Protein AF-A0A381WWG1-F1 (afdb_monomer_lite)

pLDDT: mean 84.87, std 12.44, range [30.25, 98.5]

InterPro domains:
  IPR011050 Pectin lyase fold/virulence factor [SSF51126] (166-376)
  IPR012334 Pectin lyase fold [G3DSA:2.160.20.10] (168-436)
  IPR013320 Concanavalin A-like lectin/glucanase domain superfamily [SSF49899] (479-614)

Foldseek 3Di:
DDDDDDAWDCPDQWTDGDPDIDGPDPDDPPDDPVDDDDDQWDDDPQWIDHDPDIDRNDPPDDPDDDDPDPDDDDDPDDDDDPDDDDDPDDDDDPDDDDDDDDPPDDDDDPDDDPDDPDDPDPPPDDPADPVGDDPDDDDPDDDDPDDDDPDDDDDDPPPPPDFDPQEFEEECPEDLVFDSRDPVHHHNAPLSVQVNHDAQHEYEYEFDEHADADAREHAANYEYEYPAANRAEYEYDPVCLAAAHYADAAHYYYDGYEYERHWHDPVVRGQAPYEHDLDPRLARNEVPDHAAEYERYEYQWAAPDADPLFNRNQVNQIIGAHYDYAQQSHADHPDAAEHEYYCYEYEGRVAAREEFWAQYAYHAENYEYELHQEPYEWDQAQAFRNGWAWWKWAFDPKDDDQDAAQKKKFWAALVNPHTQWIFGFHGADPVGITIGTGDTPRDDFFDFDDWFFKDFDQWDWAQPDADADRTFIAHDPDPQLQGWIKTFKDLLLQQFQAKKKKKWKFAAAAQDWFWAKDWQQWTWTADSQFIFIGGNNHTPDTFPDGDDHRDIWMWMWIDDPQWTWIDIQQATRDTHHRNRDTSGRMGMMIGQHDPVSRGHTHGTIAWIWMFHRHDPDDHRDHPDPHHPDLLNSPPGTDFTGGSNDSITGGGHWIWMAINVGMTGTGTPDGESLRGIYNYEAASYEYAEHAAYYAAEAQNAHEEEHAYEYEQHQLNSDPPSDPVSRDPCRHYHYYHNHHYFYWYAYSQRKTDGPPQWIQRPNVRDTGGPDPDDDDDDPAWDWDDPPPKIFIGGPAWTDIPFWIDGDPDTDGPDDDDDDDDPVRDDDDPDDDDDPDDDDDPDDDDDPDDDDQDDDPPGDDDDPDDDPDDPDDPDPPPDDPADPVGDDPDDDDQWDDDPQWIDHDPDIDGNDDPDDDDDDDPDPDDPCPVFWDDDPPDIAGRDDQSVPPPPPDDDDDDDPPDDADEEEAPVPDDPQDDAPDWYAYDVVGFIWGDHRPDIDGPDADADPVRQWGWDCDDDPPPPPQWIFTGDNNDGQWIDHDPDTDGPDDDDPVDPPDDDDGDDDD

Radius of gyration: 81.87 Å; chains: 1; bounding box: 148×93×341 Å

Secondary structure (DSSP, 8-state):
-----SS-EEETTEEE-SS-EEESSS------TT-----SEEEETTEEEETTEEEE-STT-----PPSTT------S----SS----SS-----S-----SSTT------S---S----SSTT---SSBTTB--S----S----S----SS----SSS-TT---TTEEEE-TT--TTS--SSTTS-BS-HHHHHHH--TT-EEEE-SEEEEE-S-EEEPTT-EEEES-TTTEEEEE-GGGTTS-SEEE-SS-EEEEEEEES-B-BTTTTB-EEEEE--SGGGGG---SS---EEEEEEEE---S--BTTBTT-GGG--BPEEEEEEGGG-S---S--EEEEES-EEE-TTS-SEEEETTEEEEEES-EEES-SEEEEEE--SSBTTBT-EEEEEEES-BSSPP-TTPEEEEE-TTS-SEEEEEE--EE-TTSEEEEEB--TT--PPPB--PPPEEEES-EEESSS-SSSS-EEEEPSSS-TT-EEEEEEEGGG--TTS-EEEEEEEEESSS---EEEEETTEEEEEETTEEEEEETTEEEEE-SSPPPTTS-EEEEEEEETTEEEEEETTEEEEEETT------S-EEEEESS-TTS-----EEEEEEEEEES--S-SS--PPPSS---TT---TTEEEEE-SSSS----BPP-EEEETTS-EESEEEEEE-TTTSEEEEEES-EEESBSEEEEEESTTEEEEEEEEEEESTT-BT--S--GGG--GGGTEEEETT-EEEEEEEETT--EEETTTEEEETTTTEEEE--S------SSEEEEE-SS-EEEEESSEEEESSEEEETTEEEESSS------TTS-----S----SS----SS-----S-----SSTT------SPP-S----SSTTT--SS-SSS--S----SEEEETTEEEETTEEEE-STT--------TT----STTEEEETTEEEESSS-SSSSSSS------SSS-----EE-GGGS-SS--TT-EEEETTT--EEEE-SSSEEES---B-SSS-SEEES-SSTTS----EEEEETTEEEEEE-SS-EEES-----SS----SS-----

Organism: NCBI:txid408172

Sequence (1062 aa):
TNLEVTNQAIINNITIGANTISTTASVLNITSPDSILYNNKLVIDDLIIEGNTITATESNQNFEIITSGTGIVHVDADMRVEGNIHATGDIRADGDIQIGDADTDSISIAADFTSNITPDLTDTYNMGSAGKRWNDVFANNLIVDNLTLNGNITVQGLDLTARPGKIYYVATNGDDTKTGTHQNDPFETVKKATETATNGDLIYVYPGTYVEIFPLTIPSGVSIRGDGVRAVLITPHPSVIDKDAFLLNGETTIEDLTVTGFRYDSAGNTGHAFRFNTGADSTYFALTSDIPLIKNVSVITEGSVTSESDPRGFDQGDAGKAALLDGSVISGADLELRVRFQNCTFITPGMNALTVTNGVRVDWINSFTYFADEGIRIEDGPTGIAAAGETKIKYAQLVGSTPTATETITYYDTNGSTKLGEATINSIDGNGTLHITGKSTGFALASTRTVKKVIPTGTTIDSSTKKYGSGSFKNGFINANTDHLKVEGHTDFGFGTGDFQIEGWFNPSSVQSKTLFKIGRLEVDLSGNAPRVRLDGNVVVTSGTGLNINSWTHLVVMRQSGNLRMFIGGNNEVDQNGWSADLKSASPVYIGNNDIFTSAFYGHIDDIRIINGSTTYTANFTPPSSQLVSTDVSQETVLMLNGNDFSDNGTRGQDIRFSGGSTASEITLADYSDFGSDFRSMSSTSVYGNKGIVAQGPGANVTLVNHNFAYIGSGKSYENDDTAAIQANEVVATNSAKVNYNSTDQSGDFRLGELFHVNQKTGVVEFKSADIRIDTAGSMTINNGSDATVIDSTKIETNKLRMSGQTIQSLAGDLNLNSSSNLINILNNVNIQGHLEVVGNITIGGNITIGDETTDTVTITAGIGSDMTPAIDNTYNLGSSINRWNTLFANQMQIDSINITNNVITTTDSNADLELRANGTGGIRLESFRFDQSTITNDSGDMTLTPASGVARVDGTGSIRISSGTTAQRPGTPVAGMIRYNTDTSLFEGYDGSIWIALTGVYDIDRDTYITAELTPGADDDTIRFYAGGVLVANVNSTRFDITKLIVDDIEISGNTLKTTG

Structure (mmCIF, N/CA/C/O backbone):
data_AF-A0A381WWG1-F1
#
_entry.id   AF-A0A381WWG1-F1
#
loop_
_atom_site.group_PDB
_atom_site.id
_atom_site.type_symbol
_atom_site.label_atom_id
_atom_site.label_alt_id
_atom_site.label_comp_id
_atom_site.label_asym_id
_atom_site.label_entity_id
_atom_site.label_seq_id
_atom_site.pdbx_PDB_ins_code
_atom_site.Cartn_x
_atom_site.Cartn_y
_atom_site.Cartn_z
_atom_site.occupancy
_atom_site.B_iso_or_equiv
_atom_site.auth_seq_id
_atom_site.auth_comp_id
_atom_site.auth_asym_id
_atom_site.auth_atom_id
_atom_site.pdbx_PDB_model_num
ATOM 1 N N . THR A 1 1 ? 3.129 6.181 -167.080 1.00 45.22 1 THR A N 1
ATOM 2 C CA . THR A 1 1 ? 4.129 6.116 -168.167 1.00 45.22 1 THR A CA 1
ATOM 3 C C . THR A 1 1 ? 5.404 5.582 -167.566 1.00 45.22 1 THR A C 1
ATOM 5 O O . THR A 1 1 ? 6.002 6.276 -166.757 1.00 45.22 1 THR A O 1
ATOM 8 N N . ASN A 1 2 ? 5.771 4.339 -167.876 1.00 58.31 2 ASN A N 1
ATOM 9 C CA . ASN A 1 2 ? 6.994 3.743 -167.335 1.00 58.31 2 ASN A CA 1
ATOM 10 C C . ASN A 1 2 ? 8.193 4.219 -168.159 1.00 58.31 2 ASN A C 1
ATOM 12 O O . ASN A 1 2 ? 8.093 4.308 -169.383 1.00 58.31 2 ASN A O 1
ATOM 16 N N . LEU A 1 3 ? 9.304 4.515 -167.487 1.00 56.25 3 LEU A N 1
ATOM 17 C CA . LEU A 1 3 ? 10.580 4.817 -168.120 1.00 56.25 3 LEU A CA 1
ATOM 18 C C . LEU A 1 3 ? 11.516 3.629 -167.887 1.00 56.25 3 LEU A C 1
ATOM 20 O O . LEU A 1 3 ? 11.948 3.398 -166.762 1.00 56.25 3 LEU A O 1
ATOM 24 N N . GLU A 1 4 ? 11.803 2.876 -168.943 1.00 68.38 4 GLU A N 1
ATOM 25 C CA . GLU A 1 4 ? 12.793 1.799 -168.923 1.00 68.38 4 GLU A CA 1
ATOM 26 C C . GLU A 1 4 ? 14.124 2.326 -169.469 1.00 68.38 4 GLU A C 1
ATOM 28 O O . GLU A 1 4 ? 14.156 3.052 -170.465 1.00 68.38 4 GLU A O 1
ATOM 33 N N . VAL A 1 5 ? 15.222 2.014 -168.777 1.00 60.91 5 VAL A N 1
ATOM 34 C CA . VAL A 1 5 ? 16.509 2.700 -168.940 1.00 60.91 5 VAL A CA 1
ATOM 35 C C . VAL A 1 5 ? 17.624 1.673 -169.099 1.00 60.91 5 VAL A C 1
ATOM 37 O O . VAL A 1 5 ? 18.166 1.176 -168.120 1.00 60.91 5 VAL A O 1
ATOM 40 N N . THR A 1 6 ? 17.973 1.347 -170.342 1.00 63.41 6 THR A N 1
ATOM 41 C CA . THR A 1 6 ? 18.941 0.277 -170.653 1.00 63.41 6 THR A CA 1
ATOM 42 C C . THR A 1 6 ? 20.400 0.725 -170.729 1.00 63.41 6 THR A C 1
ATOM 44 O O . THR A 1 6 ? 21.283 -0.119 -170.640 1.00 63.41 6 THR A O 1
ATOM 47 N N . ASN A 1 7 ? 20.668 2.029 -170.863 1.00 66.38 7 ASN A N 1
ATOM 48 C CA . ASN A 1 7 ? 22.025 2.599 -170.834 1.00 66.38 7 ASN A CA 1
ATOM 49 C C . ASN A 1 7 ? 22.113 3.784 -169.867 1.00 66.38 7 ASN A C 1
ATOM 51 O O . ASN A 1 7 ? 22.908 3.774 -168.932 1.00 66.38 7 ASN A O 1
ATOM 55 N N . GLN A 1 8 ? 21.310 4.822 -170.109 1.00 69.44 8 GLN A N 1
ATOM 56 C CA . GLN A 1 8 ? 21.291 6.029 -169.289 1.00 69.44 8 GLN A CA 1
ATOM 57 C C . GLN A 1 8 ? 19.969 6.769 -169.478 1.00 69.44 8 GLN A C 1
ATOM 59 O O . GLN A 1 8 ? 19.503 6.939 -170.605 1.00 69.44 8 GLN A O 1
ATOM 64 N N . ALA A 1 9 ? 19.399 7.255 -168.379 1.00 65.12 9 ALA A N 1
ATOM 65 C CA . ALA A 1 9 ? 18.367 8.277 -168.398 1.00 65.12 9 ALA A CA 1
ATOM 66 C C . ALA A 1 9 ? 18.826 9.424 -167.512 1.00 65.12 9 ALA A C 1
ATOM 68 O O . ALA A 1 9 ? 19.181 9.234 -166.347 1.00 65.12 9 ALA A O 1
ATOM 69 N N . ILE A 1 10 ? 18.813 10.613 -168.099 1.00 73.44 10 ILE A N 1
ATOM 70 C CA . ILE A 1 10 ? 19.098 11.865 -167.418 1.00 73.44 10 ILE A CA 1
ATOM 71 C C . ILE A 1 10 ? 17.747 12.553 -167.259 1.00 73.44 10 ILE A C 1
ATOM 73 O O . ILE A 1 10 ? 17.229 13.154 -168.201 1.00 73.44 10 ILE A O 1
ATOM 77 N N . ILE A 1 11 ? 17.139 12.400 -166.081 1.00 73.50 11 ILE A N 1
ATOM 78 C CA . ILE A 1 11 ? 15.908 13.110 -165.730 1.00 73.50 11 ILE A CA 1
ATOM 79 C C . ILE A 1 11 ? 16.333 14.338 -164.935 1.00 73.50 11 ILE A C 1
ATOM 81 O O . ILE A 1 11 ? 16.536 14.277 -163.721 1.00 73.50 11 ILE A O 1
ATOM 85 N N . ASN A 1 12 ? 16.491 15.457 -165.642 1.00 80.56 12 ASN A N 1
ATOM 86 C CA . ASN A 1 12 ? 16.992 16.705 -165.075 1.00 80.56 12 ASN A CA 1
ATOM 87 C C . ASN A 1 12 ? 18.370 16.496 -164.400 1.00 80.56 12 ASN A C 1
ATOM 89 O O . ASN A 1 12 ? 19.341 16.171 -165.078 1.00 80.56 12 ASN A O 1
ATOM 93 N N . ASN A 1 13 ? 18.455 16.648 -163.080 1.00 76.88 13 ASN A N 1
ATOM 94 C CA . ASN A 1 13 ? 19.668 16.544 -162.269 1.00 76.88 13 ASN A CA 1
ATOM 95 C C . ASN A 1 13 ? 19.884 15.167 -161.598 1.00 76.88 13 ASN A C 1
ATOM 97 O O . ASN A 1 13 ? 20.837 15.016 -160.835 1.00 76.88 13 ASN A O 1
ATOM 101 N N . ILE A 1 14 ? 19.047 14.163 -161.896 1.00 74.75 14 ILE A N 1
ATOM 102 C CA . ILE A 1 14 ? 19.246 12.769 -161.465 1.00 74.75 14 ILE A CA 1
ATOM 103 C C . ILE A 1 14 ? 19.831 11.955 -162.624 1.00 74.75 14 ILE A C 1
ATOM 105 O O . ILE A 1 14 ? 19.255 11.899 -163.714 1.00 74.75 14 ILE A O 1
ATOM 109 N N . THR A 1 15 ? 20.957 11.289 -162.365 1.00 74.75 15 THR A N 1
ATOM 110 C CA . THR A 1 15 ? 21.549 10.290 -163.261 1.00 74.75 15 THR A CA 1
ATOM 111 C C . THR A 1 15 ? 21.299 8.902 -162.690 1.00 74.75 15 THR A C 1
ATOM 113 O O . THR A 1 15 ? 21.797 8.563 -161.617 1.00 74.75 15 THR A O 1
ATOM 116 N N . ILE A 1 16 ? 20.544 8.089 -163.428 1.00 79.94 16 ILE A N 1
ATOM 117 C CA . ILE A 1 16 ? 20.390 6.659 -163.150 1.00 79.94 16 ILE A CA 1
ATOM 118 C C . ILE A 1 16 ? 21.351 5.920 -164.086 1.00 79.94 16 ILE A C 1
ATOM 120 O O . ILE A 1 16 ? 21.150 5.907 -165.303 1.00 79.94 16 ILE A O 1
ATOM 124 N N . GLY A 1 17 ? 22.427 5.376 -163.516 1.00 68.69 17 GLY A N 1
ATOM 125 C CA . GLY A 1 17 ? 23.388 4.505 -164.192 1.00 68.69 17 GLY A CA 1
ATOM 126 C C . GLY A 1 17 ? 23.235 3.047 -163.753 1.00 68.69 17 GLY A C 1
ATOM 127 O O . GLY A 1 17 ? 22.429 2.734 -162.883 1.00 68.69 17 GLY A O 1
ATOM 128 N N . ALA A 1 18 ? 24.038 2.148 -164.331 1.00 63.97 18 ALA A N 1
ATOM 129 C CA . ALA A 1 18 ? 23.905 0.702 -164.110 1.00 63.97 18 ALA A CA 1
ATOM 130 C C . ALA A 1 18 ? 24.029 0.266 -162.633 1.00 63.97 18 ALA A C 1
ATOM 132 O O . ALA A 1 18 ? 23.293 -0.614 -162.201 1.00 63.97 18 ALA A O 1
ATOM 133 N N . ASN A 1 19 ? 24.933 0.892 -161.867 1.00 68.44 19 ASN A N 1
ATOM 134 C CA . ASN A 1 19 ? 25.243 0.515 -160.478 1.00 68.44 19 ASN A CA 1
ATOM 135 C C . ASN A 1 19 ? 25.082 1.670 -159.472 1.00 68.44 19 ASN A C 1
ATOM 137 O O . ASN A 1 19 ? 25.372 1.496 -158.291 1.00 68.44 19 ASN A O 1
ATOM 141 N N . THR A 1 20 ? 24.684 2.863 -159.920 1.00 64.38 20 THR A N 1
ATOM 142 C CA . THR A 1 20 ? 24.567 4.052 -159.067 1.00 64.38 20 THR A CA 1
ATOM 143 C C . THR A 1 20 ? 23.388 4.919 -159.493 1.00 64.38 20 THR A C 1
ATOM 145 O O . THR A 1 20 ? 23.174 5.180 -160.678 1.00 64.38 20 THR A O 1
ATOM 148 N N . ILE A 1 21 ? 22.649 5.411 -158.500 1.00 69.62 21 ILE A N 1
ATOM 149 C CA . ILE A 1 21 ? 21.757 6.559 -158.649 1.00 69.62 21 ILE A CA 1
ATOM 150 C C . ILE A 1 21 ? 22.478 7.726 -157.990 1.00 69.62 21 ILE A C 1
ATOM 152 O O . ILE A 1 21 ? 22.784 7.672 -156.800 1.00 69.62 21 ILE A O 1
ATOM 156 N N . SER A 1 22 ? 22.777 8.767 -158.758 1.00 69.31 22 SER A N 1
ATOM 157 C CA . SER A 1 22 ? 23.395 9.985 -158.243 1.00 69.31 22 SER A CA 1
ATOM 158 C C . SER A 1 22 ? 22.570 11.208 -158.618 1.00 69.31 22 SER A C 1
ATOM 160 O O . SER A 1 22 ? 21.884 11.249 -159.642 1.00 69.31 22 SER A O 1
ATOM 162 N N . THR A 1 23 ? 22.630 12.223 -157.764 1.00 67.75 23 THR A N 1
ATOM 163 C CA . THR A 1 23 ? 22.063 13.544 -158.026 1.00 67.75 23 THR A CA 1
ATOM 164 C C . THR A 1 23 ? 23.155 14.589 -157.893 1.00 67.75 23 THR A C 1
ATOM 166 O O . THR A 1 23 ? 24.101 14.411 -157.127 1.00 67.75 23 THR A O 1
ATOM 169 N N . THR A 1 24 ? 23.005 15.695 -158.612 1.00 74.38 24 THR A N 1
ATOM 170 C CA . THR A 1 24 ? 23.773 16.922 -158.361 1.00 74.38 24 THR A CA 1
ATOM 171 C C . THR A 1 24 ? 23.030 17.907 -157.449 1.00 74.38 24 THR A C 1
ATOM 173 O O . THR A 1 24 ? 23.535 18.995 -157.181 1.00 74.38 24 THR A O 1
ATOM 176 N N . ALA A 1 25 ? 21.839 17.546 -156.953 1.00 72.19 25 ALA A N 1
ATOM 177 C CA . ALA A 1 25 ? 21.184 18.258 -155.855 1.00 72.19 25 ALA A CA 1
ATOM 178 C C . ALA A 1 25 ? 21.883 17.993 -154.509 1.00 72.19 25 ALA A C 1
ATOM 180 O O . ALA A 1 25 ? 22.575 16.995 -154.338 1.00 72.19 25 ALA A O 1
ATOM 181 N N . SER A 1 26 ? 21.624 18.843 -153.514 1.00 72.19 26 SER A N 1
ATOM 182 C CA . SER A 1 26 ? 22.086 18.638 -152.134 1.00 72.19 26 SER A CA 1
ATOM 183 C C . SER A 1 26 ? 21.449 17.432 -151.428 1.00 72.19 26 SER A C 1
ATOM 185 O O . SER A 1 26 ? 21.956 17.007 -150.396 1.00 72.19 26 SER A O 1
ATOM 187 N N . VAL A 1 27 ? 20.350 16.881 -151.961 1.00 62.72 27 VAL A N 1
ATOM 188 C CA . VAL A 1 27 ? 19.653 15.705 -151.418 1.00 62.72 27 VAL A CA 1
ATOM 189 C C . VAL A 1 27 ? 19.126 14.836 -152.564 1.00 62.72 27 VAL A C 1
ATOM 191 O O . VAL A 1 27 ? 18.474 15.341 -153.482 1.00 62.72 27 VAL A O 1
ATOM 194 N N . LEU A 1 28 ? 19.361 13.520 -152.500 1.00 71.44 28 LEU A N 1
ATOM 195 C CA . LEU A 1 28 ? 18.669 12.527 -153.329 1.00 71.44 28 LEU A CA 1
ATOM 196 C C . LEU A 1 28 ? 17.482 11.965 -152.538 1.00 71.44 28 LEU A C 1
ATOM 198 O O . LEU A 1 28 ? 17.623 10.991 -151.803 1.00 71.44 28 LEU A O 1
ATOM 202 N N . ASN A 1 29 ? 16.306 12.570 -152.693 1.00 67.75 29 ASN A N 1
ATOM 203 C CA . ASN A 1 29 ? 15.079 12.045 -152.092 1.00 67.75 29 ASN A CA 1
ATOM 204 C C . ASN A 1 29 ? 14.599 10.804 -152.863 1.00 67.75 29 ASN A C 1
ATOM 206 O O . ASN A 1 29 ? 13.824 10.919 -153.813 1.00 67.75 29 ASN A O 1
ATOM 210 N N . ILE A 1 30 ? 15.054 9.619 -152.446 1.00 68.81 30 ILE A N 1
ATOM 211 C CA . ILE A 1 30 ? 14.496 8.332 -152.884 1.00 68.81 30 ILE A CA 1
ATOM 212 C C . ILE A 1 30 ? 13.263 8.040 -152.023 1.00 68.81 30 ILE A C 1
ATOM 214 O O . ILE A 1 30 ? 13.358 7.370 -150.999 1.00 68.81 30 ILE A O 1
ATOM 218 N N . THR A 1 31 ? 12.105 8.573 -152.411 1.00 61.06 31 THR A N 1
ATOM 219 C CA . THR A 1 31 ? 10.846 8.314 -151.704 1.00 61.06 31 THR A CA 1
ATOM 220 C C . THR A 1 31 ? 10.015 7.249 -152.414 1.00 61.06 31 THR A C 1
ATOM 222 O O . THR A 1 31 ? 9.803 7.280 -153.626 1.00 61.06 31 THR A O 1
ATOM 225 N N . SER A 1 32 ? 9.496 6.313 -151.628 1.00 55.97 32 SER A N 1
ATOM 226 C CA . SER A 1 32 ? 8.364 5.455 -151.981 1.00 55.97 32 SER A CA 1
ATOM 227 C C . SER A 1 32 ? 7.344 5.526 -150.835 1.00 55.97 32 SER A C 1
ATOM 229 O O . SER A 1 32 ? 7.725 5.946 -149.737 1.00 55.97 32 SER A O 1
ATOM 231 N N . PRO A 1 33 ? 6.069 5.142 -151.041 1.00 58.06 33 PRO A N 1
ATOM 232 C CA . PRO A 1 33 ? 5.050 5.211 -149.989 1.00 58.06 33 PRO A CA 1
ATOM 233 C C . PRO A 1 33 ? 5.464 4.542 -148.669 1.00 58.06 33 PRO A C 1
ATOM 235 O O . PRO A 1 33 ? 5.127 5.062 -147.612 1.00 58.06 33 PRO A O 1
ATOM 238 N N . ASP A 1 34 ? 6.263 3.470 -148.746 1.00 61.34 34 ASP A N 1
ATOM 239 C CA . ASP A 1 34 ? 6.680 2.661 -147.592 1.00 61.34 34 ASP A CA 1
ATOM 240 C C . ASP A 1 34 ? 8.192 2.751 -147.268 1.00 61.34 34 ASP A C 1
ATOM 242 O O . ASP A 1 34 ? 8.655 2.113 -146.331 1.00 61.34 34 ASP A O 1
ATOM 246 N N . SER A 1 35 ? 8.974 3.542 -148.019 1.00 54.28 35 SER A N 1
ATOM 247 C CA . SER A 1 35 ? 10.332 4.031 -147.676 1.00 54.28 35 SER A CA 1
ATOM 248 C C . SER A 1 35 ? 11.352 3.032 -147.071 1.00 54.28 35 SER A C 1
ATOM 250 O O . SER A 1 35 ? 12.168 3.408 -146.230 1.00 54.28 35 SER A O 1
ATOM 252 N N . ILE A 1 36 ? 11.382 1.773 -147.527 1.00 59.16 36 ILE A N 1
ATOM 253 C CA . ILE A 1 36 ? 12.411 0.790 -147.128 1.00 59.16 36 ILE A CA 1
ATOM 254 C C . ILE A 1 36 ? 13.633 0.857 -148.062 1.00 59.16 36 ILE A C 1
ATOM 256 O O . ILE A 1 36 ? 13.513 0.652 -149.270 1.00 59.16 36 ILE A O 1
ATOM 260 N N . LEU A 1 37 ? 14.823 1.053 -147.481 1.00 59.59 37 LEU A N 1
ATOM 261 C CA . LEU A 1 37 ? 16.127 0.865 -148.128 1.00 59.59 37 LEU A CA 1
ATOM 262 C C . LEU A 1 37 ? 16.818 -0.364 -147.513 1.00 59.59 37 LEU A C 1
ATOM 264 O O . LEU A 1 37 ? 17.205 -0.339 -146.348 1.00 59.59 37 LEU A O 1
ATOM 268 N N . TYR A 1 38 ? 16.963 -1.447 -148.278 1.00 64.81 38 TYR A N 1
ATOM 269 C CA . TYR A 1 38 ? 17.503 -2.717 -147.776 1.00 64.81 38 TYR A CA 1
ATOM 270 C C . TYR A 1 38 ? 19.028 -2.807 -147.964 1.00 64.81 38 TYR A C 1
ATOM 272 O O . TYR A 1 38 ? 19.493 -3.047 -149.076 1.00 64.81 38 TYR A O 1
ATOM 280 N N . ASN A 1 39 ? 19.794 -2.656 -146.877 1.00 63.00 39 ASN A N 1
ATOM 281 C CA . ASN A 1 39 ? 21.258 -2.796 -146.832 1.00 63.00 39 ASN A CA 1
ATOM 282 C C . ASN A 1 39 ? 21.684 -3.657 -145.623 1.00 63.00 39 ASN A C 1
ATOM 284 O O . ASN A 1 39 ? 21.158 -3.470 -144.531 1.00 63.00 39 ASN A O 1
ATOM 288 N N . ASN A 1 40 ? 22.682 -4.539 -145.783 1.00 71.88 40 ASN A N 1
ATOM 289 C CA . ASN A 1 40 ? 23.185 -5.406 -144.693 1.00 71.88 40 ASN A CA 1
ATOM 290 C C . ASN A 1 40 ? 23.924 -4.655 -143.570 1.00 71.88 40 ASN A C 1
ATOM 292 O O . ASN A 1 40 ? 24.040 -5.166 -142.459 1.00 71.88 40 ASN A O 1
ATOM 296 N N . LYS A 1 41 ? 24.474 -3.482 -143.884 1.00 78.62 41 LYS A N 1
ATOM 297 C CA . LYS A 1 41 ? 25.226 -2.619 -142.975 1.00 78.62 41 LYS A CA 1
ATOM 298 C C . LYS A 1 41 ? 24.875 -1.185 -143.328 1.00 78.62 41 LYS A C 1
ATOM 300 O O . LYS A 1 41 ? 24.976 -0.804 -144.497 1.00 78.62 41 LYS A O 1
ATOM 305 N N . LEU A 1 42 ? 24.465 -0.406 -142.336 1.00 77.06 42 LEU A N 1
ATOM 306 C CA . LEU A 1 42 ? 24.213 1.019 -142.492 1.00 77.06 42 LEU A CA 1
ATOM 307 C C . LEU A 1 42 ? 25.323 1.766 -141.753 1.00 77.06 42 LEU A C 1
ATOM 309 O O . LEU A 1 42 ? 25.434 1.673 -140.533 1.00 77.06 42 LEU A O 1
ATOM 313 N N . VAL A 1 43 ? 26.174 2.447 -142.519 1.00 74.75 43 VAL A N 1
ATOM 314 C CA . VAL A 1 43 ? 27.226 3.326 -141.997 1.00 74.75 43 VAL A CA 1
ATOM 315 C C . VAL A 1 43 ? 26.759 4.757 -142.212 1.00 74.75 43 VAL A C 1
ATOM 317 O O . VAL A 1 43 ? 26.484 5.145 -143.350 1.00 74.75 43 VAL A O 1
ATOM 320 N N . ILE A 1 44 ? 26.635 5.511 -141.126 1.00 76.19 44 ILE A N 1
ATOM 321 C CA . ILE A 1 44 ? 26.287 6.931 -141.136 1.00 76.19 44 ILE A CA 1
ATOM 322 C C . ILE A 1 44 ? 27.394 7.635 -140.363 1.00 76.19 44 ILE A C 1
ATOM 324 O O . ILE A 1 44 ? 27.365 7.663 -139.136 1.00 76.19 44 ILE A O 1
ATOM 328 N N . ASP A 1 45 ? 28.371 8.163 -141.099 1.00 79.81 45 ASP A N 1
ATOM 329 C CA . ASP A 1 45 ? 29.581 8.767 -140.530 1.00 79.81 45 ASP A CA 1
ATOM 330 C C . ASP A 1 45 ? 30.261 7.788 -139.543 1.00 79.81 45 ASP A C 1
ATOM 332 O O . ASP A 1 45 ? 30.494 6.631 -139.911 1.00 79.81 45 ASP A O 1
ATOM 336 N N . ASP A 1 46 ? 30.506 8.194 -138.297 1.00 83.19 46 ASP A N 1
ATOM 337 C CA . ASP A 1 46 ? 31.131 7.379 -137.246 1.00 83.19 46 ASP A CA 1
ATOM 338 C C . ASP A 1 46 ? 30.180 6.389 -136.542 1.00 83.19 46 ASP A C 1
ATOM 340 O O . ASP A 1 46 ? 30.552 5.766 -135.544 1.00 83.19 46 ASP A O 1
ATOM 344 N N . LEU A 1 47 ? 28.946 6.226 -137.036 1.00 83.81 47 LEU A N 1
ATOM 345 C CA . LEU A 1 47 ? 27.979 5.260 -136.516 1.00 83.81 47 LEU A CA 1
ATOM 346 C C . LEU A 1 47 ? 27.825 4.059 -137.454 1.00 83.81 47 LEU A C 1
ATOM 348 O O . LEU A 1 47 ? 27.408 4.189 -138.610 1.00 83.81 47 LEU A O 1
ATOM 352 N N . ILE A 1 48 ? 28.069 2.863 -136.918 1.00 81.88 48 ILE A N 1
ATOM 353 C CA . ILE A 1 48 ? 27.798 1.596 -137.599 1.00 81.88 48 ILE A CA 1
ATOM 354 C C . ILE A 1 48 ? 26.595 0.907 -136.956 1.00 81.88 48 ILE A C 1
ATOM 356 O O . ILE A 1 48 ? 26.590 0.623 -135.758 1.00 81.88 48 ILE A O 1
ATOM 360 N N . ILE A 1 49 ? 25.607 0.577 -137.789 1.00 85.81 49 ILE A N 1
ATOM 361 C CA . ILE A 1 49 ? 24.526 -0.357 -137.467 1.00 85.81 49 ILE A CA 1
ATOM 362 C C . ILE A 1 49 ? 24.757 -1.625 -138.296 1.00 85.81 49 ILE A C 1
ATOM 364 O O . ILE A 1 49 ? 24.673 -1.607 -139.530 1.00 85.81 49 ILE A O 1
ATOM 368 N N . GLU A 1 50 ? 25.090 -2.721 -137.614 1.00 83.50 50 GLU A N 1
ATOM 369 C CA . GLU A 1 50 ? 25.397 -4.017 -138.226 1.00 83.50 50 GLU A CA 1
ATOM 370 C C . GLU A 1 50 ? 24.912 -5.158 -137.322 1.00 83.50 50 GLU A C 1
ATOM 372 O O . GLU A 1 50 ? 25.251 -5.228 -136.139 1.00 83.50 50 GLU A O 1
ATOM 377 N N . GLY A 1 51 ? 24.094 -6.058 -137.878 1.00 82.19 51 GLY A N 1
ATOM 378 C CA . GLY A 1 51 ? 23.451 -7.124 -137.108 1.00 82.19 51 GLY A CA 1
ATOM 379 C C . GLY A 1 51 ? 22.595 -6.572 -135.962 1.00 82.19 51 GLY A C 1
ATOM 380 O O . GLY A 1 51 ? 21.742 -5.716 -136.179 1.00 82.19 51 GLY A O 1
ATOM 381 N N . ASN A 1 52 ? 22.847 -7.060 -134.745 1.00 79.69 52 ASN A N 1
ATOM 382 C CA . ASN A 1 52 ? 22.151 -6.639 -133.523 1.00 79.69 52 ASN A CA 1
ATOM 383 C C . ASN A 1 52 ? 22.952 -5.602 -132.710 1.00 79.69 52 ASN A C 1
ATOM 385 O O . ASN A 1 52 ? 22.638 -5.361 -131.547 1.00 79.69 52 ASN A O 1
ATOM 389 N N . THR A 1 53 ? 24.011 -5.027 -133.285 1.00 80.69 53 THR A N 1
ATOM 390 C CA . THR A 1 53 ? 24.890 -4.064 -132.610 1.00 80.69 53 THR A CA 1
ATOM 391 C C . THR A 1 53 ? 24.829 -2.697 -133.272 1.00 80.69 53 THR A C 1
ATOM 393 O O . THR A 1 53 ? 24.900 -2.572 -134.497 1.00 80.69 53 THR A O 1
ATOM 396 N N . ILE A 1 54 ? 24.742 -1.672 -132.430 1.00 85.38 54 ILE A N 1
ATOM 397 C CA . ILE A 1 54 ? 24.968 -0.275 -132.787 1.00 85.38 54 ILE A CA 1
ATOM 398 C C . ILE A 1 54 ? 26.287 0.121 -132.125 1.00 85.38 54 ILE A C 1
ATOM 400 O O . ILE A 1 54 ? 26.505 -0.177 -130.950 1.00 85.38 54 ILE A O 1
ATOM 404 N N . THR A 1 55 ? 27.209 0.717 -132.875 1.00 82.81 55 THR A N 1
ATOM 405 C CA . THR A 1 55 ? 28.556 1.022 -132.377 1.00 82.81 55 THR A CA 1
ATOM 406 C C . THR A 1 55 ? 29.042 2.344 -132.952 1.00 82.81 55 THR A C 1
ATOM 408 O O . THR A 1 55 ? 29.130 2.495 -134.170 1.00 82.81 55 THR A O 1
ATOM 411 N N . ALA A 1 56 ? 29.367 3.287 -132.065 1.00 82.75 56 ALA A N 1
ATOM 412 C CA . ALA A 1 56 ? 30.163 4.461 -132.403 1.00 82.75 56 ALA A CA 1
ATOM 413 C C . ALA A 1 56 ? 31.627 4.027 -132.582 1.00 82.75 56 ALA A C 1
ATOM 415 O O . ALA A 1 56 ? 32.154 3.291 -131.743 1.00 82.75 56 ALA A O 1
ATOM 416 N N . THR A 1 57 ? 32.266 4.416 -133.686 1.00 80.81 57 THR A N 1
ATOM 417 C CA . THR A 1 57 ? 33.608 3.924 -134.042 1.00 80.81 57 THR A CA 1
ATOM 418 C C . THR A 1 57 ? 34.762 4.836 -133.636 1.00 80.81 57 THR A C 1
ATOM 420 O O . THR A 1 57 ? 35.906 4.375 -133.640 1.00 80.81 57 THR A O 1
ATOM 423 N N . GLU A 1 58 ? 34.505 6.087 -133.242 1.00 81.62 58 GLU A N 1
ATOM 424 C CA . GLU A 1 58 ? 35.531 6.939 -132.631 1.00 81.62 58 GLU A CA 1
ATOM 425 C C . GLU A 1 58 ? 35.741 6.601 -131.145 1.00 81.62 58 GLU A C 1
ATOM 427 O O . GLU A 1 58 ? 34.811 6.276 -130.405 1.00 81.62 58 GLU A O 1
ATOM 432 N N . SER A 1 59 ? 36.991 6.672 -130.676 1.00 75.56 59 SER A N 1
ATOM 433 C CA . SER A 1 59 ? 37.315 6.267 -129.301 1.00 75.56 59 SER A CA 1
ATOM 434 C C . SER A 1 59 ? 36.977 7.352 -128.274 1.00 75.56 59 SER A C 1
ATOM 436 O O . SER A 1 59 ? 37.373 8.507 -128.412 1.00 75.56 59 SER A O 1
ATOM 438 N N . ASN A 1 60 ? 36.303 6.946 -127.192 1.00 77.12 60 ASN A N 1
ATOM 439 C CA . ASN A 1 60 ? 35.775 7.805 -126.117 1.00 77.12 60 ASN A CA 1
ATOM 440 C C . ASN A 1 60 ? 34.633 8.757 -126.529 1.00 77.12 60 ASN A C 1
ATOM 442 O O . ASN A 1 60 ? 34.305 9.668 -125.770 1.00 77.12 60 ASN A O 1
ATOM 446 N N . GLN A 1 61 ? 34.006 8.549 -127.690 1.00 79.81 61 GLN A N 1
AT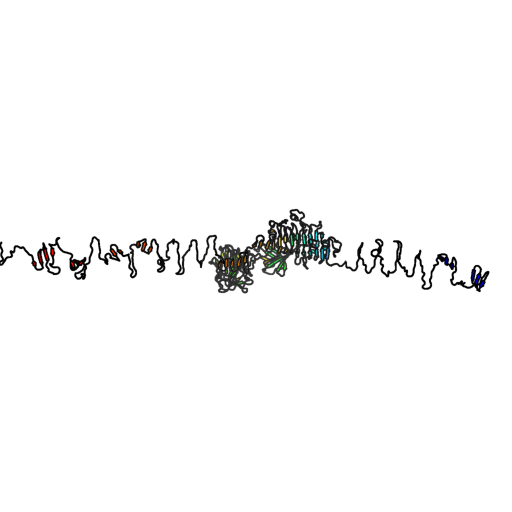OM 447 C CA . GLN A 1 61 ? 32.763 9.233 -128.039 1.00 79.81 61 GLN A CA 1
ATOM 448 C C . GLN A 1 61 ? 31.591 8.629 -127.246 1.00 79.81 61 GLN A C 1
ATOM 450 O O . GLN A 1 61 ? 31.454 7.407 -127.161 1.00 79.81 61 GLN A O 1
ATOM 455 N N . ASN A 1 62 ? 30.723 9.473 -126.682 1.00 78.81 62 ASN A N 1
ATOM 456 C CA . ASN A 1 62 ? 29.471 9.011 -126.085 1.00 78.81 62 ASN A CA 1
ATOM 457 C C . ASN A 1 62 ? 28.497 8.569 -127.187 1.00 78.81 62 ASN A C 1
ATOM 459 O O . ASN A 1 62 ? 28.273 9.302 -128.149 1.00 78.81 62 ASN A O 1
ATOM 463 N N . PHE A 1 63 ? 27.850 7.417 -127.010 1.00 83.75 63 PHE A N 1
ATOM 464 C CA . PHE A 1 63 ? 26.668 7.065 -127.795 1.00 83.75 63 PHE A CA 1
ATOM 465 C C . PHE A 1 63 ? 25.417 7.621 -127.100 1.00 83.75 63 PHE A C 1
ATOM 467 O O . PHE A 1 63 ? 24.950 7.067 -126.105 1.00 83.75 63 PHE A O 1
ATOM 474 N N . GLU A 1 64 ? 24.899 8.744 -127.599 1.00 81.31 64 GLU A N 1
ATOM 475 C CA . GLU A 1 64 ? 23.794 9.480 -126.975 1.00 81.31 64 GLU A CA 1
ATOM 476 C C . GLU A 1 64 ? 22.465 9.220 -127.701 1.00 81.31 64 GLU A C 1
ATOM 478 O O . GLU A 1 64 ? 22.290 9.580 -128.866 1.00 81.31 64 GLU A O 1
ATOM 483 N N . ILE A 1 65 ? 21.493 8.622 -127.000 1.00 83.94 65 ILE A N 1
ATOM 484 C CA . ILE A 1 65 ? 20.112 8.487 -127.486 1.00 83.94 65 ILE A CA 1
ATOM 485 C C . ILE A 1 65 ? 19.310 9.690 -126.982 1.00 83.94 65 ILE A C 1
ATOM 487 O O . ILE A 1 65 ? 18.836 9.703 -125.8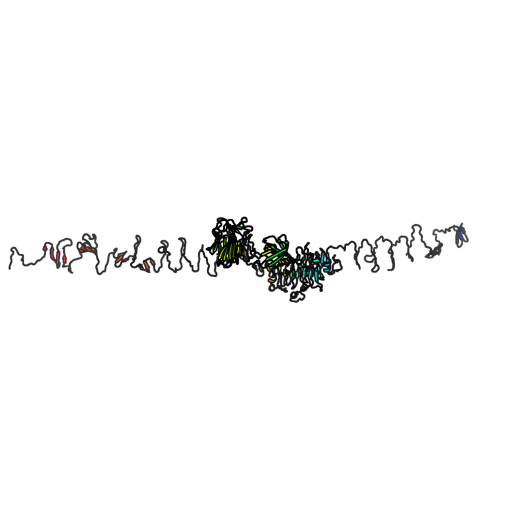47 1.00 83.94 65 ILE A O 1
ATOM 491 N N . ILE A 1 66 ? 19.162 10.710 -127.829 1.00 80.81 66 ILE A N 1
ATOM 492 C CA . ILE A 1 66 ? 18.449 11.951 -127.495 1.00 80.81 66 ILE A CA 1
ATOM 493 C C . ILE A 1 66 ? 17.060 11.945 -128.139 1.00 80.81 66 ILE A C 1
ATOM 495 O O . ILE A 1 66 ? 16.918 11.902 -129.360 1.00 80.81 66 ILE A O 1
ATOM 499 N N . THR A 1 67 ? 16.019 12.047 -127.318 1.00 81.88 67 THR A N 1
ATOM 500 C CA . THR A 1 67 ? 14.629 12.225 -127.756 1.00 81.88 67 THR A CA 1
ATOM 501 C C . THR A 1 67 ? 14.268 13.706 -127.885 1.00 81.88 67 THR A C 1
ATOM 503 O O . THR A 1 67 ? 14.664 14.534 -127.068 1.00 81.88 67 THR A O 1
ATOM 506 N N . SER A 1 68 ? 13.457 14.071 -128.882 1.00 78.12 68 SER A N 1
ATOM 507 C CA . SER A 1 68 ? 12.953 15.444 -129.015 1.00 78.12 68 SER A CA 1
ATOM 508 C C . SER A 1 68 ? 11.787 15.720 -128.057 1.00 78.12 68 SER A C 1
ATOM 510 O O . SER A 1 68 ? 10.789 14.997 -128.077 1.00 78.12 68 SER A O 1
ATOM 512 N N . GLY A 1 69 ? 11.853 16.810 -127.288 1.00 77.38 69 GLY A N 1
ATOM 513 C CA . GLY A 1 69 ? 10.760 17.236 -126.406 1.00 77.38 69 GLY A CA 1
ATOM 514 C C . GLY A 1 69 ? 10.595 16.323 -125.189 1.00 77.38 69 GLY A C 1
ATOM 515 O O . GLY A 1 69 ? 11.568 16.024 -124.509 1.00 77.38 69 GLY A O 1
ATOM 516 N N . THR A 1 70 ? 9.368 15.882 -124.906 1.00 74.62 70 THR A N 1
ATOM 517 C CA . THR A 1 70 ? 9.035 15.005 -123.763 1.00 74.62 70 THR A CA 1
ATOM 518 C C . THR A 1 70 ? 9.097 13.511 -124.108 1.00 74.62 70 THR A C 1
ATOM 520 O O . THR A 1 70 ? 8.387 12.711 -123.499 1.00 74.62 70 THR A O 1
ATOM 523 N N . GLY A 1 71 ? 9.853 13.129 -125.141 1.00 79.38 71 GLY A N 1
ATOM 524 C CA . GLY A 1 71 ? 10.016 11.723 -125.509 1.00 79.38 71 GLY A CA 1
ATOM 525 C C . GLY A 1 71 ? 10.767 10.946 -124.426 1.00 79.38 71 GLY A C 1
ATOM 526 O O . GLY A 1 71 ? 11.645 11.496 -123.768 1.00 79.38 71 GLY A O 1
ATOM 527 N N . ILE A 1 72 ? 10.418 9.673 -124.259 1.00 81.38 72 ILE A N 1
ATOM 528 C CA . ILE A 1 72 ? 11.100 8.738 -123.359 1.00 81.38 72 ILE A CA 1
ATOM 529 C C . ILE A 1 72 ? 11.826 7.676 -124.184 1.00 81.38 72 ILE A C 1
ATOM 531 O O . ILE A 1 72 ? 11.333 7.262 -125.234 1.00 81.38 72 ILE A O 1
ATOM 535 N N . VAL A 1 73 ? 12.983 7.222 -123.705 1.00 85.81 73 VAL A N 1
ATOM 536 C CA . VAL A 1 73 ? 13.628 6.010 -124.221 1.00 85.81 73 VAL A CA 1
ATOM 537 C C . VAL A 1 73 ? 13.033 4.832 -123.458 1.00 85.81 73 VAL A C 1
ATOM 539 O O . VAL A 1 73 ? 13.199 4.741 -122.245 1.00 85.81 73 VAL A O 1
ATOM 542 N N . HIS A 1 74 ? 12.309 3.963 -124.159 1.00 81.94 74 HIS A N 1
ATOM 543 C CA . HIS A 1 74 ? 11.749 2.740 -123.591 1.00 81.94 74 HIS A CA 1
ATOM 544 C C . HIS A 1 74 ? 12.641 1.549 -123.950 1.00 81.94 74 HIS A C 1
ATOM 546 O O . HIS A 1 74 ? 13.171 1.487 -125.061 1.00 81.94 74 HIS A O 1
ATOM 552 N N . VAL A 1 75 ? 12.813 0.620 -123.011 1.00 85.25 75 VAL A N 1
ATOM 553 C CA . VAL A 1 75 ? 13.544 -0.633 -123.221 1.00 85.25 75 VAL A CA 1
ATOM 554 C C . VAL A 1 75 ? 12.636 -1.759 -122.739 1.00 85.25 75 VAL A C 1
ATOM 556 O O . VAL A 1 75 ? 12.532 -2.011 -121.546 1.00 85.25 75 VAL A O 1
ATOM 559 N N . ASP A 1 76 ? 11.941 -2.407 -123.674 1.00 81.62 76 ASP A N 1
ATOM 560 C CA . ASP A 1 76 ? 10.905 -3.423 -123.410 1.00 81.62 76 ASP A CA 1
ATOM 561 C C . ASP A 1 76 ? 11.451 -4.796 -122.944 1.00 81.62 76 ASP A C 1
ATOM 563 O O . ASP A 1 76 ? 10.744 -5.803 -122.992 1.00 81.62 76 ASP A O 1
ATOM 567 N N . ALA A 1 77 ? 12.721 -4.862 -122.539 1.00 83.00 77 ALA A N 1
ATOM 568 C CA . ALA A 1 77 ? 13.423 -6.069 -122.107 1.00 83.00 77 ALA A CA 1
ATOM 569 C C . ALA A 1 77 ? 14.443 -5.735 -121.004 1.00 83.00 77 ALA A C 1
ATOM 571 O O . ALA A 1 77 ? 14.778 -4.569 -120.799 1.00 83.00 77 ALA A O 1
ATOM 572 N N . ASP A 1 78 ? 14.963 -6.757 -120.321 1.00 82.94 78 ASP A N 1
ATOM 573 C CA . ASP A 1 78 ? 15.891 -6.592 -119.197 1.00 82.94 78 ASP A CA 1
ATOM 574 C C . ASP A 1 78 ? 17.125 -5.749 -119.572 1.00 82.94 78 ASP A C 1
ATOM 576 O O . ASP A 1 78 ? 17.953 -6.140 -120.402 1.00 82.94 78 ASP A O 1
ATOM 580 N N . MET A 1 79 ? 17.286 -4.595 -118.919 1.00 86.25 79 MET A N 1
ATOM 581 C CA . MET A 1 79 ? 18.482 -3.767 -119.056 1.00 86.25 79 MET A CA 1
ATOM 582 C C . MET A 1 79 ? 19.574 -4.266 -118.106 1.00 86.25 79 MET A C 1
ATOM 584 O O . MET A 1 79 ? 19.519 -4.035 -116.900 1.00 86.25 79 MET A O 1
ATOM 588 N N . ARG A 1 80 ? 20.619 -4.890 -118.659 1.00 84.88 80 ARG A N 1
ATOM 589 C CA . ARG A 1 80 ? 21.850 -5.199 -117.921 1.00 84.88 80 ARG A CA 1
ATOM 590 C C . ARG A 1 80 ? 22.914 -4.133 -118.188 1.00 84.88 80 ARG A C 1
ATOM 592 O O . ARG A 1 80 ? 23.297 -3.914 -119.334 1.00 84.88 80 ARG A O 1
ATOM 599 N N . VAL A 1 81 ? 23.416 -3.508 -117.125 1.00 87.38 81 VAL A N 1
ATOM 600 C CA . VAL A 1 81 ? 24.497 -2.512 -117.178 1.00 87.38 81 VAL A CA 1
ATOM 601 C C . VAL A 1 81 ? 25.712 -3.077 -116.440 1.00 87.38 81 VAL A C 1
ATOM 603 O O . VAL A 1 81 ? 25.643 -3.326 -115.244 1.00 87.38 81 VAL A O 1
ATOM 606 N N . GLU A 1 82 ? 26.819 -3.300 -117.154 1.00 84.81 82 GLU A N 1
ATOM 607 C CA . GLU A 1 82 ? 28.083 -3.811 -116.574 1.00 84.81 82 GLU A CA 1
ATOM 608 C C . GLU A 1 82 ? 28.943 -2.698 -115.934 1.00 84.81 82 GLU A C 1
ATOM 610 O O . GLU A 1 82 ? 29.983 -2.964 -115.337 1.00 84.81 82 GLU A O 1
ATOM 615 N N . GLY A 1 83 ? 28.539 -1.436 -116.108 1.00 85.81 83 GLY A N 1
ATOM 616 C CA . GLY A 1 83 ? 29.152 -0.257 -115.497 1.00 85.81 83 GLY A CA 1
ATOM 617 C C . GLY A 1 83 ? 28.231 0.413 -114.475 1.00 85.81 83 GLY A C 1
ATOM 618 O O . GLY A 1 83 ? 27.152 -0.080 -114.157 1.00 85.81 83 GLY A O 1
ATOM 619 N N . ASN A 1 84 ? 28.638 1.581 -113.982 1.00 84.62 84 ASN A N 1
ATOM 620 C CA . ASN A 1 84 ? 27.834 2.344 -113.028 1.00 84.62 84 ASN A CA 1
ATOM 621 C C . ASN A 1 84 ? 26.619 2.990 -113.712 1.00 84.62 84 ASN A C 1
ATOM 623 O O . ASN A 1 84 ? 26.773 3.697 -114.709 1.00 84.62 84 ASN A O 1
ATOM 627 N N . ILE A 1 85 ? 25.434 2.842 -113.119 1.00 86.44 85 ILE A N 1
ATOM 628 C CA . ILE A 1 85 ? 24.264 3.656 -113.466 1.00 86.44 85 ILE A CA 1
ATOM 629 C C . ILE A 1 85 ? 24.380 4.992 -112.722 1.00 86.44 85 ILE A C 1
ATOM 631 O O . ILE A 1 85 ? 24.423 5.023 -111.493 1.00 86.44 85 ILE A O 1
ATOM 635 N N . HIS A 1 86 ? 24.417 6.102 -113.460 1.00 84.75 86 HIS A N 1
ATOM 636 C CA . HIS A 1 86 ? 24.360 7.452 -112.899 1.00 84.75 86 HIS A CA 1
ATOM 637 C C . HIS A 1 86 ? 23.145 8.192 -113.462 1.00 84.75 86 HIS A C 1
ATOM 639 O O . HIS A 1 86 ? 23.142 8.597 -114.623 1.00 84.75 86 HIS A O 1
ATOM 645 N N . ALA A 1 87 ? 22.118 8.369 -112.631 1.00 84.31 87 ALA A N 1
ATOM 646 C CA . ALA A 1 87 ? 20.956 9.193 -112.939 1.00 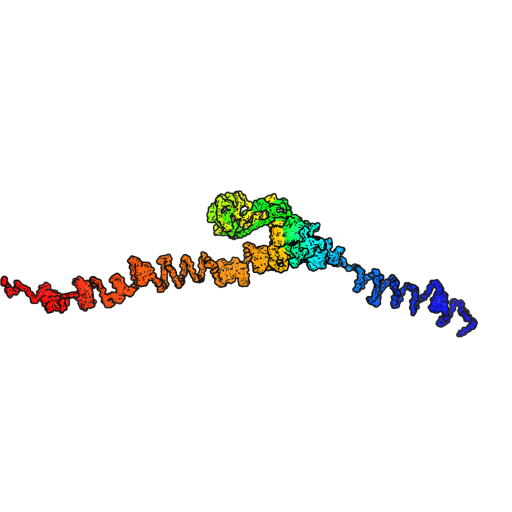84.31 87 ALA A CA 1
ATOM 647 C C . ALA A 1 87 ? 21.056 10.530 -112.193 1.00 84.31 87 ALA A C 1
ATOM 649 O O . ALA A 1 87 ? 21.341 10.563 -110.997 1.00 84.31 87 ALA A O 1
ATOM 650 N N . THR A 1 88 ? 20.812 11.635 -112.899 1.00 81.69 88 THR A N 1
ATOM 651 C CA . THR A 1 88 ? 20.773 12.995 -112.327 1.00 81.69 88 THR A CA 1
ATOM 652 C C . THR A 1 88 ? 19.367 13.438 -111.910 1.00 81.69 88 THR A C 1
ATOM 654 O O . THR A 1 88 ? 19.215 14.495 -111.302 1.00 81.69 88 THR A O 1
ATOM 657 N N . GLY A 1 89 ? 18.346 12.638 -112.231 1.00 83.12 89 GLY A N 1
ATOM 658 C CA . GLY A 1 89 ? 16.970 12.777 -111.753 1.00 83.12 89 GLY A CA 1
ATOM 659 C C . GLY A 1 89 ? 16.511 11.527 -110.999 1.00 83.12 89 GLY A C 1
ATOM 660 O O . GLY A 1 89 ? 17.286 10.590 -110.808 1.00 83.12 89 GLY A O 1
ATOM 661 N N . ASP A 1 90 ? 15.244 11.516 -110.586 1.00 82.31 90 ASP A N 1
ATOM 662 C CA . ASP A 1 90 ? 14.651 10.426 -109.804 1.00 82.31 90 ASP A CA 1
ATOM 663 C C . ASP A 1 90 ? 14.796 9.052 -110.483 1.00 82.31 90 ASP A C 1
ATOM 665 O O . ASP A 1 90 ? 14.345 8.856 -111.614 1.00 82.31 90 ASP A O 1
ATOM 669 N N . ILE A 1 91 ? 15.301 8.065 -109.741 1.00 85.06 91 ILE A N 1
ATOM 670 C CA . ILE A 1 91 ? 15.127 6.650 -110.079 1.00 85.06 91 ILE A CA 1
ATOM 671 C C . ILE A 1 91 ? 13.820 6.182 -109.432 1.00 85.06 91 ILE A C 1
ATOM 673 O O . ILE A 1 91 ? 13.663 6.255 -108.214 1.00 85.06 91 ILE A O 1
ATOM 677 N N . ARG A 1 92 ? 12.881 5.697 -110.248 1.00 81.12 92 ARG A N 1
ATOM 678 C CA . ARG A 1 92 ? 11.688 4.966 -109.802 1.00 81.12 92 ARG A CA 1
ATOM 679 C C . ARG A 1 92 ? 11.786 3.544 -110.337 1.00 81.12 92 ARG A C 1
ATOM 681 O O . ARG A 1 92 ? 12.041 3.370 -111.525 1.00 81.12 92 ARG A O 1
ATOM 688 N N . ALA A 1 93 ? 11.588 2.562 -109.468 1.00 83.69 93 ALA A N 1
ATOM 689 C CA . ALA A 1 93 ? 11.472 1.158 -109.830 1.00 83.69 93 ALA A CA 1
ATOM 690 C C . ALA A 1 93 ? 10.172 0.620 -109.228 1.00 83.69 93 ALA A C 1
ATOM 692 O O . ALA A 1 93 ? 9.885 0.881 -108.059 1.00 83.69 93 ALA A O 1
ATOM 693 N N . ASP A 1 94 ? 9.397 -0.095 -110.039 1.00 79.12 94 ASP A N 1
ATOM 694 C CA . ASP A 1 94 ? 8.190 -0.792 -109.603 1.00 79.12 94 ASP A CA 1
ATOM 695 C C . ASP A 1 94 ? 8.548 -2.249 -109.264 1.00 79.12 94 ASP A C 1
ATOM 697 O O . ASP A 1 94 ? 9.250 -2.910 -110.031 1.00 79.12 94 ASP A O 1
ATOM 701 N N . GLY A 1 95 ? 8.049 -2.758 -108.135 1.00 82.31 95 GLY A N 1
ATOM 702 C CA . GLY A 1 95 ? 8.385 -4.091 -107.617 1.00 82.31 95 GLY A CA 1
ATOM 703 C C . GLY A 1 95 ? 9.503 -4.079 -106.567 1.00 82.31 95 GLY A C 1
ATOM 704 O O . GLY A 1 95 ? 9.822 -3.036 -105.994 1.00 82.31 95 GLY A O 1
ATOM 705 N N . ASP A 1 96 ? 10.070 -5.254 -106.292 1.00 81.56 96 ASP A N 1
ATOM 706 C CA . ASP A 1 96 ? 11.088 -5.433 -105.253 1.00 81.56 96 ASP A CA 1
ATOM 707 C C . ASP A 1 96 ? 12.477 -4.990 -105.740 1.00 81.56 96 ASP A C 1
ATOM 709 O O . ASP A 1 96 ? 12.928 -5.374 -106.820 1.00 81.56 96 ASP A O 1
ATOM 713 N N . ILE A 1 97 ? 13.188 -4.214 -104.917 1.00 85.75 97 ILE A N 1
ATOM 714 C CA . ILE A 1 97 ? 14.546 -3.741 -105.217 1.00 85.75 97 ILE A CA 1
ATOM 715 C C . ILE A 1 97 ? 15.547 -4.504 -104.346 1.00 85.75 97 ILE A C 1
ATOM 717 O O . ILE A 1 97 ? 15.686 -4.223 -103.155 1.00 85.75 97 ILE A O 1
ATOM 721 N N . GLN A 1 98 ? 16.287 -5.438 -104.944 1.00 83.19 98 GLN A N 1
ATOM 722 C CA . GLN A 1 98 ? 17.434 -6.070 -104.293 1.00 83.19 98 GLN A CA 1
ATOM 723 C C . GLN A 1 98 ? 18.702 -5.238 -104.541 1.00 83.19 98 GLN A C 1
ATOM 725 O O . GLN A 1 98 ? 19.074 -4.992 -105.688 1.00 83.19 98 GLN A O 1
ATOM 730 N N . ILE A 1 99 ? 19.376 -4.816 -103.467 1.00 83.25 99 ILE A N 1
ATOM 731 C CA . ILE A 1 99 ? 20.644 -4.075 -103.523 1.00 83.25 99 ILE A CA 1
ATOM 732 C C . ILE A 1 99 ? 21.705 -4.883 -102.771 1.00 83.25 99 ILE A C 1
ATOM 734 O O . ILE A 1 99 ? 21.616 -5.032 -101.554 1.00 83.25 99 ILE A O 1
ATOM 738 N N . GLY A 1 100 ? 22.699 -5.380 -103.509 1.00 81.50 100 GLY A N 1
ATOM 739 C CA . GLY A 1 100 ? 23.734 -6.289 -103.009 1.00 81.50 100 GLY A CA 1
ATOM 740 C C . GLY A 1 100 ? 23.409 -7.776 -103.210 1.00 81.50 100 GLY A C 1
ATOM 741 O O . GLY A 1 100 ? 22.244 -8.179 -103.322 1.00 81.50 100 GLY A O 1
ATOM 742 N N . ASP A 1 101 ? 24.461 -8.589 -103.266 1.00 78.12 101 ASP A N 1
ATOM 743 C CA . ASP A 1 101 ? 24.422 -10.053 -103.351 1.00 78.12 101 ASP A CA 1
ATOM 744 C C . ASP A 1 101 ? 25.199 -10.759 -102.216 1.00 78.12 101 ASP A C 1
ATOM 746 O O . ASP A 1 101 ? 25.037 -11.970 -102.033 1.00 78.12 101 ASP A O 1
ATOM 750 N N . ALA A 1 102 ? 25.957 -10.015 -101.399 1.00 78.31 102 ALA A N 1
ATOM 751 C CA . ALA A 1 102 ? 26.751 -10.528 -100.283 1.00 78.31 102 ALA A CA 1
ATOM 752 C C . ALA A 1 102 ? 26.673 -9.645 -99.017 1.00 78.31 102 ALA A C 1
ATOM 754 O O . ALA A 1 102 ? 26.313 -8.471 -99.046 1.00 78.31 102 ALA A O 1
ATOM 755 N N . ASP A 1 103 ? 27.092 -10.189 -97.869 1.00 70.88 103 ASP A N 1
ATOM 756 C CA . ASP A 1 103 ? 27.161 -9.457 -96.590 1.00 70.88 103 ASP A CA 1
ATOM 757 C C . ASP A 1 103 ? 28.317 -8.435 -96.513 1.00 70.88 103 ASP A C 1
ATOM 759 O O . ASP A 1 103 ? 28.457 -7.706 -95.524 1.00 70.88 103 ASP A O 1
ATOM 763 N N . THR A 1 104 ? 29.135 -8.361 -97.566 1.00 79.06 104 THR A N 1
ATOM 764 C CA . THR A 1 104 ? 30.161 -7.333 -97.779 1.00 79.06 104 THR A CA 1
ATOM 765 C C . THR A 1 104 ? 29.644 -6.073 -98.468 1.00 79.06 104 THR A C 1
ATOM 767 O O . THR A 1 104 ? 30.371 -5.078 -98.493 1.00 79.06 104 THR A O 1
ATOM 770 N N . ASP A 1 105 ? 28.435 -6.095 -99.035 1.00 82.12 105 ASP A N 1
ATOM 771 C CA . ASP A 1 105 ? 27.878 -4.936 -99.728 1.00 82.12 105 ASP A CA 1
ATOM 772 C C . ASP A 1 105 ? 27.576 -3.775 -98.777 1.00 82.12 105 ASP A C 1
ATOM 774 O O . ASP A 1 105 ? 27.270 -3.943 -97.594 1.00 82.12 105 ASP A O 1
ATOM 778 N N . SER A 1 106 ? 27.664 -2.557 -99.312 1.00 81.81 106 SER A N 1
ATOM 779 C CA . SER A 1 106 ? 27.399 -1.336 -98.556 1.00 81.81 106 SER A CA 1
ATOM 780 C C . SER A 1 106 ? 26.468 -0.416 -99.330 1.00 81.81 106 SER A C 1
ATOM 782 O O . SER A 1 106 ? 26.737 -0.065 -100.478 1.00 81.81 106 SER A O 1
ATOM 784 N N . ILE A 1 107 ? 25.383 -0.003 -98.678 1.00 84.94 107 ILE A N 1
ATOM 785 C CA . ILE A 1 107 ? 24.439 0.980 -99.203 1.00 84.94 107 ILE A CA 1
ATOM 786 C C . ILE A 1 107 ? 24.714 2.300 -98.479 1.00 84.94 107 ILE A C 1
ATOM 788 O O . ILE A 1 107 ? 24.647 2.364 -97.253 1.00 84.94 107 ILE A O 1
ATOM 792 N N . SER A 1 108 ? 25.039 3.351 -99.232 1.00 83.81 108 SER A N 1
ATOM 793 C CA . SER A 1 108 ? 25.248 4.699 -98.696 1.00 83.81 108 SER A CA 1
ATOM 794 C C . SER A 1 108 ? 24.079 5.590 -99.101 1.00 83.81 108 SER A C 1
ATOM 796 O O . SER A 1 108 ? 23.892 5.871 -100.284 1.00 83.81 108 SER A O 1
ATOM 798 N N . ILE A 1 109 ? 23.278 6.013 -98.122 1.00 84.69 109 ILE A N 1
ATOM 799 C CA . ILE A 1 109 ? 22.090 6.847 -98.327 1.00 84.69 109 ILE A CA 1
ATOM 800 C C . ILE A 1 109 ? 22.341 8.189 -97.643 1.00 84.69 109 ILE A C 1
ATOM 802 O O . ILE A 1 109 ? 22.441 8.261 -96.422 1.00 84.69 109 ILE A O 1
ATOM 806 N N . ALA A 1 110 ? 22.461 9.246 -98.447 1.00 81.56 110 ALA A N 1
ATOM 807 C CA . ALA A 1 110 ? 22.640 10.625 -97.982 1.00 81.56 110 ALA A CA 1
ATOM 808 C C . ALA A 1 110 ? 21.345 11.463 -98.051 1.00 81.56 110 ALA A C 1
ATOM 810 O O . ALA A 1 110 ? 21.376 12.659 -97.774 1.00 81.56 110 ALA A O 1
ATOM 811 N N . ALA A 1 111 ? 20.232 10.852 -98.467 1.00 81.56 111 ALA A N 1
ATOM 812 C CA . ALA A 1 111 ? 18.923 11.484 -98.601 1.00 81.56 111 ALA A CA 1
ATOM 813 C C . ALA A 1 111 ? 17.994 11.105 -97.436 1.00 81.56 111 ALA A C 1
ATOM 815 O O . ALA A 1 111 ? 18.155 10.048 -96.825 1.00 81.56 111 ALA A O 1
ATOM 816 N N . ASP A 1 112 ? 16.998 11.948 -97.168 1.00 84.25 112 ASP A N 1
ATOM 817 C CA . ASP A 1 112 ? 15.999 11.702 -96.128 1.00 84.25 112 ASP A CA 1
ATOM 818 C C . ASP A 1 112 ? 15.038 10.565 -96.510 1.00 84.25 112 ASP A C 1
ATOM 820 O O . ASP A 1 112 ? 14.503 10.521 -97.622 1.00 84.25 112 ASP A O 1
ATOM 824 N N . PHE A 1 113 ? 14.720 9.697 -95.548 1.00 85.56 113 PHE A N 1
ATOM 825 C CA . PHE A 1 113 ? 13.572 8.798 -95.655 1.00 85.56 113 PHE A CA 1
ATOM 826 C C . PHE A 1 113 ? 12.285 9.582 -95.365 1.00 85.56 113 PHE A C 1
ATOM 828 O O . PHE A 1 113 ? 11.988 9.923 -94.223 1.00 85.56 113 PHE A O 1
ATOM 835 N N . THR A 1 114 ? 11.498 9.863 -96.403 1.00 84.12 114 THR A N 1
ATOM 836 C CA . THR A 1 114 ? 10.238 10.630 -96.305 1.00 84.12 114 THR A CA 1
ATOM 837 C C . THR A 1 114 ? 9.010 9.770 -95.970 1.00 84.12 114 THR A C 1
ATOM 839 O O . THR A 1 114 ? 7.881 10.259 -95.987 1.00 84.12 114 THR A O 1
ATOM 842 N N . SER A 1 115 ? 9.212 8.486 -95.661 1.00 86.06 115 SER A N 1
ATOM 843 C CA . SER A 1 115 ? 8.174 7.514 -95.297 1.00 86.06 115 SER A CA 1
ATOM 844 C C . SER A 1 115 ? 8.718 6.460 -94.320 1.00 86.06 115 SER A C 1
ATOM 846 O O . SER A 1 115 ? 9.920 6.409 -94.057 1.00 86.06 115 SER A O 1
ATOM 848 N N . ASN A 1 116 ? 7.833 5.636 -93.753 1.00 88.69 116 ASN A N 1
ATOM 849 C CA . ASN A 1 116 ? 8.202 4.630 -92.757 1.00 88.69 116 ASN A CA 1
ATOM 850 C C . ASN A 1 116 ? 8.999 3.473 -93.378 1.00 88.69 116 ASN A C 1
ATOM 852 O O . ASN A 1 116 ? 8.525 2.830 -94.313 1.00 88.69 116 ASN A O 1
ATOM 856 N N . ILE A 1 117 ? 10.124 3.103 -92.763 1.00 88.06 117 ILE A N 1
ATOM 857 C CA . ILE A 1 117 ? 10.760 1.804 -93.010 1.00 88.06 117 ILE A CA 1
ATOM 858 C C . ILE A 1 117 ? 9.906 0.739 -92.310 1.00 88.06 117 ILE A C 1
ATOM 860 O O . ILE A 1 117 ? 9.833 0.713 -91.084 1.00 88.06 117 ILE A O 1
ATOM 864 N N . THR A 1 118 ? 9.217 -0.102 -93.084 1.00 86.06 118 THR A N 1
ATOM 865 C CA . THR A 1 118 ? 8.295 -1.131 -92.572 1.00 86.06 118 THR A CA 1
ATOM 866 C C . THR A 1 118 ? 8.683 -2.487 -93.168 1.00 86.06 118 THR A C 1
ATOM 868 O O . THR A 1 118 ? 8.767 -2.570 -94.392 1.00 86.06 118 THR A O 1
ATOM 871 N N . PRO A 1 119 ? 8.942 -3.533 -92.359 1.00 87.56 119 PRO A N 1
ATOM 872 C CA . PRO A 1 119 ? 9.181 -4.877 -92.883 1.00 87.56 119 PRO A CA 1
ATOM 873 C C . PRO A 1 119 ? 7.894 -5.472 -93.474 1.00 87.56 119 PRO A C 1
ATOM 875 O O . PRO A 1 119 ? 6.794 -5.147 -93.028 1.00 87.56 119 PRO A O 1
ATOM 878 N N . ASP A 1 120 ? 8.026 -6.378 -94.441 1.00 86.31 120 ASP A N 1
ATOM 879 C CA . ASP A 1 120 ? 6.908 -7.125 -95.036 1.00 86.31 120 ASP A CA 1
ATOM 880 C C . ASP A 1 120 ? 6.290 -8.141 -94.056 1.00 86.31 120 ASP A C 1
ATOM 882 O O . ASP A 1 120 ? 5.090 -8.412 -94.120 1.00 86.31 120 ASP A O 1
ATOM 886 N N . LEU A 1 121 ? 7.091 -8.656 -93.113 1.00 88.44 121 LEU A N 1
ATOM 887 C CA . LEU A 1 121 ? 6.676 -9.594 -92.067 1.00 88.44 121 LEU A CA 1
ATOM 888 C C . LEU A 1 121 ? 7.056 -9.109 -90.656 1.00 88.44 121 LEU A C 1
ATOM 890 O O . LEU A 1 121 ? 8.190 -8.703 -90.390 1.00 88.44 121 LEU A O 1
ATOM 894 N N . THR A 1 122 ? 6.110 -9.223 -89.721 1.00 87.38 122 THR A N 1
ATOM 895 C CA . THR A 1 122 ? 6.315 -8.983 -88.281 1.00 87.38 122 THR A CA 1
ATOM 896 C C . THR A 1 122 ? 7.303 -9.999 -87.682 1.00 87.38 122 THR A C 1
ATOM 898 O O . THR A 1 122 ? 7.398 -11.131 -88.158 1.00 87.38 122 THR A O 1
ATOM 901 N N . ASP A 1 123 ? 8.063 -9.585 -86.662 1.00 82.69 123 ASP A N 1
ATOM 902 C CA . ASP A 1 123 ? 9.003 -10.397 -85.858 1.00 82.69 123 ASP A CA 1
ATOM 903 C C . ASP A 1 123 ? 10.063 -11.218 -86.625 1.00 82.69 123 ASP A C 1
ATOM 905 O O . ASP A 1 123 ? 10.710 -12.098 -86.059 1.00 82.69 123 ASP A O 1
ATOM 909 N N . THR A 1 124 ? 10.273 -10.931 -87.914 1.00 87.81 124 THR A N 1
ATOM 910 C CA . THR A 1 124 ? 11.109 -11.758 -88.805 1.00 87.81 124 THR A CA 1
ATOM 911 C C . THR A 1 124 ? 12.493 -11.157 -89.079 1.00 87.81 124 THR A C 1
ATOM 913 O O . THR A 1 124 ? 13.459 -11.899 -89.265 1.00 87.81 124 THR A O 1
ATOM 916 N N . TYR A 1 125 ? 12.626 -9.826 -89.071 1.00 87.62 125 TYR A N 1
ATOM 917 C CA . TYR A 1 125 ? 13.838 -9.129 -89.520 1.00 87.62 125 TYR A CA 1
ATOM 918 C C . TYR A 1 125 ? 14.490 -8.294 -88.418 1.00 87.62 125 TYR A C 1
ATOM 920 O O . TYR A 1 125 ? 13.815 -7.623 -87.640 1.00 87.62 125 TYR A O 1
ATOM 928 N N . ASN A 1 126 ? 15.825 -8.290 -88.394 1.00 86.38 126 ASN A N 1
ATOM 929 C CA . ASN A 1 126 ? 16.621 -7.524 -87.437 1.00 86.38 126 ASN A CA 1
ATOM 930 C C . ASN A 1 126 ? 17.202 -6.260 -88.084 1.00 86.38 126 ASN A C 1
ATOM 932 O O . ASN A 1 126 ? 17.805 -6.327 -89.156 1.00 86.38 126 ASN A O 1
ATOM 936 N N . MET A 1 127 ? 17.132 -5.122 -87.388 1.00 85.50 127 MET A N 1
ATOM 937 C CA . MET A 1 127 ? 17.891 -3.922 -87.758 1.00 85.50 127 MET A CA 1
ATOM 938 C C . MET A 1 127 ? 19.341 -4.037 -87.262 1.00 85.50 127 MET A C 1
ATOM 940 O O . MET A 1 127 ? 19.714 -3.499 -86.221 1.00 85.50 127 MET A O 1
ATOM 944 N N . GLY A 1 128 ? 20.167 -4.755 -88.026 1.00 83.50 128 GLY A N 1
ATOM 945 C CA . GLY A 1 128 ? 21.561 -5.065 -87.687 1.00 83.50 128 GLY A CA 1
ATOM 946 C C . GLY A 1 128 ? 21.738 -6.448 -87.049 1.00 83.50 128 GLY A C 1
ATOM 947 O O . GLY A 1 128 ? 20.834 -7.281 -87.058 1.00 83.50 128 GLY A O 1
ATOM 948 N N .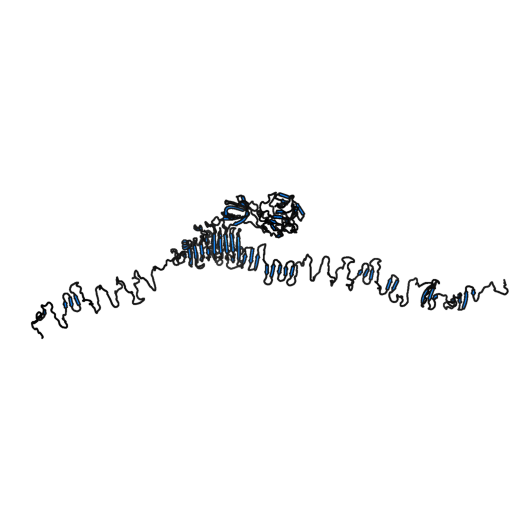 SER A 1 129 ? 22.928 -6.725 -86.513 1.00 83.00 129 SER A N 1
ATOM 949 C CA . SER A 1 129 ? 23.271 -8.019 -85.907 1.00 83.00 129 SER A CA 1
ATOM 950 C C . SER A 1 129 ? 24.227 -7.879 -84.718 1.00 83.00 129 SER A C 1
ATOM 952 O O . SER A 1 129 ? 24.796 -6.814 -84.468 1.00 83.00 129 SER A O 1
ATOM 954 N N . ALA A 1 130 ? 24.468 -8.977 -83.992 1.00 78.88 130 ALA A N 1
ATOM 955 C CA . ALA A 1 130 ? 25.322 -8.985 -82.800 1.00 78.88 130 ALA A CA 1
ATOM 956 C C . ALA A 1 130 ? 26.740 -8.413 -83.029 1.00 78.88 130 ALA A C 1
ATOM 958 O O . ALA A 1 130 ? 27.297 -7.827 -82.095 1.00 78.88 130 ALA A O 1
ATOM 959 N N . GLY A 1 131 ? 27.289 -8.552 -84.246 1.00 79.38 131 GLY A N 1
ATOM 960 C CA . GLY A 1 131 ? 28.593 -8.015 -84.669 1.00 79.38 131 GLY A CA 1
ATOM 961 C C . GLY A 1 131 ? 28.534 -6.790 -85.598 1.00 79.38 131 GLY A C 1
ATOM 962 O O . GLY A 1 131 ? 29.583 -6.260 -85.960 1.00 79.38 131 GLY A O 1
ATOM 963 N N . LYS A 1 132 ? 27.338 -6.336 -85.994 1.00 82.31 132 LYS A N 1
ATOM 964 C CA . LYS A 1 132 ? 27.101 -5.174 -86.870 1.00 82.31 132 LYS A CA 1
ATOM 965 C C . LYS A 1 132 ? 25.924 -4.370 -86.313 1.00 82.31 132 LYS A C 1
ATOM 967 O O . LYS A 1 132 ? 24.782 -4.547 -86.731 1.00 82.31 132 LYS A O 1
ATOM 972 N N . ARG A 1 133 ? 26.201 -3.546 -85.302 1.00 82.44 133 ARG A N 1
ATOM 973 C CA . ARG A 1 133 ? 25.194 -2.766 -84.566 1.00 82.44 133 ARG A CA 1
ATOM 974 C C . ARG A 1 133 ? 25.146 -1.331 -85.079 1.00 82.44 133 ARG A C 1
ATOM 976 O O . ARG A 1 133 ? 26.172 -0.794 -85.488 1.00 82.44 133 ARG A O 1
ATOM 983 N N . TRP A 1 134 ? 23.973 -0.714 -84.992 1.00 85.06 134 TRP A N 1
ATOM 984 C CA . TRP A 1 134 ? 23.843 0.739 -85.082 1.00 85.06 134 TRP A CA 1
ATOM 985 C C . TRP A 1 134 ? 24.560 1.386 -83.891 1.00 85.06 134 TRP A C 1
ATOM 987 O O . TRP A 1 134 ? 24.513 0.843 -82.787 1.00 85.06 134 TRP A O 1
ATOM 997 N N . ASN A 1 135 ? 25.246 2.510 -84.122 1.00 83.38 135 ASN A N 1
ATOM 998 C CA . ASN A 1 135 ? 25.959 3.220 -83.056 1.00 83.38 135 ASN A CA 1
ATOM 999 C C . ASN A 1 135 ? 24.972 3.923 -82.115 1.00 83.38 135 ASN A C 1
ATOM 1001 O O . ASN A 1 135 ? 25.027 3.732 -80.907 1.00 83.38 135 ASN A O 1
ATOM 1005 N N . ASP A 1 136 ? 24.026 4.658 -82.704 1.00 82.62 136 ASP A N 1
ATOM 1006 C CA . ASP A 1 136 ? 22.965 5.391 -82.020 1.00 82.62 136 ASP A CA 1
ATOM 1007 C C . ASP A 1 136 ? 21.650 5.241 -82.799 1.00 82.62 136 ASP A C 1
ATOM 1009 O O . ASP A 1 136 ? 21.657 5.081 -84.023 1.00 82.62 136 ASP A O 1
ATOM 1013 N N . VAL A 1 137 ? 20.520 5.342 -82.097 1.00 82.19 137 VAL A N 1
ATOM 1014 C CA . VAL A 1 137 ? 19.179 5.438 -82.692 1.00 82.19 137 VAL A CA 1
ATOM 1015 C C . VAL A 1 137 ? 18.502 6.683 -82.126 1.00 82.19 137 VAL A C 1
ATOM 1017 O O . VAL A 1 137 ? 18.107 6.711 -80.963 1.00 82.19 137 VAL A O 1
ATOM 1020 N N . PHE A 1 138 ? 18.372 7.721 -82.951 1.00 82.94 138 PHE A N 1
ATOM 1021 C CA . PHE A 1 138 ? 17.701 8.966 -82.577 1.00 82.94 138 PHE A CA 1
ATOM 1022 C C . PHE A 1 138 ? 16.221 8.896 -82.968 1.00 82.94 138 PHE A C 1
ATOM 1024 O O . PHE A 1 138 ? 15.876 9.021 -84.141 1.00 82.94 138 PHE A O 1
ATOM 1031 N N . ALA A 1 139 ? 15.344 8.708 -81.982 1.00 82.06 139 ALA A N 1
ATOM 1032 C CA . ALA A 1 139 ? 13.895 8.677 -82.164 1.00 82.06 139 ALA A CA 1
ATOM 1033 C C . ALA A 1 139 ? 13.204 9.574 -81.127 1.00 82.06 139 ALA A C 1
ATOM 1035 O O . ALA A 1 139 ? 13.632 9.635 -79.977 1.00 82.06 139 ALA A O 1
ATOM 1036 N N . ASN A 1 140 ? 12.115 10.247 -81.517 1.00 83.94 140 ASN A N 1
ATOM 1037 C CA . ASN A 1 140 ? 11.320 11.065 -80.591 1.00 83.94 140 ASN A CA 1
ATOM 1038 C C . ASN A 1 140 ? 10.619 10.200 -79.526 1.00 83.94 140 ASN A C 1
ATOM 1040 O O . ASN A 1 140 ? 10.570 10.567 -78.360 1.00 83.94 140 ASN A O 1
ATOM 1044 N N . ASN A 1 141 ? 10.123 9.030 -79.939 1.00 78.25 141 ASN A N 1
ATOM 1045 C CA . ASN A 1 141 ? 9.623 7.974 -79.066 1.00 78.25 141 ASN A CA 1
ATOM 1046 C C . ASN A 1 141 ? 10.280 6.656 -79.492 1.00 78.25 141 ASN A C 1
ATOM 1048 O O . ASN A 1 141 ? 10.266 6.331 -80.680 1.00 78.25 141 ASN A O 1
ATOM 1052 N N . LEU A 1 142 ? 10.791 5.883 -78.535 1.00 82.75 142 LEU A N 1
ATOM 1053 C CA . LEU A 1 142 ? 11.186 4.489 -78.733 1.00 82.75 142 LEU A CA 1
ATOM 1054 C C . LEU A 1 142 ? 10.155 3.603 -78.027 1.00 82.75 142 LEU A C 1
ATOM 1056 O O . LEU A 1 142 ? 9.995 3.697 -76.812 1.00 82.75 142 LEU A O 1
ATOM 1060 N N . ILE A 1 143 ? 9.446 2.772 -78.789 1.00 81.06 143 ILE A N 1
ATOM 1061 C CA . ILE A 1 143 ? 8.444 1.829 -78.277 1.00 81.06 143 ILE A CA 1
ATOM 1062 C C . ILE A 1 143 ? 8.974 0.421 -78.548 1.00 81.06 143 ILE A C 1
ATOM 1064 O O . ILE A 1 143 ? 9.294 0.099 -79.689 1.00 81.06 143 ILE A O 1
ATOM 1068 N N . VAL A 1 144 ? 9.103 -0.388 -77.496 1.00 81.44 144 VAL A N 1
ATOM 1069 C CA . VAL A 1 144 ? 9.605 -1.768 -77.551 1.00 81.44 144 VAL A CA 1
ATOM 1070 C C . VAL A 1 144 ? 8.794 -2.645 -76.600 1.00 81.44 144 VAL A C 1
ATOM 1072 O O . VAL A 1 144 ? 8.546 -2.242 -75.465 1.00 81.44 144 VAL A O 1
ATOM 1075 N N . ASP A 1 145 ? 8.419 -3.846 -77.040 1.00 79.56 145 ASP A N 1
ATOM 1076 C CA . ASP A 1 145 ? 7.650 -4.782 -76.206 1.00 79.56 145 ASP A CA 1
ATOM 1077 C C . ASP A 1 145 ? 8.533 -5.497 -75.171 1.00 79.56 145 ASP A C 1
ATOM 1079 O O . ASP A 1 145 ? 8.101 -5.762 -74.052 1.00 79.56 145 ASP A O 1
ATOM 1083 N N . ASN A 1 146 ? 9.794 -5.778 -75.520 1.00 75.69 146 ASN A N 1
ATOM 1084 C CA . ASN A 1 146 ? 10.798 -6.340 -74.617 1.00 75.69 146 ASN A CA 1
ATOM 1085 C C . ASN A 1 146 ? 12.149 -5.644 -74.821 1.00 75.69 146 ASN A C 1
ATOM 1087 O O . ASN A 1 146 ? 12.701 -5.653 -75.920 1.00 75.69 146 ASN A O 1
ATOM 1091 N N . LEU A 1 147 ? 12.716 -5.087 -73.747 1.00 81.06 147 LEU A N 1
ATOM 1092 C CA . LEU A 1 147 ? 14.042 -4.467 -73.754 1.00 81.06 147 LEU A CA 1
ATOM 1093 C C . LEU A 1 147 ? 15.063 -5.395 -73.083 1.00 81.06 147 LEU A C 1
ATOM 1095 O O . LEU A 1 147 ? 15.152 -5.456 -71.859 1.00 81.06 147 LEU A O 1
ATOM 1099 N N . THR A 1 148 ? 15.849 -6.120 -73.880 1.00 75.31 148 THR A N 1
ATOM 1100 C CA . THR A 1 148 ? 16.979 -6.928 -73.390 1.00 75.31 148 THR A CA 1
ATOM 1101 C C . THR A 1 148 ? 18.293 -6.208 -73.664 1.00 75.31 148 THR A C 1
ATOM 1103 O O . THR A 1 148 ? 18.621 -5.915 -74.812 1.00 75.31 148 THR A O 1
ATOM 1106 N N . LEU A 1 149 ? 19.067 -5.941 -72.611 1.00 72.94 149 LEU A N 1
ATOM 1107 C CA . LEU A 1 149 ? 20.331 -5.214 -72.694 1.00 72.94 149 LEU A CA 1
ATOM 1108 C C . LEU A 1 149 ? 21.469 -6.019 -72.073 1.00 72.94 149 LEU A C 1
ATOM 1110 O O . LEU A 1 149 ? 21.330 -6.592 -70.999 1.00 72.94 149 LEU A O 1
ATOM 1114 N N . ASN A 1 150 ? 22.628 -5.979 -72.728 1.00 66.56 150 ASN A N 1
ATOM 1115 C CA . ASN A 1 150 ? 23.897 -6.467 -72.181 1.00 66.56 150 ASN A CA 1
ATOM 1116 C C . ASN A 1 150 ? 24.694 -5.309 -71.535 1.00 66.56 150 ASN A C 1
ATOM 1118 O O . ASN A 1 150 ? 25.914 -5.243 -71.667 1.00 66.56 150 ASN A O 1
ATOM 1122 N N . GLY A 1 151 ? 23.996 -4.342 -70.929 1.00 66.06 151 GLY A N 1
ATOM 1123 C CA . GLY A 1 151 ? 24.551 -3.085 -70.422 1.00 66.06 151 GLY A CA 1
ATOM 1124 C C . GLY A 1 151 ? 23.481 -2.169 -69.814 1.00 66.06 151 GLY A C 1
ATOM 1125 O O . GLY A 1 151 ? 22.315 -2.548 -69.713 1.00 66.06 151 GLY A O 1
ATOM 1126 N N . ASN A 1 152 ? 23.882 -0.965 -69.404 1.00 62.56 152 ASN A N 1
ATOM 1127 C CA . ASN A 1 152 ? 23.037 -0.041 -68.638 1.00 62.56 152 ASN A CA 1
ATOM 1128 C C . ASN A 1 152 ? 22.000 0.702 -69.501 1.00 62.56 152 ASN A C 1
ATOM 1130 O O . ASN A 1 152 ? 22.250 1.017 -70.663 1.00 62.56 152 ASN A O 1
ATOM 1134 N N . ILE A 1 153 ? 20.877 1.081 -68.882 1.00 70.81 153 ILE A N 1
ATOM 1135 C CA . ILE A 1 153 ? 19.938 2.082 -69.412 1.00 70.81 153 ILE A CA 1
ATOM 1136 C C . ILE A 1 153 ? 20.372 3.469 -68.921 1.00 70.81 153 ILE A C 1
ATOM 1138 O O . ILE A 1 153 ? 20.751 3.626 -67.763 1.00 70.81 153 ILE A O 1
ATOM 1142 N N . THR A 1 154 ? 20.271 4.492 -69.772 1.00 59.66 154 THR A N 1
ATOM 1143 C CA . THR A 1 154 ? 20.338 5.905 -69.361 1.00 59.66 154 THR A CA 1
ATOM 1144 C C . THR A 1 154 ? 19.030 6.590 -69.750 1.00 59.66 154 THR A C 1
ATOM 1146 O O . THR A 1 154 ? 18.743 6.736 -70.934 1.00 59.66 154 THR A O 1
ATOM 1149 N N . VAL A 1 155 ? 18.222 6.983 -68.759 1.00 65.94 155 VAL A N 1
ATOM 1150 C CA . VAL A 1 155 ? 16.937 7.681 -68.953 1.00 65.94 155 VAL A CA 1
ATOM 1151 C C . VAL A 1 155 ? 17.079 9.121 -68.471 1.00 65.94 155 VAL A C 1
ATOM 1153 O O . VAL A 1 155 ? 17.610 9.346 -67.387 1.00 65.94 155 VAL A O 1
ATOM 1156 N N . GLN A 1 156 ? 16.562 10.092 -69.224 1.00 55.09 156 GLN A N 1
ATOM 1157 C CA . GLN A 1 156 ? 16.342 11.453 -68.724 1.00 55.09 156 GLN A CA 1
ATOM 1158 C C . GLN A 1 156 ? 14.837 11.742 -68.711 1.00 55.09 156 GLN A C 1
ATOM 1160 O O . GLN A 1 156 ? 14.190 11.664 -69.751 1.00 55.09 156 GLN A O 1
ATOM 1165 N N . GLY A 1 157 ? 14.277 12.039 -67.532 1.00 58.38 157 GLY A N 1
ATOM 1166 C CA . GLY A 1 157 ? 12.855 12.383 -67.352 1.00 58.38 157 GLY A CA 1
ATOM 1167 C C . GLY A 1 157 ? 12.103 11.568 -66.291 1.00 58.38 157 GLY A C 1
ATOM 1168 O O . GLY A 1 157 ? 11.092 12.039 -65.780 1.00 58.38 157 GLY A O 1
ATOM 1169 N N . LEU A 1 158 ? 12.612 10.394 -65.905 1.00 55.09 158 LEU A N 1
ATOM 1170 C CA . LEU A 1 158 ? 12.209 9.689 -64.683 1.00 55.09 158 LEU A CA 1
ATOM 1171 C C . LEU A 1 158 ? 13.241 10.003 -63.597 1.00 55.09 158 LEU A C 1
ATOM 1173 O O . LEU A 1 158 ? 14.416 9.686 -63.782 1.00 55.09 158 LEU A O 1
ATOM 1177 N N . ASP A 1 159 ? 12.830 10.617 -62.486 1.00 56.81 159 ASP A N 1
ATOM 1178 C CA . ASP A 1 159 ? 13.765 10.972 -61.413 1.00 56.81 159 ASP A CA 1
ATOM 1179 C C . ASP A 1 159 ? 14.111 9.765 -60.527 1.00 56.81 159 ASP A C 1
ATOM 1181 O O . ASP A 1 159 ? 13.643 9.615 -59.399 1.00 56.81 159 ASP A O 1
ATOM 1185 N N . LEU A 1 160 ? 14.991 8.911 -61.051 1.00 61.16 160 LEU A N 1
ATOM 1186 C CA . LEU A 1 160 ? 15.667 7.844 -60.307 1.00 61.16 160 LEU A CA 1
ATOM 1187 C C . LEU A 1 160 ? 16.681 8.386 -59.272 1.00 61.16 160 LEU A C 1
ATOM 1189 O O . LEU A 1 160 ? 17.396 7.601 -58.652 1.00 61.16 160 LEU A O 1
ATOM 1193 N N . THR A 1 161 ? 16.768 9.711 -59.087 1.00 55.09 161 THR A N 1
ATOM 1194 C CA . THR A 1 161 ? 17.621 10.390 -58.100 1.00 55.09 161 THR A CA 1
ATOM 1195 C C . THR A 1 161 ? 16.833 11.095 -56.989 1.00 55.09 161 THR A C 1
ATOM 1197 O O . THR A 1 161 ? 17.447 11.727 -56.127 1.00 55.09 161 THR A O 1
ATOM 1200 N N . ALA A 1 162 ? 15.503 10.950 -56.953 1.00 62.69 162 ALA A N 1
ATOM 1201 C CA . ALA A 1 162 ? 14.641 11.512 -55.917 1.00 62.69 162 ALA A CA 1
ATOM 1202 C C . ALA A 1 162 ? 14.939 10.882 -54.540 1.00 62.69 162 ALA A C 1
ATOM 1204 O O . ALA A 1 162 ? 14.448 9.803 -54.204 1.00 62.69 162 ALA A O 1
ATOM 1205 N N . ARG A 1 163 ? 15.759 11.557 -53.725 1.00 66.50 163 ARG A N 1
ATOM 1206 C CA . ARG A 1 163 ? 16.152 11.084 -52.386 1.00 66.50 163 ARG A CA 1
ATOM 1207 C C . ARG A 1 163 ? 15.141 11.530 -51.321 1.00 66.50 163 ARG A C 1
ATOM 1209 O O . ARG A 1 163 ? 14.958 12.739 -51.155 1.00 66.50 163 ARG A O 1
ATOM 1216 N N . PRO A 1 164 ? 14.540 10.614 -50.537 1.00 61.09 164 PRO A N 1
ATOM 1217 C CA . PRO A 1 164 ? 13.897 10.993 -49.286 1.00 61.09 164 PRO A CA 1
ATOM 1218 C C . PRO A 1 164 ? 14.981 11.471 -48.308 1.00 61.09 164 PRO A C 1
ATOM 1220 O O . PRO A 1 164 ? 15.818 10.694 -47.854 1.00 61.09 164 PRO A O 1
ATOM 1223 N N . GLY A 1 165 ? 15.005 12.770 -48.009 1.00 65.00 165 GLY A N 1
ATOM 1224 C CA . GLY A 1 165 ? 15.957 13.321 -47.044 1.00 65.00 165 GLY A CA 1
ATOM 1225 C C . GLY A 1 165 ? 15.743 12.738 -45.643 1.00 65.00 165 GLY A C 1
ATOM 1226 O O . GLY A 1 165 ? 14.598 12.550 -45.235 1.00 65.00 165 GLY A O 1
ATOM 1227 N N . LYS A 1 166 ? 16.845 12.533 -44.906 1.00 80.81 166 LYS A N 1
ATOM 1228 C CA . LYS A 1 166 ? 16.905 12.041 -43.513 1.00 80.81 166 LYS A CA 1
ATOM 1229 C C . LYS A 1 166 ? 16.681 10.539 -43.281 1.00 80.81 166 LYS A C 1
ATOM 1231 O O . LYS A 1 166 ? 16.376 10.155 -42.154 1.00 80.81 166 LYS A O 1
ATOM 1236 N N . ILE A 1 167 ? 16.845 9.675 -44.289 1.00 93.25 167 ILE A N 1
ATOM 1237 C CA . ILE A 1 167 ? 16.859 8.215 -44.076 1.00 93.25 167 ILE A CA 1
ATOM 1238 C C . ILE A 1 167 ? 18.104 7.579 -44.706 1.00 93.25 167 ILE A C 1
ATOM 1240 O O . ILE A 1 167 ? 18.355 7.755 -45.898 1.00 93.25 167 ILE A O 1
ATOM 1244 N N . TYR A 1 168 ? 18.842 6.803 -43.911 1.00 95.31 168 TYR A N 1
ATOM 1245 C CA . TYR A 1 168 ? 19.878 5.875 -44.361 1.00 95.31 168 TYR A CA 1
ATOM 1246 C C . TYR A 1 168 ? 19.371 4.439 -44.220 1.00 95.31 168 TYR A C 1
ATOM 1248 O O . TYR A 1 168 ? 18.970 4.021 -43.137 1.00 95.31 168 TYR A O 1
ATOM 1256 N N . TYR A 1 169 ? 19.389 3.680 -45.308 1.00 96.06 169 TYR A N 1
ATOM 1257 C CA . TYR A 1 169 ? 18.966 2.286 -45.354 1.00 96.06 169 TYR A CA 1
ATOM 1258 C C . TYR A 1 169 ? 20.170 1.353 -45.184 1.00 96.06 169 TYR A C 1
ATOM 1260 O O . TYR A 1 169 ? 21.231 1.590 -45.764 1.00 96.06 169 TYR A O 1
ATOM 1268 N N . VAL A 1 170 ? 19.986 0.278 -44.421 1.00 97.25 170 VAL A N 1
ATOM 1269 C CA . VAL A 1 170 ? 20.980 -0.776 -44.170 1.00 97.25 170 VAL A CA 1
ATOM 1270 C C . VAL A 1 170 ? 20.361 -2.124 -44.525 1.00 97.25 170 VAL A C 1
ATOM 1272 O O . VAL A 1 170 ? 19.228 -2.402 -44.125 1.00 97.25 170 VAL A O 1
ATOM 1275 N N . ALA A 1 171 ? 21.077 -2.949 -45.288 1.00 96.94 171 ALA A N 1
ATOM 1276 C CA . ALA A 1 171 ? 20.617 -4.262 -45.733 1.00 96.94 171 ALA A CA 1
ATOM 1277 C C . ALA A 1 171 ? 21.777 -5.264 -45.788 1.00 96.94 171 ALA A C 1
ATOM 1279 O O . ALA A 1 171 ? 22.880 -4.912 -46.192 1.00 96.94 171 ALA A O 1
ATOM 1280 N N . THR A 1 172 ? 21.525 -6.543 -45.496 1.00 95.62 172 THR A N 1
ATOM 1281 C CA . THR A 1 172 ? 22.557 -7.605 -45.550 1.00 95.62 172 THR A CA 1
ATOM 1282 C C . THR A 1 172 ? 23.098 -7.903 -46.958 1.00 95.62 172 THR A C 1
ATOM 1284 O O . THR A 1 172 ? 23.985 -8.735 -47.115 1.00 95.62 172 THR A O 1
ATOM 1287 N N . ASN A 1 173 ? 22.531 -7.285 -47.996 1.00 94.19 173 ASN A N 1
ATOM 1288 C CA . ASN A 1 173 ? 23.015 -7.287 -49.381 1.00 94.19 173 ASN A CA 1
ATOM 1289 C C . ASN A 1 173 ? 23.409 -5.872 -49.866 1.00 94.19 173 ASN A C 1
ATOM 1291 O O . ASN A 1 173 ? 23.428 -5.608 -51.073 1.00 94.19 173 ASN A O 1
ATOM 1295 N N . GLY A 1 174 ? 23.642 -4.953 -48.926 1.00 93.00 174 GLY A N 1
ATOM 1296 C CA . GLY A 1 174 ? 24.171 -3.618 -49.170 1.00 93.00 174 GLY A CA 1
ATOM 1297 C C . GLY A 1 174 ? 25.662 -3.624 -49.496 1.00 93.00 174 GLY A C 1
ATOM 1298 O O . GLY A 1 174 ? 26.247 -4.660 -49.796 1.00 93.00 174 GLY A O 1
ATOM 1299 N N . ASP A 1 175 ? 26.254 -2.435 -49.497 1.00 94.88 175 ASP A N 1
ATOM 1300 C CA . ASP A 1 175 ? 27.693 -2.226 -49.696 1.00 94.88 175 ASP A CA 1
ATOM 1301 C C . ASP A 1 175 ? 28.075 -0.908 -49.007 1.00 94.88 175 ASP A C 1
ATOM 1303 O O . ASP A 1 175 ? 27.495 0.139 -49.298 1.00 94.88 175 ASP A O 1
ATOM 1307 N N . ASP A 1 176 ? 29.032 -0.935 -48.079 1.00 94.88 176 ASP A N 1
ATOM 1308 C CA . ASP A 1 176 ? 29.429 0.241 -47.287 1.00 94.88 176 ASP A CA 1
ATOM 1309 C C . ASP A 1 176 ? 30.128 1.357 -48.093 1.00 94.88 176 ASP A C 1
ATOM 1311 O O . ASP A 1 176 ? 30.370 2.450 -47.568 1.00 94.88 176 ASP A O 1
ATOM 1315 N N . THR A 1 177 ? 30.416 1.123 -49.379 1.00 93.56 177 THR A N 1
ATOM 1316 C CA . THR A 1 177 ? 30.881 2.151 -50.327 1.00 93.56 177 THR A CA 1
ATOM 1317 C C . THR A 1 177 ? 29.749 2.971 -50.964 1.00 93.56 177 THR A C 1
ATOM 1319 O O . THR A 1 177 ? 30.022 3.985 -51.613 1.00 93.56 177 THR A O 1
ATOM 1322 N N . LYS A 1 178 ? 28.485 2.565 -50.772 1.00 89.06 178 LYS A N 1
ATOM 1323 C CA . LYS A 1 178 ? 27.281 3.253 -51.273 1.00 89.06 178 LYS A CA 1
ATOM 1324 C C . LYS A 1 178 ? 26.949 4.517 -50.479 1.00 89.06 178 LYS A C 1
ATOM 1326 O O . LYS A 1 178 ? 27.674 4.911 -49.569 1.00 89.06 178 LYS A O 1
ATOM 1331 N N . THR A 1 179 ? 25.851 5.196 -50.828 1.00 89.25 179 THR A N 1
ATOM 1332 C CA . THR A 1 179 ? 25.415 6.403 -50.104 1.00 89.25 179 THR A CA 1
ATOM 1333 C C . THR A 1 179 ? 24.435 6.127 -48.968 1.00 89.25 179 THR A C 1
ATOM 1335 O O . THR A 1 179 ? 24.206 7.021 -48.157 1.00 89.25 179 THR A O 1
ATOM 1338 N N . GLY A 1 180 ? 23.791 4.957 -48.928 1.00 89.88 180 GLY A N 1
ATOM 1339 C CA . GLY A 1 180 ? 22.767 4.606 -47.938 1.00 89.88 180 GLY A CA 1
ATOM 1340 C C . GLY A 1 180 ? 21.436 5.353 -48.099 1.00 89.88 180 GLY A C 1
ATOM 1341 O O . GLY A 1 180 ? 20.417 4.894 -47.605 1.00 89.88 180 GLY A O 1
ATOM 1342 N N . THR A 1 181 ? 21.394 6.488 -48.805 1.00 90.12 181 THR A N 1
ATOM 1343 C CA . THR A 1 181 ? 20.227 7.402 -48.857 1.00 90.12 181 THR A CA 1
ATOM 1344 C C . THR A 1 181 ? 19.019 6.911 -49.674 1.00 90.12 181 THR A C 1
ATOM 1346 O O . THR A 1 181 ? 18.073 7.666 -49.902 1.00 90.12 181 THR A O 1
ATOM 1349 N N . HIS A 1 182 ? 19.036 5.670 -50.169 1.00 88.38 182 HIS A N 1
ATOM 1350 C CA . HIS A 1 182 ? 17.950 5.101 -50.967 1.00 88.38 182 HIS A CA 1
ATOM 1351 C C . HIS A 1 182 ? 17.849 3.579 -50.776 1.00 88.38 182 HIS A C 1
ATOM 1353 O O . HIS A 1 182 ? 18.858 2.908 -50.592 1.00 88.38 182 HIS A O 1
ATOM 1359 N N . GLN A 1 183 ? 16.641 3.013 -50.881 1.00 88.81 183 GLN A N 1
ATOM 1360 C CA . GLN A 1 183 ? 16.369 1.590 -50.603 1.00 88.81 183 GLN A CA 1
ATOM 1361 C C . GLN A 1 183 ? 17.128 0.614 -51.520 1.00 88.81 183 GLN A C 1
ATOM 1363 O O . GLN A 1 183 ? 17.473 -0.486 -51.104 1.00 88.81 183 GLN A O 1
ATOM 1368 N N . ASN A 1 184 ? 17.421 1.032 -52.757 1.00 87.00 184 ASN A N 1
ATOM 1369 C CA . ASN A 1 184 ? 18.242 0.271 -53.714 1.00 87.00 184 ASN A CA 1
ATOM 1370 C C . ASN A 1 184 ? 19.758 0.550 -53.581 1.00 87.00 184 ASN A C 1
ATOM 1372 O O . ASN A 1 184 ? 20.561 -0.088 -54.261 1.00 87.00 184 ASN A O 1
ATOM 1376 N N . ASP A 1 185 ? 20.149 1.501 -52.726 1.00 88.94 185 ASP A N 1
ATOM 1377 C CA . ASP A 1 185 ? 21.534 1.907 -52.452 1.00 88.94 185 ASP A CA 1
ATOM 1378 C C . ASP A 1 185 ? 21.905 1.797 -50.946 1.00 88.94 185 ASP A C 1
ATOM 1380 O O . ASP A 1 185 ? 22.483 2.741 -50.405 1.00 88.94 185 ASP A O 1
ATOM 1384 N N . PRO A 1 186 ? 21.553 0.707 -50.226 1.00 94.50 186 PRO A N 1
ATOM 1385 C CA . PRO A 1 186 ? 21.756 0.623 -48.782 1.00 94.50 186 PRO A CA 1
ATOM 1386 C C . PRO A 1 186 ? 23.217 0.328 -48.412 1.00 94.50 186 PRO A C 1
ATOM 1388 O O . PRO A 1 186 ? 23.942 -0.325 -49.171 1.00 94.50 186 PRO A O 1
ATOM 1391 N N . PHE A 1 187 ? 23.608 0.744 -47.207 1.00 97.12 187 PHE A N 1
ATOM 1392 C CA . PHE A 1 187 ? 24.834 0.283 -46.549 1.00 97.12 187 PHE A CA 1
ATOM 1393 C C . PHE A 1 187 ? 24.743 -1.213 -46.203 1.00 97.12 187 PHE A C 1
ATOM 1395 O O . PHE A 1 187 ? 23.645 -1.763 -46.081 1.00 97.12 187 PHE A O 1
ATOM 1402 N N . GLU A 1 188 ? 25.892 -1.867 -46.043 1.00 96.56 188 GLU A N 1
ATOM 1403 C CA . GLU A 1 188 ? 25.997 -3.259 -45.592 1.00 96.56 188 GLU A CA 1
ATOM 1404 C C . GLU A 1 188 ? 25.911 -3.346 -44.061 1.00 96.56 188 GLU A C 1
ATOM 1406 O O . GLU A 1 188 ? 25.217 -4.216 -43.530 1.00 96.56 188 GLU A O 1
ATOM 1411 N N . THR A 1 189 ? 26.561 -2.414 -43.352 1.00 97.00 189 THR A N 1
ATOM 1412 C CA . THR A 1 189 ? 26.649 -2.408 -41.884 1.00 97.00 189 THR A CA 1
ATOM 1413 C C . THR A 1 189 ? 25.871 -1.268 -41.228 1.00 97.00 189 THR A C 1
ATOM 1415 O O . THR A 1 189 ? 25.786 -0.135 -41.717 1.00 97.00 189 THR A O 1
ATOM 1418 N N . VAL A 1 190 ? 25.333 -1.553 -40.041 1.00 96.69 190 VAL A N 1
ATOM 1419 C CA . VAL A 1 190 ? 24.760 -0.549 -39.138 1.00 96.69 190 VAL A CA 1
ATOM 1420 C C . VAL A 1 190 ? 25.860 0.391 -38.651 1.00 96.69 190 VAL A C 1
ATOM 1422 O O . VAL A 1 190 ? 25.613 1.592 -38.531 1.00 96.69 190 VAL A O 1
ATOM 1425 N N . LYS A 1 191 ? 27.092 -0.106 -38.458 1.00 96.06 191 LYS A N 1
ATOM 1426 C CA . LYS A 1 191 ? 28.250 0.735 -38.139 1.00 96.06 191 LYS A CA 1
ATOM 1427 C C . LYS A 1 191 ? 28.444 1.858 -39.147 1.00 96.06 191 LYS A C 1
ATOM 1429 O O . LYS A 1 191 ? 28.473 3.025 -38.748 1.00 96.06 191 LYS A O 1
ATOM 1434 N N . LYS A 1 192 ? 28.499 1.535 -40.441 1.00 95.75 192 LYS A N 1
ATOM 1435 C CA . LYS A 1 192 ? 28.687 2.534 -41.495 1.00 95.75 192 LYS A CA 1
ATOM 1436 C C . LYS A 1 192 ? 27.577 3.584 -41.507 1.00 95.75 192 LYS A C 1
ATOM 1438 O O . LYS A 1 192 ? 27.854 4.770 -41.711 1.00 95.75 192 LYS A O 1
ATOM 1443 N N . ALA A 1 193 ? 26.341 3.170 -41.232 1.00 95.62 193 ALA A N 1
ATOM 1444 C CA . ALA A 1 193 ? 25.221 4.086 -41.077 1.00 95.62 193 ALA A CA 1
ATOM 1445 C C . ALA A 1 193 ? 25.395 5.011 -39.858 1.00 95.62 193 ALA A C 1
ATOM 1447 O O . ALA A 1 193 ? 25.242 6.222 -40.001 1.00 95.62 193 ALA A O 1
ATOM 1448 N N . THR A 1 194 ? 25.789 4.487 -38.688 1.00 93.94 194 THR A N 1
ATOM 1449 C CA . THR A 1 194 ? 26.033 5.307 -37.480 1.00 93.94 194 THR A CA 1
ATOM 1450 C C . THR A 1 194 ? 27.201 6.285 -37.624 1.00 93.94 194 THR A C 1
ATOM 1452 O O . THR A 1 194 ? 27.137 7.380 -37.078 1.00 93.94 194 THR A O 1
ATOM 1455 N N . GLU A 1 195 ? 28.222 5.946 -38.416 1.00 94.31 195 GLU A N 1
ATOM 1456 C CA . GLU A 1 195 ? 29.338 6.845 -38.755 1.00 94.31 195 GLU A CA 1
ATOM 1457 C C . GLU A 1 195 ? 28.958 7.947 -39.765 1.00 94.31 195 GLU A C 1
ATOM 1459 O O . GLU A 1 195 ? 29.711 8.905 -39.941 1.00 94.31 195 GLU A O 1
ATOM 1464 N N . THR A 1 196 ? 27.821 7.808 -40.459 1.00 93.31 196 THR A N 1
ATOM 1465 C CA . THR A 1 196 ? 27.386 8.723 -41.533 1.00 93.31 196 THR A CA 1
ATOM 1466 C C . THR A 1 196 ? 26.164 9.568 -41.140 1.00 93.31 196 THR A C 1
ATOM 1468 O O . THR A 1 196 ? 25.987 10.671 -41.659 1.00 93.31 196 THR A O 1
ATOM 1471 N N . ALA A 1 197 ? 25.321 9.073 -40.232 1.00 93.12 197 ALA A N 1
ATOM 1472 C CA . ALA A 1 197 ? 24.123 9.759 -39.760 1.00 93.12 197 ALA A CA 1
ATOM 1473 C C . ALA A 1 197 ? 24.437 10.975 -38.872 1.00 93.12 197 ALA A C 1
ATOM 1475 O O . ALA A 1 197 ? 25.450 11.034 -38.178 1.00 93.12 197 ALA A O 1
ATOM 1476 N N . THR A 1 198 ? 23.531 11.950 -38.874 1.00 90.62 198 THR A N 1
ATOM 1477 C CA . THR A 1 198 ? 23.634 13.206 -38.124 1.00 90.62 198 THR A CA 1
ATOM 1478 C C . THR A 1 198 ? 22.306 13.557 -37.441 1.00 90.62 198 THR A C 1
ATOM 1480 O O . THR A 1 198 ? 21.304 12.866 -37.614 1.00 90.62 198 THR A O 1
ATOM 1483 N N . ASN A 1 199 ? 22.283 14.617 -36.625 1.00 88.69 199 ASN A N 1
ATOM 1484 C CA . ASN A 1 199 ? 21.104 14.997 -35.839 1.00 88.69 199 ASN A CA 1
ATOM 1485 C C . ASN A 1 199 ? 19.825 15.110 -36.703 1.00 88.69 199 ASN A C 1
ATOM 1487 O O . ASN A 1 199 ? 19.716 15.937 -37.615 1.00 88.69 199 ASN A O 1
ATOM 1491 N N . GLY A 1 200 ? 18.833 14.285 -36.365 1.00 87.50 200 GLY A N 1
ATOM 1492 C CA . GLY A 1 200 ? 17.533 14.213 -37.012 1.00 87.50 200 GLY A CA 1
ATOM 1493 C C . GLY A 1 200 ? 17.477 13.287 -38.228 1.00 87.50 200 GLY A C 1
ATOM 1494 O O . GLY A 1 200 ? 16.541 13.450 -39.016 1.00 87.50 200 GLY A O 1
ATOM 1495 N N . ASP A 1 201 ? 18.451 12.389 -38.401 1.00 93.25 201 ASP A N 1
ATOM 1496 C CA . ASP A 1 201 ? 18.442 11.295 -39.380 1.00 93.25 201 ASP A CA 1
ATOM 1497 C C . ASP A 1 201 ? 17.904 9.980 -38.773 1.00 93.25 201 ASP A C 1
ATOM 1499 O O . ASP A 1 201 ? 18.082 9.682 -37.588 1.00 93.25 201 ASP A O 1
ATOM 1503 N N . LEU A 1 202 ? 17.272 9.164 -39.619 1.00 94.62 202 LEU A N 1
ATOM 1504 C CA . LEU A 1 202 ? 16.821 7.805 -39.321 1.00 94.62 202 LEU A CA 1
ATOM 1505 C C . LEU A 1 202 ? 17.718 6.777 -40.024 1.00 94.62 202 LEU A C 1
ATOM 1507 O O . LEU A 1 202 ? 17.884 6.820 -41.240 1.00 94.62 202 LEU A O 1
ATOM 1511 N N . ILE A 1 203 ? 18.221 5.798 -39.281 1.00 97.25 203 ILE A N 1
ATOM 1512 C CA . ILE A 1 203 ? 18.839 4.581 -39.807 1.00 97.25 203 ILE A CA 1
ATOM 1513 C C . ILE A 1 203 ? 17.763 3.490 -39.839 1.00 97.25 203 ILE A C 1
ATOM 1515 O O . ILE A 1 203 ? 17.268 3.071 -38.793 1.00 97.25 203 ILE A O 1
ATOM 1519 N N . TYR A 1 204 ? 17.393 3.040 -41.036 1.00 97.19 204 TYR A N 1
ATOM 1520 C CA . TYR A 1 204 ? 16.415 1.979 -41.264 1.00 97.19 204 TYR A CA 1
ATOM 1521 C C . TYR A 1 204 ? 17.129 0.669 -41.598 1.00 97.19 204 TYR A C 1
ATOM 1523 O O . TYR A 1 204 ? 17.814 0.578 -42.617 1.00 97.19 204 TYR A O 1
ATOM 1531 N N . VAL A 1 205 ? 16.958 -0.351 -40.762 1.00 97.88 205 VAL A N 1
ATOM 1532 C CA . VAL A 1 205 ? 17.644 -1.642 -40.880 1.00 97.88 205 VAL A CA 1
ATOM 1533 C C . VAL A 1 205 ? 16.661 -2.708 -41.360 1.00 97.88 205 VAL A C 1
ATOM 1535 O O . VAL A 1 205 ? 15.709 -3.055 -40.661 1.00 97.88 205 VAL A O 1
ATOM 1538 N N . TYR A 1 206 ? 16.891 -3.239 -42.561 1.00 97.81 206 TYR A N 1
ATOM 1539 C CA . TYR A 1 206 ? 16.066 -4.300 -43.144 1.00 97.81 206 TYR A CA 1
ATOM 1540 C C . TYR A 1 206 ? 16.247 -5.652 -42.423 1.00 97.81 206 TYR A C 1
ATOM 1542 O O . TYR A 1 206 ? 17.254 -5.846 -41.736 1.00 97.81 206 TYR A O 1
ATOM 1550 N N . PRO A 1 207 ? 15.322 -6.621 -42.583 1.00 98.12 207 PRO A N 1
ATOM 1551 C CA . PRO A 1 207 ? 15.415 -7.933 -41.951 1.00 98.12 207 PRO A CA 1
ATOM 1552 C C . PRO A 1 207 ? 16.717 -8.653 -42.311 1.00 98.12 207 PRO A C 1
ATOM 1554 O O . PRO A 1 207 ? 17.085 -8.735 -43.482 1.00 98.12 207 PRO A O 1
ATOM 1557 N N . GLY A 1 208 ? 17.395 -9.203 -41.308 1.00 96.81 208 GLY A N 1
ATOM 1558 C CA . GLY A 1 208 ? 18.675 -9.878 -41.467 1.00 96.81 208 GLY A CA 1
ATOM 1559 C C . GLY A 1 208 ? 19.469 -9.977 -40.167 1.00 96.81 208 GLY A C 1
ATOM 1560 O O . GLY A 1 208 ? 19.083 -9.433 -39.128 1.00 96.81 208 GLY A O 1
ATOM 1561 N N . THR A 1 209 ? 20.602 -10.674 -40.248 1.00 97.56 209 THR A N 1
ATOM 1562 C CA . THR A 1 209 ? 21.598 -10.752 -39.175 1.00 97.56 209 THR A CA 1
ATOM 1563 C C . THR A 1 209 ? 22.819 -9.937 -39.579 1.00 97.56 209 THR A C 1
ATOM 1565 O O . THR A 1 209 ? 23.467 -10.261 -40.573 1.00 97.56 209 THR A O 1
ATOM 1568 N N . TYR A 1 210 ? 23.139 -8.910 -38.799 1.00 97.44 210 TYR A N 1
ATOM 1569 C CA . TYR A 1 210 ? 24.233 -7.973 -39.043 1.00 97.44 210 TYR A CA 1
ATOM 1570 C C . TYR A 1 210 ? 25.381 -8.271 -38.080 1.00 97.44 210 TYR A C 1
ATOM 1572 O O . TYR A 1 210 ? 25.200 -8.242 -36.860 1.00 97.44 210 TYR A O 1
ATOM 1580 N N . VAL A 1 211 ? 26.547 -8.605 -38.638 1.00 96.81 211 VAL A N 1
ATOM 1581 C CA . VAL A 1 211 ? 27.767 -8.919 -37.883 1.00 96.81 211 VAL A CA 1
ATOM 1582 C C . VAL A 1 211 ? 28.608 -7.651 -37.775 1.00 96.81 211 VAL A C 1
ATOM 1584 O O . VAL A 1 211 ? 29.268 -7.251 -38.728 1.00 96.81 211 VAL A O 1
ATOM 1587 N N . GLU A 1 212 ? 28.576 -7.016 -36.610 1.00 97.00 212 GLU A N 1
ATOM 1588 C CA . GLU A 1 212 ? 29.052 -5.646 -36.416 1.00 97.00 212 GLU A CA 1
ATOM 1589 C C . GLU A 1 212 ? 30.366 -5.573 -35.627 1.00 97.00 212 GLU A C 1
ATOM 1591 O O . GLU A 1 212 ? 30.602 -6.322 -34.674 1.00 97.00 212 GLU A O 1
ATOM 1596 N N . ILE A 1 213 ? 31.226 -4.610 -35.973 1.00 96.19 213 ILE A N 1
ATOM 1597 C CA . ILE A 1 213 ? 32.430 -4.300 -35.188 1.00 96.19 213 ILE A CA 1
ATOM 1598 C C . ILE A 1 213 ? 32.036 -3.352 -34.046 1.00 96.19 213 ILE A C 1
ATOM 1600 O O . ILE A 1 213 ? 32.152 -2.131 -34.170 1.00 96.19 213 ILE A O 1
ATOM 1604 N N . PHE A 1 214 ? 31.569 -3.919 -32.934 1.00 95.88 214 PHE A N 1
ATOM 1605 C CA . PHE A 1 214 ? 31.256 -3.183 -31.706 1.00 95.88 214 PHE A CA 1
ATOM 1606 C C . PHE A 1 214 ? 32.457 -2.368 -31.171 1.00 95.88 214 PHE A C 1
ATOM 1608 O O . PHE A 1 214 ? 33.603 -2.820 -31.283 1.00 95.88 214 PHE A O 1
ATOM 1615 N N . PRO A 1 215 ? 32.225 -1.185 -30.565 1.00 95.06 215 PRO A N 1
ATOM 1616 C CA . PRO A 1 215 ? 30.925 -0.534 -30.369 1.00 95.06 215 PRO A CA 1
ATOM 1617 C C . PRO A 1 215 ? 30.371 0.183 -31.612 1.00 95.06 215 PRO A C 1
ATOM 1619 O O . PRO A 1 215 ? 31.115 0.606 -32.502 1.00 95.06 215 PRO A O 1
ATOM 1622 N N . LEU A 1 216 ? 29.048 0.357 -31.610 1.00 95.25 216 LEU A N 1
ATOM 1623 C CA . LEU A 1 216 ? 28.257 1.215 -32.491 1.00 95.25 216 LEU A CA 1
ATOM 1624 C C . LEU A 1 216 ? 27.927 2.516 -31.745 1.00 95.25 216 LEU A C 1
ATOM 1626 O O . LEU A 1 216 ? 27.073 2.535 -30.856 1.00 95.25 216 LEU A O 1
ATOM 1630 N N . THR A 1 217 ? 28.616 3.608 -32.070 1.00 92.75 217 THR A N 1
ATOM 1631 C CA . THR A 1 217 ? 28.384 4.914 -31.433 1.00 92.75 217 THR A CA 1
ATOM 1632 C C . THR A 1 217 ? 27.278 5.659 -32.164 1.00 92.75 217 THR A C 1
ATOM 1634 O O . THR A 1 217 ? 27.462 6.037 -33.315 1.00 92.75 217 THR A O 1
ATOM 1637 N N . ILE A 1 218 ? 26.141 5.890 -31.506 1.00 91.75 218 ILE A N 1
ATOM 1638 C CA . ILE A 1 218 ? 24.986 6.556 -32.121 1.00 91.75 218 ILE A CA 1
ATOM 1639 C C . ILE A 1 218 ? 25.083 8.070 -31.876 1.00 91.75 218 ILE A C 1
ATOM 1641 O O . ILE A 1 218 ? 25.090 8.468 -30.710 1.00 91.75 218 ILE A O 1
ATOM 1645 N N . PRO A 1 219 ? 25.151 8.931 -32.909 1.00 88.56 219 PRO A N 1
ATOM 1646 C CA . PRO A 1 219 ? 25.193 10.383 -32.722 1.00 88.56 219 PRO A CA 1
ATOM 1647 C C . PRO A 1 219 ? 23.912 10.938 -32.078 1.00 88.56 219 PRO A C 1
ATOM 1649 O O . PRO A 1 219 ? 22.822 10.404 -32.278 1.00 88.56 219 PRO A O 1
ATOM 1652 N N . SER A 1 220 ? 24.025 12.043 -31.332 1.00 85.19 220 SER A N 1
ATOM 1653 C CA . SER A 1 220 ? 22.858 12.700 -30.719 1.00 85.19 220 SER A CA 1
ATOM 1654 C C . SER A 1 220 ? 21.869 13.184 -31.791 1.00 85.19 220 SER A C 1
ATOM 1656 O O . SER A 1 220 ? 22.267 13.784 -32.794 1.00 85.19 220 SER A O 1
ATOM 1658 N N . GLY A 1 221 ? 20.580 12.910 -31.588 1.00 85.62 221 GLY A N 1
ATOM 1659 C CA . GLY A 1 221 ? 19.496 13.184 -32.533 1.00 85.62 221 GLY A CA 1
ATOM 1660 C C . GLY A 1 221 ? 19.254 12.087 -33.579 1.00 85.62 221 GLY A C 1
ATOM 1661 O O . GLY A 1 221 ? 18.378 12.264 -34.424 1.00 85.62 221 GLY A O 1
ATOM 1662 N N . VAL A 1 222 ? 20.011 10.982 -33.581 1.00 91.25 222 VAL A N 1
ATOM 1663 C CA . VAL A 1 222 ? 19.836 9.876 -34.544 1.00 91.25 222 VAL A CA 1
ATOM 1664 C C . VAL A 1 222 ? 18.889 8.806 -33.994 1.00 91.25 222 VAL A C 1
ATOM 1666 O O . VAL A 1 222 ? 18.972 8.396 -32.834 1.00 91.25 222 VAL A O 1
ATOM 1669 N N . SER A 1 223 ? 18.001 8.313 -34.857 1.00 93.69 223 SER A N 1
ATOM 1670 C CA . SER A 1 223 ? 17.145 7.153 -34.575 1.00 93.69 223 SER A CA 1
ATOM 1671 C C . SER A 1 223 ? 17.611 5.927 -35.358 1.00 93.69 223 SER A C 1
ATOM 1673 O O . SER A 1 223 ? 17.923 6.045 -36.538 1.00 93.69 223 SER A O 1
ATOM 1675 N N . ILE A 1 224 ? 17.606 4.745 -34.744 1.00 97.06 224 ILE A N 1
ATOM 1676 C CA . ILE A 1 224 ? 17.811 3.448 -35.402 1.00 97.06 224 ILE A CA 1
ATOM 1677 C C . ILE A 1 224 ? 16.523 2.639 -35.282 1.00 97.06 224 ILE A C 1
ATOM 1679 O O . ILE A 1 224 ? 15.998 2.466 -34.182 1.00 97.06 224 ILE A O 1
ATOM 1683 N N . ARG A 1 225 ? 16.027 2.118 -36.404 1.00 97.50 225 ARG A N 1
ATOM 1684 C CA . ARG A 1 225 ? 14.810 1.309 -36.460 1.00 97.50 225 ARG A CA 1
ATOM 1685 C C . ARG A 1 225 ? 15.003 0.059 -37.306 1.00 97.50 225 ARG A C 1
ATOM 1687 O O . ARG A 1 225 ? 15.400 0.165 -38.464 1.00 97.50 225 ARG A O 1
ATOM 1694 N N . GLY A 1 226 ? 14.680 -1.101 -36.744 1.00 97.12 226 GLY A N 1
ATOM 1695 C CA . GLY A 1 226 ? 14.553 -2.354 -37.488 1.00 97.12 226 GLY A CA 1
ATOM 1696 C C . GLY A 1 226 ? 13.118 -2.669 -37.931 1.00 97.12 226 GLY A C 1
ATOM 1697 O O . GLY A 1 226 ? 12.171 -1.956 -37.609 1.00 97.12 226 GLY A O 1
ATOM 1698 N N . ASP A 1 227 ? 12.955 -3.790 -38.635 1.00 95.38 227 ASP A N 1
ATOM 1699 C CA . ASP A 1 227 ? 11.652 -4.358 -39.033 1.00 95.38 227 ASP A CA 1
ATOM 1700 C C . ASP A 1 227 ? 11.009 -5.269 -37.955 1.00 95.38 227 ASP A C 1
ATOM 1702 O O . ASP A 1 227 ? 9.961 -5.880 -38.176 1.00 95.38 227 ASP A O 1
ATOM 1706 N N . GLY A 1 228 ? 11.623 -5.390 -36.773 1.00 94.44 228 GLY A N 1
ATOM 1707 C CA . GLY A 1 228 ? 11.082 -6.090 -35.605 1.00 94.44 228 GLY A CA 1
ATOM 1708 C C . GLY A 1 228 ? 12.096 -6.984 -34.882 1.00 94.44 228 GLY A C 1
ATOM 1709 O O . GLY A 1 228 ? 13.032 -7.519 -35.476 1.00 94.44 228 GLY A O 1
ATOM 1710 N N . VAL A 1 229 ? 11.840 -7.255 -33.595 1.00 94.38 229 VAL A N 1
ATOM 1711 C CA . VAL A 1 229 ? 12.701 -8.063 -32.694 1.00 94.38 229 VAL A CA 1
ATOM 1712 C C . VAL A 1 229 ? 13.032 -9.486 -33.177 1.00 94.38 229 VAL A C 1
ATOM 1714 O O . VAL A 1 229 ? 13.957 -10.108 -32.666 1.00 94.38 229 VAL A O 1
ATOM 1717 N N . ARG A 1 230 ? 12.285 -10.041 -34.138 1.00 94.00 230 ARG A N 1
ATOM 1718 C CA . ARG A 1 230 ? 12.567 -11.358 -34.754 1.00 94.00 230 ARG A CA 1
ATOM 1719 C C . ARG A 1 230 ? 13.077 -11.266 -36.195 1.00 94.00 230 ARG A C 1
ATOM 1721 O O . ARG A 1 230 ? 13.358 -12.298 -36.791 1.00 94.00 230 ARG A O 1
ATOM 1728 N N . ALA A 1 231 ? 13.141 -10.058 -36.748 1.00 96.62 231 ALA A N 1
ATOM 1729 C CA . ALA A 1 231 ? 13.528 -9.783 -38.125 1.00 96.62 231 ALA A CA 1
ATOM 1730 C C . ALA A 1 231 ? 14.954 -9.225 -38.213 1.00 96.62 231 ALA A C 1
ATOM 1732 O O . ALA A 1 231 ? 15.693 -9.624 -39.105 1.00 96.62 231 ALA A O 1
ATOM 1733 N N . VAL A 1 232 ? 15.345 -8.342 -37.288 1.00 98.12 232 VAL A N 1
ATOM 1734 C CA . VAL A 1 232 ? 16.670 -7.700 -37.261 1.00 98.12 232 VAL A CA 1
ATOM 1735 C C . VAL A 1 232 ? 17.463 -8.180 -36.051 1.00 98.12 232 VAL A C 1
ATOM 1737 O O . VAL A 1 232 ? 17.055 -7.954 -34.910 1.00 98.12 232 VAL A O 1
ATOM 1740 N N . LEU A 1 233 ? 18.593 -8.843 -36.301 1.00 98.06 233 LEU A N 1
ATOM 1741 C CA . LEU A 1 233 ? 19.519 -9.326 -35.278 1.00 98.06 233 LEU A CA 1
ATOM 1742 C C . LEU A 1 233 ? 20.877 -8.639 -35.452 1.00 98.06 233 LEU A C 1
ATOM 1744 O O . LEU A 1 233 ? 21.509 -8.768 -36.497 1.00 98.06 233 LEU A O 1
ATOM 1748 N N . ILE A 1 234 ? 21.347 -7.955 -34.415 1.00 97.88 234 ILE A N 1
ATOM 1749 C CA . ILE A 1 234 ? 22.675 -7.346 -34.342 1.00 97.88 234 ILE A CA 1
ATOM 1750 C C . ILE A 1 234 ? 23.561 -8.237 -33.462 1.00 97.88 234 ILE A C 1
ATOM 1752 O O . ILE A 1 234 ? 23.225 -8.494 -32.303 1.00 97.88 234 ILE A O 1
ATOM 1756 N N . THR A 1 235 ? 24.679 -8.720 -34.003 1.00 97.25 235 THR A N 1
ATOM 1757 C CA . THR A 1 235 ? 25.624 -9.622 -33.321 1.00 97.25 235 THR A CA 1
ATOM 1758 C C . THR A 1 235 ? 27.055 -9.095 -33.453 1.00 97.25 235 THR A C 1
ATOM 1760 O O . THR A 1 235 ? 27.390 -8.538 -34.499 1.00 97.25 235 THR A O 1
ATOM 1763 N N . PRO A 1 236 ? 27.936 -9.261 -32.449 1.00 97.38 236 PRO A N 1
ATOM 1764 C CA . PRO A 1 236 ? 29.329 -8.853 -32.583 1.00 97.38 236 PRO A CA 1
ATOM 1765 C C . PRO A 1 236 ? 30.067 -9.702 -33.622 1.00 97.38 236 PRO A C 1
ATOM 1767 O O . PRO A 1 236 ? 29.850 -10.910 -33.749 1.00 97.38 236 PRO A O 1
ATOM 1770 N N . HIS A 1 237 ? 31.036 -9.087 -34.291 1.00 95.81 237 HIS A N 1
ATOM 1771 C CA . HIS A 1 237 ? 32.125 -9.803 -34.938 1.00 95.81 237 HIS A CA 1
ATOM 1772 C C . HIS A 1 237 ? 32.990 -10.529 -33.879 1.00 95.81 237 HIS A C 1
ATOM 1774 O O . HIS A 1 237 ? 33.258 -9.951 -32.820 1.00 95.81 237 HIS A O 1
ATOM 1780 N N . PRO A 1 238 ? 33.511 -11.750 -34.137 1.00 93.00 238 PRO A N 1
ATOM 1781 C CA . PRO A 1 238 ? 34.225 -12.548 -33.128 1.00 93.00 238 PRO A CA 1
ATOM 1782 C C . PRO A 1 238 ? 35.431 -11.876 -32.448 1.00 93.00 238 PRO A C 1
ATOM 1784 O O . PRO A 1 238 ? 35.817 -12.283 -31.358 1.00 93.00 238 PRO A O 1
ATOM 1787 N N . SER A 1 239 ? 36.030 -10.850 -33.061 1.00 93.94 239 SER A N 1
ATOM 1788 C CA . SER A 1 239 ? 37.154 -10.092 -32.483 1.00 93.94 239 SER A CA 1
ATOM 1789 C C . SER A 1 239 ? 36.760 -9.058 -31.418 1.00 93.94 239 SER A C 1
ATOM 1791 O O . SER A 1 239 ? 37.648 -8.444 -30.835 1.00 93.94 239 SER A O 1
ATOM 1793 N N . VAL A 1 240 ? 35.462 -8.807 -31.222 1.00 94.81 240 VAL A N 1
ATOM 1794 C CA . VAL A 1 240 ? 34.904 -7.792 -30.301 1.00 94.81 240 VAL A CA 1
ATOM 1795 C C . VAL A 1 240 ? 33.673 -8.325 -29.553 1.00 94.81 240 VAL A C 1
ATOM 1797 O O . VAL A 1 240 ? 32.776 -7.574 -29.179 1.00 94.81 240 VAL A O 1
ATOM 1800 N N . ILE A 1 241 ? 33.628 -9.644 -29.334 1.00 94.81 241 ILE A N 1
ATOM 1801 C CA . ILE A 1 241 ? 32.524 -10.344 -28.655 1.00 94.81 241 ILE A CA 1
ATOM 1802 C C . ILE A 1 241 ? 32.295 -9.871 -27.208 1.00 94.81 241 ILE A C 1
ATOM 1804 O O . ILE A 1 241 ? 31.238 -10.117 -26.643 1.00 94.81 241 ILE A O 1
ATOM 1808 N N . ASP A 1 242 ? 33.278 -9.195 -26.621 1.00 94.75 242 ASP A N 1
ATOM 1809 C CA . ASP A 1 242 ? 33.342 -8.721 -25.240 1.00 94.75 242 ASP A CA 1
ATOM 1810 C C . ASP A 1 242 ? 33.154 -7.194 -25.102 1.00 94.75 242 ASP A C 1
ATOM 1812 O O . ASP A 1 242 ? 33.393 -6.626 -24.033 1.00 94.75 242 ASP A O 1
ATOM 1816 N N . LYS A 1 243 ? 32.789 -6.501 -26.191 1.00 96.06 243 LYS A N 1
ATOM 1817 C CA . LYS A 1 243 ? 32.619 -5.039 -26.233 1.00 96.06 243 LYS A CA 1
ATOM 1818 C C . LYS A 1 243 ? 31.154 -4.630 -26.132 1.00 96.06 243 LYS A C 1
ATOM 1820 O O . LYS A 1 243 ? 30.250 -5.396 -26.453 1.00 96.06 243 LYS A O 1
ATOM 1825 N N . ASP A 1 244 ? 30.932 -3.407 -25.654 1.00 96.69 244 ASP A N 1
ATOM 1826 C CA . ASP A 1 244 ? 29.591 -2.827 -25.556 1.00 96.69 244 ASP A CA 1
ATOM 1827 C C . ASP A 1 244 ? 28.995 -2.630 -26.961 1.00 96.69 244 ASP A C 1
ATOM 1829 O O . ASP A 1 244 ? 29.705 -2.187 -27.862 1.00 96.69 244 ASP A O 1
ATOM 1833 N N . ALA A 1 245 ? 27.716 -2.959 -27.162 1.00 96.94 245 ALA A N 1
ATOM 1834 C CA . ALA A 1 245 ? 27.104 -2.962 -28.492 1.00 96.94 245 ALA A CA 1
ATOM 1835 C C . ALA A 1 245 ? 26.761 -1.550 -28.979 1.00 96.94 245 ALA A C 1
ATOM 1837 O O . ALA A 1 245 ? 27.320 -1.104 -29.977 1.00 96.94 245 ALA A O 1
ATOM 1838 N N . PHE A 1 246 ? 25.886 -0.831 -28.268 1.00 96.50 246 PHE A N 1
ATOM 1839 C CA . PHE A 1 246 ? 25.501 0.544 -28.586 1.00 96.50 246 PHE A CA 1
ATOM 1840 C C . PHE A 1 246 ? 26.005 1.533 -27.531 1.00 96.50 246 PHE A C 1
ATOM 1842 O O . PHE A 1 246 ? 25.687 1.412 -26.343 1.00 96.50 246 PHE A O 1
ATOM 1849 N N . LEU A 1 247 ? 26.736 2.554 -27.988 1.00 93.38 247 LEU A N 1
ATOM 1850 C CA . LEU A 1 247 ? 27.083 3.726 -27.188 1.00 93.38 247 LEU A CA 1
ATOM 1851 C C . LEU A 1 247 ? 26.095 4.855 -27.489 1.00 93.38 247 LEU A C 1
ATOM 1853 O O . LEU A 1 247 ? 26.046 5.384 -28.602 1.00 93.38 247 LEU A O 1
ATOM 1857 N N . LEU A 1 248 ? 25.302 5.201 -26.480 1.00 89.38 248 LEU A N 1
ATOM 1858 C CA . LEU A 1 248 ? 24.265 6.224 -26.531 1.00 89.38 248 LEU A CA 1
ATOM 1859 C C . LEU A 1 248 ? 24.886 7.619 -26.358 1.00 89.38 248 LEU A C 1
ATOM 1861 O O . LEU A 1 248 ? 25.677 7.831 -25.433 1.00 89.38 248 LEU A O 1
ATOM 1865 N N . ASN A 1 249 ? 24.472 8.574 -27.194 1.00 82.38 249 ASN A N 1
ATOM 1866 C CA . ASN A 1 249 ? 24.719 10.008 -27.019 1.00 82.38 249 ASN A CA 1
ATOM 1867 C C . ASN A 1 249 ? 23.380 10.755 -27.016 1.00 82.38 249 ASN A C 1
ATOM 1869 O O . ASN A 1 249 ? 22.566 10.508 -27.901 1.00 82.38 249 ASN A O 1
ATOM 1873 N N . GLY A 1 250 ? 23.171 11.678 -26.072 1.00 77.50 250 GLY A N 1
ATOM 1874 C CA . GLY A 1 250 ? 22.049 12.628 -26.062 1.00 77.50 250 GLY A CA 1
ATOM 1875 C C . GLY A 1 250 ? 20.695 12.052 -26.503 1.00 77.50 250 GLY A C 1
ATOM 1876 O O . GLY A 1 250 ? 20.213 11.069 -25.948 1.00 77.50 250 GLY A O 1
ATOM 1877 N N . GLU A 1 251 ? 20.073 12.671 -27.503 1.00 82.12 251 GLU A N 1
ATOM 1878 C CA . GLU A 1 251 ? 18.704 12.385 -27.955 1.00 82.12 251 GLU A CA 1
ATOM 1879 C C . GLU A 1 251 ? 18.684 11.218 -28.962 1.00 82.12 251 GLU A C 1
ATOM 1881 O O . GLU A 1 251 ? 18.641 11.433 -30.170 1.00 82.12 251 GLU A O 1
ATOM 1886 N N . THR A 1 252 ? 18.776 9.968 -28.497 1.00 88.44 252 THR A N 1
ATOM 1887 C CA . THR A 1 252 ? 18.856 8.778 -29.376 1.00 88.44 252 THR A CA 1
ATOM 1888 C C . THR A 1 252 ? 17.670 7.831 -29.227 1.00 88.44 252 THR A C 1
ATOM 1890 O O . THR A 1 252 ? 17.204 7.570 -28.123 1.00 88.44 252 THR A O 1
ATOM 1893 N N . THR A 1 253 ? 17.190 7.264 -30.338 1.00 93.81 253 THR A N 1
ATOM 1894 C CA . THR A 1 253 ? 16.151 6.216 -30.323 1.00 93.81 253 THR A CA 1
ATOM 1895 C C . THR A 1 253 ? 16.680 4.926 -30.937 1.00 93.81 253 THR A C 1
ATOM 1897 O O . THR A 1 253 ? 17.315 4.962 -31.986 1.00 93.81 253 THR A O 1
ATOM 1900 N N . ILE A 1 254 ? 16.397 3.782 -30.312 1.00 97.31 254 ILE A N 1
ATOM 1901 C CA . ILE A 1 254 ? 16.660 2.445 -30.858 1.00 97.31 254 ILE A CA 1
ATOM 1902 C C . ILE A 1 254 ? 15.374 1.632 -30.750 1.00 97.31 254 ILE A C 1
ATOM 1904 O O . ILE A 1 254 ? 14.889 1.396 -29.639 1.00 97.31 254 ILE A O 1
ATOM 1908 N N . GLU A 1 255 ? 14.826 1.182 -31.878 1.00 97.81 255 GLU A N 1
ATOM 1909 C CA . GLU A 1 255 ? 13.603 0.383 -31.865 1.00 97.81 255 GLU A CA 1
ATOM 1910 C C . GLU A 1 255 ? 13.530 -0.779 -32.860 1.00 97.81 255 GLU A C 1
ATOM 1912 O O . GLU A 1 255 ? 14.239 -0.831 -33.864 1.00 97.81 255 GLU A O 1
ATOM 1917 N N . ASP A 1 256 ? 12.627 -1.716 -32.553 1.00 98.12 256 ASP A N 1
ATOM 1918 C CA . ASP A 1 256 ? 12.207 -2.817 -33.425 1.00 98.12 256 ASP A CA 1
ATOM 1919 C C . ASP A 1 256 ? 13.375 -3.750 -33.868 1.00 98.12 256 ASP A C 1
ATOM 1921 O O . ASP A 1 256 ? 13.446 -4.170 -35.022 1.00 98.12 256 ASP A O 1
ATOM 1925 N N . LEU A 1 257 ? 14.295 -4.120 -32.960 1.00 98.00 257 LEU A N 1
ATOM 1926 C CA . LEU A 1 257 ? 15.444 -5.011 -33.249 1.00 98.00 257 LEU A CA 1
ATOM 1927 C C . LEU A 1 257 ? 15.875 -5.892 -32.058 1.00 98.00 257 LEU A C 1
ATOM 1929 O O . LEU A 1 257 ? 15.377 -5.736 -30.945 1.00 98.00 257 LEU A O 1
ATOM 1933 N N . THR A 1 258 ? 16.812 -6.820 -32.273 1.00 98.50 258 THR A N 1
ATOM 1934 C CA . THR A 1 258 ? 17.434 -7.640 -31.215 1.00 98.50 258 THR A CA 1
ATOM 1935 C C . THR A 1 258 ? 18.955 -7.519 -31.222 1.00 98.50 258 THR A C 1
ATOM 1937 O O . THR A 1 258 ? 19.570 -7.566 -32.283 1.00 98.50 258 THR A O 1
ATOM 1940 N N . VAL A 1 259 ? 19.568 -7.435 -30.039 1.00 97.88 259 VAL A N 1
ATOM 1941 C CA . VAL A 1 259 ? 21.026 -7.507 -29.832 1.00 97.88 259 VAL A CA 1
ATOM 1942 C C . VAL A 1 259 ? 21.373 -8.843 -29.178 1.00 97.88 259 VAL A C 1
ATOM 1944 O O . VAL A 1 259 ? 20.745 -9.237 -28.193 1.00 97.88 259 VAL A O 1
ATOM 1947 N N . THR A 1 260 ? 22.342 -9.576 -29.722 1.00 97.31 260 THR A N 1
ATOM 1948 C CA . THR A 1 260 ? 22.616 -10.961 -29.312 1.00 97.31 260 THR A CA 1
ATOM 1949 C C . THR A 1 260 ? 24.088 -11.357 -29.494 1.00 97.31 260 THR A C 1
ATOM 1951 O O . THR A 1 260 ? 24.864 -10.607 -30.077 1.00 97.31 260 THR A O 1
ATOM 1954 N N . GLY A 1 261 ? 24.496 -12.517 -28.968 1.00 92.69 261 GLY A N 1
ATOM 1955 C CA . GLY A 1 261 ? 25.790 -13.148 -29.270 1.00 92.69 261 GLY A CA 1
ATOM 1956 C C . GLY A 1 261 ? 27.041 -12.575 -28.586 1.00 92.69 261 GLY A C 1
ATOM 1957 O O . GLY A 1 261 ? 28.131 -13.089 -28.826 1.00 92.69 261 GLY A O 1
ATOM 1958 N N . PHE A 1 262 ? 26.918 -11.553 -27.734 1.00 96.44 262 PHE A N 1
ATOM 1959 C CA . PHE A 1 262 ? 28.037 -10.955 -26.990 1.00 96.44 262 PHE A CA 1
ATOM 1960 C C . PHE A 1 262 ? 28.161 -11.504 -25.553 1.00 96.44 262 PHE A C 1
ATOM 1962 O O . PHE A 1 262 ? 27.205 -12.034 -24.976 1.00 96.44 262 PHE A O 1
ATOM 1969 N N . ARG A 1 263 ? 29.366 -11.393 -24.986 1.00 95.75 263 ARG A N 1
ATOM 1970 C CA . ARG A 1 263 ? 29.765 -11.825 -23.635 1.00 95.75 263 ARG A CA 1
ATOM 1971 C C . ARG A 1 263 ? 30.178 -10.609 -22.804 1.00 95.75 263 ARG A C 1
ATOM 1973 O O . ARG A 1 263 ? 30.433 -9.542 -23.358 1.00 95.75 263 ARG A O 1
ATOM 1980 N N . TYR A 1 264 ? 30.263 -10.771 -21.490 1.00 97.06 264 TYR A N 1
ATOM 1981 C CA . TYR A 1 264 ? 30.746 -9.739 -20.576 1.00 97.06 264 TYR A CA 1
ATOM 1982 C C . TYR A 1 264 ? 32.213 -9.971 -20.198 1.00 97.06 264 TYR A C 1
ATOM 1984 O O . TYR A 1 264 ? 32.565 -11.032 -19.684 1.00 97.06 264 TYR A O 1
ATOM 1992 N N . ASP A 1 265 ? 33.057 -8.956 -20.391 1.00 95.44 265 ASP A N 1
ATOM 1993 C CA . ASP A 1 265 ? 34.401 -8.901 -19.814 1.00 95.44 265 ASP A CA 1
ATOM 1994 C C . ASP A 1 265 ? 34.361 -8.173 -18.465 1.00 95.44 265 ASP A C 1
ATOM 1996 O O . ASP A 1 265 ? 34.157 -6.958 -18.378 1.00 95.44 265 ASP A O 1
ATOM 2000 N N . SER A 1 266 ? 34.600 -8.930 -17.395 1.00 93.56 266 SER A N 1
ATOM 2001 C CA . SER A 1 266 ? 34.665 -8.413 -16.029 1.00 93.56 266 SER A CA 1
ATOM 2002 C C . SER A 1 266 ? 35.914 -7.580 -15.737 1.00 93.56 266 SER A C 1
ATOM 2004 O O . SER A 1 266 ? 35.874 -6.771 -14.811 1.00 93.56 266 SER A O 1
ATOM 2006 N N . ALA A 1 267 ? 36.996 -7.729 -16.511 1.00 92.56 267 ALA A N 1
ATOM 2007 C CA . ALA A 1 267 ? 38.230 -6.972 -16.318 1.00 92.56 267 ALA A CA 1
ATOM 2008 C C . ALA A 1 267 ? 38.134 -5.559 -16.916 1.00 92.56 267 ALA A C 1
ATOM 2010 O O . ALA A 1 267 ? 38.545 -4.593 -16.272 1.00 92.56 267 ALA A O 1
ATOM 2011 N N . GLY A 1 268 ? 37.571 -5.424 -18.120 1.00 90.19 268 GLY A N 1
ATOM 2012 C CA . GLY A 1 268 ? 37.271 -4.139 -18.755 1.00 90.19 268 GLY A CA 1
ATOM 2013 C C . GLY A 1 268 ? 35.948 -3.500 -18.316 1.00 90.19 268 GLY A C 1
ATOM 2014 O O . GLY A 1 268 ? 35.741 -2.312 -18.567 1.00 90.19 268 GLY A O 1
ATOM 2015 N N . ASN A 1 269 ? 35.053 -4.261 -17.671 1.00 93.25 269 ASN A N 1
ATOM 2016 C CA . ASN A 1 269 ? 33.646 -3.897 -17.464 1.00 93.25 269 ASN A CA 1
ATOM 2017 C C . ASN A 1 269 ? 32.986 -3.475 -18.794 1.00 93.25 269 ASN A C 1
ATOM 2019 O O . ASN A 1 269 ? 32.429 -2.380 -18.914 1.00 93.25 269 ASN A O 1
ATOM 2023 N N . THR A 1 270 ? 33.110 -4.330 -19.812 1.00 94.50 270 THR A N 1
ATOM 2024 C CA . THR A 1 270 ? 32.521 -4.162 -21.153 1.00 94.50 270 THR A CA 1
ATOM 2025 C C . THR A 1 270 ? 31.695 -5.387 -21.538 1.00 94.50 270 THR A C 1
ATOM 2027 O O . THR A 1 270 ? 31.811 -6.442 -20.920 1.00 94.50 270 THR A O 1
ATOM 2030 N N . GLY A 1 271 ? 30.832 -5.243 -22.541 1.00 95.94 271 GLY A N 1
ATOM 2031 C CA . GLY A 1 271 ? 29.881 -6.280 -22.938 1.00 95.94 271 GLY A CA 1
ATOM 2032 C C . GLY A 1 271 ? 28.476 -6.003 -22.408 1.00 95.94 271 GLY A C 1
ATOM 2033 O O . GLY A 1 271 ? 27.844 -6.882 -21.820 1.00 95.94 271 GLY A O 1
ATOM 2034 N N . HIS A 1 272 ? 28.004 -4.768 -22.594 1.00 97.44 272 HIS A N 1
ATOM 2035 C CA . HIS A 1 272 ? 26.622 -4.334 -22.388 1.00 97.44 272 HIS A CA 1
ATOM 2036 C C . HIS A 1 272 ? 25.961 -4.033 -23.740 1.00 97.44 272 HIS A C 1
ATOM 2038 O O . HIS A 1 272 ? 26.598 -3.424 -24.598 1.00 97.44 272 HIS A O 1
ATOM 2044 N N . ALA A 1 273 ? 24.683 -4.368 -23.946 1.00 97.69 273 ALA A N 1
ATOM 2045 C CA . ALA A 1 273 ? 23.990 -3.955 -25.174 1.00 97.69 273 ALA A CA 1
ATOM 2046 C C . ALA A 1 273 ? 23.847 -2.424 -25.280 1.00 97.69 273 ALA A C 1
ATOM 2048 O O . ALA A 1 273 ? 23.955 -1.881 -26.377 1.00 97.69 273 ALA A O 1
ATOM 2049 N N . PHE A 1 274 ? 23.652 -1.729 -24.154 1.00 97.44 274 PHE A N 1
ATOM 2050 C CA . PHE A 1 274 ? 23.535 -0.270 -24.092 1.00 97.44 274 PHE A CA 1
ATOM 2051 C C . PHE A 1 274 ? 24.426 0.323 -23.000 1.00 97.44 274 PHE A C 1
ATOM 2053 O O . PHE A 1 274 ? 24.396 -0.107 -21.844 1.00 97.44 274 PHE A O 1
ATOM 2060 N N . ARG A 1 275 ? 25.181 1.363 -23.350 1.00 94.00 275 ARG A N 1
ATOM 2061 C CA . ARG A 1 275 ? 25.988 2.147 -22.410 1.00 94.00 275 ARG A CA 1
ATOM 2062 C C . ARG A 1 275 ? 26.029 3.601 -22.862 1.00 94.00 275 ARG A C 1
ATOM 2064 O O . ARG A 1 275 ? 25.899 3.876 -24.051 1.00 94.00 275 ARG A O 1
ATOM 2071 N N . PHE A 1 276 ? 26.228 4.543 -21.949 1.00 90.06 276 PHE A N 1
ATOM 2072 C CA . PHE A 1 276 ? 26.560 5.909 -22.355 1.00 90.06 276 PHE A CA 1
ATOM 2073 C C . PHE A 1 276 ? 27.963 5.989 -22.964 1.00 90.06 276 PHE A C 1
ATOM 2075 O O . PHE A 1 276 ? 28.890 5.311 -22.516 1.00 90.06 276 PHE A O 1
ATOM 2082 N N . ASN A 1 277 ? 28.117 6.832 -23.983 1.00 87.31 277 ASN A N 1
ATOM 2083 C CA . ASN A 1 277 ? 29.415 7.124 -24.575 1.00 87.31 277 ASN A CA 1
ATOM 2084 C C . ASN A 1 277 ? 30.328 7.873 -23.587 1.00 87.31 277 ASN A C 1
ATOM 2086 O O . ASN A 1 277 ? 29.877 8.734 -22.834 1.00 87.31 277 ASN A O 1
ATOM 2090 N N . THR A 1 278 ? 31.626 7.574 -23.635 1.00 78.25 278 THR A N 1
ATOM 2091 C CA . THR A 1 278 ? 32.674 8.191 -22.803 1.00 78.25 278 THR A CA 1
ATOM 2092 C C . THR A 1 278 ? 33.633 9.085 -23.605 1.00 78.25 278 THR A C 1
ATOM 2094 O O . THR A 1 278 ? 34.552 9.673 -23.036 1.00 78.25 278 THR A O 1
ATOM 2097 N N . GLY A 1 279 ? 33.447 9.176 -24.930 1.00 67.00 279 GLY A N 1
ATOM 2098 C CA . GLY A 1 279 ? 34.230 10.021 -25.837 1.00 67.00 279 GLY A CA 1
ATOM 2099 C C . GLY A 1 279 ? 33.782 11.488 -25.879 1.00 67.00 279 GLY A C 1
ATOM 2100 O O . GLY A 1 279 ? 32.900 11.904 -25.137 1.00 67.00 279 GLY A O 1
ATOM 2101 N N . ALA A 1 280 ? 34.369 12.277 -26.787 1.00 56.03 280 ALA A N 1
ATOM 2102 C CA . ALA A 1 280 ? 34.158 13.731 -26.872 1.00 56.03 280 ALA A CA 1
ATOM 2103 C C . ALA A 1 280 ? 32.685 14.165 -27.048 1.00 56.03 280 ALA A C 1
ATOM 2105 O O . ALA A 1 280 ? 32.306 15.240 -26.582 1.00 56.03 280 ALA A O 1
ATOM 2106 N N . ASP A 1 281 ? 31.846 13.320 -27.654 1.00 56.22 281 ASP A N 1
ATOM 2107 C CA . ASP A 1 281 ? 30.413 13.581 -27.844 1.00 56.22 281 ASP A CA 1
ATOM 2108 C C . ASP A 1 281 ? 29.572 13.413 -26.560 1.00 56.22 281 ASP A C 1
ATOM 2110 O O . ASP A 1 281 ? 28.409 13.819 -26.534 1.00 56.22 281 ASP A O 1
ATOM 2114 N N . SER A 1 282 ? 30.154 12.916 -25.455 1.00 57.09 282 SER A N 1
ATOM 2115 C CA . SER A 1 282 ? 29.496 12.889 -24.132 1.00 57.09 282 SER A CA 1
ATOM 2116 C C . SER A 1 282 ? 29.239 14.289 -23.549 1.00 57.09 282 SER A C 1
ATOM 2118 O O . SER A 1 282 ? 28.561 14.417 -22.529 1.00 57.09 282 SER A O 1
ATOM 2120 N N . THR A 1 283 ? 29.751 15.331 -24.214 1.00 53.72 283 THR A N 1
ATOM 2121 C CA . THR A 1 283 ? 29.468 16.754 -23.969 1.00 53.72 283 THR A CA 1
ATOM 2122 C C . THR A 1 283 ? 28.066 17.195 -24.417 1.00 53.72 283 THR A C 1
ATOM 2124 O O . THR A 1 283 ? 27.612 18.265 -24.022 1.00 53.72 283 THR A O 1
ATOM 2127 N N . TYR A 1 284 ? 27.361 16.390 -25.227 1.00 52.84 284 TYR A N 1
ATOM 2128 C CA . TYR A 1 284 ? 26.061 16.738 -25.826 1.00 52.84 284 TYR A CA 1
ATOM 2129 C C . TYR A 1 284 ? 24.857 16.003 -25.209 1.00 52.84 284 TYR A C 1
ATOM 2131 O O . TYR A 1 284 ? 23.815 15.862 -25.850 1.00 52.84 284 TYR A O 1
ATOM 2139 N N . PHE A 1 285 ? 24.950 15.581 -23.944 1.00 61.12 285 PHE A N 1
ATOM 2140 C CA . PHE A 1 285 ? 23.784 15.183 -23.133 1.00 61.12 285 PHE A CA 1
ATOM 2141 C C . PHE A 1 285 ? 23.057 16.407 -22.543 1.00 61.12 285 PHE A C 1
ATOM 2143 O O . PHE A 1 285 ? 22.764 16.480 -21.350 1.00 61.12 285 PHE A O 1
ATOM 2150 N N . ALA A 1 286 ? 22.753 17.378 -23.403 1.00 51.44 286 ALA A N 1
ATOM 2151 C CA . ALA A 1 286 ? 21.876 18.489 -23.073 1.00 51.44 286 ALA A CA 1
ATOM 2152 C C . ALA A 1 286 ? 20.424 18.088 -23.374 1.00 51.44 286 ALA A C 1
ATOM 2154 O O . ALA A 1 286 ? 20.128 17.638 -24.479 1.00 51.44 286 ALA A O 1
ATOM 2155 N N . LEU A 1 287 ? 19.513 18.280 -22.415 1.00 51.44 287 LEU A N 1
ATOM 2156 C CA . LEU A 1 287 ? 18.070 18.125 -22.633 1.00 51.44 287 LEU A CA 1
ATOM 2157 C C . LEU A 1 287 ? 17.524 19.303 -23.453 1.00 51.44 287 LEU A C 1
ATOM 2159 O O . LEU A 1 287 ? 16.861 20.195 -22.921 1.00 51.44 287 LEU A O 1
ATOM 2163 N N . THR A 1 288 ? 17.825 19.333 -24.749 1.00 53.72 288 THR A N 1
ATOM 2164 C CA . THR A 1 288 ? 17.302 20.361 -25.656 1.00 53.72 288 THR A CA 1
ATOM 2165 C C . THR A 1 288 ? 15.903 20.040 -26.177 1.00 53.72 288 THR A C 1
ATOM 2167 O O . THR A 1 288 ? 15.131 20.971 -26.414 1.00 53.72 288 THR A O 1
ATOM 2170 N N . SER A 1 289 ? 15.553 18.759 -26.336 1.00 54.69 289 SER A N 1
ATOM 2171 C CA . SER A 1 289 ? 14.246 18.328 -26.838 1.00 54.69 289 SER A CA 1
ATOM 2172 C C . SER A 1 289 ? 13.756 16.935 -26.387 1.00 54.69 289 SER A C 1
ATOM 2174 O O . SER A 1 289 ? 12.547 16.801 -26.193 1.00 54.69 289 SER A O 1
ATOM 2176 N N . ASP A 1 290 ? 14.620 15.928 -26.162 1.00 67.81 290 ASP A N 1
ATOM 2177 C CA . ASP A 1 290 ? 14.182 14.546 -25.831 1.00 67.81 290 ASP A CA 1
ATOM 2178 C C . ASP A 1 290 ? 15.189 13.736 -24.963 1.00 67.81 290 ASP A C 1
ATOM 2180 O O . ASP A 1 290 ? 16.155 14.286 -24.433 1.00 67.81 290 ASP A O 1
ATOM 2184 N N . ILE A 1 291 ? 14.950 12.430 -24.774 1.00 83.94 291 ILE A N 1
ATOM 2185 C CA . ILE A 1 291 ? 15.765 11.480 -23.987 1.00 83.94 291 ILE A CA 1
ATOM 2186 C C . ILE A 1 291 ? 16.116 10.206 -24.785 1.00 83.94 291 ILE A C 1
ATOM 2188 O O . ILE A 1 291 ? 15.358 9.828 -25.678 1.00 83.94 291 ILE A O 1
ATOM 2192 N N . PRO A 1 292 ? 17.186 9.465 -24.424 1.00 90.50 292 PRO A N 1
ATOM 2193 C CA . PRO A 1 292 ? 17.416 8.107 -24.910 1.00 90.50 292 PRO A CA 1
ATOM 2194 C C . PRO A 1 292 ? 16.193 7.186 -24.749 1.00 90.50 292 PRO A C 1
ATOM 2196 O O . PRO A 1 292 ? 15.753 6.907 -23.626 1.00 90.50 292 PRO A O 1
ATOM 2199 N N . LEU A 1 293 ? 15.677 6.676 -25.869 1.00 94.19 293 LEU A N 1
ATOM 2200 C CA . LEU A 1 293 ? 14.525 5.777 -25.949 1.00 94.19 293 LEU A CA 1
ATOM 2201 C C . LEU A 1 293 ? 14.920 4.437 -26.578 1.00 94.19 293 LEU A C 1
ATOM 2203 O O . LEU A 1 293 ? 15.251 4.359 -27.757 1.00 94.19 293 LEU A O 1
ATOM 2207 N N . ILE A 1 294 ? 14.811 3.359 -25.808 1.00 97.50 294 ILE A N 1
ATOM 2208 C CA . ILE A 1 294 ? 14.969 1.989 -26.295 1.00 97.50 294 ILE A CA 1
ATOM 2209 C C . ILE A 1 294 ? 13.583 1.337 -26.256 1.00 97.50 294 ILE A C 1
ATOM 2211 O O . ILE A 1 294 ? 12.985 1.206 -25.185 1.00 97.50 294 ILE A O 1
ATOM 2215 N N . LYS A 1 295 ? 13.033 0.963 -27.415 1.00 97.62 295 LYS A N 1
ATOM 2216 C CA . LYS A 1 295 ? 11.623 0.561 -27.547 1.00 97.62 295 LYS A CA 1
ATOM 2217 C C . LYS A 1 295 ? 11.450 -0.681 -28.416 1.00 97.62 295 LYS A C 1
ATOM 2219 O O . LYS A 1 295 ? 11.952 -0.723 -29.525 1.00 97.62 295 LYS A O 1
ATOM 2224 N N . ASN A 1 296 ? 10.688 -1.674 -27.959 1.00 97.88 296 ASN A N 1
ATOM 2225 C CA . ASN A 1 296 ? 10.536 -2.957 -28.660 1.00 97.88 296 ASN A CA 1
ATOM 2226 C C . ASN A 1 296 ? 11.912 -3.573 -29.008 1.00 97.88 296 ASN A C 1
ATOM 2228 O O . ASN A 1 296 ? 12.169 -3.897 -30.167 1.00 97.88 296 ASN A O 1
ATOM 2232 N N . VAL A 1 297 ? 12.819 -3.690 -28.031 1.00 98.19 297 VAL A N 1
ATOM 2233 C CA . VAL A 1 297 ? 14.151 -4.285 -28.243 1.00 98.19 297 VAL A CA 1
ATOM 2234 C C . VAL A 1 297 ? 14.363 -5.492 -27.341 1.00 98.19 297 VAL A C 1
ATOM 2236 O O . VAL A 1 297 ? 14.069 -5.444 -26.146 1.00 98.19 297 VAL A O 1
ATOM 2239 N N . SER A 1 298 ? 14.902 -6.577 -27.900 1.00 98.19 298 SER A N 1
ATOM 2240 C CA . SER A 1 298 ? 15.369 -7.709 -27.090 1.00 98.19 298 SER A CA 1
ATOM 2241 C C . SER A 1 298 ? 16.890 -7.714 -26.973 1.00 98.19 298 SER A C 1
ATOM 2243 O O . SER A 1 298 ? 17.598 -7.473 -27.948 1.00 98.19 298 SER A O 1
ATOM 2245 N N . VAL A 1 299 ? 17.396 -8.030 -25.786 1.00 98.25 299 VAL A N 1
ATOM 2246 C CA . VAL A 1 299 ? 18.794 -8.407 -25.566 1.00 98.25 299 VAL A CA 1
ATOM 2247 C C . VAL A 1 299 ? 18.792 -9.877 -25.192 1.00 98.25 299 VAL A C 1
ATOM 2249 O O . VAL A 1 299 ? 18.135 -10.253 -24.224 1.00 98.25 299 VAL A O 1
ATOM 2252 N N . ILE A 1 300 ? 19.469 -10.711 -25.977 1.00 97.25 300 ILE A N 1
ATOM 2253 C CA . ILE A 1 300 ? 19.464 -12.165 -25.791 1.00 97.25 300 ILE A CA 1
ATOM 2254 C C . ILE A 1 300 ? 20.900 -12.672 -25.785 1.00 97.25 300 ILE A C 1
ATOM 2256 O O . ILE A 1 300 ? 21.532 -12.783 -26.838 1.00 97.25 300 ILE A O 1
ATOM 2260 N N . THR A 1 301 ? 21.400 -12.992 -24.597 1.00 96.69 301 THR A N 1
ATOM 2261 C CA . THR A 1 301 ? 22.743 -13.535 -24.386 1.00 96.69 301 THR A CA 1
ATOM 2262 C C . THR A 1 301 ? 22.687 -14.898 -23.693 1.00 96.69 301 THR A C 1
ATOM 2264 O O . THR A 1 301 ? 21.634 -15.388 -23.280 1.00 96.69 301 THR A O 1
ATOM 2267 N N . GLU A 1 302 ? 23.846 -15.538 -23.629 1.00 95.25 302 GLU A N 1
ATOM 2268 C CA . GLU A 1 302 ? 24.109 -16.831 -22.998 1.00 95.25 302 GLU A CA 1
ATOM 2269 C C . GLU A 1 302 ? 25.488 -16.762 -22.326 1.00 95.25 302 GLU A C 1
ATOM 2271 O O . GLU A 1 302 ? 26.295 -15.895 -22.677 1.00 95.25 302 GLU A O 1
ATOM 2276 N N . GLY A 1 303 ? 25.785 -17.665 -21.392 1.00 94.00 303 GLY A N 1
ATOM 2277 C CA . GLY A 1 303 ? 27.141 -17.883 -20.877 1.00 94.00 303 GLY A CA 1
ATOM 2278 C C . GLY A 1 303 ? 27.986 -18.748 -21.817 1.00 94.00 303 GLY A C 1
ATOM 2279 O O . GLY A 1 303 ? 27.448 -19.491 -22.642 1.00 94.00 303 GLY A O 1
ATOM 2280 N N . SER A 1 304 ? 29.313 -18.629 -21.748 1.00 93.44 304 SER A N 1
ATOM 2281 C CA . SER A 1 304 ? 30.253 -19.276 -22.684 1.00 93.44 304 SER A CA 1
ATOM 2282 C C . SER A 1 304 ? 30.285 -20.807 -22.593 1.00 93.44 304 SER A C 1
ATOM 2284 O O . SER A 1 304 ? 30.782 -21.472 -23.505 1.00 93.44 304 SER A O 1
ATOM 2286 N N . VAL A 1 305 ? 29.719 -21.366 -21.521 1.00 93.50 305 VAL A N 1
ATOM 2287 C CA . VAL A 1 305 ? 29.547 -22.799 -21.284 1.00 93.50 305 VAL A CA 1
ATOM 2288 C C . VAL A 1 305 ? 28.071 -23.067 -21.000 1.00 93.50 305 VAL A C 1
ATOM 2290 O O . VAL A 1 305 ? 27.501 -22.465 -20.096 1.00 93.50 305 VAL A O 1
ATOM 2293 N N . THR A 1 306 ? 27.461 -23.993 -21.740 1.00 93.75 306 THR A N 1
ATOM 2294 C CA . THR A 1 306 ? 26.081 -24.460 -21.528 1.00 93.75 306 THR A CA 1
ATOM 2295 C C . THR A 1 306 ? 26.051 -25.974 -21.293 1.00 93.75 306 THR A C 1
ATOM 2297 O O . THR A 1 306 ? 26.989 -26.697 -21.639 1.00 93.75 306 THR A O 1
ATOM 2300 N N . SER A 1 307 ? 24.986 -26.477 -20.666 1.00 93.06 307 SER A N 1
ATOM 2301 C CA . SER A 1 307 ? 24.781 -27.909 -20.400 1.00 93.06 307 SER A CA 1
ATOM 2302 C C . SER A 1 307 ? 23.289 -28.262 -20.346 1.00 93.06 307 SER A C 1
ATOM 2304 O O . SER A 1 307 ? 22.448 -27.370 -20.330 1.00 93.06 307 SER A O 1
ATOM 2306 N N . GLU A 1 308 ? 22.924 -29.547 -20.276 1.00 89.25 308 GLU A N 1
ATOM 2307 C CA . GLU A 1 308 ? 21.506 -29.947 -20.161 1.00 89.25 308 GLU A CA 1
ATOM 2308 C C . GLU A 1 308 ? 20.818 -29.387 -18.900 1.00 89.25 308 GLU A C 1
ATOM 2310 O O . GLU A 1 308 ? 19.631 -29.080 -18.942 1.00 89.25 308 GLU A O 1
ATOM 2315 N N . SER A 1 309 ? 21.556 -29.205 -17.797 1.00 89.31 309 SER A N 1
ATOM 2316 C CA . SER A 1 309 ? 21.052 -28.611 -16.546 1.00 89.31 309 SER A CA 1
ATOM 2317 C C . SER A 1 309 ? 21.333 -27.108 -16.413 1.00 89.31 309 SER A C 1
ATOM 2319 O O . SER A 1 309 ? 21.014 -26.505 -15.388 1.00 89.31 309 SER A O 1
ATOM 2321 N N . ASP A 1 310 ? 21.942 -26.504 -17.434 1.00 92.88 310 ASP A N 1
ATOM 2322 C CA . ASP A 1 310 ? 22.081 -25.058 -17.603 1.00 92.88 310 ASP A CA 1
ATOM 2323 C C . ASP A 1 310 ? 22.116 -24.703 -19.104 1.00 92.88 310 ASP A C 1
ATOM 2325 O O . ASP A 1 310 ? 23.188 -24.431 -19.662 1.00 92.88 310 ASP A O 1
ATOM 2329 N N . PRO A 1 311 ? 20.962 -24.724 -19.800 1.00 91.50 311 PRO A N 1
ATOM 2330 C CA . PRO A 1 311 ? 20.919 -24.519 -21.250 1.00 91.50 311 PRO A CA 1
ATOM 2331 C C . PRO A 1 311 ? 21.267 -23.093 -21.691 1.00 91.50 311 PRO A C 1
ATOM 2333 O O . PRO A 1 311 ? 21.314 -22.821 -22.888 1.00 91.50 311 PRO A O 1
ATOM 2336 N N . ARG A 1 312 ? 21.449 -22.168 -20.740 1.00 92.94 312 ARG A N 1
ATOM 2337 C CA . ARG A 1 312 ? 21.696 -20.743 -20.985 1.00 92.94 312 ARG A CA 1
ATOM 2338 C C . ARG A 1 312 ? 23.058 -20.261 -20.476 1.00 92.94 312 ARG A C 1
ATOM 2340 O O . ARG A 1 312 ? 23.417 -19.123 -20.766 1.00 92.94 312 ARG A O 1
ATOM 2347 N N . GLY A 1 313 ? 23.805 -21.091 -19.750 1.00 94.44 313 GLY A N 1
ATOM 2348 C CA . GLY A 1 313 ? 25.114 -20.747 -19.190 1.00 94.44 313 GLY A CA 1
ATOM 2349 C C . GLY A 1 313 ? 25.039 -19.749 -18.035 1.00 94.44 313 GLY A C 1
ATOM 2350 O O . GLY A 1 313 ? 25.915 -18.902 -17.890 1.00 94.44 313 GLY A O 1
ATOM 2351 N N . PHE A 1 314 ? 23.977 -19.821 -17.233 1.00 96.06 314 PHE A N 1
ATOM 2352 C CA . PHE A 1 314 ? 23.798 -19.012 -16.031 1.00 96.06 314 PHE A CA 1
ATOM 2353 C C . PHE A 1 314 ? 24.960 -19.181 -15.037 1.00 96.06 314 PHE A C 1
ATOM 2355 O O . PHE A 1 314 ? 25.493 -18.190 -14.549 1.00 96.06 314 PHE A O 1
ATOM 2362 N N . ASP A 1 315 ? 25.391 -20.415 -14.757 1.00 94.81 315 ASP A N 1
ATOM 2363 C CA . ASP A 1 315 ? 26.414 -20.698 -13.734 1.00 94.81 315 ASP A CA 1
ATOM 2364 C C . ASP A 1 315 ? 27.798 -20.138 -14.108 1.00 94.81 315 ASP A C 1
ATOM 2366 O O . ASP A 1 315 ? 28.659 -19.967 -13.245 1.00 94.81 315 ASP A O 1
ATOM 2370 N N . GLN A 1 316 ? 28.022 -19.871 -15.397 1.00 94.38 316 GLN A N 1
ATOM 2371 C CA . GLN A 1 316 ? 29.298 -19.407 -15.933 1.00 94.38 316 GLN A CA 1
ATOM 2372 C C . GLN A 1 316 ? 29.536 -17.903 -15.678 1.00 94.38 316 GLN A C 1
ATOM 2374 O O . GLN A 1 316 ? 30.690 -17.479 -15.614 1.00 94.38 316 GLN A O 1
ATOM 2379 N N . GLY A 1 317 ? 28.478 -17.098 -15.499 1.00 92.94 317 GLY A N 1
ATOM 2380 C CA . GLY A 1 317 ? 28.595 -15.691 -15.082 1.00 92.94 317 GLY A CA 1
ATOM 2381 C C . GLY A 1 317 ? 29.353 -14.772 -16.055 1.00 92.94 317 GLY A C 1
ATOM 2382 O O . GLY A 1 317 ? 30.004 -13.821 -15.623 1.00 92.94 317 GLY A O 1
ATOM 2383 N N . ASP A 1 318 ? 29.308 -15.055 -17.362 1.00 95.50 318 ASP A N 1
ATOM 2384 C CA . ASP A 1 318 ? 29.978 -14.268 -18.414 1.00 95.50 318 ASP A CA 1
ATOM 2385 C C . ASP A 1 318 ? 29.063 -13.897 -19.599 1.00 95.50 318 ASP A C 1
ATOM 2387 O O . ASP A 1 318 ? 29.527 -13.406 -20.633 1.00 95.50 318 ASP A O 1
ATOM 2391 N N . ALA A 1 319 ? 27.747 -14.073 -19.450 1.00 96.81 319 ALA A N 1
ATOM 2392 C CA . ALA A 1 319 ? 26.782 -13.616 -20.442 1.00 96.81 319 ALA A CA 1
ATOM 2393 C C . ALA A 1 319 ? 26.824 -12.089 -20.605 1.00 96.81 319 ALA A C 1
ATOM 2395 O O . ALA A 1 319 ? 26.974 -11.346 -19.633 1.00 96.81 319 ALA A O 1
ATOM 2396 N N . GLY A 1 320 ? 26.662 -11.600 -21.836 1.00 96.69 320 GLY A N 1
ATOM 2397 C CA . GLY A 1 320 ? 26.577 -10.164 -22.086 1.00 96.69 320 GLY A CA 1
ATOM 2398 C C . GLY A 1 320 ? 25.411 -9.528 -21.320 1.00 96.69 320 GLY A C 1
ATOM 2399 O O . GLY A 1 320 ? 24.304 -10.074 -21.287 1.00 96.69 320 GLY A O 1
ATOM 2400 N N . LYS A 1 321 ? 25.658 -8.380 -20.690 1.00 97.62 321 LYS A N 1
ATOM 2401 C CA . LYS A 1 321 ? 24.668 -7.628 -19.904 1.00 97.62 321 LYS A CA 1
ATOM 2402 C C . LYS A 1 321 ? 23.791 -6.774 -20.821 1.00 97.62 321 LYS A C 1
ATOM 2404 O O . LYS A 1 321 ? 24.184 -6.452 -21.939 1.00 97.62 321 LYS A O 1
ATOM 2409 N N . ALA A 1 322 ? 22.611 -6.349 -20.376 1.00 97.19 322 ALA A N 1
ATOM 2410 C CA . ALA A 1 322 ? 21.757 -5.530 -21.235 1.00 97.19 322 ALA A CA 1
ATOM 2411 C C . ALA A 1 322 ? 22.126 -4.046 -21.179 1.00 97.19 322 ALA A C 1
ATOM 2413 O O . ALA A 1 322 ? 22.334 -3.449 -22.231 1.00 97.19 322 ALA A O 1
ATOM 2414 N N . ALA A 1 323 ? 22.272 -3.446 -19.997 1.00 97.12 323 ALA A N 1
ATOM 2415 C CA . ALA A 1 323 ? 22.634 -2.033 -19.917 1.00 97.12 323 ALA A CA 1
ATOM 2416 C C . ALA A 1 323 ? 23.438 -1.646 -18.671 1.00 97.12 323 ALA A C 1
ATOM 2418 O O . ALA A 1 323 ? 23.147 -2.099 -17.561 1.00 97.12 323 ALA A O 1
ATOM 2419 N N . LEU A 1 324 ? 24.402 -0.744 -18.871 1.00 95.94 324 LEU A N 1
ATOM 2420 C CA . LEU A 1 324 ? 25.096 -0.007 -17.815 1.00 95.94 324 LEU A CA 1
ATOM 2421 C C . LEU A 1 324 ? 24.884 1.490 -18.030 1.00 95.94 324 LEU A C 1
ATOM 2423 O O . LEU A 1 324 ? 25.406 2.082 -18.976 1.00 95.94 324 LEU A O 1
ATOM 2427 N N . LEU A 1 325 ? 24.113 2.094 -17.133 1.00 94.38 325 LEU A N 1
ATOM 2428 C CA . LEU A 1 325 ? 23.775 3.507 -17.157 1.00 94.38 325 LEU A CA 1
ATOM 2429 C C . LEU A 1 325 ? 24.455 4.206 -15.977 1.00 94.38 325 LEU A C 1
ATOM 2431 O O . LEU A 1 325 ? 23.993 4.130 -14.841 1.00 94.38 325 LEU A O 1
ATOM 2435 N N . ASP A 1 326 ? 25.568 4.868 -16.272 1.00 92.50 326 ASP A N 1
ATOM 2436 C CA . ASP A 1 326 ? 26.433 5.545 -15.305 1.00 92.50 326 ASP A CA 1
ATOM 2437 C C . ASP A 1 326 ? 26.530 7.032 -15.663 1.00 92.50 326 ASP A C 1
ATOM 2439 O O . ASP A 1 326 ? 27.135 7.398 -16.671 1.00 92.50 326 ASP A O 1
ATOM 2443 N N . GLY A 1 327 ? 25.926 7.900 -14.852 1.00 89.06 327 GLY A N 1
ATOM 2444 C CA . GLY A 1 327 ? 25.894 9.340 -15.120 1.00 89.06 327 GLY A CA 1
ATOM 2445 C C . GLY A 1 327 ? 27.210 10.072 -14.848 1.00 89.06 327 GLY A C 1
ATOM 2446 O O . GLY A 1 327 ? 27.328 11.248 -15.200 1.00 89.06 327 GLY A O 1
ATOM 2447 N N . SER A 1 328 ? 28.217 9.403 -14.275 1.00 87.75 328 SER A N 1
ATOM 2448 C CA . SER A 1 328 ? 29.522 10.013 -13.996 1.00 87.75 328 SER A CA 1
ATOM 2449 C C . SER A 1 328 ? 30.366 10.253 -15.253 1.00 87.75 328 SER A C 1
ATOM 2451 O O . SER A 1 328 ? 31.233 11.124 -15.240 1.00 87.75 328 SER A O 1
ATOM 2453 N N . VAL A 1 329 ? 30.097 9.520 -16.343 1.00 86.56 329 VAL A N 1
ATOM 2454 C CA . VAL A 1 329 ? 30.880 9.579 -17.596 1.00 86.56 329 VAL A CA 1
ATOM 2455 C C . VAL A 1 329 ? 30.439 10.690 -18.560 1.00 86.56 329 VAL A C 1
ATOM 2457 O O . VAL A 1 329 ? 31.076 10.917 -19.590 1.00 86.56 329 VAL A O 1
ATOM 2460 N N . ILE A 1 330 ? 29.342 11.373 -18.231 1.00 81.25 330 ILE A N 1
ATOM 2461 C CA . ILE A 1 330 ? 28.767 12.478 -19.000 1.00 81.25 330 ILE A CA 1
ATOM 2462 C C . ILE A 1 330 ? 29.430 13.798 -18.596 1.00 81.25 330 ILE A C 1
ATOM 2464 O O . ILE A 1 330 ? 29.766 13.987 -17.433 1.00 81.25 330 ILE A O 1
ATOM 2468 N N . SER A 1 331 ? 29.589 14.747 -19.519 1.00 71.00 331 SER A N 1
ATOM 2469 C CA . SER A 1 331 ? 30.086 16.091 -19.187 1.00 71.00 331 SER A CA 1
ATOM 2470 C C . SER A 1 331 ? 29.061 17.161 -19.570 1.00 71.00 331 SER A C 1
ATOM 2472 O O . SER A 1 331 ? 28.598 17.191 -20.702 1.00 71.00 331 SER A O 1
ATOM 2474 N N . GLY A 1 332 ? 28.685 18.034 -18.625 1.00 62.69 332 GLY A N 1
ATOM 2475 C CA . GLY A 1 332 ? 27.714 19.116 -18.875 1.00 62.69 332 GLY A CA 1
ATOM 2476 C C . GLY A 1 332 ? 26.231 18.726 -18.756 1.00 62.69 332 GLY A C 1
ATOM 2477 O O . GLY A 1 332 ? 25.404 19.221 -19.514 1.00 62.69 332 GLY A O 1
ATOM 2478 N N . ALA A 1 333 ? 25.876 17.835 -17.824 1.00 57.12 333 ALA A N 1
ATOM 2479 C CA . ALA A 1 333 ? 24.479 17.471 -17.566 1.00 57.12 333 ALA A CA 1
ATOM 2480 C C . ALA A 1 333 ? 23.725 18.603 -16.832 1.00 57.12 333 ALA A C 1
ATOM 2482 O O . ALA A 1 333 ? 23.657 18.613 -15.606 1.00 57.12 333 ALA A O 1
ATOM 2483 N N . ASP A 1 334 ? 23.157 19.554 -17.580 1.00 53.59 334 ASP A N 1
ATOM 2484 C CA . ASP A 1 334 ? 22.613 20.797 -17.006 1.00 53.59 334 ASP A CA 1
ATOM 2485 C C . ASP A 1 334 ? 21.327 20.640 -16.163 1.00 53.59 334 ASP A C 1
ATOM 2487 O O . ASP A 1 334 ? 21.073 21.499 -15.319 1.00 53.59 334 ASP A O 1
ATOM 2491 N N . LEU A 1 335 ? 20.486 19.607 -16.372 1.00 57.97 335 LEU A N 1
ATOM 2492 C CA . LEU A 1 335 ? 19.165 19.527 -15.703 1.00 57.97 335 LEU A CA 1
ATOM 2493 C C . LEU A 1 335 ? 18.681 18.130 -15.253 1.00 57.97 335 LEU A C 1
ATOM 2495 O O . LEU A 1 335 ? 18.223 18.006 -14.119 1.00 57.97 335 LEU A O 1
ATOM 2499 N N . GLU A 1 336 ? 18.721 17.086 -16.091 1.00 72.56 336 GLU A N 1
ATOM 2500 C CA . GLU A 1 336 ? 18.250 15.734 -15.718 1.00 72.56 336 GLU A CA 1
ATOM 2501 C C . GLU A 1 336 ? 18.774 14.671 -16.708 1.00 72.56 336 GLU A C 1
ATOM 2503 O O . GLU A 1 336 ? 18.477 14.739 -17.896 1.00 72.56 336 GLU A O 1
ATOM 2508 N N . LEU A 1 337 ? 19.518 13.653 -16.256 1.00 83.38 337 LEU A N 1
ATOM 2509 C CA . LEU A 1 337 ? 19.935 12.537 -17.121 1.00 83.38 337 LEU A CA 1
ATOM 2510 C C . LEU A 1 337 ? 18.934 11.383 -16.996 1.00 83.38 337 LEU A C 1
ATOM 2512 O O . LEU A 1 337 ? 18.852 10.752 -15.943 1.00 83.38 337 LEU A O 1
ATOM 2516 N N . ARG A 1 338 ? 18.166 11.096 -18.053 1.00 87.50 338 ARG A N 1
ATOM 2517 C CA . ARG A 1 338 ? 17.115 10.062 -18.047 1.00 87.50 338 ARG A CA 1
ATOM 2518 C C . ARG A 1 338 ? 17.219 9.129 -19.256 1.00 87.50 338 ARG A C 1
ATOM 2520 O O . ARG A 1 338 ? 17.514 9.588 -20.348 1.00 87.50 338 ARG A O 1
ATOM 2527 N N . VAL A 1 339 ? 16.910 7.844 -19.074 1.00 91.88 339 VAL A N 1
ATOM 2528 C CA . VAL A 1 339 ? 16.742 6.841 -20.146 1.00 91.88 339 VAL A CA 1
ATOM 2529 C C . VAL A 1 339 ? 15.371 6.183 -20.025 1.00 91.88 339 VAL A C 1
ATOM 2531 O O . VAL A 1 339 ? 14.864 5.986 -18.918 1.00 91.88 339 VAL A O 1
ATOM 2534 N N . ARG A 1 340 ? 14.759 5.814 -21.150 1.00 94.75 340 ARG A N 1
ATOM 2535 C CA . ARG A 1 340 ? 13.482 5.100 -21.180 1.00 94.75 340 ARG A CA 1
ATOM 2536 C C . ARG A 1 340 ? 13.592 3.777 -21.930 1.00 94.75 340 ARG A C 1
ATOM 2538 O O . ARG A 1 340 ? 14.017 3.744 -23.079 1.00 94.75 340 ARG A O 1
ATOM 2545 N N . PHE A 1 341 ? 13.109 2.713 -21.295 1.00 97.88 341 PHE A N 1
ATOM 2546 C CA . PHE A 1 341 ? 12.910 1.399 -21.897 1.00 97.88 341 PHE A CA 1
ATOM 2547 C C . PHE A 1 341 ? 11.409 1.095 -21.990 1.00 97.88 341 PHE A C 1
ATOM 2549 O O . PHE A 1 341 ? 10.678 1.233 -21.005 1.00 97.88 341 PHE A O 1
ATOM 2556 N N . GLN A 1 342 ? 10.942 0.687 -23.170 1.00 97.88 342 GLN A N 1
ATOM 2557 C CA . GLN A 1 342 ? 9.542 0.331 -23.422 1.00 97.88 342 GLN A CA 1
ATOM 2558 C C . GLN A 1 342 ? 9.438 -0.996 -24.169 1.00 97.88 342 GLN A C 1
ATOM 2560 O O . GLN A 1 342 ? 10.006 -1.144 -25.247 1.00 97.88 342 GLN A O 1
ATOM 2565 N N . ASN A 1 343 ? 8.650 -1.938 -23.647 1.00 97.75 343 ASN A N 1
ATOM 2566 C CA . ASN A 1 343 ? 8.440 -3.255 -24.264 1.00 97.75 343 ASN A CA 1
ATOM 2567 C C . ASN A 1 343 ? 9.758 -4.020 -24.537 1.00 97.75 343 ASN A C 1
ATOM 2569 O O . ASN A 1 343 ? 9.875 -4.743 -25.529 1.00 97.75 343 ASN A O 1
ATOM 2573 N N . CYS A 1 344 ? 10.775 -3.827 -23.695 1.00 97.94 344 CYS A N 1
ATOM 2574 C CA . CYS A 1 344 ? 12.081 -4.461 -23.846 1.00 97.94 344 CYS A CA 1
ATOM 2575 C C . CYS A 1 344 ? 12.108 -5.846 -23.189 1.00 97.94 344 CYS A C 1
ATOM 2577 O O . CYS A 1 344 ? 11.418 -6.083 -22.201 1.00 97.94 344 CYS A O 1
ATOM 2579 N N . THR A 1 345 ? 12.913 -6.769 -23.716 1.00 98.12 345 THR A N 1
ATOM 2580 C CA . THR A 1 345 ? 13.106 -8.108 -23.126 1.00 98.12 345 THR A CA 1
ATOM 2581 C C . THR A 1 345 ? 14.590 -8.408 -22.985 1.00 98.12 345 THR A C 1
ATOM 2583 O O . THR A 1 345 ? 15.281 -8.588 -23.983 1.00 98.12 345 THR A O 1
ATOM 2586 N N . PHE A 1 346 ? 15.091 -8.460 -21.755 1.00 98.12 346 PHE A N 1
ATOM 2587 C CA . PHE A 1 346 ? 16.495 -8.723 -21.449 1.00 98.12 346 PHE A CA 1
ATOM 2588 C C . PHE A 1 346 ? 16.653 -10.137 -20.886 1.00 98.12 346 PHE A C 1
ATOM 2590 O O . PHE A 1 346 ? 16.194 -10.432 -19.787 1.00 98.12 346 PHE A O 1
ATOM 2597 N N . ILE A 1 347 ? 17.303 -11.011 -21.649 1.00 97.25 347 ILE A N 1
ATOM 2598 C CA . ILE A 1 347 ? 17.682 -12.365 -21.247 1.00 97.25 347 ILE A CA 1
ATOM 2599 C C . ILE A 1 347 ? 19.198 -12.349 -21.052 1.00 97.25 347 ILE A C 1
ATOM 2601 O O . ILE A 1 347 ? 19.934 -12.354 -22.039 1.00 97.25 347 ILE A O 1
ATOM 2605 N N . THR A 1 348 ? 19.649 -12.287 -19.796 1.00 96.62 348 THR A N 1
ATOM 2606 C CA . THR A 1 348 ? 21.069 -12.111 -19.428 1.00 96.62 348 THR A CA 1
ATOM 2607 C C . THR A 1 348 ? 21.491 -13.136 -18.364 1.00 96.62 348 THR A C 1
ATOM 2609 O O . THR A 1 348 ? 21.587 -12.795 -17.182 1.00 96.62 348 THR A O 1
ATOM 2612 N N . PRO A 1 349 ? 21.689 -14.410 -18.756 1.00 96.94 349 PRO A N 1
ATOM 2613 C CA . PRO A 1 349 ? 21.885 -15.531 -17.836 1.00 96.94 349 PRO A CA 1
ATOM 2614 C C . PRO A 1 349 ? 23.019 -15.309 -16.830 1.00 96.94 349 PRO A C 1
ATOM 2616 O O . PRO A 1 349 ? 24.152 -15.051 -17.222 1.00 96.94 349 PRO A O 1
ATOM 2619 N N . GLY A 1 350 ? 22.713 -15.421 -15.535 1.00 95.38 350 GLY A N 1
ATOM 2620 C CA . GLY A 1 350 ? 23.706 -15.357 -14.455 1.00 95.38 350 GLY A CA 1
ATOM 2621 C C . GLY A 1 350 ? 24.316 -13.977 -14.226 1.00 95.38 350 GLY A C 1
ATOM 2622 O O . GLY A 1 350 ? 25.329 -13.865 -13.542 1.00 95.38 350 GLY A O 1
ATOM 2623 N N . MET A 1 351 ? 23.737 -12.930 -14.821 1.00 96.31 351 MET A N 1
ATOM 2624 C CA . MET A 1 351 ? 24.343 -11.602 -14.892 1.00 96.31 351 MET A CA 1
ATOM 2625 C C . MET A 1 351 ? 23.344 -10.489 -14.612 1.00 96.31 351 MET A C 1
ATOM 2627 O O . MET A 1 351 ? 22.140 -10.666 -14.783 1.00 96.31 351 MET A O 1
ATOM 2631 N N . ASN A 1 352 ? 23.843 -9.322 -14.197 1.00 96.25 352 ASN A N 1
ATOM 2632 C CA . ASN A 1 352 ? 23.001 -8.145 -13.992 1.00 96.25 352 ASN A CA 1
ATOM 2633 C C . ASN A 1 352 ? 22.412 -7.690 -15.332 1.00 96.25 352 ASN A C 1
ATOM 2635 O O . ASN A 1 352 ? 23.182 -7.324 -16.225 1.00 96.25 352 ASN A O 1
ATOM 2639 N N . ALA A 1 353 ? 21.084 -7.657 -15.479 1.00 96.62 353 ALA A N 1
ATOM 2640 C CA . ALA A 1 353 ? 20.496 -7.244 -16.754 1.00 96.62 353 ALA A CA 1
ATOM 2641 C C . ALA A 1 353 ? 20.666 -5.732 -16.959 1.00 96.62 353 ALA A C 1
ATOM 2643 O O . ALA A 1 353 ? 21.279 -5.297 -17.936 1.00 96.62 353 ALA A O 1
ATOM 2644 N N . LEU A 1 354 ? 20.186 -4.932 -16.005 1.00 97.31 354 LEU A N 1
ATOM 2645 C CA . LEU A 1 354 ? 20.277 -3.471 -16.015 1.00 97.31 354 LEU A CA 1
ATOM 2646 C C . LEU A 1 354 ? 20.970 -2.978 -14.739 1.00 97.31 354 LEU A C 1
ATOM 2648 O O . LEU A 1 354 ? 20.512 -3.267 -13.638 1.00 97.31 354 LEU A O 1
ATOM 2652 N N . THR A 1 355 ? 22.062 -2.226 -14.884 1.00 97.19 355 THR A N 1
ATOM 2653 C CA . THR A 1 355 ? 22.758 -1.546 -13.777 1.00 97.19 355 THR A CA 1
ATOM 2654 C C . THR A 1 355 ? 22.665 -0.031 -13.956 1.00 97.19 355 THR A C 1
ATOM 2656 O O . THR A 1 355 ? 22.949 0.475 -15.042 1.00 97.19 355 THR A O 1
ATOM 2659 N N . VAL A 1 356 ? 22.262 0.685 -12.903 1.00 96.31 356 VAL A N 1
ATOM 2660 C CA . VAL A 1 356 ? 22.018 2.138 -12.914 1.00 96.31 356 VAL A CA 1
ATOM 2661 C C . VAL A 1 356 ? 22.685 2.801 -11.709 1.00 96.31 356 VAL A C 1
ATOM 2663 O O . VAL A 1 356 ? 22.510 2.341 -10.579 1.00 96.31 356 VAL A O 1
ATOM 2666 N N . THR A 1 357 ? 23.447 3.871 -11.940 1.00 94.56 357 THR A N 1
ATOM 2667 C CA . THR A 1 357 ? 24.226 4.561 -10.898 1.00 94.56 357 THR A CA 1
ATOM 2668 C C . THR A 1 357 ? 24.549 6.016 -11.271 1.00 94.56 357 THR A C 1
ATOM 2670 O O . THR A 1 357 ? 24.398 6.418 -12.428 1.00 94.56 357 THR A O 1
ATOM 2673 N N . ASN A 1 358 ? 25.034 6.802 -10.305 1.00 92.38 358 ASN A N 1
ATOM 2674 C CA . ASN A 1 358 ? 25.582 8.147 -10.494 1.00 92.38 358 ASN A CA 1
ATOM 2675 C C . ASN A 1 358 ? 24.604 9.139 -11.165 1.00 92.38 358 ASN A C 1
ATOM 2677 O O . ASN A 1 358 ? 24.962 9.857 -12.099 1.00 92.38 358 ASN A O 1
ATOM 2681 N N . GLY A 1 359 ? 23.350 9.167 -10.702 1.00 89.25 359 GLY A N 1
ATOM 2682 C CA . GLY A 1 359 ? 22.378 10.225 -11.007 1.00 89.25 359 GLY A CA 1
ATOM 2683 C C . GLY A 1 359 ? 21.517 10.013 -12.246 1.00 89.25 359 GLY A C 1
ATOM 2684 O O . GLY A 1 359 ? 20.770 10.909 -12.643 1.00 89.25 359 GLY A O 1
ATOM 2685 N N . VAL A 1 360 ? 21.577 8.828 -12.849 1.00 90.69 360 VAL A N 1
ATOM 2686 C CA . VAL A 1 360 ? 20.727 8.478 -13.991 1.00 90.69 360 VAL A CA 1
ATOM 2687 C C . VAL A 1 360 ? 19.330 8.121 -13.518 1.00 90.69 360 VAL A C 1
ATOM 2689 O O . VAL A 1 360 ? 19.157 7.360 -12.569 1.00 90.69 360 VAL A O 1
ATOM 2692 N N . ARG A 1 361 ? 18.315 8.602 -14.224 1.00 92.00 361 ARG A N 1
ATOM 2693 C CA . ARG A 1 361 ? 16.913 8.242 -14.010 1.00 92.00 361 ARG A CA 1
ATOM 2694 C C . ARG A 1 361 ? 16.439 7.266 -15.073 1.00 92.00 361 ARG A C 1
ATOM 2696 O O . ARG A 1 361 ? 16.824 7.391 -16.235 1.00 92.00 361 ARG A O 1
ATOM 2703 N N . VAL A 1 362 ? 15.594 6.306 -14.709 1.00 94.75 362 VAL A N 1
ATOM 2704 C CA . VAL A 1 362 ? 15.129 5.283 -15.661 1.00 94.75 362 VAL A CA 1
ATOM 2705 C C . VAL A 1 362 ? 13.624 5.074 -15.590 1.00 94.75 362 VAL A C 1
ATOM 2707 O O . VAL A 1 362 ? 13.078 4.787 -14.529 1.00 94.75 362 VAL A O 1
ATOM 2710 N N . ASP A 1 363 ? 12.976 5.151 -16.753 1.00 95.88 363 ASP A N 1
ATOM 2711 C CA . ASP A 1 363 ? 11.597 4.708 -16.968 1.00 95.88 363 ASP A CA 1
ATOM 2712 C C . ASP A 1 363 ? 11.621 3.275 -17.559 1.00 95.88 363 ASP A C 1
ATOM 2714 O O . ASP A 1 363 ? 11.907 3.107 -18.745 1.00 95.88 363 ASP A O 1
ATOM 2718 N N . TRP A 1 364 ? 11.331 2.238 -16.761 1.00 97.56 364 TRP A N 1
ATOM 2719 C CA . TRP A 1 364 ? 11.299 0.816 -17.166 1.00 97.56 364 TRP A CA 1
ATOM 2720 C C . TRP A 1 364 ? 9.855 0.307 -17.306 1.00 97.56 364 TRP A C 1
ATOM 2722 O O . TRP A 1 364 ? 9.234 -0.157 -16.341 1.00 97.56 364 TRP A O 1
ATOM 2732 N N . ILE A 1 365 ? 9.296 0.413 -18.513 1.00 97.88 365 ILE A N 1
ATOM 2733 C CA . ILE A 1 365 ? 7.854 0.278 -18.772 1.00 97.88 365 ILE A CA 1
ATOM 2734 C C . ILE A 1 365 ? 7.562 -0.972 -19.614 1.00 97.88 365 ILE A C 1
ATOM 2736 O O . ILE A 1 365 ? 8.186 -1.168 -20.658 1.00 97.88 365 ILE A O 1
ATOM 2740 N N . ASN A 1 366 ? 6.585 -1.790 -19.203 1.00 97.56 366 ASN A N 1
ATOM 2741 C CA . ASN A 1 366 ? 6.138 -3.005 -19.909 1.00 97.56 366 ASN A CA 1
ATOM 2742 C C . ASN A 1 366 ? 7.286 -3.955 -20.314 1.00 97.56 366 ASN A C 1
ATOM 2744 O O . ASN A 1 366 ? 7.230 -4.595 -21.364 1.00 97.56 366 ASN A O 1
ATOM 2748 N N . SER A 1 367 ? 8.369 -3.981 -19.538 1.00 97.94 367 SER A N 1
ATOM 2749 C CA . SER A 1 367 ? 9.638 -4.594 -19.934 1.00 97.94 367 SER A CA 1
ATOM 2750 C C . SER A 1 367 ? 10.029 -5.734 -18.994 1.00 97.94 367 SER A C 1
ATOM 2752 O O . SER A 1 367 ? 9.663 -5.752 -17.816 1.00 97.94 367 SER A O 1
ATOM 2754 N N . PHE A 1 368 ? 10.769 -6.703 -19.526 1.00 98.12 368 PHE A N 1
ATOM 2755 C CA . PHE A 1 368 ? 11.025 -7.994 -18.897 1.00 98.12 368 PHE A CA 1
ATOM 2756 C C . PHE A 1 368 ? 12.519 -8.233 -18.693 1.00 98.12 368 PHE A C 1
ATOM 2758 O O . PHE A 1 368 ? 13.307 -8.005 -19.611 1.00 98.12 368 PHE A O 1
ATOM 2765 N N . THR A 1 369 ? 12.899 -8.751 -17.526 1.00 97.94 369 THR A N 1
ATOM 2766 C CA . THR A 1 369 ? 14.208 -9.384 -17.305 1.00 97.94 369 THR A CA 1
ATOM 2767 C C . THR A 1 369 ? 14.023 -10.888 -17.089 1.00 97.94 369 THR A C 1
ATOM 2769 O O . THR A 1 369 ? 13.023 -11.311 -16.507 1.00 97.94 369 THR A O 1
ATOM 2772 N N . TYR A 1 370 ? 14.953 -11.698 -17.596 1.00 97.00 370 TYR A N 1
ATOM 2773 C CA . TYR A 1 370 ? 14.909 -13.160 -17.541 1.00 97.00 370 TYR A CA 1
ATOM 2774 C C . TYR A 1 370 ? 16.274 -13.747 -17.170 1.00 97.00 370 TYR A C 1
ATOM 2776 O O . TYR A 1 370 ? 17.279 -13.419 -17.806 1.00 97.00 370 TYR A O 1
ATOM 2784 N N . PHE A 1 371 ? 16.285 -14.684 -16.214 1.00 96.81 371 PHE A N 1
ATOM 2785 C CA . PHE A 1 371 ? 17.469 -15.462 -15.800 1.00 96.81 371 PHE A CA 1
ATOM 2786 C C . PHE A 1 371 ? 18.670 -14.618 -15.328 1.00 96.81 371 PHE A C 1
ATOM 2788 O O . PHE A 1 371 ? 19.807 -15.074 -15.394 1.00 96.81 371 PHE A O 1
ATOM 2795 N N . ALA A 1 372 ? 18.445 -13.396 -14.854 1.00 97.00 372 ALA A N 1
ATOM 2796 C CA . ALA A 1 372 ? 19.508 -12.533 -14.344 1.00 97.00 372 ALA A CA 1
ATOM 2797 C C . ALA A 1 372 ? 20.023 -13.006 -12.968 1.00 97.00 372 ALA A C 1
ATOM 2799 O O . ALA A 1 372 ? 19.271 -13.593 -12.191 1.00 97.00 372 ALA A O 1
ATOM 2800 N N . ASP A 1 373 ? 21.278 -12.720 -12.613 1.00 97.06 373 ASP A N 1
ATOM 2801 C CA . ASP A 1 373 ? 21.682 -12.821 -11.196 1.00 97.06 373 ASP A CA 1
ATOM 2802 C C . ASP A 1 373 ? 20.983 -11.718 -10.386 1.00 97.06 373 ASP A C 1
ATOM 2804 O O . ASP A 1 373 ? 20.297 -11.989 -9.401 1.00 97.06 373 ASP A O 1
ATOM 2808 N N . GLU A 1 374 ? 21.046 -10.483 -10.890 1.00 97.31 374 GLU A N 1
ATOM 2809 C CA . GLU A 1 374 ? 20.273 -9.340 -10.403 1.00 97.31 374 GLU A CA 1
ATOM 2810 C C . GLU A 1 374 ? 19.507 -8.721 -11.585 1.00 97.31 374 GLU A C 1
ATOM 2812 O O . GLU A 1 374 ? 20.112 -8.146 -12.492 1.00 97.31 374 GLU A O 1
ATOM 2817 N N . GLY A 1 375 ? 18.176 -8.847 -11.612 1.00 96.62 375 GLY A N 1
ATOM 2818 C CA . GLY A 1 375 ? 17.341 -8.335 -12.707 1.00 96.62 375 GLY A CA 1
ATOM 2819 C C . GLY A 1 375 ? 17.586 -6.851 -12.970 1.00 96.62 375 GLY A C 1
ATOM 2820 O O . GLY A 1 375 ? 17.949 -6.454 -14.079 1.00 96.62 375 GLY A O 1
ATOM 2821 N N . ILE A 1 376 ? 17.456 -6.026 -11.933 1.00 97.81 376 ILE A N 1
ATOM 2822 C CA . ILE A 1 376 ? 17.784 -4.600 -11.994 1.00 97.81 376 ILE A CA 1
ATOM 2823 C C . ILE A 1 376 ? 18.557 -4.210 -10.739 1.00 97.81 376 ILE A C 1
ATOM 2825 O O . ILE A 1 376 ? 18.064 -4.372 -9.623 1.00 97.81 376 ILE A O 1
ATOM 2829 N N . ARG A 1 377 ? 19.755 -3.659 -10.932 1.00 97.12 377 ARG A N 1
ATOM 2830 C CA . ARG A 1 377 ? 20.634 -3.164 -9.875 1.00 97.12 377 ARG A CA 1
ATOM 2831 C C . ARG A 1 377 ? 20.695 -1.641 -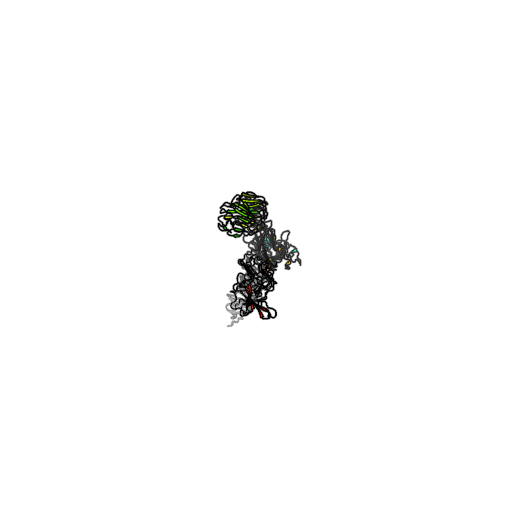9.906 1.00 97.12 377 ARG A C 1
ATOM 2833 O O . ARG A 1 377 ? 21.119 -1.048 -10.896 1.00 97.12 377 ARG A O 1
ATOM 2840 N N . ILE A 1 378 ? 20.311 -1.022 -8.798 1.00 97.44 378 ILE A N 1
ATOM 2841 C CA . ILE A 1 378 ? 20.423 0.409 -8.547 1.00 97.44 378 ILE A CA 1
ATOM 2842 C C . ILE A 1 378 ? 21.463 0.609 -7.446 1.00 97.44 378 ILE A C 1
ATOM 2844 O O . ILE A 1 378 ? 21.278 0.134 -6.323 1.00 97.44 378 ILE A O 1
ATOM 2848 N N . GLU A 1 379 ? 22.551 1.305 -7.761 1.00 94.38 379 GLU A N 1
ATOM 2849 C CA . GLU A 1 379 ? 23.698 1.447 -6.864 1.00 94.38 379 GLU A CA 1
ATOM 2850 C C . GLU A 1 379 ? 24.094 2.912 -6.671 1.00 94.38 379 GLU A C 1
ATOM 2852 O O . GLU A 1 379 ? 24.292 3.662 -7.624 1.00 94.38 379 GLU A O 1
ATOM 2857 N N . ASP A 1 380 ? 24.205 3.311 -5.409 1.00 91.75 380 ASP A N 1
ATOM 2858 C CA . ASP A 1 380 ? 24.645 4.624 -4.953 1.00 91.75 380 ASP A CA 1
ATOM 2859 C C . ASP A 1 380 ? 26.184 4.727 -4.940 1.00 91.75 380 ASP A C 1
ATOM 2861 O O . ASP A 1 380 ? 26.847 4.365 -3.962 1.00 91.75 380 ASP A O 1
ATOM 2865 N N . GLY A 1 381 ? 26.761 5.216 -6.037 1.00 89.94 381 GLY A N 1
ATOM 2866 C CA . GLY A 1 381 ? 28.201 5.235 -6.284 1.00 89.94 381 GLY A CA 1
ATOM 2867 C C . GLY A 1 381 ? 28.986 6.285 -5.477 1.00 89.94 381 GLY A C 1
ATOM 2868 O O . GLY A 1 381 ? 28.420 7.086 -4.730 1.00 89.94 381 GLY A O 1
ATOM 2869 N N . PRO A 1 382 ? 30.328 6.284 -5.570 1.00 89.06 382 PRO A N 1
ATOM 2870 C CA . PRO A 1 382 ? 31.185 7.277 -4.911 1.00 89.06 382 PRO A CA 1
ATOM 2871 C C . PRO A 1 382 ? 31.260 8.614 -5.672 1.00 89.06 382 PRO A C 1
ATOM 2873 O O . PRO A 1 382 ? 31.679 9.622 -5.104 1.00 89.06 382 PRO A O 1
ATOM 2876 N N . THR A 1 383 ? 30.880 8.609 -6.948 1.00 88.75 383 THR A N 1
ATOM 2877 C CA . THR A 1 383 ? 30.840 9.742 -7.883 1.00 88.75 383 THR A CA 1
ATOM 2878 C C . THR A 1 383 ? 29.401 10.153 -8.150 1.00 88.75 383 THR A C 1
ATOM 2880 O O . THR A 1 383 ? 28.489 9.358 -7.960 1.00 88.75 383 THR A O 1
ATOM 2883 N N . GLY A 1 384 ? 29.181 11.390 -8.582 1.00 87.94 384 GLY A N 1
ATOM 2884 C CA . GLY A 1 384 ? 27.852 11.867 -8.950 1.00 87.94 384 GLY A CA 1
ATOM 2885 C C . GLY A 1 384 ? 27.650 11.988 -10.459 1.00 87.94 384 GLY A C 1
ATOM 2886 O O . GLY A 1 384 ? 28.565 11.728 -11.248 1.00 87.94 384 GLY A O 1
ATOM 2887 N N . ILE A 1 385 ? 26.463 12.447 -10.851 1.00 86.94 385 ILE A N 1
ATOM 2888 C CA . ILE A 1 385 ? 26.172 12.917 -12.208 1.00 86.94 385 ILE A CA 1
ATOM 2889 C C . ILE A 1 385 ? 27.213 13.956 -12.645 1.00 86.94 385 ILE A C 1
ATOM 2891 O O . ILE A 1 385 ? 27.592 14.843 -11.878 1.00 86.94 385 ILE A O 1
ATOM 2895 N N . ALA A 1 386 ? 27.716 13.820 -13.871 1.00 81.62 386 ALA A N 1
ATOM 2896 C CA . ALA A 1 386 ? 28.839 14.608 -14.379 1.00 81.62 386 ALA A CA 1
ATOM 2897 C C . ALA A 1 386 ? 30.070 14.614 -13.442 1.00 81.62 386 ALA A C 1
ATOM 2899 O O . ALA A 1 386 ? 30.650 15.654 -13.118 1.00 81.62 386 ALA A O 1
ATOM 2900 N N . ALA A 1 387 ? 30.452 13.409 -13.010 1.00 84.06 387 ALA A N 1
ATOM 2901 C CA . ALA A 1 387 ? 31.539 13.041 -12.099 1.00 84.06 387 ALA A CA 1
ATOM 2902 C C . ALA A 1 387 ? 31.409 13.545 -10.651 1.00 84.06 387 ALA A C 1
ATOM 2904 O O . ALA A 1 387 ? 31.504 12.746 -9.717 1.00 84.06 387 ALA A O 1
ATOM 2905 N N . ALA A 1 388 ? 31.217 14.848 -10.439 1.00 85.62 388 ALA A N 1
ATOM 2906 C CA . ALA A 1 388 ? 31.122 15.415 -9.096 1.00 85.62 388 ALA A CA 1
ATOM 2907 C C . ALA A 1 388 ? 29.726 15.222 -8.484 1.00 85.62 388 ALA A C 1
ATOM 2909 O O . ALA A 1 388 ? 29.630 14.765 -7.347 1.00 85.62 388 ALA A O 1
ATOM 2910 N N . GLY A 1 389 ? 28.665 15.555 -9.229 1.00 88.25 389 GLY A N 1
ATOM 2911 C CA . GLY A 1 389 ? 27.291 15.686 -8.730 1.00 88.25 389 GLY A CA 1
ATOM 2912 C C . GLY A 1 389 ? 27.142 16.621 -7.526 1.00 88.25 389 GLY A C 1
ATOM 2913 O O . GLY A 1 389 ? 28.105 17.249 -7.066 1.00 88.25 389 GLY A O 1
ATOM 2914 N N . GLU A 1 390 ? 25.925 16.701 -6.988 1.00 90.81 390 GLU A N 1
ATOM 2915 C CA . GLU A 1 390 ? 25.646 17.495 -5.793 1.00 90.81 390 GLU A CA 1
ATOM 2916 C C . GLU A 1 390 ? 24.836 16.731 -4.739 1.00 90.81 390 GLU A C 1
ATOM 2918 O O . GLU A 1 390 ? 23.804 16.126 -5.022 1.00 90.81 390 GLU A O 1
ATOM 2923 N N . THR A 1 391 ? 25.268 16.823 -3.479 1.00 93.12 391 THR A N 1
ATOM 2924 C CA . THR A 1 391 ? 24.414 16.489 -2.332 1.00 93.12 391 THR A CA 1
ATOM 2925 C C . THR A 1 391 ? 23.484 17.670 -2.072 1.00 93.12 391 THR A C 1
ATOM 2927 O O . THR A 1 391 ? 23.951 18.796 -1.878 1.00 93.12 391 THR A O 1
ATOM 2930 N N . LYS A 1 392 ? 22.171 17.426 -2.053 1.00 92.75 392 LYS A N 1
ATOM 2931 C CA . LYS A 1 392 ? 21.150 18.469 -1.867 1.00 92.75 392 LYS A CA 1
ATOM 2932 C C . LYS A 1 392 ? 20.559 18.358 -0.468 1.00 92.75 392 LYS A C 1
ATOM 2934 O O . LYS A 1 392 ? 19.988 17.329 -0.104 1.00 92.75 392 LYS A O 1
ATOM 2939 N N . ILE A 1 393 ? 20.704 19.417 0.327 1.00 94.50 393 ILE A N 1
ATOM 2940 C CA . ILE A 1 393 ? 20.236 19.458 1.718 1.00 94.50 393 ILE A CA 1
ATOM 2941 C C . ILE A 1 393 ? 19.237 20.589 1.892 1.00 94.50 393 ILE A C 1
ATOM 2943 O O . ILE A 1 393 ? 19.527 21.735 1.565 1.00 94.50 393 ILE A O 1
ATOM 2947 N N . LYS A 1 394 ? 18.080 20.299 2.481 1.00 93.88 394 LYS A N 1
ATOM 2948 C CA . LYS A 1 394 ? 17.127 21.323 2.913 1.00 93.88 394 LYS A CA 1
ATOM 2949 C C . LYS A 1 394 ? 16.925 21.243 4.412 1.00 93.88 394 LYS A C 1
ATOM 2951 O O . LYS A 1 394 ? 16.804 20.155 4.970 1.00 93.88 394 LYS A O 1
ATOM 2956 N N . TYR A 1 395 ? 16.888 22.404 5.047 1.00 90.69 395 TYR A N 1
ATOM 2957 C CA . TYR A 1 395 ? 16.733 22.559 6.486 1.00 90.69 395 TYR A CA 1
ATOM 2958 C C . TYR A 1 395 ? 15.443 23.324 6.810 1.00 90.69 395 TYR A C 1
ATOM 2960 O O . TYR A 1 395 ? 14.897 24.041 5.969 1.00 90.69 395 TYR A O 1
ATOM 2968 N N . ALA A 1 396 ? 14.957 23.175 8.037 1.00 87.12 396 ALA A N 1
ATOM 2969 C CA . ALA A 1 396 ? 13.856 23.948 8.598 1.00 87.12 396 ALA A CA 1
ATOM 2970 C C . ALA A 1 396 ? 14.199 24.442 10.014 1.00 87.12 396 ALA A C 1
ATOM 2972 O O . ALA A 1 396 ? 15.229 24.080 10.589 1.00 87.12 396 ALA A O 1
ATOM 2973 N N . GLN A 1 397 ? 13.335 25.308 10.556 1.00 81.88 397 GLN A N 1
ATOM 2974 C CA . GLN A 1 397 ? 13.487 25.903 11.891 1.00 81.88 397 GLN A CA 1
ATOM 2975 C C . GLN A 1 397 ? 14.849 26.606 12.081 1.00 81.88 397 GLN A C 1
ATOM 2977 O O . GLN A 1 397 ? 15.563 26.363 13.055 1.00 81.88 397 GLN A O 1
ATOM 2982 N N . LEU A 1 398 ? 15.222 27.452 11.112 1.00 86.56 398 LEU A N 1
ATOM 2983 C CA . LEU A 1 398 ? 16.453 28.246 11.144 1.00 86.56 398 LEU A CA 1
ATOM 2984 C C . LEU A 1 398 ? 16.370 29.354 12.208 1.00 86.56 398 LEU A C 1
ATOM 2986 O O . LEU A 1 398 ? 15.424 30.142 12.228 1.00 86.56 398 LEU A O 1
ATOM 2990 N N . VAL A 1 399 ? 17.412 29.464 13.027 1.00 84.50 399 VAL A N 1
ATOM 2991 C CA . VAL A 1 399 ? 17.650 30.543 13.986 1.00 84.50 399 VAL A CA 1
ATOM 2992 C C . VAL A 1 399 ? 18.917 31.294 13.571 1.00 84.50 399 VAL A C 1
ATOM 2994 O O . VAL A 1 399 ? 20.004 30.722 13.509 1.00 84.50 399 VAL A O 1
ATOM 2997 N N . GLY A 1 400 ? 18.782 32.590 13.285 1.00 86.00 400 GLY A N 1
ATOM 2998 C CA . GLY A 1 400 ? 19.862 33.447 12.780 1.00 86.00 400 GLY A CA 1
ATOM 2999 C C . GLY A 1 400 ? 19.609 33.925 11.348 1.00 86.00 400 GLY A C 1
ATOM 3000 O O . GLY A 1 400 ? 18.471 33.942 10.883 1.00 86.00 400 GLY A O 1
ATOM 3001 N N . SER A 1 401 ? 20.664 34.356 10.656 1.00 88.81 401 SER A N 1
ATOM 3002 C CA . SER A 1 401 ? 20.603 34.721 9.236 1.00 88.81 401 SER A CA 1
ATOM 3003 C C . SER A 1 401 ? 20.585 33.488 8.333 1.00 88.81 401 SER A C 1
ATOM 3005 O O . SER A 1 401 ? 21.184 32.462 8.664 1.00 88.81 401 SER A O 1
ATOM 3007 N N . THR A 1 402 ? 19.952 33.615 7.163 1.00 88.06 402 THR A N 1
ATOM 3008 C CA . THR A 1 402 ? 20.065 32.636 6.073 1.00 88.06 402 THR A CA 1
ATOM 3009 C C . THR A 1 402 ? 21.545 32.345 5.792 1.00 88.06 402 THR A C 1
ATOM 3011 O O . THR A 1 402 ? 22.300 33.310 5.640 1.00 88.06 402 THR A O 1
ATOM 3014 N N . PRO A 1 403 ? 21.964 31.067 5.725 1.00 90.94 403 PRO A N 1
ATOM 3015 C CA . PRO A 1 403 ? 23.311 30.695 5.305 1.00 90.94 403 PRO A CA 1
ATOM 3016 C C . PRO A 1 403 ? 23.643 31.262 3.924 1.00 90.94 403 PRO A C 1
ATOM 3018 O O . PRO A 1 403 ? 22.753 31.533 3.114 1.00 90.94 403 PRO A O 1
ATOM 3021 N N . THR A 1 404 ? 24.929 31.403 3.637 1.00 91.75 404 THR A N 1
ATOM 3022 C CA . THR A 1 404 ? 25.457 31.860 2.350 1.00 91.75 404 THR A CA 1
ATOM 3023 C C . THR A 1 404 ? 26.372 30.810 1.715 1.00 91.75 404 THR A C 1
ATOM 3025 O O . THR A 1 404 ? 26.850 29.883 2.371 1.00 91.75 404 THR A O 1
ATOM 3028 N N . ALA A 1 405 ? 26.613 30.929 0.406 1.00 91.12 405 ALA A N 1
ATOM 3029 C CA . ALA A 1 405 ? 27.626 30.120 -0.267 1.00 91.12 405 ALA A CA 1
ATOM 3030 C C . ALA A 1 405 ? 29.003 30.315 0.398 1.00 91.12 405 ALA A C 1
ATOM 3032 O O . ALA A 1 405 ? 29.314 31.401 0.886 1.00 91.12 405 ALA A O 1
ATOM 3033 N N . THR A 1 406 ? 29.840 29.277 0.376 1.00 91.00 406 THR A N 1
ATOM 3034 C CA . THR A 1 406 ? 31.123 29.138 1.099 1.00 91.00 406 THR A CA 1
ATOM 3035 C C . THR A 1 406 ? 31.045 28.914 2.613 1.00 91.00 406 THR A C 1
ATOM 3037 O O . THR A 1 406 ? 32.065 28.564 3.205 1.00 91.00 406 THR A O 1
ATOM 3040 N N . GLU A 1 407 ? 29.875 29.021 3.251 1.00 94.94 407 GLU A N 1
ATOM 3041 C CA . GLU A 1 407 ? 29.727 28.580 4.643 1.00 94.94 407 GLU A CA 1
ATOM 3042 C C . GLU A 1 407 ? 29.781 27.051 4.771 1.00 94.94 407 GLU A C 1
ATOM 3044 O O . GLU A 1 407 ? 29.407 26.309 3.862 1.00 94.94 407 GLU A O 1
ATOM 3049 N N . THR A 1 408 ? 30.226 26.568 5.930 1.00 94.56 408 THR A N 1
ATOM 3050 C CA . THR A 1 408 ? 30.184 25.150 6.295 1.00 94.56 408 THR A CA 1
ATOM 3051 C C . THR A 1 408 ? 28.890 24.843 7.044 1.00 94.56 408 THR A C 1
ATOM 3053 O O . THR A 1 408 ? 28.589 25.512 8.032 1.00 94.56 408 THR A O 1
ATOM 3056 N N . ILE A 1 409 ? 28.157 23.820 6.603 1.00 95.31 409 ILE A N 1
ATOM 3057 C CA . ILE A 1 409 ? 27.085 23.165 7.359 1.00 95.31 409 ILE A CA 1
ATOM 3058 C C . ILE A 1 409 ? 27.661 21.950 8.096 1.00 95.31 409 ILE A C 1
ATOM 3060 O O . ILE A 1 409 ? 28.332 21.110 7.493 1.00 95.31 409 ILE A O 1
ATOM 3064 N N . THR A 1 410 ? 27.359 21.827 9.387 1.00 94.50 410 THR A N 1
ATOM 3065 C CA . THR A 1 410 ? 27.743 20.682 10.223 1.00 94.50 410 THR A CA 1
ATOM 3066 C C . THR A 1 410 ? 26.514 20.137 10.946 1.00 94.50 410 THR A C 1
ATOM 3068 O O . THR A 1 410 ? 25.823 20.888 11.631 1.00 94.50 410 THR A O 1
ATOM 3071 N N . TYR A 1 411 ? 26.257 18.835 10.829 1.00 92.88 411 TYR A N 1
ATOM 3072 C CA . TYR A 1 411 ? 25.234 18.111 11.590 1.00 92.88 411 TYR A CA 1
ATOM 3073 C C . TYR A 1 411 ? 25.901 17.322 12.724 1.00 92.88 411 TYR A C 1
ATOM 3075 O O . TYR A 1 411 ? 26.865 16.590 12.483 1.00 92.88 411 TYR A O 1
ATOM 3083 N N . TYR A 1 412 ? 25.409 17.483 13.952 1.00 87.94 412 TYR A N 1
ATOM 3084 C CA . TYR A 1 412 ? 25.930 16.848 15.163 1.00 87.94 412 TYR A CA 1
ATOM 3085 C C . TYR A 1 412 ? 25.018 15.737 15.704 1.00 87.94 412 TYR A C 1
ATOM 3087 O O . TYR A 1 412 ? 23.829 15.656 15.393 1.00 87.94 412 TYR A O 1
ATOM 3095 N N . ASP A 1 413 ? 25.600 14.883 16.545 1.00 80.56 413 ASP A N 1
ATOM 3096 C CA . ASP A 1 413 ? 24.883 13.895 17.343 1.00 80.56 413 ASP A CA 1
ATOM 3097 C C . ASP A 1 413 ? 23.933 14.535 18.360 1.00 80.56 413 ASP A C 1
ATOM 3099 O O . ASP A 1 413 ? 23.928 15.744 18.594 1.00 80.56 413 ASP A O 1
ATOM 3103 N N . THR A 1 414 ? 23.131 13.700 19.020 1.00 70.06 414 THR A N 1
ATOM 3104 C CA . THR A 1 414 ? 22.143 14.166 19.999 1.00 70.06 414 THR A CA 1
ATOM 3105 C C . THR A 1 414 ? 22.743 14.786 21.265 1.00 70.06 414 THR A C 1
ATOM 3107 O O . THR A 1 414 ? 22.009 15.298 22.101 1.00 70.06 414 THR A O 1
ATOM 3110 N N . ASN A 1 415 ? 24.070 14.760 21.411 1.00 66.38 415 ASN A N 1
ATOM 3111 C CA . ASN A 1 415 ? 24.807 15.406 22.495 1.00 66.38 415 ASN A CA 1
ATOM 3112 C C . ASN A 1 415 ? 25.527 16.685 22.016 1.00 66.38 415 ASN A C 1
ATOM 3114 O O . ASN A 1 415 ? 26.359 17.234 22.744 1.00 66.38 415 ASN A O 1
ATOM 3118 N N . GLY A 1 416 ? 25.268 17.134 20.780 1.00 72.00 416 GLY A N 1
ATOM 3119 C CA . GLY A 1 416 ? 25.845 18.334 20.169 1.00 72.00 416 GLY A CA 1
ATOM 3120 C C . GLY A 1 416 ? 27.376 18.336 20.090 1.00 72.00 416 GLY A C 1
ATOM 3121 O O . GLY A 1 416 ? 27.987 19.410 20.065 1.00 72.00 416 GLY A O 1
ATOM 3122 N N . SER A 1 417 ? 27.998 17.152 20.121 1.00 77.75 417 SER A N 1
ATOM 3123 C CA . SER A 1 417 ? 29.427 16.969 20.404 1.00 77.75 417 SER A CA 1
ATOM 3124 C C . SER A 1 417 ? 30.152 16.182 19.313 1.00 77.75 417 SER A C 1
ATOM 3126 O O . SER A 1 417 ? 31.239 16.581 18.893 1.00 77.75 417 SER A O 1
ATOM 3128 N N . THR A 1 418 ? 29.556 15.100 18.809 1.00 84.69 418 THR A N 1
ATOM 3129 C CA . THR A 1 418 ? 30.124 14.315 17.701 1.00 84.69 418 THR A CA 1
ATOM 3130 C C . THR A 1 418 ? 29.602 14.860 16.378 1.00 84.69 418 THR A C 1
ATOM 3132 O O . THR A 1 418 ? 28.393 14.971 16.204 1.00 84.69 418 THR A O 1
ATOM 3135 N N . LYS A 1 419 ? 30.480 15.175 15.418 1.00 89.94 419 LYS A N 1
ATOM 3136 C CA . LYS A 1 419 ? 30.047 15.506 14.050 1.00 89.94 419 LYS A CA 1
ATOM 3137 C C . LYS A 1 419 ? 29.563 14.236 13.347 1.00 89.94 419 LYS A C 1
ATOM 3139 O O . LYS A 1 419 ? 30.317 13.269 13.267 1.00 89.94 419 LYS A O 1
ATOM 3144 N N . LEU A 1 420 ? 28.338 14.255 12.828 1.00 89.69 420 LEU A N 1
ATOM 3145 C CA . LEU A 1 420 ? 27.763 13.192 12.000 1.00 89.69 420 LEU A CA 1
ATOM 3146 C C . LEU A 1 420 ? 27.950 13.471 10.504 1.00 89.69 420 LEU A C 1
ATOM 3148 O O . LEU A 1 420 ? 28.253 12.546 9.758 1.00 89.69 420 LEU A O 1
ATOM 3152 N N . GLY A 1 421 ? 27.830 14.733 10.081 1.00 91.94 421 GLY A N 1
ATOM 3153 C CA . GLY A 1 421 ? 28.077 15.179 8.706 1.00 91.94 421 GLY A CA 1
ATOM 3154 C C . GLY A 1 421 ? 28.648 16.597 8.666 1.00 91.94 421 GLY A C 1
ATOM 3155 O O . GLY A 1 421 ? 28.357 17.410 9.543 1.00 91.94 421 GLY A O 1
ATOM 3156 N N . GLU A 1 422 ? 29.477 16.902 7.668 1.00 94.38 422 GLU A N 1
ATOM 3157 C CA . GLU A 1 422 ? 30.071 18.230 7.468 1.00 94.38 422 GLU A CA 1
ATOM 3158 C C . GLU A 1 422 ? 30.324 18.500 5.977 1.00 94.38 422 GLU A C 1
ATOM 3160 O O . GLU A 1 422 ? 30.822 17.632 5.258 1.00 94.38 422 GLU A O 1
ATOM 3165 N N . ALA A 1 423 ? 29.981 19.702 5.510 1.00 94.62 423 ALA A N 1
ATOM 3166 C CA . ALA A 1 423 ? 30.153 20.111 4.118 1.00 94.62 423 ALA A CA 1
ATOM 3167 C C . ALA A 1 423 ? 30.261 21.625 3.944 1.00 94.62 423 ALA A C 1
ATOM 3169 O O . ALA A 1 423 ? 29.650 22.386 4.688 1.00 94.62 423 ALA A O 1
ATOM 3170 N N . THR A 1 424 ? 30.953 22.061 2.892 1.00 95.38 424 THR A N 1
ATOM 3171 C CA . THR A 1 424 ? 30.922 23.454 2.427 1.00 95.38 424 THR A CA 1
ATOM 3172 C C . THR A 1 424 ? 29.801 23.641 1.406 1.00 95.38 424 THR A C 1
ATOM 3174 O O . THR A 1 424 ? 29.687 22.869 0.455 1.00 95.38 424 THR A O 1
ATOM 3177 N N . ILE A 1 425 ? 28.990 24.679 1.592 1.00 95.12 425 ILE A N 1
ATOM 3178 C CA . ILE A 1 425 ? 27.883 25.044 0.707 1.00 95.12 425 ILE A CA 1
ATOM 3179 C C . ILE A 1 425 ? 28.457 25.649 -0.584 1.00 95.12 425 ILE A C 1
ATOM 3181 O O . ILE A 1 425 ? 29.125 26.684 -0.546 1.00 95.12 425 ILE A O 1
ATOM 3185 N N . ASN A 1 426 ? 28.182 25.019 -1.728 1.00 94.06 426 ASN A N 1
ATOM 3186 C CA . ASN A 1 426 ? 28.539 25.511 -3.062 1.00 94.06 426 ASN A CA 1
ATOM 3187 C C . ASN A 1 426 ? 27.603 26.654 -3.482 1.00 94.06 426 ASN A C 1
ATOM 3189 O O . ASN A 1 426 ? 28.042 27.758 -3.801 1.00 94.06 426 ASN A O 1
ATOM 3193 N N . SER A 1 427 ? 26.293 26.405 -3.428 1.00 93.56 427 SER A N 1
ATOM 3194 C CA . SER A 1 427 ? 25.259 27.387 -3.758 1.00 93.56 427 SER A CA 1
ATOM 3195 C C . SER A 1 427 ? 23.969 27.130 -2.972 1.00 93.56 427 SER A C 1
ATOM 3197 O O . SER A 1 427 ? 23.856 26.140 -2.244 1.00 93.56 427 SER A O 1
ATOM 3199 N N . ILE A 1 428 ? 23.012 28.056 -3.069 1.00 91.06 428 ILE A N 1
ATOM 3200 C CA . ILE A 1 428 ? 21.707 27.967 -2.406 1.00 91.06 428 ILE A CA 1
ATOM 3201 C C . ILE A 1 428 ? 20.636 28.397 -3.408 1.00 91.06 428 ILE A C 1
ATOM 3203 O O . ILE A 1 428 ? 20.762 29.464 -4.013 1.00 91.06 428 ILE A O 1
ATOM 3207 N N . ASP A 1 429 ? 19.598 27.580 -3.591 1.00 88.19 429 ASP A N 1
ATOM 3208 C CA . ASP A 1 429 ? 18.489 27.901 -4.493 1.00 88.19 429 ASP A CA 1
ATOM 3209 C C . ASP A 1 429 ? 17.512 28.934 -3.887 1.00 88.19 429 ASP A C 1
ATOM 3211 O O . ASP A 1 429 ? 17.528 29.246 -2.692 1.00 88.19 429 ASP A O 1
ATOM 3215 N N . GLY A 1 430 ? 16.597 29.454 -4.712 1.00 82.69 430 GLY A N 1
ATOM 3216 C CA . GLY A 1 430 ? 15.556 30.391 -4.263 1.00 82.69 430 GLY A CA 1
ATOM 3217 C C . GLY A 1 430 ? 14.533 29.805 -3.273 1.00 82.69 430 GLY A C 1
ATOM 3218 O O . GLY A 1 430 ? 13.708 30.549 -2.748 1.00 82.69 430 GLY A O 1
ATOM 3219 N N . ASN A 1 431 ? 14.579 28.495 -3.010 1.00 82.06 431 ASN A N 1
ATOM 3220 C CA . ASN A 1 431 ? 13.714 27.769 -2.084 1.00 82.06 431 ASN A CA 1
ATOM 3221 C C . ASN A 1 431 ? 14.429 27.383 -0.772 1.00 82.06 431 ASN A C 1
ATOM 3223 O O . ASN A 1 431 ? 13.811 26.708 0.060 1.00 82.06 431 ASN A O 1
ATOM 3227 N N . GLY A 1 432 ? 15.697 27.769 -0.581 1.00 84.38 432 GLY A N 1
ATOM 3228 C CA . GLY A 1 432 ? 16.508 27.449 0.598 1.00 84.38 432 GLY A CA 1
ATOM 3229 C C . GLY A 1 432 ? 17.171 26.064 0.586 1.00 84.38 432 GLY A C 1
ATOM 3230 O O . GLY A 1 432 ? 17.607 25.599 1.638 1.00 84.38 432 GLY A O 1
ATOM 3231 N N . THR A 1 433 ? 17.240 25.389 -0.562 1.00 93.56 433 THR A N 1
ATOM 3232 C CA . THR A 1 433 ? 18.009 24.147 -0.735 1.00 93.56 433 THR A CA 1
ATOM 3233 C C . THR A 1 433 ? 19.494 24.484 -0.844 1.00 93.56 433 THR A C 1
ATOM 3235 O O . THR A 1 433 ? 19.888 25.310 -1.662 1.00 93.56 433 THR A O 1
ATOM 3238 N N . LEU A 1 434 ? 20.319 23.846 -0.019 1.00 94.62 434 LEU A N 1
ATOM 3239 C CA . LEU A 1 434 ? 21.774 23.916 -0.060 1.00 94.62 434 LEU A CA 1
ATOM 3240 C C . LEU A 1 434 ? 22.300 22.896 -1.066 1.00 94.62 434 LEU A C 1
ATOM 3242 O O . LEU A 1 434 ? 21.972 21.711 -0.982 1.00 94.62 434 LEU A O 1
ATOM 3246 N N . HIS A 1 435 ? 23.158 23.356 -1.964 1.00 92.88 435 HIS A N 1
ATOM 3247 C CA . HIS A 1 435 ? 23.876 22.525 -2.917 1.00 92.88 435 HIS A CA 1
ATOM 3248 C C . HIS A 1 435 ? 25.311 22.347 -2.425 1.00 92.88 435 HIS A C 1
ATOM 3250 O O . HIS A 1 435 ? 25.991 23.328 -2.116 1.00 92.88 435 HIS A O 1
ATOM 3256 N N . ILE A 1 436 ? 25.773 21.104 -2.334 1.00 94.06 436 ILE A N 1
ATOM 3257 C CA . ILE A 1 436 ? 27.125 20.739 -1.900 1.00 94.06 436 ILE A CA 1
ATOM 3258 C C . ILE A 1 436 ? 27.759 19.917 -3.014 1.00 94.06 436 ILE A C 1
ATOM 3260 O O . ILE A 1 436 ? 27.232 18.869 -3.372 1.00 94.06 436 ILE A O 1
ATOM 3264 N N . THR A 1 437 ? 28.898 20.360 -3.541 1.00 91.94 437 THR A N 1
ATOM 3265 C CA . THR A 1 437 ? 29.639 19.616 -4.568 1.00 91.94 437 THR A CA 1
ATOM 3266 C C . THR A 1 437 ? 30.151 18.287 -4.012 1.00 91.94 437 THR A C 1
ATOM 3268 O O . THR A 1 437 ? 30.827 18.267 -2.982 1.00 91.94 437 THR A O 1
ATOM 3271 N N . GLY A 1 438 ? 29.891 17.184 -4.715 1.00 91.50 438 GLY A N 1
ATOM 3272 C CA . GLY A 1 438 ? 30.317 15.853 -4.285 1.00 91.50 438 GLY A CA 1
ATOM 3273 C C . GLY A 1 438 ? 29.407 15.202 -3.240 1.00 91.50 438 GLY A C 1
ATOM 3274 O O . GLY A 1 438 ? 28.452 15.793 -2.726 1.00 91.50 438 GLY A O 1
ATOM 3275 N N . LYS A 1 439 ? 29.708 13.937 -2.931 1.00 91.12 439 LYS A N 1
ATOM 3276 C CA . LYS A 1 439 ? 28.936 13.104 -2.005 1.00 91.12 439 LYS A CA 1
ATOM 3277 C C . LYS A 1 439 ? 29.301 13.414 -0.554 1.00 91.12 439 LYS A C 1
ATOM 3279 O O . LYS A 1 439 ? 30.311 12.925 -0.050 1.00 91.12 439 LYS A O 1
ATOM 3284 N N . SER A 1 440 ? 28.478 14.198 0.137 1.00 91.69 440 SER A N 1
ATOM 3285 C CA . SER A 1 440 ? 28.679 14.504 1.555 1.00 91.69 440 SER A CA 1
ATOM 3286 C C . SER A 1 440 ? 27.795 13.628 2.438 1.00 91.69 440 SER A C 1
ATOM 3288 O O . SER A 1 440 ? 26.608 13.881 2.641 1.00 91.69 440 SER A O 1
ATOM 3290 N N . THR A 1 441 ? 28.375 12.540 2.935 1.00 87.69 441 THR A N 1
ATOM 3291 C CA . THR A 1 441 ? 27.695 11.556 3.785 1.00 87.69 441 THR A CA 1
ATOM 3292 C C . THR A 1 441 ? 27.447 12.070 5.202 1.00 87.69 441 THR A C 1
ATOM 3294 O O . THR A 1 441 ? 28.205 12.893 5.711 1.00 87.69 441 THR A O 1
ATOM 3297 N N . GLY A 1 442 ? 26.447 11.497 5.877 1.00 87.75 442 GLY A N 1
ATOM 3298 C CA . GLY A 1 442 ? 26.202 11.705 7.309 1.00 87.75 442 GLY A CA 1
ATOM 3299 C C . GLY A 1 442 ? 25.010 12.605 7.626 1.00 87.75 442 GLY A C 1
ATOM 3300 O O . GLY A 1 442 ? 24.513 12.584 8.749 1.00 87.75 442 GLY A O 1
ATOM 3301 N N . PHE A 1 443 ? 24.496 13.334 6.635 1.00 90.94 443 PHE A N 1
ATOM 3302 C CA . PHE A 1 443 ? 23.229 14.048 6.742 1.00 90.94 443 PHE A CA 1
ATOM 3303 C C . PHE A 1 443 ? 22.053 13.076 6.585 1.00 90.94 443 PHE A C 1
ATOM 3305 O O . PHE A 1 443 ? 22.027 12.242 5.681 1.00 90.94 443 PHE A O 1
ATOM 3312 N N . ALA A 1 444 ? 21.074 13.183 7.480 1.00 87.38 444 ALA A N 1
ATOM 3313 C CA . ALA A 1 444 ? 19.898 12.322 7.521 1.00 87.38 444 ALA A CA 1
ATOM 3314 C C . ALA A 1 444 ? 18.655 13.152 7.848 1.00 87.38 444 ALA A C 1
ATOM 3316 O O . ALA A 1 444 ? 18.763 14.188 8.502 1.00 87.38 444 ALA A O 1
ATOM 3317 N N . LEU A 1 445 ? 17.480 12.688 7.419 1.00 89.06 445 LEU A N 1
ATOM 3318 C CA . LEU A 1 445 ? 16.206 13.306 7.793 1.00 89.06 445 LEU A CA 1
ATOM 3319 C C . LEU A 1 445 ? 15.969 13.209 9.306 1.00 89.06 445 LEU A C 1
ATOM 3321 O O . LEU A 1 445 ? 16.417 12.258 9.952 1.00 89.06 445 LEU A O 1
ATOM 3325 N N . ALA A 1 446 ? 15.223 14.166 9.855 1.00 83.00 446 ALA A N 1
ATOM 3326 C CA . ALA A 1 446 ? 14.809 14.134 11.252 1.00 83.00 446 ALA A CA 1
ATOM 3327 C C . ALA A 1 446 ? 14.008 12.858 11.573 1.00 83.00 446 ALA A C 1
ATOM 3329 O O . ALA A 1 446 ? 12.987 12.558 10.953 1.00 83.00 446 ALA A O 1
ATOM 3330 N N . SER A 1 447 ? 14.477 12.093 12.561 1.00 79.94 447 SER A N 1
ATOM 3331 C CA . SER A 1 447 ? 13.778 10.892 13.032 1.00 79.94 447 SER A CA 1
ATOM 3332 C C . SER A 1 447 ? 12.461 11.252 13.727 1.00 79.94 447 SER A C 1
ATOM 3334 O O . SER A 1 447 ? 12.398 12.231 14.469 1.00 79.94 447 SER A O 1
ATOM 3336 N N . THR A 1 448 ? 11.421 10.442 13.549 1.00 81.75 448 THR A N 1
ATOM 3337 C CA . THR A 1 448 ? 10.120 10.631 14.205 1.00 81.75 448 THR A CA 1
ATOM 3338 C C . THR A 1 448 ? 9.900 9.600 15.313 1.00 81.75 448 THR A C 1
ATOM 3340 O O . THR A 1 448 ? 10.347 8.456 15.226 1.00 81.75 448 THR A O 1
ATOM 3343 N N . ARG A 1 449 ? 9.198 9.997 16.378 1.00 83.25 449 ARG A N 1
ATOM 3344 C CA . ARG A 1 449 ? 8.587 9.086 17.361 1.00 83.25 449 ARG A CA 1
ATOM 3345 C C . ARG A 1 449 ? 7.094 8.938 17.079 1.00 83.25 449 ARG A C 1
ATOM 3347 O O . ARG A 1 449 ? 6.480 9.825 16.488 1.00 83.25 449 ARG A O 1
ATOM 3354 N N . THR A 1 450 ? 6.490 7.862 17.578 1.00 80.69 450 THR A N 1
ATOM 3355 C CA . THR A 1 450 ? 5.033 7.682 17.551 1.00 80.69 450 THR A CA 1
ATOM 3356 C C . THR A 1 450 ? 4.341 8.826 18.296 1.00 80.69 450 THR A C 1
ATOM 3358 O O . THR A 1 450 ? 4.509 8.979 19.511 1.00 80.69 450 THR A O 1
ATOM 3361 N N . VAL A 1 451 ? 3.565 9.620 17.556 1.00 86.00 451 VAL A N 1
ATOM 3362 C CA . VAL A 1 451 ? 2.756 10.724 18.087 1.00 86.00 451 VAL A CA 1
ATOM 3363 C C . VAL A 1 451 ? 1.642 10.202 18.990 1.00 86.00 451 VAL A C 1
ATOM 3365 O O . VAL A 1 451 ? 1.038 9.162 18.722 1.00 86.00 451 VAL A O 1
ATOM 3368 N N . LYS A 1 452 ? 1.350 10.921 20.072 1.00 87.38 452 LYS A N 1
ATOM 3369 C CA . LYS A 1 452 ? 0.257 10.595 20.989 1.00 87.38 452 LYS A CA 1
ATOM 3370 C C . LYS A 1 452 ? -1.008 11.353 20.593 1.00 87.38 452 LYS A C 1
ATOM 3372 O O . LYS A 1 452 ? -0.971 12.533 20.258 1.00 87.38 452 LYS A O 1
ATOM 3377 N N . LYS A 1 453 ? -2.164 10.692 20.671 1.00 86.50 453 LYS A N 1
ATOM 3378 C CA . LYS A 1 453 ? -3.450 11.355 20.429 1.00 86.50 453 LYS A CA 1
ATOM 3379 C C . LYS A 1 453 ? -3.792 12.279 21.599 1.00 86.50 453 LYS A C 1
ATOM 3381 O O . LYS A 1 453 ? -4.014 11.800 22.711 1.00 86.50 453 LYS A O 1
ATOM 3386 N N . VAL A 1 454 ? -3.912 13.575 21.321 1.00 91.81 454 VAL A N 1
ATOM 3387 C CA . VAL A 1 454 ? -4.465 14.562 22.254 1.00 91.81 454 VAL A CA 1
ATOM 3388 C C . VAL A 1 454 ? -5.980 14.633 22.063 1.00 91.81 454 VAL A C 1
ATOM 3390 O O . VAL A 1 454 ? -6.482 14.683 20.941 1.00 91.81 454 VAL A O 1
ATOM 3393 N N . ILE A 1 455 ? -6.725 14.609 23.164 1.00 92.94 455 ILE A N 1
ATOM 3394 C CA . ILE A 1 455 ? -8.185 14.691 23.188 1.00 92.94 455 ILE A CA 1
ATOM 3395 C C . ILE A 1 455 ? -8.561 15.974 23.942 1.00 92.94 455 ILE A C 1
ATOM 3397 O O . ILE A 1 455 ? -8.492 15.989 25.173 1.00 92.94 455 ILE A O 1
ATOM 3401 N N . PRO A 1 456 ? -8.927 17.063 23.243 1.00 92.62 456 PRO A N 1
ATOM 3402 C CA . PRO A 1 456 ? -9.446 18.260 23.887 1.00 92.62 456 PRO A CA 1
ATOM 3403 C C . PRO A 1 456 ? -10.895 18.042 24.333 1.00 92.62 456 PRO A C 1
ATOM 3405 O O . PRO A 1 456 ? -11.736 17.572 23.567 1.00 92.62 456 PRO A O 1
ATOM 3408 N N . THR A 1 457 ? -11.204 18.442 25.562 1.00 91.62 457 THR A N 1
ATOM 3409 C CA . THR A 1 457 ? -12.576 18.596 26.057 1.00 91.62 457 THR A CA 1
ATOM 3410 C C . THR A 1 457 ? -12.731 20.040 26.498 1.00 91.62 457 THR A C 1
ATOM 3412 O O . THR A 1 457 ? -12.023 20.458 27.405 1.00 91.62 457 THR A O 1
ATOM 3415 N N . GLY A 1 458 ? -13.603 20.816 25.848 1.00 88.75 458 GLY A N 1
ATOM 3416 C CA . GLY A 1 458 ? -13.868 22.230 26.173 1.00 88.75 458 GLY A CA 1
ATOM 3417 C C . GLY A 1 458 ? -12.734 23.222 25.860 1.00 88.75 458 GLY A C 1
ATOM 3418 O O . GLY A 1 458 ? -13.010 24.348 25.448 1.00 88.75 458 GLY A O 1
ATOM 3419 N N . THR A 1 459 ? -11.471 22.795 25.948 1.00 91.00 459 THR A N 1
ATOM 3420 C CA . THR A 1 459 ? -10.293 23.560 25.524 1.00 91.00 459 THR A CA 1
ATOM 3421 C C . THR A 1 459 ? -10.391 23.962 24.051 1.00 91.00 459 THR A C 1
ATOM 3423 O O . THR A 1 459 ? -10.711 23.152 23.181 1.00 91.00 459 THR A O 1
ATOM 3426 N N . THR A 1 460 ? -10.067 25.221 23.763 1.00 92.06 460 THR A N 1
ATOM 3427 C CA . THR A 1 460 ? -10.043 25.816 22.415 1.00 92.06 460 THR A CA 1
ATOM 3428 C C . THR A 1 460 ? -8.643 26.331 22.078 1.00 92.06 460 THR A C 1
ATOM 3430 O O . THR A 1 460 ? -7.777 26.361 22.948 1.00 92.06 460 THR A O 1
ATOM 3433 N N . ILE A 1 461 ? -8.401 26.738 20.829 1.00 93.62 461 ILE A N 1
ATOM 3434 C CA . ILE A 1 461 ? -7.153 27.407 20.426 1.00 93.62 461 ILE A CA 1
ATOM 3435 C C . ILE A 1 461 ? -7.417 28.907 20.257 1.00 93.62 461 ILE A C 1
ATOM 3437 O O . ILE A 1 461 ? -8.351 29.306 19.561 1.00 93.62 461 ILE A O 1
ATOM 3441 N N . ASP A 1 462 ? -6.595 29.739 20.895 1.00 93.44 462 ASP A N 1
ATOM 3442 C CA . ASP A 1 462 ? -6.666 31.201 20.843 1.00 93.44 462 ASP A CA 1
ATOM 3443 C C . ASP A 1 462 ? -5.454 31.764 20.094 1.00 93.44 462 ASP A C 1
ATOM 3445 O O . ASP A 1 462 ? -4.323 31.721 20.576 1.00 93.44 462 ASP A O 1
ATOM 3449 N N . SER A 1 463 ? -5.688 32.305 18.898 1.00 93.62 463 SER A N 1
ATOM 3450 C CA . SER A 1 463 ? -4.643 32.897 18.056 1.00 93.62 463 SER A CA 1
ATOM 3451 C C . SER A 1 463 ? -4.256 34.327 18.453 1.00 93.62 463 SER A C 1
ATOM 3453 O O . SER A 1 463 ? -3.261 34.853 17.939 1.00 93.62 463 SER A O 1
ATOM 3455 N N . SER A 1 464 ? -5.022 34.958 19.354 1.00 92.88 464 SER A N 1
ATOM 3456 C CA . SER A 1 464 ? -4.837 36.348 19.789 1.00 92.88 464 SER A CA 1
ATOM 3457 C C . SER A 1 464 ? -3.955 36.462 21.031 1.00 92.88 464 SER A C 1
ATOM 3459 O O . SER A 1 464 ? -3.086 37.328 21.097 1.00 92.88 464 SER A O 1
ATOM 3461 N N . THR A 1 465 ? -4.148 35.556 21.991 1.00 92.56 465 THR A N 1
ATOM 3462 C CA . THR A 1 465 ? -3.367 35.474 23.227 1.00 92.56 465 THR A CA 1
ATOM 3463 C C . THR A 1 465 ? -2.558 34.189 23.183 1.00 92.56 465 THR A C 1
ATOM 3465 O O . THR A 1 465 ? -3.074 33.112 23.460 1.00 92.56 465 THR A O 1
ATOM 3468 N N . LYS A 1 466 ? -1.287 34.300 22.801 1.00 92.88 466 LYS A N 1
ATOM 3469 C CA . LYS A 1 466 ? -0.339 33.184 22.679 1.00 92.88 466 LYS A CA 1
ATOM 3470 C C . LYS A 1 466 ? 1.035 33.589 23.186 1.00 92.88 466 LYS A C 1
ATOM 3472 O O . LYS A 1 466 ? 1.305 34.788 23.317 1.00 92.88 466 LYS A O 1
ATOM 3477 N N . LYS A 1 467 ? 1.871 32.609 23.512 1.00 92.56 467 LYS A N 1
ATOM 3478 C CA . LYS A 1 467 ? 3.267 32.827 23.889 1.00 92.56 467 LYS A CA 1
ATOM 3479 C C . LYS A 1 467 ? 4.122 32.773 22.632 1.00 92.56 467 LYS A C 1
ATOM 3481 O O . LYS A 1 467 ? 4.884 33.708 22.382 1.00 92.56 467 LYS A O 1
ATOM 3486 N N . TYR A 1 468 ? 3.916 31.736 21.823 1.00 88.19 468 TYR A N 1
ATOM 3487 C CA . TYR A 1 468 ? 4.625 31.492 20.573 1.00 88.19 468 TYR A CA 1
ATOM 3488 C C . TYR A 1 468 ? 3.672 30.989 19.472 1.00 88.19 468 TYR A C 1
ATOM 3490 O O . TYR A 1 468 ? 2.454 31.098 19.602 1.00 88.19 468 TYR A O 1
ATOM 3498 N N . GLY A 1 469 ? 4.223 30.544 18.338 1.00 84.94 469 GLY A N 1
ATOM 3499 C CA . GLY A 1 469 ? 3.467 29.915 17.254 1.00 84.94 469 GLY A CA 1
ATOM 3500 C C . GLY A 1 469 ? 2.291 30.732 16.696 1.00 84.94 469 GLY A C 1
ATOM 3501 O O . GLY A 1 469 ? 2.314 31.964 16.600 1.00 84.94 469 GLY A O 1
ATOM 3502 N N . SER A 1 470 ? 1.249 30.014 16.282 1.00 87.50 470 SER A N 1
ATOM 3503 C CA . SER A 1 470 ? 0.033 30.555 15.668 1.00 87.50 470 SER A CA 1
ATOM 3504 C C . SER A 1 470 ? -1.123 30.741 16.660 1.00 87.50 470 SER A C 1
ATOM 3506 O O . SER A 1 470 ? -1.919 31.666 16.461 1.00 87.50 470 SER A O 1
ATOM 3508 N N . GLY A 1 471 ? -1.157 29.986 17.763 1.00 91.94 471 GLY A N 1
ATOM 3509 C CA . GLY A 1 471 ? -2.140 30.086 18.847 1.00 91.94 471 GLY A CA 1
ATOM 3510 C C . GLY A 1 471 ? -1.669 29.409 20.134 1.00 91.94 471 GLY A C 1
ATOM 3511 O O . GLY A 1 471 ? -0.570 28.873 20.169 1.00 91.94 471 GLY A O 1
ATOM 3512 N N . SER A 1 472 ? -2.493 29.457 21.183 1.00 94.19 472 SER A N 1
ATOM 3513 C CA . SER A 1 472 ? -2.278 28.725 22.441 1.00 94.19 472 SER A CA 1
ATOM 3514 C C . SER A 1 472 ? -3.553 28.021 22.914 1.00 94.19 472 SER A C 1
ATOM 3516 O O . SER A 1 472 ? -4.659 28.373 22.491 1.00 94.19 472 SER A O 1
ATOM 3518 N N . PHE A 1 473 ? -3.423 27.038 23.805 1.00 94.19 473 PHE A N 1
ATOM 3519 C CA . PHE A 1 473 ? -4.557 26.316 24.377 1.00 94.19 473 PHE A CA 1
ATOM 3520 C C . PHE A 1 473 ? -5.270 27.169 25.427 1.00 94.19 473 PHE A C 1
ATOM 3522 O O . PHE A 1 473 ? -4.671 27.610 26.405 1.00 94.19 473 PHE A O 1
ATOM 3529 N N . LYS A 1 474 ? -6.572 27.373 25.251 1.00 92.75 474 LYS A N 1
ATOM 3530 C CA . LYS A 1 474 ? -7.421 28.190 26.115 1.00 92.75 474 LYS A CA 1
ATOM 3531 C C . LYS A 1 474 ? -8.493 27.341 26.774 1.00 92.75 474 LYS A C 1
ATOM 3533 O O . LYS A 1 474 ? -9.370 26.808 26.091 1.00 92.75 474 LYS A O 1
ATOM 3538 N N . ASN A 1 475 ? -8.469 27.318 28.100 1.00 88.62 475 ASN A N 1
ATOM 3539 C CA . ASN A 1 475 ? -9.569 26.806 28.908 1.00 88.62 475 ASN A CA 1
ATOM 3540 C C . ASN A 1 475 ? -10.530 27.955 29.257 1.00 88.62 475 ASN A C 1
ATOM 3542 O O . ASN A 1 475 ? -10.114 29.102 29.461 1.00 88.62 475 ASN A O 1
ATOM 3546 N N . GLY A 1 476 ? -11.828 27.662 29.281 1.00 69.12 476 GLY A N 1
ATOM 3547 C CA . GLY A 1 476 ? -12.894 28.640 29.451 1.00 69.12 476 GLY A CA 1
ATOM 3548 C C . GLY A 1 476 ? -12.904 29.316 30.824 1.00 69.12 476 GLY A C 1
ATOM 3549 O O . GLY A 1 476 ? -12.472 28.766 31.835 1.00 69.12 476 GLY A O 1
ATOM 3550 N N . PHE A 1 477 ? -13.451 30.530 30.877 1.00 63.19 477 PHE A N 1
ATOM 3551 C CA . PHE A 1 477 ? -13.690 31.227 32.139 1.00 63.19 477 PHE A CA 1
ATOM 3552 C C . PHE A 1 477 ? -15.065 30.866 32.696 1.00 63.19 477 PHE A C 1
ATOM 3554 O O . PHE A 1 477 ? -16.065 31.074 32.017 1.00 63.19 477 PHE A O 1
ATOM 3561 N N . ILE A 1 478 ? -15.092 30.484 33.977 1.00 53.09 478 ILE A N 1
ATOM 3562 C CA . ILE A 1 478 ? -16.284 30.415 34.839 1.00 53.09 478 ILE A CA 1
ATOM 3563 C C . ILE A 1 478 ? -17.331 29.385 34.355 1.00 53.09 478 ILE A C 1
ATOM 3565 O O . ILE A 1 478 ? -18.073 29.603 33.404 1.00 53.09 478 ILE A O 1
ATOM 3569 N N . ASN A 1 479 ? -17.440 28.290 35.121 1.00 55.03 479 ASN A N 1
ATOM 3570 C CA . ASN A 1 479 ? -18.368 27.144 34.998 1.00 55.03 479 ASN A CA 1
ATOM 3571 C C . ASN A 1 479 ? -17.902 25.950 34.140 1.00 55.03 479 ASN A C 1
ATOM 3573 O O . ASN A 1 479 ? -18.521 24.890 34.211 1.00 55.03 479 ASN A O 1
ATOM 3577 N N . ALA A 1 480 ? -16.788 26.054 33.418 1.00 59.50 480 ALA A N 1
ATOM 3578 C CA . ALA A 1 480 ? -16.246 24.966 32.600 1.00 59.50 480 ALA A CA 1
ATOM 3579 C C . ALA A 1 480 ? -15.311 24.024 33.401 1.00 59.50 480 ALA A C 1
ATOM 3581 O O . ALA A 1 480 ? -14.114 23.927 33.146 1.00 59.50 480 ALA A O 1
ATOM 3582 N N . ASN A 1 481 ? -15.844 23.332 34.420 1.00 76.12 481 ASN A N 1
ATOM 3583 C CA . ASN A 1 481 ? -15.051 22.439 35.293 1.00 76.12 481 ASN A CA 1
ATOM 3584 C C . ASN A 1 481 ? -14.387 21.259 34.554 1.00 76.12 481 ASN A C 1
ATOM 3586 O O . ASN A 1 481 ? -13.456 20.656 35.086 1.00 76.12 481 ASN A O 1
ATOM 3590 N N . THR A 1 482 ? -14.855 20.945 33.347 1.00 85.56 482 THR A N 1
ATOM 3591 C CA . THR A 1 482 ? -14.422 19.817 32.515 1.00 85.56 482 THR A CA 1
ATOM 3592 C C . THR A 1 482 ? -13.307 20.149 31.528 1.00 85.56 482 THR A C 1
ATOM 3594 O O . THR A 1 482 ? -12.840 19.235 30.854 1.00 85.56 482 THR A O 1
ATOM 3597 N N . ASP A 1 483 ? -12.880 21.409 31.412 1.00 91.38 483 ASP A N 1
ATOM 3598 C CA . ASP A 1 483 ? -11.936 21.811 30.363 1.00 91.38 483 ASP A CA 1
ATOM 3599 C C . ASP A 1 483 ? -10.553 21.195 30.587 1.00 91.38 483 ASP A C 1
ATOM 3601 O O . ASP A 1 483 ? -9.993 21.334 31.676 1.00 91.38 483 ASP A O 1
ATOM 3605 N N . HIS A 1 484 ? -10.028 20.480 29.587 1.00 92.62 484 HIS A N 1
ATOM 3606 C CA . HIS A 1 484 ? -8.708 19.845 29.623 1.00 92.62 484 HIS A CA 1
ATOM 3607 C C . HIS A 1 484 ? -8.235 19.357 28.246 1.00 92.62 484 HIS A C 1
ATOM 3609 O O . HIS A 1 484 ? -9.035 19.067 27.352 1.00 92.62 484 HIS A O 1
ATOM 3615 N N . LEU A 1 485 ? -6.923 19.133 28.135 1.00 94.62 485 LEU A N 1
ATOM 3616 C CA . LEU A 1 485 ? -6.357 18.198 27.160 1.00 94.62 485 LEU A CA 1
ATOM 3617 C C . LEU A 1 485 ? -6.073 16.866 27.861 1.00 94.62 485 LEU A C 1
ATOM 3619 O O . LEU A 1 485 ? -5.464 16.853 28.934 1.00 94.62 485 LEU A O 1
ATOM 3623 N N . LYS A 1 486 ? -6.489 15.748 27.261 1.00 94.44 486 LYS A N 1
ATOM 3624 C CA . LYS A 1 486 ? -6.134 14.393 27.707 1.00 94.44 486 LYS A CA 1
ATOM 3625 C C . LYS A 1 486 ? -5.199 13.728 26.706 1.00 94.44 486 LYS A C 1
ATOM 3627 O O . LYS A 1 486 ? -5.455 13.772 25.506 1.00 94.44 486 LYS A O 1
ATOM 3632 N N . VAL A 1 487 ? -4.188 13.029 27.204 1.00 93.88 487 VAL A N 1
ATOM 3633 C CA . VAL A 1 487 ? -3.471 11.986 26.463 1.00 93.88 487 VAL A CA 1
ATOM 3634 C C . VAL A 1 487 ? -3.723 10.658 27.170 1.00 93.88 487 VAL A C 1
ATOM 3636 O O . VAL A 1 487 ? -3.655 10.583 28.399 1.00 93.88 487 VAL A O 1
ATOM 3639 N N . GLU A 1 488 ? -4.070 9.617 26.413 1.00 91.06 488 GLU A N 1
ATOM 3640 C CA . GLU A 1 488 ? -4.323 8.289 26.984 1.00 91.06 488 GLU A CA 1
ATOM 3641 C C . GLU A 1 488 ? -3.066 7.682 27.627 1.00 91.06 488 GLU A C 1
ATOM 3643 O O . GLU A 1 488 ? -1.934 8.058 27.318 1.00 91.06 488 GLU A O 1
ATOM 3648 N N . GLY A 1 489 ? -3.275 6.748 28.558 1.00 88.12 489 GLY A N 1
ATOM 3649 C CA . GLY A 1 489 ? -2.190 6.154 29.335 1.00 88.12 489 GLY A CA 1
ATOM 3650 C C . GLY A 1 489 ? -1.192 5.382 28.473 1.00 88.12 489 GLY A C 1
ATOM 3651 O O . GLY A 1 489 ? -1.576 4.492 27.720 1.00 88.12 489 GLY A O 1
ATOM 3652 N N . HIS A 1 490 ? 0.093 5.702 28.625 1.00 89.12 490 HIS A N 1
ATOM 3653 C CA . HIS A 1 490 ? 1.196 5.097 27.879 1.00 89.12 490 HIS A CA 1
ATOM 3654 C C . HIS A 1 490 ? 2.403 4.867 28.804 1.00 89.12 490 HIS A C 1
ATOM 3656 O O . HIS A 1 490 ? 2.559 5.570 29.806 1.00 89.12 490 HIS A O 1
ATOM 3662 N N . THR A 1 491 ? 3.268 3.904 28.472 1.00 88.81 491 THR A N 1
ATOM 3663 C CA . THR A 1 491 ? 4.491 3.583 29.241 1.00 88.81 491 THR A CA 1
ATOM 3664 C C . THR A 1 491 ? 5.483 4.742 29.292 1.00 88.81 491 THR A C 1
ATOM 3666 O O . THR A 1 491 ? 6.142 4.958 30.299 1.00 88.81 491 THR A O 1
ATOM 3669 N N . ASP A 1 492 ? 5.520 5.542 28.231 1.00 89.19 492 ASP A N 1
ATOM 3670 C CA . ASP A 1 492 ? 6.255 6.809 28.126 1.00 89.19 492 ASP A CA 1
ATOM 3671 C C . ASP A 1 492 ? 5.942 7.814 29.252 1.00 89.19 492 ASP A C 1
ATOM 3673 O O . ASP A 1 492 ? 6.786 8.646 29.568 1.00 89.19 492 ASP A O 1
ATOM 3677 N N . PHE A 1 493 ? 4.769 7.724 29.891 1.00 91.44 493 PHE A N 1
ATOM 3678 C CA . PHE A 1 493 ? 4.385 8.541 31.056 1.00 91.44 493 PHE A CA 1
ATOM 3679 C C . PHE A 1 493 ? 4.576 7.804 32.395 1.00 91.44 493 PHE A C 1
ATOM 3681 O O . PHE A 1 493 ? 4.160 8.275 33.453 1.00 91.44 493 PHE A O 1
ATOM 3688 N N . GLY A 1 494 ? 5.189 6.622 32.354 1.00 89.75 494 GLY A N 1
ATOM 3689 C CA . GLY A 1 494 ? 5.544 5.790 33.493 1.00 89.75 494 GLY A CA 1
ATOM 3690 C C . GLY A 1 494 ? 6.941 6.091 34.017 1.00 89.75 494 GLY A C 1
ATOM 3691 O O . GLY A 1 494 ? 7.848 5.282 33.846 1.00 89.75 494 GLY A O 1
ATOM 3692 N N . PHE A 1 495 ? 7.122 7.243 34.663 1.00 91.62 495 PHE A N 1
ATOM 3693 C CA . PHE A 1 495 ? 8.440 7.708 35.121 1.00 91.62 495 PHE A CA 1
ATOM 3694 C C . PHE A 1 495 ? 9.087 6.827 36.212 1.00 91.62 495 PHE A C 1
ATOM 3696 O O . PHE A 1 495 ? 10.267 7.000 36.523 1.00 91.62 495 PHE A O 1
ATOM 3703 N N . GLY A 1 496 ? 8.333 5.915 36.849 1.00 92.25 496 GLY A N 1
ATOM 3704 C CA . GLY A 1 496 ? 8.840 5.010 37.889 1.00 92.25 496 GLY A CA 1
ATOM 3705 C C . GLY A 1 496 ? 9.661 5.741 38.960 1.00 92.25 496 GLY A C 1
ATOM 3706 O O . GLY A 1 496 ? 9.202 6.725 39.549 1.00 92.25 496 GLY A O 1
ATOM 3707 N N . THR A 1 497 ? 10.904 5.299 39.172 1.00 92.19 497 THR A N 1
ATOM 3708 C CA . THR A 1 497 ? 11.920 5.982 40.000 1.00 92.19 497 THR A CA 1
ATOM 3709 C C . THR A 1 497 ? 12.971 6.757 39.186 1.00 92.19 497 THR A C 1
ATOM 3711 O O . THR A 1 497 ? 13.912 7.273 39.782 1.00 92.19 497 THR A O 1
ATOM 3714 N N . GLY A 1 498 ? 12.846 6.821 37.855 1.00 91.00 498 GLY A N 1
ATOM 3715 C CA . GLY A 1 498 ? 13.797 7.487 36.953 1.00 91.00 498 GLY A CA 1
ATOM 3716 C C . GLY A 1 498 ? 13.601 9.002 36.860 1.00 91.00 498 GLY A C 1
ATOM 3717 O O . GLY A 1 498 ? 12.625 9.550 37.380 1.00 91.00 498 GLY A O 1
ATOM 3718 N N . ASP A 1 499 ? 14.533 9.692 36.213 1.00 92.56 499 ASP A N 1
ATOM 3719 C CA . ASP A 1 499 ? 14.457 11.142 36.021 1.00 92.56 499 ASP A CA 1
ATOM 3720 C C . ASP A 1 499 ? 13.380 11.519 34.986 1.00 92.56 499 ASP A C 1
ATOM 3722 O O . ASP A 1 499 ? 13.035 10.735 34.101 1.00 92.56 499 ASP A O 1
ATOM 3726 N N . PHE A 1 500 ? 12.796 12.707 35.133 1.00 93.00 500 PHE A N 1
ATOM 3727 C CA . PHE A 1 500 ? 11.772 13.228 34.221 1.00 93.00 500 PHE A CA 1
ATOM 3728 C C . PHE A 1 500 ? 11.726 14.750 34.269 1.00 93.00 500 PHE A C 1
ATOM 3730 O O . PHE A 1 500 ? 12.089 15.351 35.283 1.00 93.00 500 PHE A O 1
ATOM 3737 N N . GLN A 1 501 ? 11.161 15.364 33.231 1.00 93.44 501 GLN A N 1
ATOM 3738 C CA . GLN A 1 501 ? 10.863 16.794 33.180 1.00 93.44 501 GLN A CA 1
ATOM 3739 C C . GLN A 1 501 ? 9.478 17.030 32.574 1.00 93.44 501 GLN A C 1
ATOM 3741 O O . GLN A 1 501 ? 9.118 16.424 31.568 1.00 93.44 501 GLN A O 1
ATOM 3746 N N . ILE A 1 502 ? 8.705 17.926 33.182 1.00 94.75 502 ILE A N 1
ATOM 3747 C CA . ILE A 1 502 ? 7.436 18.445 32.666 1.00 94.75 502 ILE A CA 1
ATOM 3748 C C . ILE A 1 502 ? 7.566 19.962 32.636 1.00 94.75 502 ILE A C 1
ATOM 3750 O O . ILE A 1 502 ? 7.939 20.570 33.641 1.00 94.75 502 ILE A O 1
ATOM 3754 N N . GLU A 1 503 ? 7.232 20.586 31.515 1.00 93.25 503 GLU A N 1
ATOM 3755 C CA . GLU A 1 503 ? 7.247 22.040 31.402 1.00 93.25 503 GLU A CA 1
ATOM 3756 C C . GLU A 1 503 ? 6.147 22.589 30.501 1.00 93.25 503 GLU A C 1
ATOM 3758 O O . GLU A 1 503 ? 5.528 21.867 29.718 1.00 93.25 503 GLU A O 1
ATOM 3763 N N . GLY A 1 504 ? 5.933 23.895 30.615 1.00 93.75 504 GLY A N 1
ATOM 3764 C CA . GLY A 1 504 ? 5.104 24.658 29.696 1.00 93.75 504 GLY A CA 1
ATOM 3765 C C . GLY A 1 504 ? 5.045 26.133 30.065 1.00 93.75 504 GLY A C 1
ATOM 3766 O O . GLY A 1 504 ? 5.535 26.565 31.115 1.00 93.75 504 GLY A O 1
ATOM 3767 N N . TRP A 1 505 ? 4.418 26.917 29.197 1.00 95.44 505 TRP A N 1
ATOM 3768 C CA . TRP A 1 505 ? 4.097 28.312 29.455 1.00 95.44 505 TRP A CA 1
ATOM 3769 C C . TRP A 1 505 ? 2.657 28.450 29.929 1.00 95.44 505 TRP A C 1
ATOM 3771 O O . TRP A 1 505 ? 1.731 27.924 29.320 1.00 95.44 505 TRP A O 1
ATOM 3781 N N . PHE A 1 506 ? 2.471 29.208 31.008 1.00 95.44 506 PHE A N 1
ATOM 3782 C CA . PHE A 1 506 ? 1.178 29.419 31.647 1.00 95.44 506 PHE A CA 1
ATOM 3783 C C . PHE A 1 506 ? 0.876 30.904 31.767 1.00 95.44 506 PHE A C 1
ATOM 3785 O O . PHE A 1 506 ? 1.707 31.682 32.237 1.00 95.44 506 PHE A O 1
ATOM 3792 N N . ASN A 1 507 ? -0.336 31.285 31.381 1.00 95.62 507 ASN A N 1
ATOM 3793 C CA . ASN A 1 507 ? -0.870 32.627 31.549 1.00 95.62 507 ASN A CA 1
ATOM 3794 C C . ASN A 1 507 ? -2.215 32.535 32.292 1.00 95.62 507 ASN A C 1
ATOM 3796 O O . ASN A 1 507 ? -3.267 32.429 31.655 1.00 95.62 507 ASN A O 1
ATOM 3800 N N . PRO A 1 508 ? -2.199 32.484 33.639 1.00 94.12 508 PRO A N 1
ATOM 3801 C CA . PRO A 1 508 ? -3.418 32.435 34.434 1.00 94.12 508 PRO A CA 1
ATOM 3802 C C . PRO A 1 508 ? -4.175 33.759 34.329 1.00 94.12 508 PRO A C 1
ATOM 3804 O O . PRO A 1 508 ? -3.590 34.838 34.401 1.00 94.12 508 PRO A O 1
ATOM 3807 N N . SER A 1 509 ? -5.497 33.690 34.227 1.00 92.06 509 SER A N 1
ATOM 3808 C CA . SER A 1 509 ? -6.334 34.882 34.052 1.00 92.06 509 SER A CA 1
ATOM 3809 C C . SER A 1 509 ? -6.951 35.436 35.340 1.00 92.06 509 SER A C 1
ATOM 3811 O O . SER A 1 509 ? -7.490 36.544 35.361 1.00 92.06 509 SER A O 1
ATOM 3813 N N . SER A 1 510 ? -6.851 34.689 36.438 1.00 92.00 510 SER A N 1
ATOM 3814 C CA . SER A 1 510 ? -7.224 35.115 37.786 1.00 92.00 510 SER A CA 1
ATOM 3815 C C . SER A 1 510 ? -6.295 34.476 38.821 1.00 92.00 510 SER A C 1
ATOM 3817 O O . SER A 1 510 ? -5.549 33.543 38.507 1.00 92.00 510 SER A O 1
ATOM 3819 N N . VAL A 1 511 ? -6.374 34.935 40.077 1.00 92.94 511 VAL A N 1
ATOM 3820 C CA . VAL A 1 511 ? -5.881 34.139 41.213 1.00 92.94 511 VAL A CA 1
ATOM 3821 C C . VAL A 1 511 ? -6.721 32.864 41.277 1.00 92.94 511 VAL A C 1
ATOM 3823 O O . VAL A 1 511 ? -7.951 32.941 41.244 1.00 92.94 511 VAL A O 1
ATOM 3826 N N . GLN A 1 512 ? -6.082 31.699 41.336 1.00 92.00 512 GLN A N 1
ATOM 3827 C CA . GLN A 1 512 ? -6.771 30.411 41.317 1.00 92.00 512 GLN A CA 1
ATOM 3828 C C . GLN A 1 512 ? -6.001 29.311 42.059 1.00 92.00 512 GLN A C 1
ATOM 3830 O O . GLN A 1 512 ? -4.790 29.397 42.272 1.00 92.00 512 GLN A O 1
ATOM 3835 N N . SER A 1 513 ? -6.724 28.251 42.419 1.00 93.38 513 SER A N 1
ATOM 3836 C CA . SER A 1 513 ? -6.167 27.017 42.979 1.00 93.38 513 SER A CA 1
ATOM 3837 C C . SER A 1 513 ? -6.680 25.839 42.155 1.00 93.38 513 SER A C 1
ATOM 3839 O O . SER A 1 513 ? -7.744 25.297 42.448 1.00 93.38 513 SER A O 1
ATOM 3841 N N . LYS A 1 514 ? -5.987 25.551 41.050 1.00 93.00 514 LYS A N 1
ATOM 3842 C CA . LYS A 1 514 ? -6.423 24.680 39.948 1.00 93.00 514 LYS A CA 1
ATOM 3843 C C . LYS A 1 514 ? -5.257 23.850 39.417 1.00 93.00 514 LYS A C 1
ATOM 3845 O O . LYS A 1 514 ? -4.106 24.241 39.599 1.00 93.00 514 LYS A O 1
ATOM 3850 N N . THR A 1 515 ? -5.546 22.724 38.777 1.00 94.62 515 THR A N 1
ATOM 3851 C CA . THR A 1 515 ? -4.531 21.754 38.343 1.00 94.62 515 THR A CA 1
ATOM 3852 C C . THR A 1 515 ? -3.955 22.145 36.984 1.00 94.62 515 THR A C 1
ATOM 3854 O O . THR A 1 515 ? -4.701 22.369 36.035 1.00 94.62 515 THR A O 1
ATOM 3857 N N . LEU A 1 516 ? -2.625 22.232 36.888 1.00 95.44 516 LEU A N 1
ATOM 3858 C CA . LEU A 1 516 ? -1.908 22.478 35.633 1.00 95.44 516 LEU A CA 1
ATOM 3859 C C . LEU A 1 516 ? -1.639 21.167 34.898 1.00 95.44 516 LEU A C 1
ATOM 3861 O O . LEU A 1 516 ? -1.867 21.077 33.696 1.00 95.44 516 LEU A O 1
ATOM 3865 N N . PHE A 1 517 ? -1.201 20.146 35.636 1.00 94.94 517 PHE A N 1
ATOM 3866 C CA . PHE A 1 517 ? -0.923 18.815 35.111 1.00 94.94 517 PHE A CA 1
ATOM 3867 C C . PHE A 1 517 ? -1.294 17.735 36.122 1.00 94.94 517 PHE A C 1
ATOM 3869 O O . PHE A 1 517 ? -1.047 17.892 37.319 1.00 94.94 517 PHE A O 1
ATOM 3876 N N . LYS A 1 518 ? -1.774 16.591 35.636 1.00 94.50 518 LYS A N 1
ATOM 3877 C CA . LYS A 1 518 ? -1.832 15.356 36.418 1.00 94.50 518 LYS A CA 1
ATOM 3878 C C . LYS A 1 518 ? -1.418 14.151 35.586 1.00 94.50 518 LYS A C 1
ATOM 3880 O O . LYS A 1 518 ? -1.940 13.944 34.494 1.00 94.50 518 LYS A O 1
ATOM 3885 N N . ILE A 1 519 ? -0.501 13.356 36.132 1.00 94.56 519 ILE A N 1
ATOM 3886 C CA . ILE A 1 519 ? 0.004 12.116 35.539 1.00 94.56 519 ILE A CA 1
ATOM 3887 C C . ILE A 1 519 ? -0.013 11.047 36.632 1.00 94.56 519 ILE A C 1
ATOM 3889 O O . ILE A 1 519 ? 0.896 10.945 37.460 1.00 94.56 519 ILE A O 1
ATOM 3893 N N . GLY A 1 520 ? -1.108 10.289 36.677 1.00 91.31 520 GLY A N 1
ATOM 3894 C CA . GLY A 1 520 ? -1.338 9.264 37.695 1.00 91.31 520 GLY A CA 1
ATOM 3895 C C . GLY A 1 520 ? -1.283 9.825 39.117 1.00 91.31 520 GLY A C 1
ATOM 3896 O O . GLY A 1 520 ? -2.145 10.600 39.531 1.00 91.31 520 GLY A O 1
ATOM 3897 N N . ARG A 1 521 ? -0.253 9.418 39.868 1.00 92.00 521 ARG A N 1
ATOM 3898 C CA . ARG A 1 521 ? -0.029 9.816 41.269 1.00 92.00 521 ARG A CA 1
ATOM 3899 C C . ARG A 1 521 ? 0.547 11.226 41.418 1.00 92.00 521 ARG A C 1
ATOM 3901 O O . ARG A 1 521 ? 0.407 11.805 42.494 1.00 92.00 521 ARG A O 1
ATOM 3908 N N . LEU A 1 522 ? 1.209 11.746 40.379 1.00 94.62 522 LEU A N 1
ATOM 3909 C CA . LEU A 1 522 ? 1.833 13.068 40.355 1.00 94.62 522 LEU A CA 1
ATOM 3910 C C . LEU A 1 522 ? 0.817 14.118 39.901 1.00 94.62 522 LEU A C 1
ATOM 3912 O O . LEU A 1 522 ? 0.238 14.001 38.823 1.00 94.62 522 LEU A O 1
ATOM 3916 N N . GLU A 1 523 ? 0.641 15.172 40.690 1.00 96.06 523 GLU A N 1
ATOM 3917 C CA . GLU A 1 523 ? -0.203 16.313 40.337 1.00 96.06 523 GLU A CA 1
ATOM 3918 C C . GLU A 1 523 ? 0.565 17.622 40.571 1.00 96.06 523 GLU A C 1
ATOM 3920 O O . GLU A 1 523 ? 1.164 17.819 41.628 1.00 96.06 523 GLU A O 1
ATOM 3925 N N . VAL A 1 524 ? 0.565 18.506 39.574 1.00 96.44 524 VAL A N 1
ATOM 3926 C CA . VAL A 1 524 ? 1.108 19.866 39.657 1.00 96.44 524 VAL A CA 1
ATOM 3927 C C . VAL A 1 524 ? -0.076 20.818 39.586 1.00 96.44 524 VAL A C 1
ATOM 3929 O O . VAL A 1 524 ? -0.708 20.965 38.539 1.00 96.44 524 VAL A O 1
ATOM 3932 N N . ASP A 1 525 ? -0.406 21.444 40.709 1.00 95.94 525 ASP A N 1
ATOM 3933 C CA . ASP A 1 525 ? -1.542 22.353 40.839 1.00 95.94 525 ASP A CA 1
ATOM 3934 C C . ASP A 1 525 ? -1.132 23.693 41.466 1.00 95.94 525 ASP A C 1
ATOM 3936 O O . ASP A 1 525 ? 0.008 23.908 41.877 1.00 95.94 525 ASP A O 1
ATOM 3940 N N . LEU A 1 526 ? -2.059 24.645 41.464 1.00 95.62 526 LEU A N 1
ATOM 3941 C CA . LEU A 1 526 ? -1.877 25.981 42.017 1.00 95.62 526 LEU A CA 1
ATOM 3942 C C . LEU A 1 526 ? -2.519 26.096 43.403 1.00 95.62 526 LEU A C 1
ATOM 3944 O O . LEU A 1 526 ? -3.539 25.472 43.705 1.00 95.62 526 LEU A O 1
ATOM 3948 N N . SER A 1 527 ? -1.957 26.976 44.225 1.00 95.19 527 SER A N 1
ATOM 3949 C CA . SER A 1 527 ? -2.507 27.412 45.506 1.00 95.19 527 SER A CA 1
ATOM 3950 C C . SER A 1 527 ? -2.464 28.936 45.571 1.00 95.19 527 SER A C 1
ATOM 3952 O O . SER A 1 527 ? -1.477 29.510 46.021 1.00 95.19 527 SER A O 1
ATOM 3954 N N . GLY A 1 528 ? -3.503 29.608 45.069 1.00 93.75 528 GLY A N 1
ATOM 3955 C CA . GLY A 1 528 ? -3.483 31.066 44.899 1.00 93.75 528 GLY A CA 1
ATOM 3956 C C . GLY A 1 528 ? -2.387 31.519 43.927 1.00 93.75 528 GLY A C 1
ATOM 3957 O O . GLY A 1 528 ? -1.617 32.419 44.237 1.00 93.75 528 GLY A O 1
ATOM 3958 N N . ASN A 1 529 ? -2.290 30.850 42.776 1.00 94.19 529 ASN A N 1
ATOM 3959 C CA . ASN A 1 529 ? -1.224 30.960 41.769 1.00 94.19 529 ASN A CA 1
ATOM 3960 C C . ASN A 1 529 ? 0.195 30.531 42.187 1.00 94.19 529 ASN A C 1
ATOM 3962 O O . ASN A 1 529 ? 1.049 30.477 41.307 1.00 94.19 529 ASN A O 1
ATOM 3966 N N . ALA A 1 530 ? 0.473 30.164 43.442 1.00 95.44 530 ALA A N 1
ATOM 3967 C CA . ALA A 1 530 ? 1.728 29.487 43.793 1.00 95.44 530 ALA A CA 1
ATOM 3968 C C . ALA A 1 530 ? 1.690 28.022 43.312 1.00 95.44 530 ALA A C 1
ATOM 3970 O O . ALA A 1 530 ? 0.809 27.286 43.773 1.00 95.44 530 ALA A O 1
ATOM 3971 N N . PRO A 1 531 ? 2.578 27.570 42.403 1.00 96.56 531 PRO A N 1
ATOM 3972 C CA . PRO A 1 531 ? 2.612 26.170 41.997 1.00 96.56 531 PRO A CA 1
ATOM 3973 C C . PRO A 1 531 ? 3.092 25.268 43.134 1.00 96.56 531 PRO A C 1
ATOM 3975 O O . PRO A 1 531 ? 3.973 25.632 43.916 1.00 96.56 531 PRO A O 1
ATOM 3978 N N . ARG A 1 532 ? 2.514 24.074 43.221 1.00 95.69 532 ARG A N 1
ATOM 3979 C CA . ARG A 1 532 ? 2.883 23.037 44.186 1.00 95.69 532 ARG A CA 1
ATOM 3980 C C . ARG A 1 532 ? 2.880 21.668 43.515 1.00 95.69 532 ARG A C 1
ATOM 3982 O O . ARG A 1 532 ? 2.168 21.448 42.538 1.00 95.69 532 ARG A O 1
ATOM 3989 N N . VAL A 1 533 ? 3.676 20.750 44.052 1.00 96.38 533 VAL A N 1
ATOM 3990 C CA . VAL A 1 533 ? 3.682 19.340 43.648 1.00 96.38 533 VAL A CA 1
ATOM 3991 C C . VAL A 1 533 ? 2.945 18.530 44.703 1.00 96.38 533 VAL A C 1
ATOM 3993 O O . VAL A 1 533 ? 3.170 18.695 45.907 1.00 96.38 533 VAL A O 1
ATOM 3996 N N . ARG A 1 534 ? 2.073 17.635 44.249 1.00 94.88 534 ARG A N 1
ATOM 3997 C CA . ARG A 1 534 ? 1.324 16.694 45.076 1.00 94.88 534 ARG A CA 1
ATOM 3998 C C . ARG A 1 534 ? 1.604 15.260 44.640 1.00 94.88 534 ARG A C 1
ATOM 4000 O O . ARG A 1 534 ? 1.791 14.984 43.456 1.00 94.88 534 ARG A O 1
ATOM 4007 N N . LEU A 1 535 ? 1.602 14.356 45.614 1.00 93.75 535 LEU A N 1
ATOM 4008 C CA . LEU A 1 535 ? 1.703 12.913 45.419 1.00 93.75 535 LEU A CA 1
ATOM 4009 C C . LEU A 1 535 ? 0.544 12.246 46.165 1.00 93.75 535 LEU A C 1
ATOM 4011 O O . LEU A 1 535 ? 0.360 12.482 47.361 1.00 93.75 535 LEU A O 1
ATOM 4015 N N . ASP A 1 536 ? -0.272 11.467 45.453 1.00 92.12 536 ASP A N 1
ATOM 4016 C CA . ASP A 1 536 ? -1.504 10.852 45.984 1.00 92.12 536 ASP A CA 1
ATOM 4017 C C . ASP A 1 536 ? -2.432 11.869 46.686 1.00 92.12 536 ASP A C 1
ATOM 4019 O O . ASP A 1 536 ? -3.018 11.605 47.734 1.00 92.12 536 ASP A O 1
ATOM 4023 N N . GLY A 1 537 ? -2.511 13.090 46.146 1.00 91.06 537 GLY A N 1
ATOM 4024 C CA . GLY A 1 537 ? -3.288 14.195 46.716 1.00 91.06 537 GLY A CA 1
ATOM 4025 C C . GLY A 1 537 ? -2.647 14.911 47.916 1.00 91.06 537 GLY A C 1
ATOM 4026 O O . GLY A 1 537 ? -3.132 15.980 48.296 1.00 91.06 537 GLY A O 1
ATOM 4027 N N . ASN A 1 538 ? -1.540 14.421 48.476 1.00 94.06 538 ASN A N 1
ATOM 4028 C CA . ASN A 1 538 ? -0.811 15.092 49.558 1.00 94.06 538 ASN A CA 1
ATOM 4029 C C . ASN A 1 538 ? 0.162 16.130 48.992 1.00 94.06 538 ASN A C 1
ATOM 4031 O O . ASN A 1 538 ? 0.841 15.853 48.008 1.00 94.06 538 ASN A O 1
ATOM 4035 N N . VAL A 1 539 ? 0.253 17.317 49.602 1.00 94.94 539 VAL A N 1
ATOM 4036 C CA . VAL A 1 539 ? 1.228 18.345 49.192 1.00 94.94 539 VAL A CA 1
ATOM 4037 C C . VAL A 1 539 ? 2.631 17.899 49.587 1.00 94.94 539 VAL A C 1
ATOM 4039 O O . VAL A 1 539 ? 2.901 17.672 50.763 1.00 94.94 539 VAL A O 1
ATOM 4042 N N . VAL A 1 540 ? 3.510 17.780 48.593 1.00 93.94 540 VAL A N 1
ATOM 4043 C CA . VAL A 1 540 ? 4.925 17.435 48.766 1.00 93.94 540 VAL A CA 1
ATOM 4044 C C . VAL A 1 540 ? 5.736 18.709 48.989 1.00 93.94 540 VAL A C 1
ATOM 4046 O O . VAL A 1 540 ? 6.509 18.790 49.939 1.00 93.94 540 VAL A O 1
ATOM 4049 N N . VAL A 1 541 ? 5.517 19.720 48.141 1.00 95.00 541 VAL A N 1
ATOM 4050 C CA . VAL A 1 541 ? 6.212 21.013 48.194 1.00 95.00 541 VAL A CA 1
ATOM 4051 C C . VAL A 1 541 ? 5.412 22.097 47.471 1.00 95.00 541 VAL A C 1
ATOM 4053 O O . VAL A 1 541 ? 4.708 21.801 46.508 1.00 95.00 541 VAL A O 1
ATOM 4056 N N . THR A 1 542 ? 5.534 23.347 47.921 1.00 94.81 542 THR A N 1
ATOM 4057 C CA . THR A 1 542 ? 4.902 24.540 47.333 1.00 94.81 542 THR A CA 1
ATOM 4058 C C . THR A 1 542 ? 5.975 25.593 47.076 1.00 94.81 542 THR A C 1
ATOM 4060 O O . THR A 1 542 ? 6.813 25.823 47.946 1.00 94.81 542 THR A O 1
ATOM 4063 N N . SER A 1 543 ? 5.940 26.234 45.909 1.00 94.00 543 SER A N 1
ATOM 4064 C CA . SER A 1 543 ? 6.839 27.334 45.549 1.00 94.00 543 SER A CA 1
ATOM 4065 C C . SER A 1 543 ? 6.626 28.574 46.427 1.00 94.00 543 SER A C 1
ATOM 4067 O O . SER A 1 543 ? 5.495 28.891 46.805 1.00 94.00 543 SER A O 1
ATOM 4069 N N . GLY A 1 544 ? 7.705 29.317 46.699 1.00 87.75 544 GLY A N 1
ATOM 4070 C CA . GLY A 1 544 ? 7.632 30.654 47.301 1.00 87.75 544 GLY A CA 1
ATOM 4071 C C . GLY A 1 544 ? 7.139 31.739 46.329 1.00 87.75 544 GLY A C 1
ATOM 4072 O O . GLY A 1 544 ? 6.594 32.752 46.767 1.00 87.75 544 GLY A O 1
ATOM 4073 N N . THR A 1 545 ? 7.280 31.505 45.022 1.00 92.25 545 THR A N 1
ATOM 4074 C CA . THR A 1 545 ? 6.907 32.427 43.938 1.00 92.25 545 THR A CA 1
ATOM 4075 C C . THR A 1 545 ? 5.673 31.926 43.182 1.00 92.25 545 THR A C 1
ATOM 4077 O O . THR A 1 545 ? 5.545 30.735 42.890 1.00 92.25 545 THR A O 1
ATOM 4080 N N . GLY A 1 546 ? 4.751 32.838 42.854 1.00 90.38 546 GLY A N 1
ATOM 4081 C CA . GLY A 1 546 ? 3.515 32.549 42.116 1.00 90.38 546 GLY A CA 1
ATOM 4082 C C . GLY A 1 546 ? 3.548 32.933 40.633 1.00 90.38 546 GLY A C 1
ATOM 4083 O O . GLY A 1 546 ? 4.344 33.766 40.207 1.00 90.38 546 GLY A O 1
ATOM 4084 N N . LEU A 1 547 ? 2.637 32.349 39.850 1.00 94.38 547 LEU A N 1
ATOM 4085 C CA . LEU A 1 547 ? 2.411 32.709 38.448 1.00 94.38 547 LEU A CA 1
ATOM 4086 C C . LEU A 1 547 ? 1.651 34.043 38.344 1.00 94.38 547 LEU A C 1
ATOM 4088 O O . LEU A 1 547 ? 0.583 34.222 38.944 1.00 94.38 547 LEU A O 1
ATOM 4092 N N . ASN A 1 548 ? 2.179 34.970 37.548 1.00 91.50 548 ASN A N 1
ATOM 4093 C CA . ASN A 1 548 ? 1.585 36.293 37.362 1.00 91.50 548 ASN A CA 1
ATOM 4094 C C . ASN A 1 548 ? 0.318 36.232 36.497 1.00 91.50 548 ASN A C 1
ATOM 4096 O O . ASN A 1 548 ? 0.274 35.529 35.491 1.00 91.50 548 ASN A O 1
ATOM 4100 N N . ILE A 1 549 ? -0.704 37.004 36.870 1.00 93.81 549 ILE A N 1
ATOM 4101 C CA . ILE A 1 549 ? -1.960 37.088 36.111 1.00 93.81 549 ILE A CA 1
ATOM 4102 C C . ILE A 1 549 ? -1.740 37.869 34.813 1.00 93.81 549 ILE A C 1
ATOM 4104 O O . ILE A 1 549 ? -1.069 38.901 34.827 1.00 93.81 549 ILE A O 1
ATOM 4108 N N . ASN A 1 550 ? -2.350 37.414 33.715 1.00 92.62 550 ASN A N 1
ATOM 4109 C CA . ASN A 1 550 ? -2.255 38.027 32.383 1.00 92.62 550 ASN A CA 1
ATOM 4110 C C . ASN A 1 55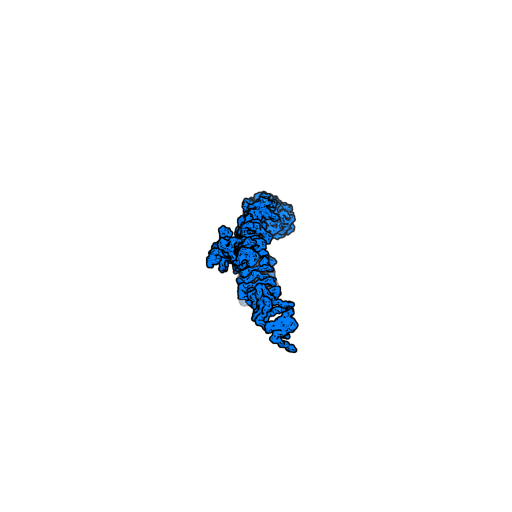0 ? -0.803 38.154 31.866 1.00 92.62 550 ASN A C 1
ATOM 4112 O O . ASN A 1 550 ? -0.505 39.028 31.050 1.00 92.62 550 ASN A O 1
ATOM 4116 N N . SER A 1 551 ? 0.106 37.296 32.341 1.00 95.00 551 SER A N 1
ATOM 4117 C CA . SER A 1 551 ? 1.517 37.281 31.961 1.00 95.00 551 SER A CA 1
ATOM 4118 C C . SER A 1 551 ? 2.040 35.853 31.807 1.00 95.00 551 SER A C 1
ATOM 4120 O O . SER A 1 551 ? 1.899 35.017 32.700 1.00 95.00 551 SER A O 1
ATOM 4122 N N . TRP A 1 552 ? 2.675 35.581 30.667 1.00 95.44 552 TRP A N 1
ATOM 4123 C CA . TRP A 1 552 ? 3.264 34.281 30.358 1.00 95.44 552 TRP A CA 1
ATOM 4124 C C . TRP A 1 552 ? 4.440 33.961 31.281 1.00 95.44 552 TRP A C 1
ATOM 4126 O O . TRP A 1 552 ? 5.488 34.603 31.217 1.00 95.44 552 TRP A O 1
ATOM 4136 N N . THR A 1 553 ? 4.282 32.917 32.089 1.00 95.38 553 THR A N 1
ATOM 4137 C CA . THR A 1 553 ? 5.304 32.407 33.005 1.00 95.38 553 THR A CA 1
ATOM 4138 C C . THR A 1 553 ? 5.686 30.984 32.592 1.00 95.38 553 THR A C 1
ATOM 4140 O O . THR A 1 553 ? 4.811 30.131 32.460 1.00 95.38 553 THR A O 1
ATOM 4143 N N . HIS A 1 554 ? 6.978 30.721 32.367 1.00 95.38 554 HIS A N 1
ATOM 4144 C CA . HIS A 1 554 ? 7.494 29.365 32.125 1.00 95.38 554 HIS A CA 1
ATOM 4145 C C . HIS A 1 554 ? 7.602 28.631 33.459 1.00 95.38 554 HIS A C 1
ATOM 4147 O O . HIS A 1 554 ? 8.140 29.185 34.424 1.00 95.38 554 HIS A O 1
ATOM 4153 N N . LEU A 1 555 ? 7.064 27.417 33.508 1.00 96.12 555 LEU A N 1
ATOM 4154 C CA . LEU A 1 555 ? 7.115 26.519 34.655 1.00 96.12 555 LEU A CA 1
ATOM 4155 C C . LEU A 1 555 ? 7.804 25.227 34.224 1.00 96.12 555 LEU A C 1
ATOM 4157 O O . LEU A 1 555 ? 7.397 24.627 33.232 1.00 96.12 555 LEU A O 1
ATOM 4161 N N . VAL A 1 556 ? 8.782 24.776 35.007 1.00 95.94 556 VAL A N 1
ATOM 4162 C CA . VAL A 1 556 ? 9.401 23.449 34.875 1.00 95.94 556 VAL A CA 1
ATOM 4163 C C . VAL A 1 556 ? 9.269 22.715 36.203 1.00 95.94 556 VAL A C 1
ATOM 4165 O O . VAL A 1 556 ? 9.555 23.292 37.251 1.00 95.94 556 VAL A O 1
ATOM 4168 N N . VAL A 1 557 ? 8.873 21.445 36.168 1.00 95.94 557 VAL A N 1
ATOM 4169 C CA . VAL A 1 557 ? 8.904 20.512 37.302 1.00 95.94 557 VAL A CA 1
ATOM 4170 C C . VAL A 1 557 ? 9.661 19.268 36.864 1.00 95.94 557 VAL A C 1
ATOM 4172 O O . VAL A 1 557 ? 9.320 18.669 35.846 1.00 95.94 557 VAL A O 1
ATOM 4175 N N . MET A 1 558 ? 10.685 18.868 37.612 1.00 94.56 558 MET A N 1
ATOM 4176 C CA . MET A 1 558 ? 11.558 17.768 37.204 1.00 94.56 558 MET A CA 1
ATOM 4177 C C . MET A 1 558 ? 12.087 16.956 38.384 1.00 94.56 558 MET A C 1
ATOM 4179 O O . MET A 1 558 ? 12.283 17.496 39.475 1.00 94.56 558 MET A O 1
ATOM 4183 N N . ARG A 1 559 ? 12.377 15.673 38.154 1.00 93.94 559 ARG A N 1
ATOM 4184 C CA . ARG A 1 559 ? 13.261 14.885 39.022 1.00 93.94 559 ARG A CA 1
ATOM 4185 C C . ARG A 1 559 ? 14.603 14.711 38.332 1.00 93.94 559 ARG A C 1
ATOM 4187 O O . ARG A 1 559 ? 14.639 14.246 37.199 1.00 93.94 559 ARG A O 1
ATOM 4194 N N . GLN A 1 560 ? 15.671 15.054 39.045 1.00 92.00 560 GLN A N 1
ATOM 4195 C CA . GLN A 1 560 ? 17.052 14.928 38.595 1.00 92.00 560 GLN A CA 1
ATOM 4196 C C . GLN A 1 560 ? 17.880 14.225 39.673 1.00 92.00 560 GLN A C 1
ATOM 4198 O O . GLN A 1 560 ? 18.050 14.760 40.769 1.00 92.00 560 GLN A O 1
ATOM 4203 N N . SER A 1 561 ? 18.376 13.023 39.382 1.00 90.25 561 SER A N 1
ATOM 4204 C CA . SER A 1 561 ? 19.197 12.186 40.267 1.00 90.25 561 SER A CA 1
ATOM 4205 C C . SER A 1 561 ? 18.624 12.033 41.685 1.00 90.25 561 SER A C 1
ATOM 4207 O O . SER A 1 561 ? 19.352 12.036 42.677 1.00 90.25 561 SER A O 1
ATOM 4209 N N . GLY A 1 562 ? 17.296 11.908 41.786 1.00 89.06 562 GLY A N 1
ATOM 4210 C CA . GLY A 1 562 ? 16.584 11.778 43.063 1.00 89.06 562 GLY A CA 1
ATOM 4211 C C . GLY A 1 562 ? 16.258 13.092 43.786 1.00 89.06 562 GLY A C 1
ATOM 4212 O O . GLY A 1 562 ? 15.748 13.037 44.901 1.00 89.06 562 GLY A O 1
ATOM 4213 N N . ASN A 1 563 ? 16.486 14.259 43.181 1.00 92.69 563 ASN A N 1
ATOM 4214 C CA . ASN A 1 563 ? 16.039 15.553 43.709 1.00 92.69 563 ASN A CA 1
ATOM 4215 C C . ASN A 1 563 ? 14.831 16.068 42.916 1.00 92.69 563 ASN A C 1
ATOM 4217 O O . ASN A 1 563 ? 14.867 16.085 41.685 1.00 92.69 563 ASN A O 1
ATOM 4221 N N . LEU A 1 564 ? 13.770 16.496 43.608 1.00 94.94 564 LEU A N 1
ATOM 4222 C CA . LEU A 1 564 ? 12.604 17.141 42.994 1.00 94.94 564 LEU A CA 1
ATOM 4223 C C . LEU A 1 564 ? 12.851 18.648 42.901 1.00 94.94 564 LEU A C 1
ATOM 4225 O O . LEU A 1 564 ? 13.052 19.307 43.922 1.00 94.94 564 LEU A O 1
ATOM 4229 N N . ARG A 1 565 ? 12.809 19.188 41.683 1.00 95.06 565 ARG A N 1
ATOM 4230 C CA . ARG A 1 565 ? 13.095 20.593 41.386 1.00 95.06 565 ARG A CA 1
ATOM 4231 C C . ARG A 1 565 ? 11.929 21.279 40.684 1.00 95.06 565 ARG A C 1
ATOM 4233 O O . ARG A 1 565 ? 11.215 20.649 39.902 1.00 95.06 565 ARG A O 1
ATOM 4240 N N . MET A 1 566 ? 11.752 22.572 40.952 1.00 96.00 566 MET A N 1
ATOM 4241 C CA . MET A 1 566 ? 10.762 23.415 40.275 1.00 96.00 566 MET A CA 1
ATOM 4242 C C . MET A 1 566 ? 11.361 24.772 39.926 1.00 96.00 566 MET A C 1
ATOM 4244 O O . MET A 1 566 ? 11.880 25.464 40.801 1.00 96.00 566 MET A O 1
ATOM 4248 N N . PHE A 1 567 ? 11.212 25.176 38.666 1.00 95.75 567 PHE A N 1
ATOM 4249 C CA . PHE A 1 567 ? 11.670 26.469 38.171 1.00 95.75 567 PHE A CA 1
ATOM 4250 C C . PHE A 1 567 ? 10.493 27.327 37.729 1.00 95.75 567 PHE A C 1
ATOM 4252 O O . PHE A 1 567 ? 9.595 26.839 37.041 1.00 95.75 567 PHE A O 1
ATOM 4259 N N . ILE A 1 568 ? 10.521 28.612 38.083 1.00 95.31 568 ILE A N 1
ATOM 4260 C CA . ILE A 1 568 ? 9.510 29.596 37.682 1.00 95.31 568 ILE A CA 1
ATOM 4261 C C . ILE A 1 568 ? 10.221 30.783 37.043 1.00 95.31 568 ILE A C 1
ATOM 4263 O O . ILE A 1 568 ? 11.086 31.414 37.649 1.00 95.31 568 ILE A O 1
ATOM 4267 N N . GLY A 1 569 ? 9.898 31.062 35.779 1.00 92.62 569 GLY A N 1
ATOM 4268 C CA . GLY A 1 569 ? 10.586 32.101 35.007 1.00 92.62 569 GLY A CA 1
ATOM 4269 C C . GLY A 1 569 ? 12.097 31.866 34.865 1.00 92.62 569 GLY A C 1
ATOM 4270 O O . GLY A 1 569 ? 12.833 32.825 34.652 1.00 92.62 569 GLY A O 1
ATOM 4271 N N . GLY A 1 570 ? 12.552 30.613 34.994 1.00 91.88 570 GLY A N 1
ATOM 4272 C CA . GLY A 1 570 ? 13.959 30.210 34.889 1.00 91.88 570 GLY A CA 1
ATOM 4273 C C . GLY A 1 570 ? 14.747 30.177 36.206 1.00 91.88 570 GLY A C 1
ATOM 4274 O O . GLY A 1 570 ? 15.843 29.618 36.246 1.00 91.88 570 GLY A O 1
ATOM 4275 N N . ASN A 1 571 ? 14.200 30.702 37.307 1.00 94.12 571 ASN A N 1
ATOM 4276 C CA . ASN A 1 571 ? 14.824 30.604 38.631 1.00 94.12 571 ASN A CA 1
ATOM 4277 C C . ASN A 1 571 ? 14.392 29.324 39.348 1.00 94.12 571 ASN A C 1
ATOM 4279 O O . ASN A 1 571 ? 13.222 28.959 39.273 1.00 94.12 571 ASN A O 1
ATOM 4283 N N . ASN A 1 572 ? 15.317 28.658 40.046 1.00 92.19 572 ASN A N 1
ATOM 4284 C CA . ASN A 1 572 ? 15.009 27.488 40.864 1.00 92.19 572 ASN A CA 1
ATOM 4285 C C . ASN A 1 572 ? 14.322 27.909 42.176 1.00 92.19 572 ASN A C 1
ATOM 4287 O O . ASN A 1 572 ? 14.964 28.482 43.054 1.00 92.19 572 ASN A O 1
ATOM 4291 N N . GLU A 1 573 ? 13.031 27.612 42.312 1.00 94.44 573 GLU A N 1
ATOM 4292 C CA . GLU A 1 573 ? 12.212 27.967 43.482 1.00 94.44 573 GLU A CA 1
ATOM 4293 C C . GLU A 1 573 ? 12.091 26.811 44.489 1.00 94.44 573 GLU A C 1
ATOM 4295 O O . GLU A 1 573 ? 11.721 27.019 45.646 1.00 94.44 573 GLU A O 1
ATOM 4300 N N . VAL A 1 574 ? 12.396 25.580 44.062 1.00 92.94 574 VAL A N 1
ATOM 4301 C CA . VAL A 1 574 ? 12.330 24.368 44.886 1.00 92.94 574 VAL A CA 1
ATOM 4302 C C . VAL A 1 574 ? 13.495 23.449 44.543 1.00 92.94 574 VAL A C 1
ATOM 4304 O O . VAL A 1 574 ? 13.637 23.059 43.392 1.00 92.94 574 VAL A O 1
ATOM 4307 N N . ASP A 1 575 ? 14.254 23.011 45.547 1.00 92.88 575 ASP A N 1
ATOM 4308 C CA . ASP A 1 575 ? 15.237 21.927 45.412 1.00 92.88 575 ASP A CA 1
ATOM 4309 C C . ASP A 1 575 ? 15.093 20.955 46.592 1.00 92.88 575 ASP A C 1
ATOM 4311 O O . ASP A 1 575 ? 15.692 21.124 47.658 1.00 92.88 575 ASP A O 1
ATOM 4315 N N . GLN A 1 576 ? 14.199 19.974 46.446 1.00 92.81 576 GLN A N 1
ATOM 4316 C CA . GLN A 1 576 ? 13.897 18.995 47.485 1.00 92.81 576 GLN A CA 1
ATOM 4317 C C . GLN A 1 576 ? 14.743 17.734 47.296 1.00 92.81 576 GLN A C 1
ATOM 4319 O O . GLN A 1 576 ? 14.473 16.894 46.434 1.00 92.81 576 GLN A O 1
ATOM 4324 N N . ASN A 1 577 ? 15.744 17.588 48.161 1.00 91.75 577 ASN A N 1
ATOM 4325 C CA . ASN A 1 577 ? 16.663 16.454 48.145 1.00 91.75 577 ASN A CA 1
ATOM 4326 C C . ASN A 1 577 ? 15.991 15.125 48.539 1.00 91.75 577 ASN A C 1
ATOM 4328 O O . ASN A 1 577 ? 15.178 15.083 49.465 1.00 91.75 577 ASN A O 1
ATOM 4332 N N . GLY A 1 578 ? 16.408 14.025 47.902 1.00 86.88 578 GLY A N 1
ATOM 4333 C CA . GLY A 1 578 ? 16.068 12.657 48.327 1.00 86.88 578 GLY A CA 1
ATOM 4334 C C . GLY A 1 578 ? 14.634 12.200 48.019 1.00 86.88 578 GLY A C 1
ATOM 4335 O O . GLY A 1 578 ? 14.096 11.335 48.710 1.00 86.88 578 GLY A O 1
ATOM 4336 N N . TRP A 1 579 ? 14.001 12.766 46.993 1.00 91.44 579 TRP A N 1
ATOM 4337 C CA . TRP A 1 579 ? 12.658 12.411 46.543 1.00 91.44 579 TRP A CA 1
ATOM 4338 C C . TRP A 1 579 ? 12.650 11.158 45.642 1.00 91.44 579 TRP A C 1
ATOM 4340 O O . TRP A 1 579 ? 12.689 11.218 44.411 1.00 91.44 579 TRP A O 1
ATOM 4350 N N . SER A 1 580 ? 12.554 9.991 46.280 1.00 88.06 580 SER A N 1
ATOM 4351 C CA . SER A 1 580 ? 12.595 8.654 45.659 1.00 88.06 580 SER A CA 1
ATOM 4352 C C . SER A 1 580 ? 11.220 8.060 45.293 1.00 88.06 580 SER A C 1
ATOM 4354 O O . SER A 1 580 ? 11.072 6.843 45.182 1.00 88.06 580 SER A O 1
ATOM 4356 N N . ALA A 1 581 ? 10.187 8.892 45.124 1.00 90.56 581 ALA A N 1
ATOM 4357 C CA . ALA A 1 581 ? 8.813 8.429 44.914 1.00 90.56 581 ALA A CA 1
ATOM 4358 C C . ALA A 1 581 ? 8.628 7.636 43.604 1.00 90.56 581 ALA A C 1
ATOM 4360 O O . ALA A 1 581 ? 8.845 8.161 42.515 1.00 90.56 581 ALA A O 1
ATOM 4361 N N . ASP A 1 582 ? 8.156 6.392 43.694 1.00 91.88 582 ASP A N 1
ATOM 4362 C CA . ASP A 1 582 ? 7.803 5.582 42.523 1.00 91.88 582 ASP A CA 1
ATOM 4363 C C . ASP A 1 582 ? 6.468 6.043 41.902 1.00 91.88 582 ASP A C 1
ATOM 4365 O O . ASP A 1 582 ? 5.387 5.828 42.468 1.00 91.88 582 ASP A O 1
ATOM 4369 N N . LEU A 1 583 ? 6.550 6.666 40.724 1.00 91.19 583 LEU A N 1
ATOM 4370 C CA . LEU A 1 583 ? 5.412 7.190 39.963 1.00 91.19 583 LEU A CA 1
ATOM 4371 C C . LEU A 1 583 ? 4.672 6.129 39.126 1.00 91.19 583 LEU A C 1
ATOM 4373 O O . LEU A 1 583 ? 3.668 6.460 38.502 1.00 91.19 583 LEU A O 1
ATOM 4377 N N . LYS A 1 584 ? 5.090 4.855 39.192 1.00 87.94 584 LYS A N 1
ATOM 4378 C CA . LYS A 1 584 ? 4.532 3.716 38.439 1.00 87.94 584 LYS A CA 1
ATOM 4379 C C . LYS A 1 584 ? 4.775 3.806 36.924 1.00 87.94 584 LYS A C 1
ATOM 4381 O O . LYS A 1 584 ? 5.485 4.687 36.446 1.00 87.94 584 LYS A O 1
ATOM 4386 N N . SER A 1 585 ? 4.286 2.799 36.197 1.00 79.31 585 SER A N 1
ATOM 4387 C CA . SER A 1 585 ? 4.759 2.416 34.856 1.00 79.31 585 SER A CA 1
ATOM 4388 C C . SER A 1 585 ? 3.874 2.838 33.678 1.00 79.31 585 SER A C 1
ATOM 4390 O O . SER A 1 585 ? 4.310 2.701 32.542 1.00 79.31 585 SER A O 1
ATOM 4392 N N . ALA A 1 586 ? 2.662 3.344 33.912 1.00 84.00 586 ALA A N 1
ATOM 4393 C CA . ALA A 1 586 ? 1.833 4.003 32.899 1.00 84.00 586 ALA A CA 1
ATOM 4394 C C . ALA A 1 586 ? 0.724 4.813 33.582 1.00 84.00 586 ALA A C 1
ATOM 4396 O O . ALA A 1 586 ? 0.173 4.383 34.598 1.00 84.00 586 ALA A O 1
ATOM 4397 N N . SER A 1 587 ? 0.367 5.974 33.033 1.00 88.25 587 SER A N 1
ATOM 4398 C CA . SER A 1 587 ? -0.801 6.757 33.460 1.00 88.25 587 SER A CA 1
ATOM 4399 C C . SER A 1 587 ? -1.241 7.733 32.365 1.00 88.25 587 SER A C 1
ATOM 4401 O O . SER A 1 587 ? -0.385 8.194 31.610 1.00 88.25 587 SER A O 1
ATOM 4403 N N . PRO A 1 588 ? -2.543 8.061 32.251 1.00 92.19 588 PRO A N 1
ATOM 4404 C CA . PRO A 1 588 ? -3.000 9.145 31.385 1.00 92.19 588 PRO A CA 1
ATOM 4405 C C . PRO A 1 588 ? -2.433 10.493 31.838 1.00 92.19 588 PRO A C 1
ATOM 4407 O O . PRO A 1 588 ? -2.224 10.712 33.036 1.00 92.19 588 PRO A O 1
ATOM 4410 N N . VAL A 1 589 ? -2.241 11.399 30.882 1.00 95.12 589 VAL A N 1
ATOM 4411 C CA . VAL A 1 589 ? -1.833 12.787 31.131 1.00 95.12 589 VAL A CA 1
ATOM 4412 C C . VAL A 1 589 ? -3.057 13.681 30.997 1.00 95.12 589 VAL A C 1
ATOM 4414 O O . VAL A 1 589 ? -3.698 13.703 29.947 1.00 95.12 589 VAL A O 1
ATOM 4417 N N . TYR A 1 590 ? -3.357 14.442 32.043 1.00 95.44 590 TYR A N 1
ATOM 4418 C CA . TYR A 1 590 ? -4.353 15.510 32.029 1.00 95.44 590 TYR A CA 1
ATOM 4419 C C . TYR A 1 590 ? -3.637 16.854 32.115 1.00 95.44 590 TYR A C 1
ATOM 4421 O O . TYR A 1 590 ? -2.782 17.047 32.982 1.00 95.44 590 TYR A O 1
ATOM 4429 N N . ILE A 1 591 ? -3.980 17.776 31.219 1.00 95.75 591 ILE A N 1
ATOM 4430 C CA . ILE A 1 591 ? -3.374 19.106 31.129 1.00 95.75 591 ILE A CA 1
ATOM 4431 C C . ILE A 1 591 ? -4.471 20.152 31.296 1.00 95.75 591 ILE A C 1
ATOM 4433 O O . ILE A 1 591 ? -5.509 20.101 30.633 1.00 95.75 591 ILE A O 1
ATOM 4437 N N . GLY A 1 592 ? -4.241 21.086 32.214 1.00 93.75 592 GLY A N 1
ATOM 4438 C CA . GLY A 1 592 ? -5.198 22.101 32.631 1.00 93.75 592 GLY A CA 1
ATOM 4439 C C . GLY A 1 592 ? -6.343 21.581 33.506 1.00 93.75 592 GLY A C 1
ATOM 4440 O O . GLY A 1 592 ? -7.307 22.317 33.678 1.00 93.75 592 GLY A O 1
ATOM 4441 N N . ASN A 1 593 ? -6.289 20.347 34.030 1.00 93.44 593 ASN A N 1
ATOM 4442 C CA . ASN A 1 593 ? -7.297 19.781 34.943 1.00 93.44 593 ASN A CA 1
ATOM 4443 C C . ASN A 1 593 ? -6.762 18.539 35.683 1.00 93.44 593 ASN A C 1
ATOM 4445 O O . ASN A 1 593 ? -5.651 18.081 35.418 1.00 93.44 593 ASN A O 1
ATOM 4449 N N . ASN A 1 594 ? -7.567 17.978 36.590 1.00 92.62 594 ASN A N 1
ATOM 4450 C CA . ASN A 1 594 ? -7.326 16.677 37.210 1.00 92.62 594 ASN A CA 1
ATOM 4451 C C . ASN A 1 594 ? -8.119 15.543 36.526 1.00 92.62 594 ASN A C 1
ATOM 4453 O O . ASN A 1 594 ? -9.010 15.765 35.710 1.00 92.62 594 ASN A O 1
ATOM 4457 N N . ASP A 1 595 ? -7.788 14.314 36.914 1.00 91.19 595 ASP A N 1
ATOM 4458 C CA . ASP A 1 595 ? -8.324 13.029 36.443 1.00 91.19 595 ASP A CA 1
ATOM 4459 C C . ASP A 1 595 ? -9.811 12.784 36.752 1.00 91.19 595 ASP A C 1
ATOM 4461 O O . ASP A 1 595 ? -10.418 11.878 36.185 1.00 91.19 595 ASP A O 1
ATOM 4465 N N . ILE A 1 596 ? -10.395 13.592 37.639 1.00 90.81 596 ILE A N 1
ATOM 4466 C CA . ILE A 1 596 ? -11.818 13.567 38.008 1.00 90.81 596 ILE A CA 1
ATOM 4467 C C . ILE A 1 596 ? -12.588 14.810 37.522 1.00 90.81 596 ILE A C 1
ATOM 4469 O O . ILE A 1 596 ? -13.736 15.005 37.912 1.00 90.81 596 ILE A O 1
ATOM 4473 N N . PHE A 1 597 ? -11.969 15.658 36.690 1.00 90.00 597 PHE A N 1
ATOM 4474 C CA . PHE A 1 597 ? -12.595 16.804 36.011 1.00 90.00 597 PHE A CA 1
ATOM 4475 C C . PHE A 1 597 ? -13.268 17.832 36.947 1.00 90.00 597 PHE A C 1
ATOM 4477 O O . PHE A 1 597 ? -14.388 18.289 36.717 1.00 90.00 597 PHE A O 1
ATOM 4484 N N . THR A 1 598 ? -12.581 18.200 38.032 1.00 89.56 598 THR A N 1
ATOM 4485 C CA . THR A 1 598 ? -13.061 19.175 39.040 1.00 89.56 598 THR A CA 1
ATOM 4486 C C . THR A 1 598 ? -12.161 20.406 39.190 1.00 89.56 598 THR A C 1
ATOM 4488 O O . THR A 1 598 ? -12.529 21.384 39.846 1.00 89.56 598 THR A O 1
ATOM 4491 N N . SER A 1 599 ? -10.980 20.394 38.570 1.00 91.56 599 SER A N 1
ATOM 4492 C CA . SER A 1 599 ? -9.884 21.327 38.846 1.00 91.56 599 SER A CA 1
ATOM 4493 C C . SER A 1 599 ? -9.393 22.060 37.590 1.00 91.56 599 SER A C 1
ATOM 4495 O O . SER A 1 599 ? -8.213 22.386 37.485 1.00 91.56 599 SER A O 1
ATOM 4497 N N . ALA A 1 600 ? -10.307 22.367 36.658 1.00 92.12 600 ALA A N 1
ATOM 4498 C CA . ALA A 1 600 ? -9.997 23.098 35.425 1.00 92.12 600 ALA A CA 1
ATOM 4499 C C . ALA A 1 600 ? -9.267 24.427 35.691 1.00 92.12 600 ALA A C 1
ATOM 4501 O O . ALA A 1 600 ? -9.781 25.278 36.425 1.00 92.12 600 ALA A O 1
ATOM 4502 N N . PHE A 1 601 ? -8.090 24.584 35.088 1.00 93.38 601 PHE A N 1
ATOM 4503 C CA . PHE A 1 601 ? -7.292 25.805 35.021 1.00 93.38 601 PHE A CA 1
ATOM 4504 C C . PHE A 1 601 ? -7.988 26.864 34.164 1.00 93.38 601 PHE A C 1
ATOM 4506 O O . PHE A 1 601 ? -8.532 26.544 33.110 1.00 93.38 601 PHE A O 1
ATOM 4513 N N . TYR A 1 602 ? -7.934 28.124 34.594 1.00 92.38 602 TYR A N 1
ATOM 4514 C CA . TYR A 1 602 ? -8.486 29.271 33.874 1.00 92.38 602 TYR A CA 1
ATOM 4515 C C . TYR A 1 602 ? -7.357 30.157 33.337 1.00 92.38 602 TYR A C 1
ATOM 4517 O O . TYR A 1 602 ? -6.591 30.749 34.106 1.00 92.38 602 TYR A O 1
ATOM 4525 N N . GLY A 1 603 ? -7.270 30.262 32.013 1.00 92.75 603 GLY A N 1
ATOM 4526 C CA . GLY A 1 603 ? -6.210 30.992 31.327 1.00 92.75 603 GLY A CA 1
ATOM 4527 C C . GLY A 1 603 ? -5.745 30.272 30.068 1.00 92.75 603 GLY A C 1
ATOM 4528 O O . GLY A 1 603 ? -6.460 29.430 29.514 1.00 92.75 603 GLY A O 1
ATOM 4529 N N . HIS A 1 604 ? -4.530 30.606 29.644 1.00 94.38 604 HIS A N 1
ATOM 4530 C CA . HIS A 1 604 ? -3.903 30.054 28.448 1.00 94.38 604 HIS A CA 1
ATOM 4531 C C . HIS A 1 604 ? -2.669 29.214 28.800 1.00 94.38 604 HIS A C 1
ATOM 4533 O O . HIS A 1 604 ? -1.944 29.526 29.750 1.00 94.38 604 HIS A O 1
ATOM 4539 N N . ILE A 1 605 ? -2.447 28.148 28.032 1.00 95.19 605 ILE A N 1
ATOM 4540 C CA . ILE A 1 605 ? -1.331 27.205 28.148 1.00 95.19 605 ILE A CA 1
ATOM 4541 C C . ILE A 1 605 ? -0.678 27.074 26.769 1.00 95.19 605 ILE A C 1
ATOM 4543 O O . ILE A 1 605 ? -1.380 26.932 25.769 1.00 95.19 605 ILE A O 1
ATOM 4547 N N . ASP A 1 606 ? 0.647 27.122 26.700 1.00 93.38 606 ASP A N 1
ATOM 4548 C CA . ASP A 1 606 ? 1.398 27.081 25.440 1.00 93.38 606 ASP A CA 1
ATOM 4549 C C . ASP A 1 606 ? 2.710 26.294 25.598 1.00 93.38 606 ASP A C 1
ATOM 4551 O O . ASP A 1 606 ? 3.225 26.183 26.713 1.00 93.38 606 ASP A O 1
ATOM 4555 N N . ASP A 1 607 ? 3.236 25.753 24.495 1.00 90.81 607 ASP A N 1
ATOM 4556 C CA . ASP A 1 607 ? 4.497 24.988 24.415 1.00 90.81 607 ASP A CA 1
ATOM 4557 C C . ASP A 1 607 ? 4.745 24.014 25.585 1.00 90.81 607 ASP A C 1
ATOM 4559 O O . ASP A 1 607 ? 5.694 24.151 26.360 1.00 90.81 607 ASP A O 1
ATOM 4563 N N . ILE A 1 608 ? 3.871 23.014 25.719 1.00 92.56 608 ILE A N 1
ATOM 4564 C CA . ILE A 1 608 ? 3.993 21.958 26.731 1.00 92.56 608 ILE A CA 1
ATOM 4565 C C . ILE A 1 608 ? 4.981 20.896 26.251 1.00 92.56 608 ILE A C 1
ATOM 4567 O O . ILE A 1 608 ? 4.849 20.395 25.133 1.00 92.56 608 ILE A O 1
ATOM 4571 N N . ARG A 1 609 ? 5.894 20.462 27.123 1.00 91.50 609 ARG A N 1
ATOM 4572 C CA . ARG A 1 609 ? 6.818 19.354 26.847 1.00 91.50 609 ARG A CA 1
ATOM 4573 C C . ARG A 1 609 ? 6.943 18.403 28.037 1.00 91.50 609 ARG A C 1
ATOM 4575 O O . ARG A 1 609 ? 6.959 18.834 29.189 1.00 91.50 609 ARG A O 1
ATOM 4582 N N . ILE A 1 610 ? 7.047 17.104 27.747 1.00 92.62 610 ILE A N 1
ATOM 4583 C CA . ILE A 1 610 ? 7.332 16.047 28.728 1.00 92.62 610 ILE A CA 1
ATOM 4584 C C . ILE A 1 610 ? 8.525 15.217 28.246 1.00 92.62 610 ILE A C 1
ATOM 4586 O O . ILE A 1 610 ? 8.539 14.763 27.100 1.00 92.62 610 ILE A O 1
ATOM 4590 N N . ILE A 1 611 ? 9.490 14.993 29.139 1.00 90.75 611 ILE A N 1
ATOM 4591 C CA . ILE A 1 611 ? 10.693 14.173 28.948 1.00 90.75 611 ILE A CA 1
ATOM 4592 C C . ILE A 1 611 ? 10.696 13.058 30.005 1.00 90.75 611 ILE A C 1
ATOM 4594 O O . ILE A 1 611 ? 10.406 13.323 31.175 1.00 90.75 611 ILE A O 1
ATOM 4598 N N . ASN A 1 612 ? 11.024 11.825 29.610 1.00 90.81 612 ASN A N 1
ATOM 4599 C CA . ASN A 1 612 ? 11.143 10.665 30.503 1.00 90.81 612 ASN A CA 1
ATOM 4600 C C . ASN A 1 612 ? 12.505 9.978 30.314 1.00 90.81 612 ASN A C 1
ATOM 4602 O O . ASN A 1 612 ? 12.775 9.454 29.237 1.00 90.81 612 ASN A O 1
ATOM 4606 N N . GLY A 1 613 ? 13.332 9.968 31.362 1.00 87.88 613 GLY A N 1
ATOM 4607 C CA . GLY A 1 613 ? 14.699 9.432 31.363 1.00 87.88 613 GLY A CA 1
ATOM 4608 C C . GLY A 1 613 ? 15.755 10.455 31.798 1.00 87.88 613 GLY A C 1
ATOM 4609 O O . GLY A 1 613 ? 16.728 10.084 32.456 1.00 87.88 613 GLY A O 1
ATOM 4610 N N . SER A 1 614 ? 15.531 11.742 31.514 1.00 87.06 614 SER A N 1
ATOM 4611 C CA . SER A 1 614 ? 16.493 12.828 31.741 1.00 87.06 614 SER A CA 1
ATOM 4612 C C . SER A 1 614 ? 15.826 14.185 32.006 1.00 87.06 614 SER A C 1
ATOM 4614 O O . SER A 1 614 ? 14.612 14.299 32.200 1.00 87.06 614 SER A O 1
ATOM 4616 N N . THR A 1 615 ? 16.661 15.226 32.074 1.00 87.25 615 THR A N 1
ATOM 4617 C CA . THR A 1 615 ? 16.310 16.619 32.374 1.00 87.25 615 THR A CA 1
ATOM 4618 C C . THR A 1 615 ? 17.208 17.560 31.568 1.00 87.25 615 THR A C 1
ATOM 4620 O O . THR A 1 615 ? 18.409 17.323 31.455 1.00 87.25 615 THR A O 1
ATOM 4623 N N . THR A 1 616 ? 16.646 18.640 31.021 1.00 84.62 616 THR A N 1
ATOM 4624 C CA . THR A 1 616 ? 17.378 19.640 30.220 1.00 84.62 616 THR A CA 1
ATOM 4625 C C . THR A 1 616 ? 18.176 20.609 31.101 1.00 84.62 616 THR A C 1
ATOM 4627 O O . THR A 1 616 ? 19.221 21.115 30.693 1.00 84.62 616 THR A O 1
ATOM 4630 N N . TYR A 1 617 ? 17.682 20.903 32.309 1.00 86.56 617 TYR A N 1
ATOM 4631 C CA . TYR A 1 617 ? 18.198 21.976 33.166 1.00 86.56 617 TYR A CA 1
ATOM 4632 C C . TYR A 1 617 ? 18.911 21.429 34.410 1.00 86.56 617 TYR A C 1
ATOM 4634 O O . TYR A 1 617 ? 18.504 20.426 34.983 1.00 86.56 617 TYR A O 1
ATOM 4642 N N . THR A 1 618 ? 19.972 22.098 34.870 1.00 85.25 618 THR A N 1
ATOM 4643 C CA . THR A 1 618 ? 20.767 21.692 36.056 1.00 85.25 618 THR A CA 1
ATOM 4644 C C . THR A 1 618 ? 20.916 22.798 37.111 1.00 85.25 618 THR A C 1
ATOM 4646 O O . THR A 1 618 ? 21.254 22.515 38.264 1.00 85.25 618 THR A O 1
ATOM 4649 N N . ALA A 1 619 ? 20.635 24.048 36.731 1.00 89.31 619 ALA A N 1
ATOM 4650 C CA . ALA A 1 619 ? 20.700 25.268 37.536 1.00 89.31 619 ALA A CA 1
ATOM 4651 C C . ALA A 1 619 ? 19.725 26.321 36.963 1.00 89.31 619 ALA A C 1
ATOM 4653 O O . ALA A 1 619 ? 19.023 26.033 35.992 1.00 89.31 619 ALA A O 1
ATOM 4654 N N . ASN A 1 620 ? 19.677 27.531 37.539 1.00 92.81 620 ASN A N 1
ATOM 4655 C CA . ASN A 1 620 ? 18.886 28.640 36.987 1.00 92.81 620 ASN A CA 1
ATOM 4656 C C . ASN A 1 620 ? 19.253 28.899 35.515 1.00 92.81 620 ASN A C 1
ATOM 4658 O O . ASN A 1 620 ? 20.430 28.894 35.152 1.00 92.81 620 ASN A O 1
ATOM 4662 N N . PHE A 1 621 ? 18.246 29.172 34.691 1.00 91.81 621 PHE A N 1
ATOM 4663 C CA . PHE A 1 621 ? 18.370 29.358 33.247 1.00 91.81 621 PHE A CA 1
ATOM 4664 C C . PHE A 1 621 ? 17.555 30.571 32.775 1.00 91.81 621 PHE A C 1
ATOM 4666 O O . PHE A 1 621 ? 16.703 31.086 33.495 1.00 91.81 621 PHE A O 1
ATOM 4673 N N . THR A 1 622 ? 17.798 31.032 31.548 1.00 91.25 622 THR A N 1
ATOM 4674 C CA . THR A 1 622 ? 16.914 32.002 30.882 1.00 91.25 622 THR A CA 1
ATOM 4675 C C . THR A 1 622 ? 15.831 31.223 30.134 1.00 91.25 622 THR A C 1
ATOM 4677 O O . THR A 1 622 ? 16.201 30.386 29.308 1.00 91.25 622 THR A O 1
ATOM 4680 N N . PRO A 1 623 ? 14.525 31.456 30.379 1.00 89.19 623 PRO A N 1
ATOM 4681 C CA . PRO A 1 623 ? 13.459 30.757 29.662 1.00 89.19 623 PRO A CA 1
ATOM 4682 C C . PRO A 1 623 ? 13.576 30.891 28.137 1.00 89.19 623 PRO A C 1
ATOM 4684 O O . PRO A 1 623 ? 14.090 31.913 27.669 1.00 89.19 623 PRO A O 1
ATOM 4687 N N . PRO A 1 624 ? 13.065 29.914 27.360 1.00 82.88 624 PRO A N 1
ATOM 4688 C CA . PRO A 1 624 ? 13.078 29.968 25.900 1.00 82.88 624 PRO A CA 1
ATOM 4689 C C . PRO A 1 624 ? 12.570 31.313 25.365 1.00 82.88 624 PRO A C 1
ATOM 4691 O O . PRO A 1 624 ? 11.557 31.836 25.832 1.00 82.88 624 PRO A O 1
ATOM 4694 N N . SER A 1 625 ? 13.287 31.895 24.402 1.00 82.81 625 SER A N 1
ATOM 4695 C CA . SER A 1 625 ? 12.923 33.175 23.778 1.00 82.81 625 SER A CA 1
ATOM 4696 C C . SER A 1 625 ? 12.026 33.012 22.547 1.00 82.81 625 SER A C 1
ATOM 4698 O O . SER A 1 625 ? 11.349 33.971 22.173 1.00 82.81 625 SER A O 1
ATOM 4700 N N . SER A 1 626 ? 11.961 31.807 21.983 1.00 79.44 626 SER A N 1
ATOM 4701 C CA . SER A 1 626 ? 11.128 31.385 20.852 1.00 79.44 626 SER A CA 1
ATOM 4702 C C . SER A 1 626 ? 10.279 30.165 21.224 1.00 79.44 626 SER A C 1
ATOM 4704 O O . SER A 1 626 ? 10.428 29.627 22.323 1.00 79.44 626 SER A O 1
ATOM 4706 N N . GLN A 1 627 ? 9.435 29.713 20.286 1.00 79.25 627 GLN A N 1
ATOM 4707 C CA . GLN A 1 627 ? 8.708 28.447 20.402 1.00 79.25 627 GLN A CA 1
ATOM 4708 C C . GLN A 1 627 ? 9.672 27.326 20.803 1.00 79.25 627 GLN A C 1
ATOM 4710 O O . GLN A 1 627 ? 10.767 27.240 20.233 1.00 79.25 627 GLN A O 1
ATOM 4715 N N . LEU A 1 628 ? 9.257 26.449 21.721 1.00 72.44 628 LEU A N 1
ATOM 4716 C CA . LEU A 1 628 ? 9.882 25.133 21.804 1.00 72.44 628 LEU A CA 1
ATOM 4717 C C . LEU A 1 628 ? 9.578 24.413 20.485 1.00 72.44 628 LEU A C 1
ATOM 4719 O O . LEU A 1 628 ? 8.480 23.914 20.254 1.00 72.44 628 LEU A O 1
ATOM 4723 N N . VAL A 1 629 ? 10.558 24.413 19.589 1.00 62.22 629 VAL A N 1
ATOM 4724 C CA . VAL A 1 629 ? 10.654 23.490 18.456 1.00 62.22 629 VAL A CA 1
ATOM 4725 C C . VAL A 1 629 ? 11.377 22.235 18.928 1.00 62.22 629 VAL A C 1
ATOM 4727 O O . VAL A 1 629 ? 12.025 22.243 19.979 1.00 62.22 629 VAL A O 1
ATOM 4730 N N . SER A 1 630 ? 11.290 21.131 18.189 1.00 58.19 630 SER A N 1
ATOM 4731 C CA . SER A 1 630 ? 11.827 19.853 18.666 1.00 58.19 630 SER A CA 1
ATOM 4732 C C . SER A 1 630 ? 13.358 19.776 18.733 1.00 58.19 630 SER A C 1
ATOM 4734 O O . SER A 1 630 ? 13.869 18.704 19.022 1.00 58.19 630 SER A O 1
ATOM 4736 N N . THR A 1 631 ? 14.068 20.913 18.595 1.00 52.16 631 THR A N 1
ATOM 4737 C CA . THR A 1 631 ? 15.478 21.197 18.977 1.00 52.16 631 THR A CA 1
ATOM 4738 C C . THR A 1 631 ? 16.018 20.485 20.211 1.00 52.16 631 THR A C 1
ATOM 4740 O O . THR A 1 631 ? 17.235 20.426 20.377 1.00 52.16 631 THR A O 1
ATOM 4743 N N . ASP A 1 632 ? 15.158 19.974 21.092 1.00 56.38 632 ASP A N 1
ATOM 4744 C CA . ASP A 1 632 ? 15.605 19.030 22.097 1.00 56.38 632 ASP A CA 1
ATOM 4745 C C . ASP A 1 632 ? 16.003 17.715 21.430 1.00 56.38 632 ASP A C 1
ATOM 4747 O O . ASP A 1 632 ? 15.206 16.809 21.188 1.00 56.38 632 ASP A O 1
ATOM 4751 N N . VAL A 1 633 ? 17.295 17.652 21.144 1.00 56.62 633 VAL A N 1
ATOM 4752 C CA . VAL A 1 633 ? 18.012 16.479 20.673 1.00 56.62 633 VAL A CA 1
ATOM 4753 C C . VAL A 1 633 ? 17.911 15.279 21.627 1.00 56.62 633 VAL A C 1
ATOM 4755 O O . VAL A 1 633 ? 18.280 14.173 21.229 1.00 56.62 633 VAL A O 1
ATOM 4758 N N . SER A 1 634 ? 17.375 15.427 22.849 1.00 58.97 634 SER A N 1
ATOM 4759 C CA . SER A 1 634 ? 17.058 14.270 23.689 1.00 58.97 634 SER A CA 1
ATOM 4760 C C . SER A 1 634 ? 16.049 13.347 22.995 1.00 58.97 634 SER A C 1
ATOM 4762 O O . SER A 1 634 ? 14.902 13.695 22.695 1.00 58.97 634 SER A O 1
ATOM 4764 N N . GLN A 1 635 ? 16.436 12.081 22.819 1.00 65.38 635 GLN A N 1
ATOM 4765 C CA . GLN A 1 635 ? 15.535 11.041 22.302 1.00 65.38 635 GLN A CA 1
ATOM 4766 C C . GLN A 1 635 ? 14.426 10.646 23.305 1.00 65.38 635 GLN A C 1
ATOM 4768 O O . GLN A 1 635 ? 13.666 9.702 23.083 1.00 65.38 635 GLN A O 1
ATOM 4773 N N . GLU A 1 636 ? 14.284 11.411 24.381 1.00 80.94 636 GLU A N 1
ATOM 4774 C CA . GLU A 1 636 ? 13.481 11.130 25.567 1.00 80.94 636 GLU A CA 1
ATOM 4775 C C . GLU A 1 636 ? 12.300 12.095 25.735 1.00 80.94 636 GLU A C 1
ATOM 4777 O O . GLU A 1 636 ? 11.471 11.904 26.623 1.00 80.94 636 GLU A O 1
ATOM 4782 N N . THR A 1 637 ? 12.164 13.100 24.857 1.00 86.81 637 THR A N 1
ATOM 4783 C CA . THR A 1 637 ? 10.902 13.843 24.720 1.00 86.81 637 THR A CA 1
ATOM 4784 C C . THR A 1 637 ? 9.799 12.887 24.251 1.00 86.81 637 THR A C 1
ATOM 4786 O O . THR A 1 637 ? 9.919 12.266 23.191 1.00 86.81 637 THR A O 1
ATOM 4789 N N . VAL A 1 638 ? 8.724 12.784 25.037 1.00 88.25 638 VAL A N 1
ATOM 4790 C CA . VAL A 1 638 ? 7.606 11.835 24.856 1.00 88.25 638 VAL A CA 1
ATOM 4791 C C . VAL A 1 638 ? 6.258 12.498 24.559 1.00 88.25 638 VAL A C 1
ATOM 4793 O O . VAL A 1 638 ? 5.339 11.828 24.090 1.00 88.25 638 VAL A O 1
ATOM 4796 N N . LEU A 1 639 ? 6.137 13.804 24.810 1.00 90.69 639 LEU A N 1
ATOM 4797 C CA . LEU A 1 639 ? 4.986 14.628 24.439 1.00 90.69 639 LEU A CA 1
ATOM 4798 C C . LEU A 1 639 ? 5.453 16.061 24.175 1.00 90.69 639 LEU A C 1
ATOM 4800 O O . LEU A 1 639 ? 6.267 16.585 24.940 1.00 90.69 639 LEU A O 1
ATOM 4804 N N . MET A 1 640 ? 4.924 16.689 23.127 1.00 89.69 640 MET A N 1
ATOM 4805 C CA . MET A 1 640 ? 5.270 18.050 22.732 1.00 89.69 640 MET A CA 1
ATOM 4806 C C . MET A 1 640 ? 4.085 18.738 22.040 1.00 89.69 640 MET A C 1
ATOM 4808 O O . MET A 1 640 ? 3.713 18.351 20.934 1.00 89.69 640 MET A O 1
ATOM 4812 N N . LEU A 1 641 ? 3.474 19.726 22.705 1.00 91.50 641 LEU A N 1
ATOM 4813 C CA . LEU A 1 641 ? 2.237 20.387 22.265 1.00 91.50 641 LEU A CA 1
ATOM 4814 C C . LEU A 1 641 ? 2.443 21.896 22.098 1.00 91.50 641 LEU A C 1
ATOM 4816 O O . LEU A 1 641 ? 2.799 22.585 23.051 1.00 91.50 641 LEU A O 1
ATOM 4820 N N . ASN A 1 642 ? 2.132 22.411 20.910 1.00 85.69 642 ASN A N 1
ATOM 4821 C CA . ASN A 1 642 ? 2.652 23.691 20.413 1.00 85.69 642 ASN A CA 1
ATOM 4822 C C . ASN A 1 642 ? 1.588 24.789 20.200 1.00 85.69 642 ASN A C 1
ATOM 4824 O O . ASN A 1 642 ? 1.830 25.734 19.447 1.00 85.69 642 ASN A O 1
ATOM 4828 N N . GLY A 1 643 ? 0.375 24.618 20.742 1.00 83.62 643 GLY A N 1
ATOM 4829 C CA . GLY A 1 643 ? -0.731 25.588 20.650 1.00 83.62 643 GLY A CA 1
ATOM 4830 C C . GLY A 1 643 ? -1.330 25.817 19.248 1.00 83.62 643 GLY A C 1
ATOM 4831 O O . GLY A 1 643 ? -2.395 26.419 19.126 1.00 83.62 643 GLY A O 1
ATOM 4832 N N . ASN A 1 644 ? -0.674 25.320 18.194 1.00 84.44 644 ASN A N 1
ATOM 4833 C CA . ASN A 1 644 ? -1.062 25.467 16.788 1.00 84.44 644 ASN A CA 1
ATOM 4834 C C . ASN A 1 644 ? -2.269 24.599 16.404 1.00 84.44 644 ASN A C 1
ATOM 4836 O O . ASN A 1 644 ? -3.143 25.030 15.654 1.00 84.44 644 ASN A O 1
ATOM 4840 N N . ASP A 1 645 ? -2.305 23.376 16.924 1.00 86.50 645 ASP A N 1
ATOM 4841 C CA . ASP A 1 645 ? -3.371 22.398 16.757 1.00 86.50 645 ASP A CA 1
ATOM 4842 C C . ASP A 1 645 ? -3.447 21.493 18.002 1.00 86.50 645 ASP A C 1
ATOM 4844 O O . ASP A 1 645 ? -2.705 21.668 18.970 1.00 86.50 645 ASP A O 1
ATOM 4848 N N . PHE A 1 646 ? -4.366 20.526 17.992 1.00 89.75 646 PHE A N 1
ATOM 4849 C CA . PHE A 1 646 ? -4.448 19.476 19.013 1.00 89.75 646 PHE A CA 1
ATOM 4850 C C . PHE A 1 646 ? -3.667 18.218 18.596 1.00 89.75 646 PHE A C 1
ATOM 4852 O O . PHE A 1 646 ? -4.150 17.099 18.779 1.00 89.75 646 PHE A O 1
ATOM 4859 N N . SER A 1 647 ? -2.489 18.386 17.990 1.00 87.88 647 SER A N 1
ATOM 4860 C CA . SER A 1 647 ? -1.576 17.290 17.668 1.00 87.88 647 SER A CA 1
ATOM 4861 C C . SER A 1 647 ? -0.350 17.293 18.582 1.00 87.88 647 SER A C 1
ATOM 4863 O O . SER A 1 647 ? -0.003 18.292 19.212 1.00 87.88 647 SER A O 1
ATOM 4865 N N . ASP A 1 648 ? 0.280 16.128 18.681 1.00 89.88 648 ASP A N 1
ATOM 4866 C CA . ASP A 1 648 ? 1.552 15.937 19.364 1.00 89.88 648 ASP A CA 1
ATOM 4867 C C . ASP A 1 648 ? 2.683 15.928 18.333 1.00 89.88 648 ASP A C 1
ATOM 4869 O O . ASP A 1 648 ? 2.646 15.150 17.378 1.00 89.88 648 ASP A O 1
ATOM 4873 N N . ASN A 1 649 ? 3.696 16.775 18.520 1.00 85.69 649 ASN A N 1
ATOM 4874 C CA . ASN A 1 649 ? 4.808 16.881 17.584 1.00 85.69 649 ASN A CA 1
ATOM 4875 C C . ASN A 1 649 ? 5.812 15.734 17.790 1.00 85.69 649 ASN A C 1
ATOM 4877 O O . ASN A 1 649 ? 6.614 15.728 18.729 1.00 85.69 649 ASN A O 1
ATOM 4881 N N . GLY A 1 650 ? 5.748 14.744 16.899 1.00 83.62 650 GLY A N 1
ATOM 4882 C CA . GLY A 1 650 ? 6.594 13.550 16.918 1.00 83.62 650 GLY A CA 1
ATOM 4883 C C . GLY A 1 650 ? 7.943 13.693 16.215 1.00 83.62 650 GLY A C 1
ATOM 4884 O O . GLY A 1 650 ? 8.765 12.787 16.339 1.00 83.62 650 GLY A O 1
ATOM 4885 N N . THR A 1 651 ? 8.210 14.776 15.484 1.00 81.75 651 THR A N 1
ATOM 4886 C CA . THR A 1 651 ? 9.523 14.983 14.854 1.00 81.75 651 THR A CA 1
ATOM 4887 C C . THR A 1 651 ? 10.555 15.270 15.936 1.00 81.75 651 THR A C 1
ATOM 4889 O O . THR A 1 651 ? 10.376 16.202 16.713 1.00 81.75 651 THR A O 1
ATOM 4892 N N . ARG A 1 652 ? 11.643 14.498 16.007 1.00 78.88 652 ARG A N 1
ATOM 4893 C CA . ARG A 1 652 ? 12.769 14.760 16.915 1.00 78.88 652 ARG A CA 1
ATOM 4894 C C . ARG A 1 652 ? 13.737 15.728 16.248 1.00 78.88 652 ARG A C 1
ATOM 4896 O O . ARG A 1 652 ? 14.085 15.526 15.087 1.00 78.88 652 ARG A O 1
ATOM 4903 N N . GLY A 1 653 ? 14.179 16.750 16.970 1.00 77.88 653 GLY A N 1
ATOM 4904 C CA . GLY A 1 653 ? 15.106 17.727 16.423 1.00 77.88 653 GLY A CA 1
ATOM 4905 C C . GLY A 1 653 ? 16.520 17.190 16.273 1.00 77.88 653 GLY A C 1
ATOM 4906 O O . GLY A 1 653 ? 16.919 16.159 16.817 1.00 77.88 653 GLY A O 1
ATOM 4907 N N . GLN A 1 654 ? 17.275 17.947 15.500 1.00 83.31 654 GLN A N 1
ATOM 4908 C CA . GLN A 1 654 ? 18.658 17.715 15.131 1.00 83.31 654 GLN A CA 1
ATOM 4909 C C . GLN A 1 654 ? 19.481 18.955 15.501 1.00 83.31 654 GLN A C 1
ATOM 4911 O O . GLN A 1 654 ? 18.932 20.034 15.715 1.00 83.31 654 GLN A O 1
ATOM 4916 N N . ASP A 1 655 ? 20.802 18.819 15.563 1.00 86.69 655 ASP A N 1
ATOM 4917 C CA . ASP A 1 655 ? 21.714 19.940 15.803 1.00 86.69 655 ASP A CA 1
ATOM 4918 C C . ASP A 1 655 ? 22.484 20.242 14.514 1.00 86.69 655 ASP A C 1
ATOM 4920 O O . ASP A 1 655 ? 23.477 19.583 14.196 1.00 86.69 655 ASP A O 1
ATOM 4924 N N . ILE A 1 656 ? 21.972 21.194 13.728 1.00 90.56 656 ILE A N 1
ATOM 4925 C CA . ILE A 1 656 ? 22.611 21.681 12.505 1.00 90.56 656 ILE A CA 1
ATOM 4926 C C . ILE A 1 656 ? 23.169 23.075 12.770 1.00 90.56 656 ILE A C 1
ATOM 4928 O O . ILE A 1 656 ? 22.447 23.984 13.182 1.00 90.56 656 ILE A O 1
ATOM 4932 N N . ARG A 1 657 ? 24.457 23.269 12.490 1.00 92.44 657 ARG A N 1
ATOM 4933 C CA . ARG A 1 657 ? 25.165 24.535 12.706 1.00 92.44 657 ARG A CA 1
ATOM 4934 C C . ARG A 1 657 ? 25.796 25.017 11.408 1.00 92.44 657 ARG A C 1
ATOM 4936 O O . ARG A 1 657 ? 26.314 24.208 10.640 1.00 92.44 657 ARG A O 1
ATOM 4943 N N . PHE A 1 658 ? 25.785 26.329 11.197 1.00 94.62 658 PHE A N 1
ATOM 4944 C CA . PHE A 1 658 ? 26.418 26.989 10.059 1.00 94.62 658 PHE A CA 1
ATOM 4945 C C . PHE A 1 658 ? 27.614 27.825 10.521 1.00 94.62 658 PHE A C 1
ATOM 4947 O O . PHE A 1 658 ? 27.580 28.434 11.593 1.00 94.62 658 PHE A O 1
ATOM 4954 N N . SER A 1 659 ? 28.678 27.893 9.718 1.00 94.50 659 SER A N 1
ATOM 4955 C CA . SER A 1 659 ? 29.880 28.662 10.076 1.00 94.50 659 SER A CA 1
ATOM 4956 C C . SER A 1 659 ? 29.641 30.174 10.194 1.00 94.50 659 SER A C 1
ATOM 4958 O O . SER A 1 659 ? 30.406 30.844 10.884 1.00 94.50 659 SER A O 1
ATOM 4960 N N . GLY A 1 660 ? 28.586 30.718 9.572 1.00 89.50 660 GLY A N 1
ATOM 4961 C CA . GLY A 1 660 ? 28.122 32.097 9.771 1.00 89.50 660 GLY A CA 1
ATOM 4962 C C . GLY A 1 660 ? 27.423 32.349 11.115 1.00 89.50 660 GLY A C 1
ATOM 4963 O O . GLY A 1 660 ? 27.076 33.490 11.416 1.00 89.50 660 GLY A O 1
ATOM 4964 N N . GLY A 1 661 ? 27.235 31.316 11.944 1.00 88.69 661 GLY A N 1
ATOM 4965 C CA . GLY A 1 661 ? 26.698 31.422 13.303 1.00 88.69 661 GLY A CA 1
ATOM 4966 C C . GLY A 1 661 ? 25.185 31.228 13.431 1.00 88.69 661 GLY A C 1
ATOM 4967 O O . GLY A 1 661 ? 24.665 31.340 14.540 1.00 88.69 661 GLY A O 1
ATOM 4968 N N . SER A 1 662 ? 24.475 30.927 12.340 1.00 90.94 662 SER A N 1
ATOM 4969 C CA . SER A 1 662 ? 23.094 30.442 12.406 1.00 90.94 662 SER A CA 1
ATOM 4970 C C . SER A 1 662 ? 23.036 28.942 12.719 1.00 90.94 662 SER A C 1
ATOM 4972 O O . SER A 1 662 ? 24.016 28.204 12.574 1.00 90.94 662 SER A O 1
ATOM 4974 N N . THR A 1 663 ? 21.872 28.481 13.168 1.00 89.81 663 THR A N 1
ATOM 4975 C CA . THR A 1 663 ? 21.588 27.068 13.446 1.00 89.81 663 THR A CA 1
ATOM 4976 C C . THR A 1 663 ? 20.235 26.672 12.870 1.00 89.81 663 THR A C 1
ATOM 4978 O O . THR A 1 663 ? 19.349 27.506 12.717 1.00 89.81 663 THR A O 1
ATOM 4981 N N . ALA A 1 664 ? 20.060 25.400 12.538 1.00 88.56 664 ALA A N 1
ATOM 4982 C CA . ALA A 1 664 ? 18.781 24.808 12.158 1.00 88.56 664 ALA A CA 1
ATOM 4983 C C . ALA A 1 664 ? 18.562 23.525 12.967 1.00 88.56 664 ALA A C 1
ATOM 4985 O O . ALA A 1 664 ? 19.505 22.992 13.553 1.00 88.56 664 ALA A O 1
ATOM 4986 N N . SER A 1 665 ? 17.323 23.036 13.020 1.00 84.81 665 SER A N 1
ATOM 4987 C CA . SER A 1 665 ? 16.980 21.904 13.898 1.00 84.81 665 SER A CA 1
ATOM 4988 C C . SER A 1 665 ? 16.233 20.753 13.244 1.00 84.81 665 SER A C 1
ATOM 4990 O O . SER A 1 665 ? 15.838 19.804 13.915 1.00 84.81 665 SER A O 1
ATOM 4992 N N . GLU A 1 666 ? 16.091 20.802 11.927 1.00 87.94 666 GLU A N 1
ATOM 4993 C CA . GLU A 1 666 ? 15.465 19.752 11.138 1.00 87.94 666 GLU A CA 1
ATOM 4994 C C . GLU A 1 666 ? 16.078 19.760 9.738 1.00 87.94 666 GLU A C 1
ATOM 4996 O O . GLU A 1 666 ? 16.113 20.802 9.081 1.00 87.94 666 GLU A O 1
ATOM 5001 N N . ILE A 1 667 ? 16.545 18.604 9.271 1.00 90.19 667 ILE A N 1
ATOM 5002 C CA . ILE A 1 667 ? 16.848 18.349 7.864 1.00 90.19 667 ILE A CA 1
ATOM 5003 C C . ILE A 1 667 ? 15.577 17.770 7.235 1.00 90.19 667 ILE A C 1
ATOM 5005 O O . ILE A 1 667 ? 15.176 16.643 7.529 1.00 90.19 667 ILE A O 1
ATOM 5009 N N . THR A 1 668 ? 14.943 18.559 6.369 1.00 90.50 668 THR A N 1
ATOM 5010 C CA . THR A 1 668 ? 13.711 18.204 5.643 1.00 90.50 668 THR A CA 1
ATOM 5011 C C . THR A 1 668 ? 13.989 17.548 4.291 1.00 90.50 668 THR A C 1
ATOM 5013 O O . THR A 1 668 ? 13.116 16.883 3.738 1.00 90.50 668 THR A O 1
ATOM 5016 N N . LEU A 1 669 ? 15.212 17.688 3.770 1.00 91.06 669 LEU A N 1
ATOM 5017 C CA . LEU A 1 669 ? 15.709 16.946 2.614 1.00 91.06 669 LEU A CA 1
ATOM 5018 C C . LEU A 1 669 ? 17.181 16.592 2.834 1.00 91.06 669 LEU A C 1
ATOM 5020 O O . LEU A 1 669 ? 17.990 17.478 3.090 1.00 91.06 669 LEU A O 1
ATOM 5024 N N . ALA A 1 670 ? 17.518 15.316 2.682 1.00 91.00 670 ALA A N 1
ATOM 5025 C CA . ALA A 1 670 ? 18.874 14.841 2.441 1.00 91.00 670 ALA A CA 1
ATOM 5026 C C . ALA A 1 670 ? 18.799 13.977 1.177 1.00 91.00 670 ALA A C 1
ATOM 5028 O O . ALA A 1 670 ? 18.342 12.829 1.226 1.00 91.00 670 ALA A O 1
ATOM 5029 N N . ASP A 1 671 ? 19.120 14.581 0.035 1.00 91.06 671 ASP A N 1
ATOM 5030 C CA . ASP A 1 671 ? 19.013 13.957 -1.279 1.00 91.06 671 ASP A CA 1
ATOM 5031 C C . ASP A 1 671 ? 20.400 13.645 -1.851 1.00 91.06 671 ASP A C 1
ATOM 5033 O O . ASP A 1 671 ? 21.282 14.501 -1.948 1.00 91.06 671 ASP A O 1
ATOM 5037 N N . TYR A 1 672 ? 20.541 12.373 -2.210 1.00 91.62 672 TYR A N 1
ATOM 5038 C CA . TYR A 1 672 ? 21.728 11.732 -2.756 1.00 91.62 672 TYR A CA 1
ATOM 5039 C C . TYR A 1 672 ? 21.448 11.143 -4.151 1.00 91.62 672 TYR A C 1
ATOM 5041 O O . TYR A 1 672 ? 22.235 10.339 -4.645 1.00 91.62 672 TYR A O 1
ATOM 5049 N N . SER A 1 673 ? 20.318 11.492 -4.782 1.00 88.00 673 SER A N 1
ATOM 5050 C CA . SER A 1 673 ? 19.894 10.934 -6.072 1.00 88.00 673 SER A CA 1
ATOM 5051 C C . SER A 1 673 ? 20.951 11.090 -7.169 1.00 88.00 673 SER A C 1
ATOM 5053 O O . SER A 1 673 ? 21.137 10.147 -7.932 1.00 88.00 673 SER A O 1
ATOM 5055 N N . ASP A 1 674 ? 21.720 12.186 -7.168 1.00 90.12 674 ASP A N 1
ATOM 5056 C CA . ASP A 1 674 ? 22.873 12.444 -8.049 1.00 90.12 674 ASP A CA 1
ATOM 5057 C C . ASP A 1 674 ? 23.963 11.358 -7.999 1.00 90.12 674 ASP A C 1
ATOM 5059 O O . ASP A 1 674 ? 24.737 11.249 -8.944 1.00 90.12 674 ASP A O 1
ATOM 5063 N N . PHE A 1 675 ? 24.035 10.560 -6.930 1.00 92.62 675 PHE A N 1
ATOM 5064 C CA . PHE A 1 675 ? 25.013 9.481 -6.725 1.00 92.62 675 PHE A CA 1
ATOM 5065 C C . PHE A 1 675 ? 24.409 8.089 -6.974 1.00 92.62 675 PHE A C 1
ATOM 5067 O O . PHE A 1 675 ? 25.123 7.147 -7.311 1.00 92.62 675 PHE A O 1
ATOM 5074 N N . GLY A 1 676 ? 23.085 7.955 -6.866 1.00 92.31 676 GLY A N 1
ATOM 5075 C CA . GLY A 1 676 ? 22.348 6.723 -7.143 1.00 92.31 676 GLY A CA 1
ATOM 5076 C C . GLY A 1 676 ? 21.480 6.830 -8.392 1.00 92.31 676 GLY A C 1
ATOM 5077 O O . GLY A 1 676 ? 21.990 6.941 -9.504 1.00 92.31 676 GLY A O 1
ATOM 5078 N N . SER A 1 677 ? 20.162 6.735 -8.216 1.00 92.75 677 SER A N 1
ATOM 5079 C CA . SER A 1 677 ? 19.181 6.780 -9.306 1.00 92.75 677 SER A CA 1
ATOM 5080 C C . SER A 1 677 ? 17.787 7.125 -8.779 1.00 92.75 677 SER A C 1
ATOM 5082 O O . SER A 1 677 ? 17.455 6.796 -7.638 1.00 92.75 677 SER A O 1
ATOM 5084 N N . ASP A 1 678 ? 16.957 7.726 -9.633 1.00 92.75 678 ASP A N 1
ATOM 5085 C CA . ASP A 1 678 ? 15.493 7.643 -9.535 1.00 92.75 678 ASP A CA 1
ATOM 5086 C C . ASP A 1 678 ? 15.001 6.630 -10.581 1.00 92.75 678 ASP A C 1
ATOM 5088 O O . ASP A 1 678 ? 14.956 6.906 -11.786 1.00 92.75 678 ASP A O 1
ATOM 5092 N N . PHE A 1 679 ? 14.707 5.416 -10.117 1.00 95.94 679 PHE A N 1
ATOM 5093 C CA . PHE A 1 679 ? 14.310 4.287 -10.946 1.00 95.94 679 PHE A CA 1
ATOM 5094 C C . PHE A 1 679 ? 12.807 4.037 -10.838 1.00 95.94 679 PHE A C 1
ATOM 5096 O O . PHE A 1 679 ? 12.286 3.771 -9.752 1.00 95.94 679 PHE A O 1
ATOM 5103 N N . ARG A 1 680 ? 12.099 4.039 -11.970 1.00 96.44 680 ARG A N 1
ATOM 5104 C CA . ARG A 1 680 ? 10.645 3.859 -12.016 1.00 96.44 680 ARG A CA 1
ATOM 5105 C C . ARG A 1 680 ? 10.262 2.706 -12.927 1.00 96.44 680 ARG A C 1
ATOM 5107 O O . ARG A 1 680 ? 10.474 2.747 -14.135 1.00 96.44 680 ARG A O 1
ATOM 5114 N N . SER A 1 681 ? 9.649 1.686 -12.341 1.00 97.06 681 SER A N 1
ATOM 5115 C CA . SER A 1 681 ? 9.109 0.527 -13.043 1.00 97.06 681 SER A CA 1
ATOM 5116 C C . SER A 1 681 ? 7.595 0.633 -13.178 1.00 97.06 681 SER A C 1
ATOM 5118 O O . SER A 1 681 ? 6.926 0.951 -12.197 1.00 97.06 681 SER A O 1
ATOM 5120 N N . MET A 1 682 ? 7.040 0.331 -14.353 1.00 96.69 682 MET A N 1
ATOM 5121 C CA . MET A 1 682 ? 5.589 0.311 -14.577 1.00 96.69 682 MET A CA 1
ATOM 5122 C C . MET A 1 682 ? 5.166 -0.915 -15.387 1.00 96.69 682 MET A C 1
ATOM 5124 O O . MET A 1 682 ? 5.569 -1.047 -16.542 1.00 96.69 682 MET A O 1
ATOM 5128 N N . SER A 1 683 ? 4.332 -1.776 -14.796 1.00 95.88 683 SER A N 1
ATOM 5129 C CA . SER A 1 683 ? 3.771 -2.987 -15.426 1.00 95.88 683 SER A CA 1
ATOM 5130 C C . SER A 1 683 ? 4.836 -3.889 -16.067 1.00 95.88 683 SER A C 1
ATOM 5132 O O . SER A 1 683 ? 4.637 -4.479 -17.127 1.00 95.88 683 SER A O 1
ATOM 5134 N N . SER A 1 684 ? 5.997 -3.951 -15.423 1.00 97.25 684 SER A N 1
ATOM 5135 C CA . SER A 1 684 ? 7.187 -4.676 -15.865 1.00 97.25 684 SER A CA 1
ATOM 5136 C C . SER A 1 684 ? 7.380 -5.943 -15.031 1.00 97.25 684 SER A C 1
ATOM 5138 O O . SER A 1 684 ? 6.709 -6.136 -14.019 1.00 97.25 684 SER A O 1
ATOM 5140 N N . THR A 1 685 ? 8.267 -6.838 -15.457 1.00 97.44 685 THR A N 1
ATOM 5141 C CA . THR A 1 685 ? 8.450 -8.141 -14.800 1.00 97.44 685 THR A CA 1
ATOM 5142 C C . THR A 1 685 ? 9.926 -8.515 -14.690 1.00 97.44 685 THR A C 1
ATOM 5144 O O . THR A 1 685 ? 10.705 -8.257 -15.608 1.00 97.44 685 THR A O 1
ATOM 5147 N N . SER A 1 686 ? 10.290 -9.185 -13.601 1.00 97.38 686 SER A N 1
ATOM 5148 C CA . SER A 1 686 ? 11.533 -9.950 -13.482 1.00 97.38 686 SER A CA 1
ATOM 5149 C C . SER A 1 686 ? 11.176 -11.433 -13.321 1.00 97.38 686 SER A C 1
ATOM 5151 O O . SER A 1 686 ? 10.309 -11.764 -12.509 1.00 97.38 686 SER A O 1
ATOM 5153 N N . VAL A 1 687 ? 11.778 -12.315 -14.129 1.00 96.50 687 VAL A N 1
ATOM 5154 C CA . VAL A 1 687 ? 11.424 -13.746 -14.202 1.00 96.50 687 VAL A CA 1
ATOM 5155 C C . VAL A 1 687 ? 12.652 -14.647 -14.063 1.00 96.50 687 VAL A C 1
ATOM 5157 O O . VAL A 1 687 ? 13.620 -14.503 -14.817 1.00 96.50 687 VAL A O 1
ATOM 5160 N N . TYR A 1 688 ? 12.574 -15.637 -13.172 1.00 95.69 688 TYR A N 1
ATOM 5161 C CA . TYR A 1 688 ? 13.688 -16.522 -12.802 1.00 95.69 688 TYR A CA 1
ATOM 5162 C C . TYR A 1 688 ? 14.926 -15.738 -12.331 1.00 95.69 688 TYR A C 1
ATOM 5164 O O . TYR A 1 688 ? 14.898 -14.518 -12.161 1.00 95.69 688 TYR A O 1
ATOM 5172 N N . GLY A 1 689 ? 16.046 -16.429 -12.137 1.00 95.38 689 GLY A N 1
ATOM 5173 C CA . GLY A 1 689 ? 17.272 -15.802 -11.665 1.00 95.38 689 GLY A CA 1
ATOM 5174 C C . GLY A 1 689 ? 17.345 -15.699 -10.145 1.00 95.38 689 GLY A C 1
ATOM 5175 O O . GLY A 1 689 ? 16.478 -16.208 -9.430 1.00 95.38 689 GLY A O 1
ATOM 5176 N N . ASN A 1 690 ? 18.413 -15.088 -9.634 1.00 97.12 690 ASN A N 1
ATOM 5177 C CA . ASN A 1 690 ? 18.675 -15.084 -8.193 1.00 97.12 690 ASN A CA 1
ATOM 5178 C C . ASN A 1 690 ? 17.935 -13.956 -7.466 1.00 97.12 690 ASN A C 1
ATOM 5180 O O . ASN A 1 690 ? 17.370 -14.222 -6.406 1.00 97.12 690 ASN A O 1
ATOM 5184 N N . LYS A 1 691 ? 17.911 -12.732 -8.016 1.00 97.75 691 LYS A N 1
ATOM 5185 C CA . LYS A 1 691 ? 17.255 -11.547 -7.434 1.00 97.75 691 LYS A CA 1
ATOM 5186 C C . LYS A 1 691 ? 16.514 -10.715 -8.483 1.00 97.75 691 LYS A C 1
ATOM 5188 O O . LYS A 1 691 ? 16.969 -10.581 -9.616 1.00 97.75 691 LYS A O 1
ATOM 5193 N N . GLY A 1 692 ? 15.407 -10.098 -8.073 1.00 97.06 692 GLY A N 1
ATOM 5194 C CA . GLY A 1 692 ? 14.587 -9.224 -8.914 1.00 97.06 692 GLY A CA 1
ATOM 5195 C C . GLY A 1 692 ? 15.157 -7.808 -8.979 1.00 97.06 692 GLY A C 1
ATOM 5196 O O . GLY A 1 692 ? 15.910 -7.467 -9.890 1.00 97.06 692 GLY A O 1
ATOM 5197 N N . ILE A 1 693 ? 14.805 -6.983 -7.993 1.00 97.44 693 ILE A N 1
ATOM 5198 C CA . ILE A 1 693 ? 15.307 -5.614 -7.835 1.00 97.44 693 ILE A CA 1
ATOM 5199 C C . ILE A 1 693 ? 16.290 -5.552 -6.668 1.00 97.44 693 ILE A C 1
ATOM 5201 O O . ILE A 1 693 ? 15.976 -5.976 -5.557 1.00 97.44 693 ILE A O 1
ATOM 5205 N N . VAL A 1 694 ? 17.458 -4.962 -6.902 1.00 97.69 694 VAL A N 1
ATOM 5206 C CA . VAL A 1 694 ? 18.493 -4.722 -5.893 1.00 97.69 694 VAL A CA 1
ATOM 5207 C C . VAL A 1 694 ? 18.764 -3.225 -5.824 1.00 97.69 694 VAL A C 1
ATOM 5209 O O . VAL A 1 694 ? 19.145 -2.623 -6.822 1.00 97.69 694 VAL A O 1
ATOM 5212 N N . ALA A 1 695 ? 18.577 -2.619 -4.654 1.00 97.19 695 ALA A N 1
ATOM 5213 C CA . ALA A 1 695 ? 18.771 -1.191 -4.424 1.00 97.19 695 ALA A CA 1
ATOM 5214 C C . ALA A 1 695 ? 19.721 -0.971 -3.240 1.00 97.19 695 ALA A C 1
ATOM 5216 O O . ALA A 1 695 ? 19.489 -1.499 -2.150 1.00 97.19 695 ALA A O 1
ATOM 5217 N N . GLN A 1 696 ? 20.791 -0.202 -3.445 1.00 95.25 696 GLN A N 1
ATOM 5218 C CA . GLN A 1 696 ? 21.851 -0.026 -2.450 1.00 95.25 696 GLN A CA 1
ATOM 5219 C C . GLN A 1 696 ? 22.190 1.453 -2.248 1.00 95.25 696 GLN A C 1
ATOM 5221 O O . GLN A 1 696 ? 22.534 2.136 -3.208 1.00 95.25 696 GLN A O 1
ATOM 5226 N N . GLY A 1 697 ? 22.154 1.911 -0.992 1.00 92.31 697 GLY A N 1
ATOM 5227 C CA . GLY A 1 697 ? 22.584 3.252 -0.571 1.00 92.31 697 GLY A CA 1
ATOM 5228 C C . GLY A 1 697 ? 21.495 4.338 -0.635 1.00 92.31 697 GLY A C 1
ATOM 5229 O O . GLY A 1 697 ? 20.516 4.194 -1.367 1.00 92.31 697 GLY A O 1
ATOM 5230 N N . PRO A 1 698 ? 21.639 5.453 0.110 1.00 89.56 698 PRO A N 1
ATOM 5231 C CA . PRO A 1 698 ? 20.615 6.502 0.229 1.00 89.56 698 PRO A CA 1
ATOM 5232 C C . PRO A 1 698 ? 20.296 7.254 -1.074 1.00 89.56 698 PRO A C 1
ATOM 5234 O O . PRO A 1 698 ? 19.254 7.911 -1.150 1.00 89.56 698 PRO A O 1
ATOM 5237 N N . GLY A 1 699 ? 21.168 7.173 -2.087 1.00 91.31 699 GLY A N 1
ATOM 5238 C CA . GLY A 1 699 ? 20.919 7.698 -3.433 1.00 91.31 699 GLY A CA 1
ATOM 5239 C C . GLY A 1 699 ? 20.016 6.818 -4.305 1.00 91.31 699 GLY A C 1
ATOM 5240 O O . GLY A 1 699 ? 19.509 7.289 -5.322 1.00 91.31 699 GLY A O 1
ATOM 5241 N N . ALA A 1 700 ? 19.791 5.554 -3.930 1.00 94.50 700 ALA A N 1
ATOM 5242 C CA . ALA A 1 700 ? 18.918 4.638 -4.656 1.00 94.50 700 ALA A CA 1
ATOM 5243 C C . ALA A 1 700 ? 17.448 4.869 -4.265 1.00 94.50 700 ALA A C 1
ATOM 5245 O O . ALA A 1 700 ? 16.981 4.392 -3.227 1.00 94.50 700 ALA A O 1
ATOM 5246 N N . ASN A 1 701 ? 16.716 5.595 -5.112 1.00 93.56 701 ASN A N 1
ATOM 5247 C CA . ASN A 1 701 ? 15.276 5.802 -4.996 1.00 93.56 701 ASN A CA 1
ATOM 5248 C C . ASN A 1 701 ? 14.580 4.958 -6.070 1.00 93.56 701 ASN A C 1
ATOM 5250 O O . ASN A 1 701 ? 14.826 5.125 -7.262 1.00 93.56 701 ASN A O 1
ATOM 5254 N N . VAL A 1 702 ? 13.727 4.027 -5.655 1.00 96.31 702 VAL A N 1
ATOM 5255 C CA . VAL A 1 702 ? 13.106 3.043 -6.543 1.00 96.31 702 VAL A CA 1
ATOM 5256 C C . VAL A 1 702 ? 11.599 3.027 -6.320 1.00 96.31 702 VAL A C 1
ATOM 5258 O O . VAL A 1 702 ? 11.130 2.865 -5.194 1.00 96.31 702 VAL A O 1
ATOM 5261 N N . THR A 1 703 ? 10.836 3.167 -7.401 1.00 97.25 703 THR A N 1
ATOM 5262 C CA . THR A 1 703 ? 9.375 3.037 -7.405 1.00 97.25 703 THR A CA 1
ATOM 5263 C C . THR A 1 703 ? 8.961 1.931 -8.366 1.00 97.25 703 THR A C 1
ATOM 5265 O O . THR A 1 703 ? 9.220 2.019 -9.565 1.00 97.25 703 THR A O 1
ATOM 5268 N N . LEU A 1 704 ? 8.302 0.892 -7.860 1.00 97.19 704 LEU A N 1
ATOM 5269 C CA . LEU A 1 704 ? 7.800 -0.227 -8.655 1.00 97.19 704 LEU A CA 1
ATOM 5270 C C . LEU A 1 704 ? 6.269 -0.205 -8.669 1.00 97.19 704 LEU A C 1
ATOM 5272 O O . LEU A 1 704 ? 5.644 -0.348 -7.620 1.00 97.19 704 LEU A O 1
ATOM 5276 N N . VAL A 1 705 ? 5.673 -0.034 -9.849 1.00 95.88 705 VAL A N 1
ATOM 5277 C CA . VAL A 1 705 ? 4.218 -0.029 -10.040 1.00 95.88 705 VAL A CA 1
ATOM 5278 C C . VAL A 1 705 ? 3.795 -1.284 -10.792 1.00 95.88 705 VAL A C 1
ATOM 5280 O O . VAL A 1 705 ? 4.149 -1.451 -11.960 1.00 95.88 705 VAL A O 1
ATOM 5283 N N . ASN A 1 706 ? 3.019 -2.145 -10.134 1.00 93.75 706 ASN A N 1
ATOM 5284 C CA . ASN A 1 706 ? 2.557 -3.440 -10.643 1.00 93.75 706 ASN A CA 1
ATOM 5285 C C . ASN A 1 706 ? 3.714 -4.292 -11.202 1.00 93.75 706 ASN A C 1
ATOM 5287 O O . ASN A 1 706 ? 3.617 -4.822 -12.311 1.00 93.75 706 ASN A O 1
ATOM 5291 N N . HIS A 1 707 ? 4.833 -4.370 -10.475 1.00 96.88 707 HIS A N 1
ATOM 5292 C CA . HIS A 1 707 ? 5.975 -5.171 -10.919 1.00 96.88 707 HIS A CA 1
ATOM 5293 C C . HIS A 1 707 ? 5.761 -6.640 -10.556 1.00 96.88 707 HIS A C 1
ATOM 5295 O O . HIS A 1 707 ? 5.499 -6.958 -9.398 1.00 96.88 707 HIS A O 1
ATOM 5301 N N . ASN A 1 708 ? 5.874 -7.535 -11.531 1.00 96.19 708 ASN A N 1
ATOM 5302 C CA . ASN A 1 708 ? 5.706 -8.964 -11.299 1.00 96.19 708 ASN A CA 1
ATOM 5303 C C . ASN A 1 708 ? 7.064 -9.652 -11.072 1.00 96.19 708 ASN A C 1
ATOM 5305 O O . ASN A 1 708 ? 8.022 -9.410 -11.807 1.00 96.19 708 ASN A O 1
ATOM 5309 N N . PHE A 1 709 ? 7.135 -10.518 -10.069 1.00 96.44 709 PHE A N 1
ATOM 5310 C CA . PHE A 1 709 ? 8.311 -11.281 -9.670 1.00 96.44 709 PHE A CA 1
ATOM 5311 C C . PHE A 1 709 ? 8.023 -12.773 -9.804 1.00 96.44 709 PHE A C 1
ATOM 5313 O O . PHE A 1 709 ? 7.699 -13.457 -8.839 1.00 96.44 709 PHE A O 1
ATOM 5320 N N . ALA A 1 710 ? 8.107 -13.291 -11.024 1.00 94.94 710 ALA A N 1
ATOM 5321 C CA . ALA A 1 710 ? 7.789 -14.689 -11.278 1.00 94.94 710 ALA A CA 1
ATOM 5322 C C . ALA A 1 710 ? 9.029 -15.570 -11.062 1.00 94.94 710 ALA A C 1
ATOM 5324 O O . ALA A 1 710 ? 9.987 -15.499 -11.830 1.00 94.94 710 ALA A O 1
ATOM 5325 N N . TYR A 1 711 ? 9.001 -16.427 -10.041 1.00 95.88 711 TYR A N 1
ATOM 5326 C CA . TYR A 1 711 ? 10.046 -17.417 -9.742 1.00 95.88 711 TYR A CA 1
ATOM 5327 C C . TYR A 1 711 ? 11.429 -16.826 -9.408 1.00 95.88 711 TYR A C 1
ATOM 5329 O O . TYR A 1 711 ? 12.452 -17.482 -9.601 1.00 95.88 711 TYR A O 1
ATOM 5337 N N . ILE A 1 712 ? 11.494 -15.599 -8.882 1.00 97.06 712 ILE A N 1
ATOM 5338 C CA . ILE A 1 712 ? 12.763 -15.037 -8.394 1.00 97.06 712 ILE A CA 1
ATOM 5339 C C . ILE A 1 712 ? 13.304 -15.893 -7.244 1.00 97.06 712 ILE A C 1
ATOM 5341 O O . ILE A 1 712 ? 12.573 -16.241 -6.321 1.00 97.06 712 ILE A O 1
ATOM 5345 N N . GLY A 1 713 ? 14.594 -16.220 -7.296 1.00 96.06 713 GLY A N 1
ATOM 5346 C CA . GLY A 1 713 ? 15.252 -17.174 -6.403 1.00 96.06 713 GLY A CA 1
ATOM 5347 C C . GLY A 1 713 ? 15.500 -18.539 -7.054 1.00 96.06 713 GLY A C 1
ATOM 5348 O O . GLY A 1 713 ? 16.370 -19.265 -6.580 1.00 96.06 713 GLY A O 1
ATOM 5349 N N . SER A 1 714 ? 14.836 -18.860 -8.176 1.00 94.38 714 SER A N 1
ATOM 5350 C CA . SER A 1 714 ? 15.042 -20.128 -8.897 1.00 94.38 714 SER A CA 1
ATOM 5351 C C . SER A 1 714 ? 16.404 -20.232 -9.601 1.00 94.38 714 SER A C 1
ATOM 5353 O O . SER A 1 714 ? 16.776 -21.311 -10.080 1.00 94.38 714 SER A O 1
ATOM 5355 N N . GLY A 1 715 ? 17.145 -19.122 -9.702 1.00 93.94 715 GLY A N 1
ATOM 5356 C CA . GLY A 1 715 ? 18.419 -19.047 -10.411 1.00 93.94 715 GLY A CA 1
ATOM 5357 C C . GLY A 1 715 ? 18.249 -19.432 -11.880 1.00 93.94 715 GLY A C 1
ATOM 5358 O O . GLY A 1 715 ? 17.423 -18.876 -12.605 1.00 93.94 715 GLY A O 1
ATOM 5359 N N . LYS A 1 716 ? 19.005 -20.436 -12.320 1.00 93.06 716 LYS A N 1
ATOM 5360 C CA . LYS A 1 716 ? 18.911 -20.996 -13.674 1.00 93.06 716 LYS A CA 1
ATOM 5361 C C . LYS A 1 716 ? 17.664 -21.845 -13.951 1.00 93.06 716 LYS A C 1
ATOM 5363 O O . LYS A 1 716 ? 17.406 -22.169 -15.109 1.00 93.06 716 LYS A O 1
ATOM 5368 N N . SER A 1 717 ? 16.918 -22.253 -12.920 1.00 91.50 717 SER A N 1
ATOM 5369 C CA . SER A 1 717 ? 15.792 -23.178 -13.080 1.00 91.50 717 SER A CA 1
ATOM 5370 C C . SER A 1 717 ? 14.595 -22.509 -13.755 1.00 91.50 717 SER A C 1
ATOM 5372 O O . SER A 1 717 ? 14.140 -21.448 -13.323 1.00 91.50 717 SER A O 1
ATOM 5374 N N . TYR A 1 718 ? 14.067 -23.176 -14.785 1.00 90.00 718 TYR A N 1
ATOM 5375 C CA . TYR A 1 718 ? 12.858 -22.814 -15.534 1.00 90.00 718 TYR A CA 1
ATOM 5376 C C . TYR A 1 718 ? 11.709 -23.822 -15.335 1.00 90.00 718 TYR A C 1
ATOM 5378 O O . TYR A 1 718 ? 10.719 -23.788 -16.064 1.00 90.00 718 TYR A O 1
ATOM 5386 N N . GLU A 1 719 ? 11.824 -24.716 -14.346 1.00 91.38 719 GLU A N 1
ATOM 5387 C CA . GLU A 1 719 ? 10.845 -25.780 -14.055 1.00 91.38 719 GLU A CA 1
ATOM 5388 C C . GLU A 1 719 ? 9.518 -25.262 -13.459 1.00 91.38 719 GLU A C 1
ATOM 5390 O O . GLU A 1 719 ? 8.589 -26.040 -13.258 1.00 91.38 719 GLU A O 1
ATOM 5395 N N . ASN A 1 720 ? 9.407 -23.953 -13.189 1.00 91.56 720 ASN A N 1
ATOM 5396 C CA . ASN A 1 720 ? 8.247 -23.309 -12.551 1.00 91.56 720 ASN A CA 1
ATOM 5397 C C . ASN A 1 720 ? 7.902 -23.882 -11.162 1.00 91.56 720 ASN A C 1
ATOM 5399 O O . ASN A 1 720 ? 6.736 -23.981 -10.781 1.00 91.56 720 ASN A O 1
ATOM 5403 N N . ASP A 1 721 ? 8.930 -24.258 -10.398 1.00 90.94 721 ASP A N 1
ATOM 5404 C CA . ASP A 1 721 ? 8.797 -24.740 -9.024 1.00 90.94 721 ASP A CA 1
ATOM 5405 C C . ASP A 1 721 ? 8.654 -23.566 -8.040 1.00 90.94 721 ASP A C 1
ATOM 5407 O O . ASP A 1 721 ? 9.624 -22.865 -7.738 1.00 90.94 721 ASP A O 1
ATOM 5411 N N . ASP A 1 722 ? 7.444 -23.381 -7.503 1.00 89.69 722 ASP A N 1
ATOM 5412 C CA . ASP A 1 722 ? 7.139 -22.406 -6.446 1.00 89.69 722 ASP A CA 1
ATOM 5413 C C . ASP A 1 722 ? 8.075 -22.520 -5.228 1.00 89.69 722 ASP A C 1
ATOM 5415 O O . ASP A 1 722 ? 8.296 -21.529 -4.536 1.00 89.69 722 ASP A O 1
ATOM 5419 N N . THR A 1 723 ? 8.606 -23.714 -4.928 1.00 90.25 723 THR A N 1
ATOM 5420 C CA . THR A 1 723 ? 9.458 -23.954 -3.748 1.00 90.25 723 THR A CA 1
ATOM 5421 C C . THR A 1 723 ? 10.908 -23.515 -3.943 1.00 90.25 723 THR A C 1
ATOM 5423 O O . THR A 1 723 ? 11.631 -23.352 -2.960 1.00 90.25 723 THR A O 1
ATOM 5426 N N . ALA A 1 724 ? 11.320 -23.272 -5.191 1.00 91.69 724 ALA A N 1
ATOM 5427 C CA . ALA A 1 724 ? 12.611 -22.679 -5.526 1.00 91.69 724 ALA A CA 1
ATOM 5428 C C . ALA A 1 724 ? 12.588 -21.138 -5.482 1.00 91.69 724 ALA A C 1
ATOM 5430 O O . ALA A 1 724 ? 13.647 -20.514 -5.503 1.00 91.69 724 ALA A O 1
ATOM 5431 N N . ALA A 1 725 ? 11.407 -20.513 -5.421 1.00 93.56 725 ALA A N 1
ATOM 5432 C CA . ALA A 1 725 ? 11.284 -19.064 -5.318 1.00 93.56 725 ALA A CA 1
ATOM 5433 C C . ALA A 1 725 ? 11.592 -18.569 -3.891 1.00 93.56 725 ALA A C 1
ATOM 5435 O O . ALA A 1 725 ? 11.172 -19.162 -2.897 1.00 93.56 725 ALA A O 1
ATOM 5436 N N . ILE A 1 726 ? 12.313 -17.452 -3.781 1.00 94.50 726 ILE A N 1
ATOM 5437 C CA . ILE A 1 726 ? 12.758 -16.859 -2.515 1.00 94.50 726 ILE A CA 1
ATOM 5438 C C . ILE A 1 726 ? 12.282 -15.409 -2.469 1.00 94.50 726 ILE A C 1
ATOM 5440 O O . ILE A 1 726 ? 12.929 -14.517 -3.016 1.00 94.50 726 ILE A O 1
ATOM 5444 N N . GLN A 1 727 ? 11.181 -15.147 -1.762 1.00 91.00 727 GLN A N 1
ATOM 5445 C CA . GLN A 1 727 ? 10.564 -13.815 -1.756 1.00 91.00 727 GLN A CA 1
ATOM 5446 C C . GLN A 1 727 ? 11.485 -12.702 -1.226 1.00 91.00 727 GLN A C 1
ATOM 5448 O O . GLN A 1 727 ? 11.439 -11.570 -1.706 1.00 91.00 727 GLN A O 1
ATOM 5453 N N . ALA A 1 728 ? 12.392 -13.028 -0.299 1.00 92.94 728 ALA A N 1
ATOM 5454 C CA . ALA A 1 728 ? 13.405 -12.094 0.199 1.00 92.94 728 ALA A CA 1
ATOM 5455 C C . ALA A 1 728 ? 14.393 -11.605 -0.885 1.00 92.94 728 ALA A C 1
ATOM 5457 O O . ALA A 1 728 ? 15.081 -10.612 -0.668 1.00 92.94 728 ALA A O 1
ATOM 5458 N N . ASN A 1 729 ? 14.456 -12.271 -2.043 1.00 96.38 729 ASN A N 1
ATOM 5459 C CA . ASN A 1 729 ? 15.294 -11.879 -3.174 1.00 96.38 729 ASN A CA 1
ATOM 5460 C C . ASN A 1 729 ? 14.542 -11.044 -4.231 1.00 96.38 729 ASN A C 1
ATOM 5462 O O . ASN A 1 729 ? 15.166 -10.520 -5.154 1.00 96.38 729 ASN A O 1
ATOM 5466 N N . GLU A 1 730 ? 13.215 -10.918 -4.139 1.00 96.12 730 GLU A N 1
ATOM 5467 C CA . GLU A 1 730 ? 12.409 -10.155 -5.105 1.00 96.12 730 GLU A CA 1
ATOM 5468 C C . GLU A 1 730 ? 12.728 -8.660 -5.052 1.00 96.12 730 GLU A C 1
ATOM 5470 O O . GLU A 1 730 ? 12.930 -8.025 -6.088 1.00 96.12 730 GLU A O 1
ATOM 5475 N N . VAL A 1 731 ? 12.827 -8.118 -3.837 1.00 96.38 731 VAL A N 1
ATOM 5476 C CA . VAL A 1 731 ? 13.222 -6.734 -3.569 1.00 96.38 731 VAL A CA 1
ATOM 5477 C C . VAL A 1 731 ? 14.257 -6.733 -2.449 1.00 96.38 731 VAL A C 1
ATOM 5479 O O . VAL A 1 731 ? 13.933 -6.986 -1.294 1.00 96.38 731 VAL A O 1
ATOM 5482 N N . VAL A 1 732 ? 15.507 -6.424 -2.789 1.00 96.50 732 VAL A N 1
ATOM 5483 C CA . VAL A 1 732 ? 16.628 -6.350 -1.844 1.00 96.50 732 VAL A CA 1
ATOM 5484 C C . VAL A 1 732 ? 17.049 -4.892 -1.687 1.00 96.50 732 VAL A C 1
ATOM 5486 O O . VAL A 1 732 ? 17.745 -4.347 -2.542 1.00 96.50 732 VAL A O 1
ATOM 5489 N N . ALA A 1 733 ? 16.636 -4.258 -0.589 1.00 95.12 733 ALA A N 1
ATOM 5490 C CA . ALA A 1 733 ? 17.024 -2.893 -0.233 1.00 95.12 733 ALA A CA 1
ATOM 5491 C C . ALA A 1 733 ? 18.075 -2.902 0.890 1.00 95.12 733 ALA A C 1
ATOM 5493 O O . ALA A 1 733 ? 17.849 -3.485 1.950 1.00 95.12 733 ALA A O 1
ATOM 5494 N N . THR A 1 734 ? 19.221 -2.248 0.684 1.00 94.06 734 THR A N 1
ATOM 5495 C CA . THR A 1 734 ? 20.305 -2.166 1.681 1.00 94.06 734 THR A CA 1
ATOM 5496 C C . THR A 1 734 ? 20.859 -0.749 1.822 1.00 94.06 734 THR A C 1
ATOM 5498 O O . THR A 1 734 ? 20.642 0.118 0.975 1.00 94.06 734 THR A O 1
ATOM 5501 N N . ASN A 1 735 ? 21.584 -0.495 2.918 1.00 89.50 735 ASN A N 1
ATOM 5502 C CA . ASN A 1 735 ? 22.285 0.771 3.178 1.00 89.50 735 ASN A CA 1
ATOM 5503 C C . ASN A 1 735 ? 21.385 2.020 3.038 1.00 89.50 735 ASN A C 1
ATOM 5505 O O . ASN A 1 735 ? 21.800 3.031 2.484 1.00 89.50 735 ASN A O 1
ATOM 5509 N N . SER A 1 736 ? 20.147 1.949 3.537 1.00 88.25 736 SER A N 1
ATOM 5510 C CA . SER A 1 736 ? 19.147 3.033 3.474 1.00 88.25 736 SER A CA 1
ATOM 5511 C C . SER A 1 736 ? 18.621 3.388 2.071 1.00 88.25 736 SER A C 1
ATOM 5513 O O . SER A 1 736 ? 18.088 4.483 1.884 1.00 88.25 736 SER A O 1
ATOM 5515 N N . ALA A 1 737 ? 18.712 2.469 1.103 1.00 92.19 737 ALA A N 1
ATOM 5516 C CA . ALA A 1 737 ? 17.980 2.575 -0.161 1.00 92.19 737 ALA A CA 1
ATOM 5517 C C . ALA A 1 737 ? 16.461 2.661 0.064 1.00 92.19 737 ALA A C 1
ATOM 5519 O O . ALA A 1 737 ? 15.906 1.984 0.933 1.00 92.19 737 ALA A O 1
ATOM 5520 N N . LYS A 1 738 ? 15.777 3.480 -0.740 1.00 91.38 738 LYS A N 1
ATOM 5521 C CA . LYS A 1 738 ? 14.333 3.723 -0.630 1.00 91.38 738 LYS A CA 1
ATOM 5522 C C . LYS A 1 738 ? 13.614 2.987 -1.752 1.00 91.38 738 LYS A C 1
ATOM 5524 O O . LYS A 1 738 ? 13.663 3.428 -2.898 1.00 91.38 738 LYS A O 1
ATOM 5529 N N . VAL A 1 739 ? 12.930 1.890 -1.427 1.00 94.38 739 VAL A N 1
ATOM 5530 C CA . VAL A 1 739 ? 12.139 1.125 -2.401 1.00 94.38 739 VAL A CA 1
ATOM 5531 C C . VAL A 1 739 ? 10.663 1.155 -2.024 1.00 94.38 739 VAL A C 1
ATOM 5533 O O . VAL A 1 739 ? 10.246 0.537 -1.049 1.00 94.38 739 VAL A O 1
ATOM 5536 N N . ASN A 1 740 ? 9.870 1.855 -2.828 1.00 94.44 740 ASN A N 1
ATOM 5537 C CA . ASN A 1 740 ? 8.414 1.817 -2.774 1.00 94.44 740 ASN A CA 1
ATOM 5538 C C . ASN A 1 740 ? 7.929 0.853 -3.854 1.00 94.44 740 ASN A C 1
ATOM 5540 O O . ASN A 1 740 ? 8.283 1.017 -5.021 1.00 94.44 740 ASN A O 1
ATOM 5544 N N . TYR A 1 741 ? 7.116 -0.139 -3.503 1.00 94.69 741 TYR A N 1
ATOM 5545 C CA . TYR A 1 741 ? 6.630 -1.101 -4.485 1.00 94.69 741 TYR A CA 1
ATOM 5546 C C . TYR A 1 741 ? 5.185 -1.516 -4.241 1.00 94.69 741 TYR A C 1
ATOM 5548 O O . TYR A 1 741 ? 4.765 -1.685 -3.098 1.00 94.69 741 TYR A O 1
ATOM 5556 N N . ASN A 1 742 ? 4.451 -1.761 -5.325 1.00 94.75 742 ASN A N 1
ATOM 5557 C CA . ASN A 1 742 ? 3.413 -2.777 -5.320 1.00 94.75 742 ASN A CA 1
ATOM 5558 C C . ASN A 1 742 ? 3.736 -3.857 -6.360 1.00 94.75 742 ASN A C 1
ATOM 5560 O O . ASN A 1 742 ? 4.155 -3.560 -7.484 1.00 94.75 742 ASN A O 1
ATOM 5564 N N . SER A 1 743 ? 3.593 -5.116 -5.961 1.00 94.69 743 SER A N 1
ATOM 5565 C CA . SER A 1 743 ? 4.079 -6.253 -6.740 1.00 94.69 743 SER A CA 1
ATOM 5566 C C . SER A 1 743 ? 3.151 -7.456 -6.695 1.00 94.69 743 SER A C 1
ATOM 5568 O O . SER A 1 743 ? 2.299 -7.570 -5.808 1.00 94.69 743 SER A O 1
ATOM 5570 N N . THR A 1 744 ? 3.351 -8.344 -7.669 1.00 94.25 744 THR A N 1
ATOM 5571 C CA . THR A 1 744 ? 2.830 -9.714 -7.660 1.00 94.25 744 THR A CA 1
ATOM 5572 C C . THR A 1 744 ? 3.949 -10.737 -7.800 1.00 94.25 744 THR A C 1
ATOM 5574 O O . THR A 1 744 ? 5.035 -10.375 -8.248 1.00 94.25 744 THR A O 1
ATOM 5577 N N . ASP A 1 745 ? 3.690 -11.998 -7.456 1.00 92.06 745 ASP A N 1
ATOM 5578 C CA . ASP A 1 745 ? 4.631 -13.114 -7.635 1.00 92.06 745 ASP A CA 1
ATOM 5579 C C . ASP A 1 745 ? 3.992 -14.341 -8.325 1.00 92.06 745 ASP A C 1
ATOM 5581 O O . ASP A 1 745 ? 2.827 -14.311 -8.734 1.00 92.06 745 ASP A O 1
ATOM 5585 N N . GLN A 1 746 ? 4.746 -15.443 -8.453 1.00 91.94 746 GLN A N 1
ATOM 5586 C CA . GLN A 1 746 ? 4.263 -16.712 -9.027 1.00 91.94 746 GLN A CA 1
ATOM 5587 C C . GLN A 1 746 ? 3.070 -17.351 -8.290 1.00 91.94 746 GLN A C 1
ATOM 5589 O O . GLN A 1 746 ? 2.288 -18.063 -8.917 1.00 91.94 746 GLN A O 1
ATOM 5594 N N . SER A 1 747 ? 2.893 -17.091 -6.989 1.00 87.38 747 SER A N 1
ATOM 5595 C CA . SER A 1 747 ? 1.737 -17.576 -6.214 1.00 87.38 747 SER A CA 1
ATOM 5596 C C . SER A 1 747 ? 0.487 -16.718 -6.438 1.00 87.38 747 SER A C 1
ATOM 5598 O O . SER A 1 747 ? -0.595 -17.058 -5.950 1.00 87.38 747 SER A O 1
ATOM 5600 N N . GLY A 1 748 ? 0.630 -15.607 -7.167 1.00 83.38 748 GLY A N 1
ATOM 5601 C CA . GLY A 1 748 ? -0.383 -14.573 -7.302 1.00 83.38 748 GLY A CA 1
ATOM 5602 C C . GLY A 1 748 ? -0.482 -13.679 -6.069 1.00 83.38 748 GLY A C 1
ATOM 5603 O O . GLY A 1 748 ? -1.462 -12.947 -5.948 1.00 83.38 748 GLY A O 1
ATOM 5604 N N . ASP A 1 749 ? 0.475 -13.712 -5.142 1.00 88.88 749 ASP A N 1
ATOM 5605 C CA . ASP A 1 749 ? 0.412 -12.849 -3.965 1.00 88.88 749 ASP A CA 1
ATOM 5606 C C . ASP A 1 749 ? 0.460 -11.379 -4.388 1.00 88.88 749 ASP A C 1
ATOM 5608 O O . ASP A 1 749 ? 1.095 -11.039 -5.378 1.00 88.88 749 ASP A O 1
ATOM 5612 N N . PHE A 1 750 ? -0.215 -10.493 -3.657 1.00 92.25 750 PHE A N 1
ATOM 5613 C CA . PHE A 1 750 ? -0.158 -9.048 -3.881 1.00 92.25 750 PHE A CA 1
ATOM 5614 C C . PHE A 1 750 ? 0.480 -8.369 -2.674 1.00 92.25 750 PHE A C 1
ATOM 5616 O O . PHE A 1 750 ? 0.034 -8.562 -1.542 1.00 92.25 750 PHE A O 1
ATOM 5623 N N . ARG A 1 751 ? 1.506 -7.550 -2.903 1.00 92.00 751 ARG A N 1
ATOM 5624 C CA . ARG A 1 751 ? 2.228 -6.832 -1.842 1.00 92.00 751 ARG A CA 1
ATOM 5625 C C . ARG A 1 751 ? 2.209 -5.329 -2.106 1.00 92.00 751 ARG A C 1
ATOM 5627 O O . ARG A 1 751 ? 2.315 -4.906 -3.254 1.00 92.00 751 ARG A O 1
ATOM 5634 N N . LEU A 1 752 ? 2.087 -4.527 -1.048 1.00 92.50 752 LEU A N 1
ATOM 5635 C CA . LEU A 1 752 ? 2.266 -3.069 -1.063 1.00 92.50 752 LEU A CA 1
ATOM 5636 C C . LEU A 1 752 ? 3.309 -2.713 0.002 1.00 92.50 752 LEU A C 1
ATOM 5638 O O . LEU A 1 752 ? 3.000 -2.588 1.190 1.00 92.50 752 LEU A O 1
ATOM 5642 N N . GLY A 1 753 ? 4.563 -2.608 -0.436 1.00 88.06 753 GLY A N 1
ATOM 5643 C CA . GLY A 1 753 ? 5.723 -2.625 0.447 1.00 88.06 753 GLY A CA 1
ATOM 5644 C C . GLY A 1 753 ? 5.757 -3.883 1.323 1.00 88.06 753 GLY A C 1
ATOM 5645 O O . GLY A 1 753 ? 5.177 -4.920 0.994 1.00 88.06 753 GLY A O 1
ATOM 5646 N N . GLU A 1 754 ? 6.417 -3.769 2.472 1.00 82.50 754 GLU A N 1
ATOM 5647 C CA . GLU A 1 754 ? 6.475 -4.833 3.483 1.00 82.50 754 GLU A CA 1
ATOM 5648 C C . GLU A 1 754 ? 5.250 -4.858 4.415 1.00 82.50 754 GLU A C 1
ATOM 5650 O O . GLU A 1 754 ? 5.035 -5.833 5.131 1.00 82.50 754 GLU A O 1
ATOM 5655 N N . LEU A 1 755 ? 4.452 -3.783 4.446 1.00 84.81 755 LEU A N 1
ATOM 5656 C CA . LEU A 1 755 ? 3.424 -3.576 5.475 1.00 84.81 755 LEU A CA 1
ATOM 5657 C C . LEU A 1 755 ? 2.074 -4.231 5.163 1.00 84.81 755 LEU A C 1
ATOM 5659 O O . LEU A 1 755 ? 1.301 -4.456 6.096 1.00 84.81 755 LEU A O 1
ATOM 5663 N N . PHE A 1 756 ? 1.784 -4.521 3.894 1.00 88.81 756 PHE A N 1
ATOM 5664 C CA . PHE A 1 756 ? 0.523 -5.117 3.453 1.00 88.81 756 PHE A CA 1
ATOM 5665 C C . PHE A 1 756 ? 0.768 -6.225 2.429 1.00 88.81 756 PHE A C 1
ATOM 5667 O O . PHE A 1 756 ? 1.408 -6.001 1.398 1.00 88.81 756 PHE A O 1
ATOM 5674 N N . HIS A 1 757 ? 0.227 -7.410 2.707 1.00 90.69 757 HIS A N 1
ATOM 5675 C CA . HIS A 1 757 ? 0.395 -8.615 1.898 1.00 90.69 757 HIS A CA 1
ATOM 5676 C C . HIS A 1 757 ? -0.931 -9.375 1.810 1.00 90.69 757 HIS A C 1
ATOM 5678 O O . HIS A 1 757 ? -1.586 -9.631 2.815 1.00 90.69 757 HIS A O 1
ATOM 5684 N N . VAL A 1 758 ? -1.331 -9.738 0.596 1.00 92.38 758 VAL A N 1
ATOM 5685 C CA . VAL A 1 758 ? -2.448 -10.639 0.307 1.00 92.38 758 VAL A CA 1
ATOM 5686 C C . VAL A 1 758 ? -1.861 -11.892 -0.320 1.00 92.38 758 VAL A C 1
ATOM 5688 O O . VAL A 1 758 ? -1.408 -11.843 -1.462 1.00 92.38 758 VAL A O 1
ATOM 5691 N N . ASN A 1 759 ? -1.881 -13.012 0.394 1.00 89.00 759 ASN A N 1
ATOM 5692 C CA . ASN A 1 759 ? -1.468 -14.292 -0.160 1.00 89.00 759 ASN A CA 1
ATOM 5693 C C . ASN A 1 759 ? -2.666 -14.964 -0.845 1.00 89.00 759 ASN A C 1
ATOM 5695 O O . ASN A 1 759 ? -3.577 -15.454 -0.173 1.00 89.00 759 ASN A O 1
ATOM 5699 N N . GLN A 1 760 ? -2.699 -14.984 -2.182 1.00 86.62 760 GLN A N 1
ATOM 5700 C CA . GLN A 1 760 ? -3.867 -15.501 -2.918 1.00 86.62 760 GLN A CA 1
ATOM 5701 C C . GLN A 1 760 ? -3.986 -17.029 -2.833 1.00 86.62 760 GLN A C 1
ATOM 5703 O O . GLN A 1 760 ? -5.093 -17.565 -2.882 1.00 86.62 760 GLN A O 1
ATOM 5708 N N . LYS A 1 761 ? -2.866 -17.730 -2.628 1.00 84.19 761 LYS A N 1
ATOM 5709 C CA . LYS A 1 761 ? -2.805 -19.195 -2.505 1.00 84.19 761 LYS A CA 1
ATOM 5710 C C . LYS A 1 761 ? -3.475 -19.729 -1.230 1.00 84.19 761 LYS A C 1
ATOM 5712 O O . LYS A 1 761 ? -4.010 -20.835 -1.237 1.00 84.19 761 LYS A O 1
ATOM 5717 N N . THR A 1 762 ? -3.460 -18.952 -0.146 1.00 86.38 762 THR A N 1
ATOM 5718 C CA . THR A 1 762 ? -4.072 -19.287 1.157 1.00 86.38 762 THR A CA 1
ATOM 5719 C C . THR A 1 762 ? -5.305 -18.444 1.493 1.00 86.38 762 THR A C 1
ATOM 5721 O O . THR A 1 762 ? -6.081 -18.828 2.365 1.00 86.38 762 THR A O 1
ATOM 5724 N N . GLY A 1 763 ? -5.492 -17.301 0.825 1.00 84.25 763 GLY A N 1
ATOM 5725 C CA . GLY A 1 763 ? -6.533 -16.316 1.129 1.00 84.25 763 GLY A CA 1
ATOM 5726 C C . GLY A 1 763 ? -6.225 -15.417 2.335 1.00 84.25 763 GLY A C 1
ATOM 5727 O O . GLY A 1 763 ? -7.100 -14.665 2.765 1.00 84.25 763 GLY A O 1
ATOM 5728 N N . VAL A 1 764 ? -5.016 -15.488 2.903 1.00 86.69 764 VAL A N 1
ATOM 5729 C CA . VAL A 1 764 ? -4.613 -14.672 4.058 1.00 86.69 764 VAL A CA 1
ATOM 5730 C C . VAL A 1 764 ? -4.313 -13.237 3.622 1.00 86.69 764 VAL A C 1
ATOM 5732 O O . VAL A 1 764 ? -3.562 -13.008 2.677 1.00 86.69 764 VAL A O 1
ATOM 5735 N N . VAL A 1 765 ? -4.870 -12.268 4.350 1.00 89.38 765 VAL A N 1
ATOM 5736 C CA . VAL A 1 765 ? -4.521 -10.844 4.248 1.00 89.38 765 VAL A CA 1
ATOM 5737 C C . VAL A 1 765 ? -3.795 -10.446 5.529 1.00 89.38 765 VAL A C 1
ATOM 5739 O O . VAL A 1 765 ? -4.386 -10.479 6.608 1.00 89.38 765 VAL A O 1
ATOM 5742 N N . GLU A 1 766 ? -2.523 -10.082 5.412 1.00 86.69 766 GLU A N 1
ATOM 5743 C CA . GLU A 1 766 ? -1.658 -9.692 6.521 1.00 86.69 766 GLU A CA 1
ATOM 5744 C C . GLU A 1 766 ? -1.346 -8.189 6.479 1.00 86.69 766 GLU A C 1
ATOM 5746 O O . GLU A 1 766 ? -1.007 -7.616 5.440 1.00 86.69 766 GLU A O 1
ATOM 5751 N N . PHE A 1 767 ? -1.423 -7.561 7.652 1.00 86.81 767 PHE A N 1
ATOM 5752 C CA . PHE A 1 767 ? -0.929 -6.213 7.907 1.00 86.81 767 PHE A CA 1
ATOM 5753 C C . PHE A 1 767 ? 0.195 -6.325 8.942 1.00 86.81 767 PHE A C 1
ATOM 5755 O O . PHE A 1 767 ? -0.066 -6.700 10.083 1.00 86.81 767 PHE A O 1
ATOM 5762 N N . LYS A 1 768 ? 1.436 -5.991 8.570 1.00 76.50 768 LYS A N 1
ATOM 5763 C CA . LYS A 1 768 ? 2.609 -6.093 9.468 1.00 76.50 768 LYS A CA 1
ATOM 5764 C C . LYS A 1 768 ? 2.847 -4.837 10.320 1.00 76.50 768 LYS A C 1
ATOM 5766 O O . LYS A 1 768 ? 3.836 -4.753 11.043 1.00 76.50 768 LYS A O 1
ATOM 5771 N N . SER A 1 769 ? 1.952 -3.852 10.237 1.00 74.56 769 SER A N 1
ATOM 5772 C CA . SER A 1 769 ? 1.946 -2.689 11.131 1.00 74.56 769 SER A CA 1
ATOM 5773 C C . SER A 1 769 ? 1.514 -3.098 12.541 1.00 74.56 769 SER A C 1
ATOM 5775 O O . SER A 1 769 ? 0.531 -3.819 12.695 1.00 74.56 769 SER A O 1
ATOM 5777 N N . ALA A 1 770 ? 2.201 -2.589 13.568 1.00 62.56 770 ALA A N 1
ATOM 5778 C CA . ALA A 1 770 ? 1.814 -2.800 14.967 1.00 62.56 770 ALA A CA 1
ATOM 5779 C C . ALA A 1 770 ? 0.437 -2.189 15.300 1.00 62.56 770 ALA A C 1
ATOM 5781 O O . ALA A 1 770 ? -0.283 -2.719 16.142 1.00 62.56 770 ALA A O 1
ATOM 5782 N N . ASP A 1 771 ? 0.063 -1.113 14.598 1.00 66.44 771 ASP A N 1
ATOM 5783 C CA . ASP A 1 771 ? -1.234 -0.447 14.702 1.00 66.44 771 ASP A CA 1
ATOM 5784 C C . ASP A 1 771 ? -1.978 -0.509 13.358 1.00 66.44 771 ASP A C 1
ATOM 5786 O O . ASP A 1 771 ? -1.444 -0.100 12.321 1.00 66.44 771 ASP A O 1
ATOM 5790 N N . ILE A 1 772 ? -3.236 -0.962 13.368 1.00 72.94 772 ILE A N 1
ATOM 5791 C CA . ILE A 1 772 ? -4.139 -0.914 12.207 1.00 72.94 772 ILE A CA 1
ATOM 5792 C C . ILE A 1 772 ? -5.277 0.060 12.521 1.00 72.94 772 ILE A C 1
ATOM 5794 O O . ILE A 1 772 ? -6.118 -0.199 13.383 1.00 72.94 772 ILE A O 1
ATOM 5798 N N . ARG A 1 773 ? -5.331 1.181 11.796 1.00 68.56 773 ARG A N 1
ATOM 5799 C CA . ARG A 1 773 ? -6.415 2.167 11.890 1.00 68.56 773 ARG A CA 1
ATOM 5800 C C . ARG A 1 773 ? -7.379 1.995 10.717 1.00 68.56 773 ARG A C 1
ATOM 5802 O O . ARG A 1 773 ? -6.991 2.204 9.573 1.00 68.56 773 ARG A O 1
ATOM 5809 N N . ILE A 1 774 ? -8.638 1.665 11.007 1.00 73.56 774 ILE A N 1
ATOM 5810 C CA . ILE A 1 774 ? -9.698 1.501 10.001 1.00 73.56 774 ILE A CA 1
ATOM 5811 C C . ILE A 1 774 ? -10.741 2.615 10.180 1.00 73.56 774 ILE A C 1
ATOM 5813 O O . ILE A 1 774 ? -11.694 2.471 10.943 1.00 73.56 774 ILE A O 1
ATOM 5817 N N . ASP A 1 775 ? -10.564 3.730 9.470 1.00 73.25 775 ASP A N 1
ATOM 5818 C CA . ASP A 1 775 ? -11.575 4.791 9.383 1.00 73.25 775 ASP A CA 1
ATOM 5819 C C . ASP A 1 775 ? -12.565 4.474 8.252 1.00 73.25 775 ASP A C 1
ATOM 5821 O O . ASP A 1 775 ? -12.260 4.672 7.076 1.00 73.25 775 ASP A O 1
ATOM 5825 N N . THR A 1 776 ? -13.768 3.996 8.590 1.00 69.44 776 THR A N 1
ATOM 5826 C CA . THR A 1 776 ? -14.865 3.865 7.612 1.00 69.44 776 THR A CA 1
ATOM 5827 C C . THR A 1 776 ? -15.882 4.990 7.778 1.00 69.44 776 THR A C 1
ATOM 5829 O O . THR A 1 776 ? -16.223 5.373 8.894 1.00 69.44 776 THR A O 1
ATOM 5832 N N . ALA A 1 777 ? -16.423 5.490 6.665 1.00 72.31 777 ALA A N 1
ATOM 5833 C CA . ALA A 1 777 ? -17.510 6.476 6.670 1.00 72.31 777 ALA A CA 1
ATOM 5834 C C . ALA A 1 777 ? -18.898 5.873 6.991 1.00 72.31 777 ALA A C 1
ATOM 5836 O O . ALA A 1 777 ? -19.896 6.590 6.990 1.00 72.31 777 ALA A O 1
ATOM 5837 N N . GLY A 1 778 ? -18.973 4.558 7.222 1.00 80.50 778 GLY A N 1
ATOM 5838 C CA . GLY A 1 778 ? -20.209 3.815 7.456 1.00 80.50 778 GLY A CA 1
ATOM 5839 C C . GLY A 1 778 ? -19.961 2.635 8.389 1.00 80.50 778 GLY A C 1
ATOM 5840 O O . GLY A 1 778 ? -19.948 2.807 9.604 1.00 80.50 778 GLY A O 1
ATOM 5841 N N . SER A 1 779 ? -19.762 1.444 7.820 1.00 86.69 779 SER A N 1
ATOM 5842 C CA . SER A 1 779 ? -19.575 0.202 8.578 1.00 86.69 779 SER A CA 1
ATOM 5843 C C . SER A 1 779 ? -18.515 -0.712 7.962 1.00 86.69 779 SER A C 1
ATOM 5845 O O . SER A 1 779 ? -18.509 -0.918 6.746 1.00 86.69 779 SER A O 1
ATOM 5847 N N . MET A 1 780 ? -17.714 -1.366 8.799 1.00 90.38 780 MET A N 1
ATOM 5848 C CA . MET A 1 780 ? -16.948 -2.557 8.429 1.00 90.38 780 MET A CA 1
ATOM 5849 C C . MET A 1 780 ? -17.883 -3.774 8.412 1.00 90.38 780 MET A C 1
ATOM 5851 O O . MET A 1 780 ? -18.674 -3.957 9.334 1.00 90.38 780 MET A O 1
ATOM 5855 N N . THR A 1 781 ? -17.807 -4.614 7.378 1.00 88.88 781 THR A N 1
ATOM 5856 C CA . THR A 1 781 ? -18.570 -5.873 7.299 1.00 88.88 781 THR A CA 1
ATOM 5857 C C . THR A 1 781 ? -17.624 -7.044 7.067 1.00 88.88 781 THR A C 1
ATOM 5859 O O . THR A 1 781 ? -16.867 -7.046 6.102 1.00 88.88 781 THR A O 1
ATOM 5862 N N . ILE A 1 782 ? -17.696 -8.048 7.938 1.00 90.38 782 ILE A N 1
ATOM 5863 C CA . ILE A 1 782 ? -16.986 -9.325 7.827 1.00 90.38 782 ILE A CA 1
ATOM 5864 C C . ILE A 1 782 ? -18.024 -10.363 7.398 1.00 90.38 782 ILE A C 1
ATOM 5866 O O . ILE A 1 782 ? -18.995 -10.576 8.119 1.00 90.38 782 ILE A O 1
ATOM 5870 N N . ASN A 1 783 ? -17.860 -10.974 6.225 1.00 85.94 783 ASN A N 1
ATOM 5871 C CA . ASN A 1 783 ? -18.847 -11.881 5.630 1.00 85.94 783 ASN A CA 1
ATOM 5872 C C . ASN A 1 783 ? -18.166 -13.169 5.142 1.00 85.94 783 ASN A C 1
ATOM 5874 O O . ASN A 1 783 ? -17.110 -13.099 4.518 1.00 85.94 783 ASN A O 1
ATOM 5878 N N . ASN A 1 784 ? -18.773 -14.328 5.406 1.00 82.94 784 ASN A N 1
ATOM 5879 C CA . ASN A 1 784 ? -18.307 -15.647 4.946 1.00 82.94 784 ASN A CA 1
ATOM 5880 C C . ASN A 1 784 ? -19.193 -16.262 3.835 1.00 82.94 784 ASN A C 1
ATOM 5882 O O . ASN A 1 784 ? -19.034 -17.429 3.485 1.00 82.94 784 ASN A O 1
ATOM 5886 N N . GLY A 1 785 ? -20.147 -15.492 3.308 1.00 80.31 785 GLY A N 1
ATOM 5887 C CA . GLY A 1 785 ? -21.136 -15.896 2.309 1.00 80.31 785 GLY A CA 1
ATOM 5888 C C . GLY A 1 785 ? -22.521 -16.193 2.895 1.00 80.31 785 GLY A C 1
ATOM 5889 O O . GLY A 1 785 ? -23.516 -15.846 2.261 1.00 80.31 785 GLY A O 1
ATOM 5890 N N . SER A 1 786 ? -22.604 -16.786 4.094 1.00 81.06 786 SER A N 1
ATOM 5891 C CA . SER A 1 786 ? -23.877 -17.081 4.781 1.00 81.06 786 SER A CA 1
ATOM 5892 C C . SER A 1 786 ? -24.213 -16.082 5.886 1.00 81.06 786 SER A C 1
ATOM 5894 O O . SER A 1 786 ? -25.381 -15.758 6.096 1.00 81.06 786 SER A O 1
ATOM 5896 N N . ASP A 1 787 ? -23.194 -15.589 6.585 1.00 85.31 787 ASP A N 1
ATOM 5897 C CA . ASP A 1 787 ? -23.324 -14.754 7.767 1.00 85.31 787 ASP A CA 1
ATOM 5898 C C . ASP A 1 787 ? -22.430 -13.521 7.681 1.00 85.31 787 ASP A C 1
ATOM 5900 O O . ASP A 1 787 ? -21.255 -13.595 7.314 1.00 85.31 787 ASP A O 1
ATOM 5904 N N . ALA A 1 788 ? -23.000 -12.382 8.072 1.00 90.62 788 ALA A N 1
ATOM 5905 C CA . ALA A 1 788 ? -22.309 -11.109 8.157 1.00 90.62 788 ALA A CA 1
ATOM 5906 C C . ALA A 1 788 ? -22.205 -10.650 9.618 1.00 90.62 788 ALA A C 1
ATOM 5908 O O . ALA A 1 788 ? -23.166 -10.738 10.384 1.00 90.62 788 ALA A O 1
ATOM 5909 N N . THR A 1 789 ? -21.036 -10.125 9.981 1.00 94.56 789 THR A N 1
ATOM 5910 C CA . THR A 1 789 ? -20.819 -9.315 11.183 1.00 94.56 789 THR A CA 1
ATOM 5911 C C . THR A 1 789 ? -20.546 -7.881 10.752 1.00 94.56 789 THR A C 1
ATOM 5913 O O . THR A 1 789 ? -19.598 -7.631 10.009 1.00 94.56 789 THR A O 1
ATOM 5916 N N . VAL A 1 790 ? -21.375 -6.946 11.202 1.00 93.00 790 VAL A N 1
ATOM 5917 C CA . VAL A 1 790 ? -21.291 -5.514 10.905 1.00 93.00 790 VAL A CA 1
ATOM 5918 C C . VAL A 1 790 ? -20.783 -4.778 12.141 1.00 93.00 790 VAL A C 1
ATOM 5920 O O . VAL A 1 790 ? -21.303 -4.975 13.239 1.00 93.00 790 VAL A O 1
ATOM 5923 N N . ILE A 1 791 ? -19.779 -3.926 11.957 1.00 92.81 791 ILE A N 1
ATOM 5924 C CA . ILE A 1 791 ? -19.199 -3.059 12.985 1.00 92.81 791 ILE A CA 1
ATOM 5925 C C . ILE A 1 791 ? -19.298 -1.621 12.474 1.00 92.81 791 ILE A C 1
ATOM 5927 O O . ILE A 1 791 ? -18.728 -1.291 11.433 1.00 92.81 791 ILE A O 1
ATOM 5931 N N . ASP A 1 792 ? -20.015 -0.764 13.195 1.00 90.56 792 ASP A N 1
ATOM 5932 C CA . ASP A 1 792 ? -20.118 0.669 12.907 1.00 90.56 792 ASP A CA 1
ATOM 5933 C C . ASP A 1 792 ? -20.010 1.509 14.190 1.00 90.56 792 ASP A C 1
ATOM 5935 O O . ASP A 1 792 ? -19.778 0.987 15.281 1.00 90.56 792 ASP A O 1
ATOM 5939 N N . SER A 1 793 ? -20.149 2.830 14.070 1.00 86.56 793 SER A N 1
ATOM 5940 C CA . SER A 1 793 ? -20.024 3.774 15.191 1.00 86.56 793 SER A CA 1
ATOM 5941 C C . SER A 1 793 ? -21.104 3.638 16.277 1.00 86.56 793 SER A C 1
ATOM 5943 O O . SER A 1 793 ? -20.997 4.278 17.323 1.00 86.56 793 SER A O 1
ATOM 5945 N N . THR A 1 794 ? -22.139 2.826 16.051 1.00 89.88 794 THR A N 1
ATOM 5946 C CA . THR A 1 794 ? -23.301 2.651 16.936 1.00 89.88 794 THR A CA 1
ATOM 5947 C C . THR A 1 794 ? -23.494 1.218 17.435 1.00 89.88 794 THR A C 1
ATOM 5949 O O . THR A 1 794 ? -24.155 1.021 18.464 1.00 89.88 794 THR A O 1
ATOM 5952 N N . LYS A 1 795 ? -22.943 0.214 16.734 1.00 92.75 795 LYS A N 1
ATOM 5953 C CA . LYS A 1 795 ? -23.191 -1.205 17.025 1.00 92.75 795 LYS A CA 1
ATOM 5954 C C . LYS A 1 795 ? -22.103 -2.169 16.538 1.00 92.75 795 LYS A C 1
ATOM 5956 O O . LYS A 1 795 ? -21.379 -1.911 15.580 1.00 92.75 795 LYS A O 1
ATOM 5961 N N . ILE A 1 796 ? -22.104 -3.346 17.160 1.00 95.38 796 ILE A N 1
ATOM 5962 C CA . ILE A 1 796 ? -21.534 -4.595 16.641 1.00 95.38 796 ILE A CA 1
ATOM 5963 C C . ILE A 1 796 ? -22.702 -5.576 16.491 1.00 95.38 796 ILE A C 1
ATOM 5965 O O . ILE A 1 796 ? -23.435 -5.816 17.450 1.00 95.38 796 ILE A O 1
ATOM 5969 N N . GLU A 1 797 ? -22.918 -6.121 15.298 1.00 95.31 797 GLU A N 1
ATOM 5970 C CA . GLU A 1 797 ? -24.097 -6.930 14.978 1.00 95.31 797 GLU A CA 1
ATOM 5971 C C . GLU A 1 797 ? -23.751 -8.139 14.115 1.00 95.31 797 GLU A C 1
ATOM 5973 O O . GLU A 1 797 ? -23.125 -8.000 13.073 1.00 95.31 797 GLU A O 1
ATOM 5978 N N . THR A 1 798 ? -24.228 -9.314 14.514 1.00 93.81 798 THR A N 1
ATOM 5979 C CA . THR A 1 798 ? -24.354 -10.498 13.658 1.00 93.81 798 THR A CA 1
ATOM 5980 C C . THR A 1 798 ? -25.824 -10.723 13.311 1.00 93.81 798 THR A C 1
ATOM 5982 O O . THR A 1 798 ? -26.713 -10.157 13.949 1.00 93.81 798 THR A O 1
ATOM 5985 N N . ASN A 1 799 ? -26.103 -11.653 12.395 1.00 89.81 799 ASN A N 1
ATOM 5986 C CA . ASN A 1 799 ? -27.460 -12.120 12.077 1.00 89.81 799 ASN A CA 1
ATOM 5987 C C . ASN A 1 799 ? -28.332 -12.508 13.300 1.00 89.81 799 ASN A C 1
ATOM 5989 O O . ASN A 1 799 ? -29.553 -12.574 13.170 1.00 89.81 799 ASN A O 1
ATOM 5993 N N . LYS A 1 800 ? -27.738 -12.809 14.469 1.00 93.19 800 LYS A N 1
ATOM 5994 C CA . LYS A 1 800 ? -28.458 -13.290 15.666 1.00 93.19 800 LYS A CA 1
ATOM 5995 C C . LYS A 1 800 ? -28.183 -12.508 16.951 1.00 93.19 800 LYS A C 1
ATOM 5997 O O . LYS A 1 800 ? -28.889 -12.728 17.928 1.00 93.19 800 LYS A O 1
ATOM 6002 N N . LEU A 1 801 ? -27.195 -11.615 16.989 1.00 95.94 801 LEU A N 1
ATOM 6003 C CA . LEU A 1 801 ? -26.780 -10.913 18.208 1.00 95.94 801 LEU A CA 1
ATOM 6004 C C . LEU A 1 801 ? -26.380 -9.475 17.882 1.00 95.94 801 LEU A C 1
ATOM 6006 O O . LEU A 1 801 ? -25.559 -9.260 16.995 1.00 95.94 801 LEU A O 1
ATOM 6010 N N . ARG A 1 802 ? -26.892 -8.502 18.638 1.00 96.25 802 ARG A N 1
ATOM 6011 C CA . ARG A 1 802 ? -26.495 -7.091 18.549 1.00 96.25 802 ARG A CA 1
ATOM 6012 C C . ARG A 1 802 ? -25.988 -6.584 19.894 1.00 96.25 802 ARG A C 1
ATOM 6014 O O . ARG A 1 802 ? -26.634 -6.780 20.919 1.00 96.25 802 ARG A O 1
ATOM 6021 N N . MET A 1 803 ? -24.870 -5.871 19.864 1.00 97.00 803 MET A N 1
ATOM 6022 C CA . MET A 1 803 ? -24.398 -4.991 20.928 1.00 97.00 803 MET A CA 1
ATOM 6023 C C . MET A 1 803 ? -24.534 -3.556 20.417 1.00 97.00 803 MET A C 1
ATOM 6025 O O . MET A 1 803 ? -23.901 -3.204 19.425 1.00 97.00 803 MET A O 1
ATOM 6029 N N . SER A 1 804 ? -25.377 -2.734 21.039 1.00 96.00 804 SER A N 1
ATOM 6030 C CA . SER A 1 804 ? -25.621 -1.354 20.591 1.00 96.00 804 SER A CA 1
ATOM 6031 C C . SER A 1 804 ? -25.996 -0.447 21.755 1.00 96.00 804 SER A C 1
ATOM 6033 O O . SER A 1 804 ? -26.873 -0.791 22.553 1.00 96.00 804 SER A O 1
ATOM 6035 N N . GLY A 1 805 ? -25.354 0.718 21.852 1.00 93.62 805 GLY A N 1
ATOM 6036 C CA . GLY A 1 805 ? -25.514 1.623 22.992 1.00 93.62 805 GLY A CA 1
ATOM 6037 C C . GLY A 1 805 ? -25.128 0.948 24.313 1.00 93.62 805 GLY A C 1
ATOM 6038 O O . GLY A 1 805 ? -23.954 0.709 24.569 1.00 93.62 805 GLY A O 1
ATOM 6039 N N . GLN A 1 806 ? -26.125 0.642 25.147 1.00 93.06 806 GLN A N 1
ATOM 6040 C CA . GLN A 1 806 ? -25.965 -0.003 26.462 1.00 93.06 806 GLN A CA 1
ATOM 6041 C C . GLN A 1 806 ? -26.631 -1.393 26.520 1.00 93.06 806 GLN A C 1
ATOM 6043 O O . GLN A 1 806 ? -26.870 -1.926 27.600 1.00 93.06 806 GLN A O 1
ATOM 6048 N N . THR A 1 807 ? -26.977 -1.975 25.368 1.00 93.94 807 THR A N 1
ATOM 6049 C CA . THR A 1 807 ? -27.787 -3.198 25.282 1.00 93.94 807 THR A CA 1
ATOM 6050 C C . THR A 1 807 ? -27.064 -4.293 24.507 1.00 93.94 807 THR A C 1
ATOM 6052 O O . THR A 1 807 ? -26.539 -4.052 23.420 1.00 93.94 807 THR A O 1
ATOM 6055 N N . ILE A 1 808 ? -27.097 -5.510 25.054 1.00 95.38 808 ILE A N 1
ATOM 6056 C CA . ILE A 1 808 ? -26.783 -6.757 24.352 1.00 95.38 808 ILE A CA 1
ATOM 6057 C C . ILE A 1 808 ? -28.115 -7.477 24.125 1.00 95.38 808 ILE A C 1
ATOM 6059 O O . ILE A 1 808 ? -28.835 -7.747 25.083 1.00 95.38 808 ILE A O 1
ATOM 6063 N N . GLN A 1 809 ? -28.466 -7.751 22.870 1.00 95.12 809 GLN A N 1
ATOM 6064 C CA . GLN A 1 809 ? -29.759 -8.312 22.481 1.00 95.12 809 GLN A CA 1
ATOM 6065 C C . GLN A 1 809 ? -29.574 -9.494 21.528 1.00 95.12 809 GLN A C 1
ATOM 6067 O O . GLN A 1 809 ? -28.923 -9.358 20.491 1.00 95.12 809 GLN A O 1
ATOM 6072 N N . SER A 1 810 ? -30.216 -10.627 21.831 1.00 95.69 810 SER A N 1
ATOM 6073 C CA . SER A 1 810 ? -30.442 -11.665 20.822 1.00 95.69 810 SER A CA 1
ATOM 6074 C C . SER A 1 810 ? -31.506 -11.200 19.829 1.00 95.69 810 SER A C 1
ATOM 6076 O O . SER A 1 810 ? -32.604 -10.801 20.221 1.00 95.69 810 SER A O 1
ATOM 6078 N N . LEU A 1 811 ? -31.170 -11.243 18.543 1.00 94.88 811 LEU A N 1
ATOM 6079 C CA . LEU A 1 811 ? -32.080 -10.974 17.431 1.00 94.88 811 LEU A CA 1
ATOM 6080 C C . LEU A 1 811 ? -32.831 -12.244 16.992 1.00 94.88 811 LEU A C 1
ATOM 6082 O O . LEU A 1 811 ? -33.906 -12.135 16.407 1.00 94.88 811 LEU A O 1
ATOM 6086 N N . ALA A 1 812 ? -32.285 -13.437 17.271 1.00 93.31 812 ALA A N 1
ATOM 6087 C CA . ALA A 1 812 ? -32.926 -14.719 16.972 1.00 93.31 812 ALA A CA 1
ATOM 6088 C C . ALA A 1 812 ? -32.370 -15.867 17.839 1.00 93.31 812 ALA A C 1
ATOM 6090 O O . ALA A 1 812 ? -31.180 -16.180 17.778 1.00 93.31 812 ALA A O 1
ATOM 6091 N N . GLY A 1 813 ? -33.258 -16.553 18.569 1.00 94.38 813 GLY A N 1
ATOM 6092 C CA . GLY A 1 813 ? -32.909 -17.614 19.525 1.00 94.38 813 GLY A CA 1
ATOM 6093 C C . GLY A 1 813 ? -32.488 -17.078 20.898 1.00 94.38 813 GLY A C 1
ATOM 6094 O O . GLY A 1 813 ? -32.528 -15.872 21.139 1.00 94.38 813 GLY A O 1
ATOM 6095 N N . ASP A 1 814 ? -32.080 -17.968 21.800 1.00 93.69 814 ASP A N 1
ATOM 6096 C CA . ASP A 1 814 ? -31.749 -17.609 23.184 1.00 93.69 814 ASP A CA 1
ATOM 6097 C C . ASP A 1 814 ? -30.299 -17.122 23.345 1.00 93.69 814 ASP A C 1
ATOM 6099 O O . ASP A 1 814 ? -29.369 -17.648 22.723 1.00 93.69 814 ASP A O 1
ATOM 6103 N N . LEU A 1 815 ? -30.087 -16.140 24.230 1.00 94.31 815 LEU A N 1
ATOM 6104 C CA . LEU A 1 815 ? -28.750 -15.678 24.614 1.00 94.31 815 LEU A CA 1
ATOM 6105 C C . LEU A 1 815 ? -28.189 -16.551 25.744 1.00 94.31 815 LEU A C 1
ATOM 6107 O O . LEU A 1 815 ? -28.454 -16.315 26.920 1.00 94.31 815 LEU A O 1
ATOM 6111 N N . ASN A 1 816 ? -27.373 -17.538 25.383 1.00 92.69 816 ASN A N 1
ATOM 6112 C CA . ASN A 1 816 ? -26.695 -18.402 26.346 1.00 92.69 816 ASN A CA 1
ATOM 6113 C C . ASN A 1 816 ? -25.362 -17.791 26.803 1.00 92.69 816 ASN A C 1
ATOM 6115 O O . ASN A 1 816 ? -24.433 -17.653 26.007 1.00 92.69 816 ASN A O 1
ATOM 6119 N N . LEU A 1 817 ? -25.246 -17.473 28.094 1.00 92.56 817 LEU A N 1
ATOM 6120 C CA . LEU A 1 817 ? -23.989 -17.062 28.720 1.00 92.56 817 LEU A CA 1
ATOM 6121 C C . LEU A 1 817 ? -23.312 -18.292 29.337 1.00 92.56 817 LEU A C 1
ATOM 6123 O O . LEU A 1 817 ? -23.804 -18.842 30.315 1.00 92.56 817 LEU A O 1
ATOM 6127 N N . ASN A 1 818 ? -22.184 -18.719 28.769 1.00 92.38 818 ASN A N 1
ATOM 6128 C CA . ASN A 1 818 ? -21.394 -19.849 29.260 1.00 92.38 818 ASN A CA 1
ATOM 6129 C C . ASN A 1 818 ? -19.978 -19.380 29.607 1.00 92.38 818 ASN A C 1
ATOM 6131 O O . ASN A 1 818 ? -19.351 -18.672 28.822 1.00 92.38 818 ASN A O 1
ATOM 6135 N N . SER A 1 819 ? -19.465 -19.794 30.766 1.00 93.38 819 SER A N 1
ATOM 6136 C CA . SER A 1 819 ? -18.129 -19.429 31.247 1.00 93.38 819 SER A CA 1
ATOM 6137 C C . SER A 1 819 ? -17.259 -20.671 31.405 1.00 93.38 819 SER A C 1
ATOM 6139 O O . SER A 1 819 ? -17.672 -21.635 32.046 1.00 93.38 819 SER A O 1
ATOM 6141 N N . SER A 1 820 ? -16.034 -20.644 30.873 1.00 93.81 820 SER A N 1
ATOM 6142 C CA . SER A 1 820 ? -15.076 -21.756 30.990 1.00 93.81 820 SER A CA 1
ATOM 6143 C C . SER A 1 820 ? -14.594 -21.999 32.426 1.00 93.81 820 SER A C 1
ATOM 6145 O O . SER A 1 820 ? -14.136 -23.094 32.739 1.00 93.81 820 SER A O 1
ATOM 6147 N N . SER A 1 821 ? -14.732 -21.008 33.314 1.00 94.31 821 SER A N 1
ATOM 6148 C CA . SER A 1 821 ? -14.478 -21.148 34.754 1.00 94.31 821 SER A CA 1
ATOM 6149 C C . SER A 1 821 ? -15.689 -21.667 35.541 1.00 94.31 821 SER A C 1
ATOM 6151 O O . SER A 1 821 ? -15.602 -21.810 36.758 1.00 94.31 821 SER A O 1
ATOM 6153 N N . ASN A 1 822 ? -16.819 -21.933 34.871 1.00 89.75 822 ASN A N 1
ATOM 6154 C CA . ASN A 1 822 ? -18.131 -22.223 35.464 1.00 89.75 822 ASN A CA 1
ATOM 6155 C C . ASN A 1 822 ? -18.687 -21.099 36.365 1.00 89.75 822 ASN A C 1
ATOM 6157 O O . ASN A 1 822 ? -19.611 -21.331 37.141 1.00 89.75 822 ASN A O 1
ATOM 6161 N N . LEU A 1 823 ? -18.150 -19.877 36.257 1.00 92.31 823 LEU A N 1
ATOM 6162 C CA . LEU A 1 823 ? -18.578 -18.713 37.033 1.00 92.31 823 LEU A CA 1
ATOM 6163 C C . LEU A 1 823 ? -18.891 -17.526 36.116 1.00 92.31 823 LEU A C 1
ATOM 6165 O O . LEU A 1 823 ? -18.067 -17.139 35.285 1.00 92.31 823 LEU A O 1
ATOM 6169 N N . ILE A 1 824 ? -20.069 -16.928 36.304 1.00 94.81 824 ILE A N 1
ATOM 6170 C CA . ILE A 1 824 ? -20.507 -15.691 35.649 1.00 94.81 824 ILE A CA 1
ATOM 6171 C C . ILE A 1 824 ? -20.657 -14.635 36.743 1.00 94.81 824 ILE A C 1
ATOM 6173 O O . ILE A 1 824 ? -21.514 -14.758 37.613 1.00 94.81 824 ILE A O 1
ATOM 6177 N N . ASN A 1 825 ? -19.815 -13.603 36.708 1.00 92.94 825 ASN A N 1
ATOM 6178 C CA . ASN A 1 825 ? -19.827 -12.531 37.700 1.00 92.94 825 ASN A CA 1
ATOM 6179 C C . ASN A 1 825 ? -20.611 -11.328 37.170 1.00 92.94 825 ASN A C 1
ATOM 6181 O O . ASN A 1 825 ? -20.152 -10.655 36.247 1.00 92.94 825 ASN A O 1
ATOM 6185 N N . ILE A 1 826 ? -21.752 -11.019 37.789 1.00 93.94 826 ILE A N 1
ATOM 6186 C CA . ILE A 1 826 ? -22.466 -9.753 37.585 1.00 93.94 826 ILE A CA 1
ATOM 6187 C C . ILE A 1 826 ? -22.322 -8.949 38.879 1.00 93.94 826 ILE A C 1
ATOM 6189 O O . ILE A 1 826 ? -22.866 -9.322 39.912 1.00 93.94 826 ILE A O 1
ATOM 6193 N N . LEU A 1 827 ? -21.508 -7.891 38.837 1.00 92.56 827 LEU A N 1
ATOM 6194 C CA . LEU A 1 827 ? -21.032 -7.183 40.039 1.00 92.56 827 LEU A CA 1
ATOM 6195 C C . LEU A 1 827 ? -22.016 -6.140 40.594 1.00 92.56 827 LEU A C 1
ATOM 6197 O O . LEU A 1 827 ? -21.802 -5.616 41.682 1.00 92.56 827 LEU A O 1
ATOM 6201 N N . ASN A 1 828 ? -23.064 -5.821 39.835 1.00 94.50 828 ASN A N 1
ATOM 6202 C CA . ASN A 1 828 ? -24.101 -4.850 40.180 1.00 94.50 828 ASN A CA 1
ATOM 6203 C C . ASN A 1 828 ? -25.474 -5.541 40.211 1.00 94.50 828 ASN A C 1
ATOM 6205 O O . ASN A 1 828 ? -25.601 -6.704 39.830 1.00 94.50 828 ASN A O 1
ATOM 6209 N N . ASN A 1 829 ? -26.508 -4.806 40.625 1.00 92.19 829 ASN A N 1
ATOM 6210 C CA . ASN A 1 829 ? -27.882 -5.305 40.696 1.00 92.19 829 ASN A CA 1
ATOM 6211 C C . ASN A 1 829 ? -28.349 -5.917 39.363 1.00 92.19 829 ASN A C 1
ATOM 6213 O O . ASN A 1 829 ? -28.249 -5.286 38.309 1.00 92.19 829 ASN A O 1
ATOM 6217 N N . VAL A 1 830 ? -28.919 -7.121 39.432 1.00 92.69 830 VAL A N 1
ATOM 6218 C CA . VAL A 1 830 ? -29.554 -7.806 38.300 1.00 92.69 830 VAL A CA 1
ATOM 6219 C C . VAL A 1 830 ? -31.057 -7.545 38.358 1.00 92.69 830 VAL A C 1
ATOM 6221 O O . VAL A 1 830 ? -31.685 -7.818 39.376 1.00 92.69 830 VAL A O 1
ATOM 6224 N N . ASN A 1 831 ? -31.637 -7.034 37.270 1.00 92.00 831 ASN A N 1
ATOM 6225 C CA . ASN A 1 831 ? -33.086 -6.911 37.116 1.00 92.00 831 ASN A CA 1
ATOM 6226 C C . ASN A 1 831 ? -33.587 -7.980 36.135 1.00 92.00 831 ASN A C 1
ATOM 6228 O O . ASN A 1 831 ? -33.053 -8.090 35.031 1.00 92.00 831 ASN A O 1
ATOM 6232 N N . ILE A 1 832 ? -34.601 -8.752 36.527 1.00 93.19 832 ILE A N 1
ATOM 6233 C CA . ILE A 1 832 ? -35.183 -9.834 35.725 1.00 93.19 832 ILE A CA 1
ATOM 6234 C C . ILE A 1 832 ? -36.685 -9.570 35.616 1.00 93.19 832 ILE A C 1
ATOM 6236 O O . ILE A 1 832 ? -37.399 -9.639 36.607 1.00 93.19 832 ILE A O 1
ATOM 6240 N N . GLN A 1 833 ? -37.159 -9.257 34.408 1.00 91.75 833 GLN A N 1
ATOM 6241 C CA . GLN A 1 833 ? -38.585 -9.003 34.149 1.00 91.75 833 GLN A CA 1
ATOM 6242 C C . GLN A 1 833 ? -39.400 -10.301 33.972 1.00 91.75 833 GLN A C 1
ATOM 6244 O O . GLN A 1 833 ? -40.617 -10.297 34.132 1.00 91.75 833 GLN A O 1
ATOM 6249 N N . GLY A 1 834 ? -38.735 -11.400 33.600 1.00 91.50 834 GLY A N 1
ATOM 6250 C CA . GLY A 1 834 ? -39.321 -12.740 33.522 1.00 91.50 834 GLY A CA 1
ATOM 6251 C C . GLY A 1 834 ? -39.094 -13.553 34.799 1.00 91.50 834 GLY A C 1
ATOM 6252 O O . GLY A 1 834 ? -38.795 -13.013 35.860 1.00 91.50 834 GLY A O 1
ATOM 6253 N N . HIS A 1 835 ? -39.192 -14.876 34.692 1.00 90.06 835 HIS A N 1
ATOM 6254 C CA . HIS A 1 835 ? -38.879 -15.780 35.799 1.00 90.06 835 HIS A CA 1
ATOM 6255 C C . HIS A 1 835 ? -37.373 -16.067 35.887 1.00 90.06 835 HIS A C 1
ATOM 6257 O O . HIS A 1 835 ? -36.703 -16.215 34.866 1.00 90.06 835 HIS A O 1
ATOM 6263 N N . LEU A 1 836 ? -36.859 -16.200 37.112 1.00 92.50 836 LEU A N 1
ATOM 6264 C CA . LEU A 1 836 ? -35.550 -16.792 37.380 1.00 92.50 836 LEU A CA 1
ATOM 6265 C C . LEU A 1 836 ? -35.734 -18.290 37.653 1.00 92.50 836 LEU A C 1
ATOM 6267 O O . LEU A 1 836 ? -36.262 -18.667 38.697 1.00 92.50 836 LEU A O 1
ATOM 6271 N N . GLU A 1 837 ? -35.285 -19.135 36.728 1.00 93.25 837 GLU A N 1
ATOM 6272 C CA . GLU A 1 837 ? -35.203 -20.584 36.924 1.00 93.25 837 GLU A CA 1
ATOM 6273 C C . GLU A 1 837 ? -33.769 -20.980 37.300 1.00 93.25 837 GLU A C 1
ATOM 6275 O O . GLU A 1 837 ? -32.808 -20.566 36.650 1.00 93.25 837 GLU A O 1
ATOM 6280 N N . VAL A 1 838 ? -33.615 -21.790 38.352 1.00 92.56 838 VAL A N 1
ATOM 6281 C CA . VAL A 1 838 ? -32.317 -22.328 38.782 1.00 92.56 838 VAL A CA 1
ATOM 6282 C C . VAL A 1 838 ? -32.474 -23.819 39.055 1.00 92.56 838 VAL A C 1
ATOM 6284 O O . VAL A 1 838 ? -33.161 -24.220 39.988 1.00 92.56 838 VAL A O 1
ATOM 6287 N N . VAL A 1 839 ? -31.823 -24.643 38.230 1.00 92.38 839 VAL A N 1
ATOM 6288 C CA . VAL A 1 839 ? -31.845 -26.116 38.341 1.00 92.38 839 VAL A CA 1
ATOM 6289 C C . VAL A 1 839 ? -30.974 -26.617 39.506 1.00 92.38 839 VAL A C 1
ATOM 6291 O O . VAL A 1 839 ? -31.196 -27.703 40.036 1.00 92.38 839 VAL A O 1
ATOM 6294 N N . GLY A 1 840 ? -29.960 -25.835 39.887 1.00 90.62 840 GLY A N 1
ATOM 6295 C CA . GLY A 1 840 ? -29.077 -26.103 41.023 1.00 90.62 840 GLY A CA 1
ATOM 6296 C C . GLY A 1 840 ? -29.498 -25.378 42.305 1.00 90.62 840 GLY A C 1
ATOM 6297 O O . GLY A 1 840 ? -30.641 -24.968 42.477 1.00 90.62 840 GLY A O 1
ATOM 6298 N N . ASN A 1 841 ? -28.538 -25.184 43.209 1.00 89.81 841 ASN A N 1
ATOM 6299 C CA . ASN A 1 841 ? -28.763 -24.456 44.457 1.00 89.81 841 ASN A CA 1
ATOM 6300 C C . ASN A 1 841 ? -28.740 -22.935 44.237 1.00 89.81 841 ASN A C 1
ATOM 6302 O O . ASN A 1 841 ? -27.932 -22.428 43.459 1.00 89.81 841 ASN A O 1
ATOM 6306 N N . ILE A 1 842 ? -29.556 -22.210 45.004 1.00 91.69 842 ILE A N 1
ATOM 6307 C CA . ILE A 1 842 ? -29.502 -20.749 45.128 1.00 91.69 842 ILE A CA 1
ATOM 6308 C C . ILE A 1 842 ? -28.853 -20.395 46.472 1.00 91.69 842 ILE A C 1
ATOM 6310 O O . ILE A 1 842 ? -29.303 -20.864 47.515 1.00 91.69 842 ILE A O 1
ATOM 6314 N N . THR A 1 843 ? -27.842 -19.523 46.449 1.00 89.88 843 THR A N 1
ATOM 6315 C CA . THR A 1 843 ? -27.242 -18.921 47.651 1.00 89.88 843 THR A CA 1
ATOM 6316 C C . THR A 1 843 ? -27.350 -17.405 47.536 1.00 89.88 843 THR A C 1
ATOM 6318 O O . THR A 1 843 ? -26.721 -16.814 46.661 1.00 89.88 843 THR A O 1
ATOM 6321 N N . ILE A 1 844 ? -28.129 -16.771 48.414 1.00 89.88 844 ILE A N 1
ATOM 6322 C CA . ILE A 1 844 ? -28.289 -15.310 48.467 1.00 89.88 844 ILE A CA 1
ATOM 6323 C C . ILE A 1 844 ? -27.676 -14.806 49.775 1.00 89.88 844 ILE A C 1
ATOM 6325 O O . ILE A 1 844 ? -27.990 -15.316 50.848 1.00 89.88 844 ILE A O 1
ATOM 6329 N N . GLY A 1 845 ? -26.784 -13.819 49.682 1.00 85.25 845 GLY A N 1
ATOM 6330 C CA . GLY A 1 845 ? -26.239 -13.116 50.843 1.00 85.25 845 GLY A CA 1
ATOM 6331 C C . GLY A 1 845 ? -27.089 -11.901 51.218 1.00 85.25 845 GLY A C 1
ATOM 6332 O O . GLY A 1 845 ? -27.653 -11.245 50.346 1.00 85.25 845 GLY A O 1
ATOM 6333 N N . GLY A 1 846 ? -27.131 -11.564 52.508 1.00 90.31 846 GLY A N 1
ATOM 6334 C CA . GLY A 1 846 ? -27.909 -10.432 53.018 1.00 90.31 846 GLY A CA 1
ATOM 6335 C C . GLY A 1 846 ? -29.386 -10.771 53.244 1.00 90.31 846 GLY A C 1
ATOM 6336 O O . GLY A 1 846 ? -29.726 -11.905 53.570 1.00 90.31 846 GLY A O 1
ATOM 6337 N N . ASN A 1 847 ? -30.253 -9.767 53.105 1.00 88.12 847 ASN A N 1
ATOM 6338 C CA . ASN A 1 847 ? -31.694 -9.904 53.320 1.00 88.12 847 ASN A CA 1
ATOM 6339 C C . ASN A 1 847 ? -32.405 -10.303 52.020 1.00 88.12 847 ASN A C 1
ATOM 6341 O O . ASN A 1 847 ? -32.052 -9.814 50.948 1.00 88.12 847 ASN A O 1
ATOM 6345 N N . ILE A 1 848 ? -33.448 -11.127 52.130 1.00 89.75 848 ILE A N 1
ATOM 6346 C CA . ILE A 1 848 ? -34.282 -11.556 51.001 1.00 89.75 848 ILE A CA 1
ATOM 6347 C C . ILE A 1 848 ? -35.688 -10.977 51.184 1.00 89.75 848 ILE A C 1
ATOM 6349 O O . ILE A 1 848 ? -36.328 -11.227 52.204 1.00 89.75 848 ILE A O 1
ATOM 6353 N N . THR A 1 849 ? -36.175 -10.249 50.180 1.00 87.94 849 THR A N 1
ATOM 6354 C CA . THR A 1 849 ? -37.589 -9.869 50.048 1.00 87.94 849 THR A CA 1
ATOM 6355 C C . THR A 1 849 ? -38.200 -10.736 48.951 1.00 87.94 849 THR A C 1
ATOM 6357 O O . THR A 1 849 ? -37.642 -10.801 47.857 1.00 87.94 849 THR A O 1
ATOM 6360 N N . ILE A 1 850 ? -39.312 -11.418 49.236 1.00 87.12 850 ILE A N 1
ATOM 6361 C CA . ILE A 1 850 ? -40.047 -12.227 48.254 1.00 87.12 850 ILE A CA 1
ATOM 6362 C C . ILE A 1 850 ? -41.485 -11.716 48.215 1.00 87.12 850 ILE A C 1
ATOM 6364 O O . ILE A 1 850 ? -42.192 -11.813 49.217 1.00 87.12 850 ILE A O 1
ATOM 6368 N N . GLY A 1 851 ? -41.880 -11.189 47.058 1.00 82.38 851 GLY A N 1
ATOM 6369 C CA . GLY A 1 851 ? -43.130 -10.461 46.866 1.00 82.38 851 GLY A CA 1
ATOM 6370 C C . GLY A 1 851 ? -43.044 -8.988 47.279 1.00 82.38 851 GLY A C 1
ATOM 6371 O O . GLY A 1 851 ? -42.337 -8.628 48.225 1.00 82.38 851 GLY A O 1
ATOM 6372 N N . ASP A 1 852 ? -43.759 -8.145 46.545 1.00 80.00 852 ASP A N 1
ATOM 6373 C CA . ASP A 1 852 ? -43.959 -6.716 46.795 1.00 80.00 852 ASP A CA 1
ATOM 6374 C C . ASP A 1 852 ? -45.449 -6.327 46.891 1.00 80.00 852 ASP A C 1
ATOM 6376 O O . ASP A 1 852 ? -45.766 -5.256 47.418 1.00 80.00 852 ASP A O 1
ATOM 6380 N N . GLU A 1 853 ? -46.369 -7.222 46.512 1.00 84.94 853 GLU A N 1
ATOM 6381 C CA . GLU A 1 853 ? -47.817 -7.062 46.652 1.00 84.94 853 GLU A CA 1
ATOM 6382 C C . GLU A 1 853 ? -48.445 -8.076 47.631 1.00 84.94 853 GLU A C 1
ATOM 6384 O O . GLU A 1 853 ? -47.931 -9.158 47.913 1.00 84.94 853 GLU A O 1
ATOM 6389 N N . THR A 1 854 ? -49.632 -7.755 48.158 1.00 77.44 854 THR A N 1
ATOM 6390 C CA . THR A 1 854 ? -50.366 -8.638 49.092 1.00 77.44 854 THR A CA 1
ATOM 6391 C C . THR A 1 854 ? -50.958 -9.891 48.437 1.00 77.44 854 THR A C 1
ATOM 6393 O O . THR A 1 854 ? -51.513 -10.743 49.135 1.00 77.44 854 THR A O 1
ATOM 6396 N N . THR A 1 855 ? -50.858 -10.001 47.112 1.00 84.44 855 THR A N 1
ATOM 6397 C CA . THR A 1 855 ? -51.250 -11.161 46.303 1.00 84.44 855 THR A CA 1
ATOM 6398 C C . THR A 1 855 ? -50.126 -12.170 46.091 1.00 84.44 855 THR A C 1
ATOM 6400 O O . THR A 1 855 ? -50.404 -13.260 45.590 1.00 84.44 855 THR A O 1
ATOM 6403 N N . ASP A 1 856 ? -48.887 -11.846 46.462 1.00 86.50 856 ASP A N 1
ATOM 6404 C CA . ASP A 1 856 ? -47.751 -12.734 46.238 1.00 86.50 856 ASP A CA 1
ATOM 6405 C C . ASP A 1 856 ? -47.793 -13.981 47.125 1.00 86.50 856 ASP A C 1
ATOM 6407 O O . ASP A 1 856 ? -48.157 -13.951 48.304 1.00 86.50 856 ASP A O 1
ATOM 6411 N N . THR A 1 857 ? -47.390 -15.112 46.545 1.00 89.81 857 THR A N 1
ATOM 6412 C CA . THR A 1 857 ? -47.415 -16.419 47.208 1.00 89.81 857 THR A CA 1
ATOM 6413 C C . THR A 1 857 ? -46.052 -17.089 47.163 1.00 89.81 857 THR A C 1
ATOM 6415 O O . THR A 1 857 ? -45.516 -17.341 46.083 1.00 89.81 857 THR A O 1
ATOM 6418 N N . VAL A 1 858 ? -45.534 -17.488 48.324 1.00 89.88 858 VAL A N 1
ATOM 6419 C CA . VAL A 1 858 ? -44.345 -18.345 48.417 1.00 89.88 858 VAL A CA 1
ATOM 6420 C C . VAL A 1 858 ? -44.794 -19.804 48.513 1.00 89.88 858 VAL A C 1
ATOM 6422 O O . VAL A 1 858 ? -45.385 -20.209 49.513 1.00 89.88 858 VAL A O 1
ATOM 6425 N N . THR A 1 859 ? -44.518 -20.603 47.479 1.00 90.38 859 THR A N 1
ATOM 6426 C CA . THR A 1 859 ? -44.809 -22.049 47.480 1.00 90.38 859 THR A CA 1
ATOM 6427 C C . THR A 1 859 ? -43.553 -22.831 47.848 1.00 90.38 859 THR A C 1
ATOM 6429 O O . THR A 1 859 ? -42.558 -22.778 47.129 1.00 90.38 859 THR A O 1
ATOM 6432 N N . ILE A 1 860 ? -43.600 -23.574 48.955 1.00 89.12 860 ILE A N 1
ATOM 6433 C CA . ILE A 1 860 ? -42.476 -24.374 49.461 1.00 89.12 860 ILE A CA 1
ATOM 6434 C C . ILE A 1 860 ? -42.829 -25.863 49.337 1.00 89.12 860 ILE A C 1
ATOM 6436 O O . ILE A 1 860 ? -43.611 -26.390 50.123 1.00 89.12 860 ILE A O 1
ATOM 6440 N N . THR A 1 861 ? -42.252 -26.539 48.339 1.00 89.94 861 THR A N 1
ATOM 6441 C CA . THR A 1 861 ? -42.449 -27.987 48.099 1.00 89.94 861 THR A CA 1
ATOM 6442 C C . THR A 1 861 ? -41.420 -28.856 48.837 1.00 89.94 861 THR A C 1
ATOM 6444 O O . THR A 1 861 ? -41.672 -30.029 49.104 1.00 89.94 861 THR A O 1
ATOM 6447 N N . ALA A 1 862 ? -40.247 -28.298 49.152 1.00 86.12 862 ALA A N 1
ATOM 6448 C CA . ALA A 1 862 ? -39.170 -28.974 49.877 1.00 86.12 862 ALA A CA 1
ATOM 6449 C C . ALA A 1 862 ? -39.272 -28.750 51.399 1.00 86.12 862 ALA A C 1
ATOM 6451 O O . ALA A 1 862 ? -40.001 -27.881 51.864 1.00 86.12 862 ALA A O 1
ATOM 6452 N N . GLY A 1 863 ? -38.516 -29.513 52.192 1.00 88.06 863 GLY A N 1
ATOM 6453 C CA . GLY A 1 863 ? -38.378 -29.236 53.625 1.00 88.06 863 GLY A CA 1
ATOM 6454 C C . GLY A 1 863 ? -37.530 -27.987 53.893 1.00 88.06 863 GLY A C 1
ATOM 6455 O O . GLY A 1 863 ? -36.594 -27.698 53.148 1.00 88.06 863 GLY A O 1
ATOM 6456 N N . ILE A 1 864 ? -37.822 -27.275 54.984 1.00 91.31 864 ILE A N 1
ATOM 6457 C CA . ILE A 1 864 ? -36.970 -26.189 55.490 1.00 91.31 864 ILE A CA 1
ATOM 6458 C C . ILE A 1 864 ? -35.887 -26.819 56.377 1.00 91.31 864 ILE A C 1
ATOM 6460 O O . ILE A 1 864 ? -36.199 -27.527 57.330 1.00 91.31 864 ILE A O 1
ATOM 6464 N N . GLY A 1 865 ? -34.613 -26.605 56.034 1.00 90.38 865 GLY A N 1
ATOM 6465 C CA . GLY A 1 865 ? -33.461 -27.244 56.692 1.00 90.38 865 GLY A CA 1
ATOM 6466 C C . GLY A 1 865 ? -32.913 -26.518 57.928 1.00 90.38 865 GLY A C 1
ATOM 6467 O O . GLY A 1 865 ? -31.834 -26.869 58.399 1.00 90.38 865 GLY A O 1
ATOM 6468 N N . SER A 1 866 ? -33.607 -25.489 58.414 1.00 90.94 866 SER A N 1
ATOM 6469 C CA . SER A 1 866 ? -33.201 -24.625 59.528 1.00 90.94 866 SER A CA 1
ATOM 6470 C C . SER A 1 866 ? -34.423 -24.043 60.241 1.00 90.94 866 SER A C 1
ATOM 6472 O O . SER A 1 866 ? -35.536 -24.097 59.716 1.00 90.94 866 SER A O 1
ATOM 6474 N N . ASP A 1 867 ? -34.212 -23.420 61.398 1.00 91.81 867 ASP A N 1
ATOM 6475 C CA . ASP A 1 867 ? -35.271 -22.705 62.113 1.00 91.81 867 ASP A CA 1
ATOM 6476 C C . ASP A 1 867 ? -35.765 -21.475 61.329 1.00 91.81 867 ASP A C 1
ATOM 6478 O O . ASP A 1 867 ? -34.992 -20.786 60.656 1.00 91.81 867 ASP A O 1
ATOM 6482 N N . MET A 1 868 ? -37.063 -21.176 61.438 1.00 91.06 868 MET A N 1
ATOM 6483 C CA . MET A 1 868 ? -37.676 -19.952 60.908 1.00 91.06 868 MET A CA 1
ATOM 6484 C C . MET A 1 868 ? -37.689 -18.856 61.981 1.00 91.06 868 MET A C 1
ATOM 6486 O O . MET A 1 868 ? -38.723 -18.572 62.586 1.00 91.06 868 MET A O 1
ATOM 6490 N N . THR A 1 869 ? -36.532 -18.249 62.237 1.00 90.50 869 THR A N 1
ATOM 6491 C CA . THR A 1 869 ? -36.383 -17.232 63.290 1.00 90.50 869 THR A CA 1
ATOM 6492 C C . THR A 1 869 ? -36.790 -15.836 62.792 1.00 90.50 869 THR A C 1
ATOM 6494 O O . THR A 1 869 ? -36.239 -15.372 61.790 1.00 90.50 869 THR A O 1
ATOM 6497 N N . PRO A 1 870 ? -37.714 -15.122 63.466 1.00 91.75 870 PRO A N 1
ATOM 6498 C CA . PRO A 1 870 ? -38.063 -13.747 63.111 1.00 91.75 870 PRO A CA 1
ATOM 6499 C C . PRO A 1 870 ? -36.899 -12.778 63.376 1.00 91.75 870 PRO A C 1
ATOM 6501 O O . PRO A 1 870 ? -36.172 -12.916 64.357 1.00 91.75 870 PRO A O 1
ATOM 6504 N N . ALA A 1 871 ? -36.748 -11.753 62.530 1.00 90.25 871 ALA A N 1
ATOM 6505 C CA . ALA A 1 871 ? -35.650 -10.782 62.636 1.00 90.25 871 ALA A CA 1
ATOM 6506 C C . ALA A 1 871 ? -35.737 -9.866 63.875 1.00 90.25 871 ALA A C 1
ATOM 6508 O O . ALA A 1 871 ? -34.737 -9.281 64.288 1.00 90.25 871 ALA A O 1
ATOM 6509 N N . ILE A 1 872 ? -36.935 -9.720 64.445 1.00 92.06 872 ILE A N 1
ATOM 6510 C CA . ILE A 1 872 ? -37.215 -8.959 65.663 1.00 92.06 872 ILE A CA 1
ATOM 6511 C C . ILE A 1 872 ? -38.212 -9.775 66.485 1.00 92.06 872 ILE A C 1
ATOM 6513 O O . ILE A 1 872 ? -39.206 -10.274 65.946 1.00 92.06 872 ILE A O 1
ATOM 6517 N N . ASP A 1 873 ? -37.941 -9.894 67.782 1.00 90.75 873 ASP A N 1
ATOM 6518 C CA . ASP A 1 873 ? -38.834 -10.532 68.745 1.00 90.75 873 ASP A CA 1
ATOM 6519 C C . ASP A 1 873 ? -40.241 -9.899 68.738 1.00 90.75 873 ASP A C 1
ATOM 6521 O O . ASP A 1 873 ? -40.404 -8.711 68.444 1.00 90.75 873 ASP A O 1
ATOM 6525 N N . ASN A 1 874 ? -41.264 -10.710 69.024 1.00 86.75 874 ASN A N 1
ATOM 6526 C CA . ASN A 1 874 ? -42.670 -10.305 69.164 1.00 86.75 874 ASN A CA 1
ATOM 6527 C C . ASN A 1 874 ? -43.264 -9.444 68.014 1.00 86.75 874 ASN A C 1
ATOM 6529 O O . ASN A 1 874 ? -44.295 -8.794 68.188 1.00 86.75 874 ASN A O 1
ATOM 6533 N N . THR A 1 875 ? -42.643 -9.440 66.825 1.00 90.12 875 THR A N 1
ATOM 6534 C CA . THR A 1 875 ? -42.999 -8.529 65.713 1.00 90.12 875 THR A CA 1
ATOM 6535 C C . THR A 1 875 ? -43.695 -9.223 64.534 1.00 90.12 875 THR A C 1
ATOM 6537 O O . THR A 1 875 ? -44.551 -8.623 63.885 1.00 90.12 875 THR A O 1
ATOM 6540 N N . TYR A 1 876 ? -43.350 -10.481 64.237 1.00 90.25 876 TYR A N 1
ATOM 6541 C CA . TYR A 1 876 ? -43.797 -11.186 63.027 1.00 90.25 876 TYR A CA 1
ATOM 6542 C C . TYR A 1 876 ? -44.713 -12.373 63.361 1.00 90.25 876 TYR A C 1
ATOM 6544 O O . TYR A 1 876 ? -44.411 -13.164 64.249 1.00 90.25 876 TYR A O 1
ATOM 6552 N N . ASN A 1 877 ? -45.815 -12.521 62.616 1.00 89.88 877 ASN A N 1
ATOM 6553 C CA . ASN A 1 877 ? -46.802 -13.589 62.812 1.00 89.88 877 ASN A CA 1
ATOM 6554 C C . ASN A 1 877 ? -46.615 -14.743 61.815 1.00 89.88 877 ASN A C 1
ATOM 6556 O O . ASN A 1 877 ? -46.402 -14.510 60.624 1.00 89.88 877 ASN A O 1
ATOM 6560 N N . LEU A 1 878 ? -46.821 -15.985 62.266 1.00 89.81 878 LEU A N 1
ATOM 6561 C CA . LEU A 1 878 ? -46.917 -17.156 61.388 1.00 89.81 878 LEU A CA 1
ATOM 6562 C C . LEU A 1 878 ? -48.354 -17.312 60.848 1.00 89.81 878 LEU A C 1
ATOM 6564 O O . LEU A 1 878 ? -49.143 -18.127 61.326 1.00 89.81 878 LEU A O 1
ATOM 6568 N N . GLY A 1 879 ? -48.693 -16.504 59.840 1.00 87.25 879 GLY A N 1
ATOM 6569 C CA . GLY A 1 879 ? -50.038 -16.413 59.252 1.00 87.25 879 GLY A CA 1
ATOM 6570 C C . GLY A 1 879 ? -50.853 -15.224 59.779 1.00 87.25 879 GLY A C 1
ATOM 6571 O O . GLY A 1 879 ? -50.342 -14.360 60.488 1.00 87.25 879 GLY A O 1
ATOM 6572 N N . SER A 1 880 ? -52.134 -15.149 59.409 1.00 87.75 880 SER A N 1
ATOM 6573 C CA . SER A 1 880 ? -53.043 -14.061 59.799 1.00 87.75 880 SER A CA 1
ATOM 6574 C C . SER A 1 880 ? -54.463 -14.553 60.100 1.00 87.75 880 SER A C 1
ATOM 6576 O O . SER A 1 880 ? -54.799 -15.720 59.903 1.00 87.75 880 SER A O 1
ATOM 6578 N N . SER A 1 881 ? -55.339 -13.655 60.560 1.00 88.31 881 SER A N 1
ATOM 6579 C CA . SER A 1 881 ? -56.742 -13.977 60.866 1.00 88.31 881 SER A CA 1
ATOM 6580 C C . SER A 1 881 ? -57.552 -14.449 59.650 1.00 88.31 881 SER A C 1
ATOM 6582 O O . SER A 1 881 ? -58.534 -15.174 59.843 1.00 88.31 881 SER A O 1
ATOM 6584 N N . ILE A 1 882 ? -57.133 -14.085 58.432 1.00 86.88 882 ILE A N 1
ATOM 6585 C CA . ILE A 1 882 ? -57.739 -14.501 57.156 1.00 86.88 882 ILE A CA 1
ATOM 6586 C C . ILE A 1 882 ? -56.914 -15.572 56.424 1.00 86.88 882 ILE A C 1
ATOM 6588 O O . ILE A 1 882 ? -57.500 -16.457 55.809 1.00 86.88 882 ILE A O 1
ATOM 6592 N N . ASN A 1 883 ? -55.584 -15.561 56.569 1.00 87.88 883 ASN A N 1
ATOM 6593 C CA . ASN A 1 883 ? -54.664 -16.496 55.915 1.00 87.88 883 ASN A CA 1
ATOM 6594 C C . ASN A 1 883 ? -54.021 -17.400 56.976 1.00 87.88 883 ASN A C 1
ATOM 6596 O O . ASN A 1 883 ? -52.939 -17.113 57.491 1.00 87.88 883 ASN A O 1
ATOM 6600 N N . ARG A 1 884 ? -54.729 -18.470 57.349 1.00 89.50 884 ARG A N 1
ATOM 6601 C CA . ARG A 1 884 ? -54.329 -19.396 58.421 1.00 89.50 884 ARG A CA 1
ATOM 6602 C C . ARG A 1 884 ? -53.679 -20.650 57.849 1.00 89.50 884 ARG A C 1
ATOM 6604 O O . ARG A 1 884 ? -54.155 -21.193 56.855 1.00 89.50 884 ARG A O 1
ATOM 6611 N N . TRP A 1 885 ? -52.672 -21.171 58.543 1.00 90.19 885 TRP A N 1
ATOM 6612 C CA . TRP A 1 885 ? -52.217 -22.543 58.329 1.00 90.19 885 TRP A CA 1
ATOM 6613 C C . TRP A 1 885 ? -53.339 -23.519 58.697 1.00 90.19 885 TRP A C 1
ATOM 6615 O O . TRP A 1 885 ? -53.917 -23.420 59.778 1.00 90.19 885 TRP A O 1
ATOM 6625 N N . ASN A 1 886 ? -53.653 -24.463 57.805 1.00 92.31 886 ASN A N 1
ATOM 6626 C CA . ASN A 1 886 ? -54.739 -25.423 58.030 1.00 92.31 886 ASN A CA 1
ATOM 6627 C C . ASN A 1 886 ? -54.449 -26.367 59.210 1.00 92.31 886 ASN A C 1
ATOM 6629 O O . ASN A 1 886 ? -55.354 -26.765 59.941 1.00 92.31 886 ASN A O 1
ATOM 6633 N N . THR A 1 887 ? -53.188 -26.765 59.386 1.00 90.00 887 THR A N 1
ATOM 6634 C CA . THR A 1 887 ? -52.744 -27.636 60.482 1.00 90.00 887 THR A CA 1
ATOM 6635 C C . THR A 1 887 ? -51.258 -27.406 60.731 1.00 90.00 887 THR A C 1
ATOM 6637 O O . THR A 1 887 ? -50.477 -27.406 59.782 1.00 90.00 887 THR A O 1
ATOM 6640 N N . LEU A 1 888 ? -50.868 -27.222 61.993 1.00 90.12 888 LEU A N 1
ATOM 6641 C CA . LEU A 1 888 ? -49.468 -27.144 62.405 1.00 90.12 888 LEU A CA 1
ATOM 6642 C C . LEU A 1 888 ? -49.010 -28.524 62.892 1.00 90.12 888 LEU A C 1
ATOM 6644 O O . LEU A 1 888 ? -49.458 -28.998 63.933 1.00 90.12 888 LEU A O 1
ATOM 6648 N N . PHE A 1 889 ? -48.119 -29.165 62.137 1.00 89.12 889 PHE A N 1
ATOM 6649 C CA . PHE A 1 889 ? -47.496 -30.433 62.517 1.00 89.12 889 PHE A CA 1
ATOM 6650 C C . PHE A 1 889 ? -46.140 -30.165 63.178 1.00 89.12 889 PHE A C 1
ATOM 6652 O O . PHE A 1 889 ? -45.106 -30.166 62.515 1.00 89.12 889 PHE A O 1
ATOM 6659 N N . ALA A 1 890 ? -46.155 -29.913 64.487 1.00 89.25 890 ALA A N 1
ATOM 6660 C CA . ALA A 1 890 ? -44.959 -29.686 65.294 1.00 89.25 890 ALA A CA 1
ATOM 6661 C C . ALA A 1 890 ? -44.796 -30.786 66.355 1.00 89.25 890 ALA A C 1
ATOM 6663 O O . ALA A 1 890 ? -45.777 -31.241 66.939 1.00 89.25 890 ALA A O 1
ATOM 6664 N N . ASN A 1 891 ? -43.552 -31.185 66.642 1.00 91.00 891 ASN A N 1
ATOM 6665 C CA . ASN A 1 891 ? -43.232 -32.092 67.757 1.00 91.00 891 ASN A CA 1
ATOM 6666 C C . ASN A 1 891 ? -43.527 -31.446 69.128 1.00 91.00 891 ASN A C 1
ATOM 6668 O O . ASN A 1 891 ? -43.867 -32.118 70.100 1.00 91.00 891 ASN A O 1
ATOM 6672 N N . GLN A 1 892 ? -43.375 -30.126 69.186 1.00 93.75 892 GLN A N 1
ATOM 6673 C CA . GLN A 1 892 ? -43.498 -29.293 70.369 1.00 93.75 892 GLN A CA 1
ATOM 6674 C C . GLN A 1 892 ? -43.958 -27.905 69.921 1.00 93.75 892 GLN A C 1
ATOM 6676 O O . GLN A 1 892 ? -43.430 -27.376 68.945 1.00 93.75 892 GLN A O 1
ATOM 6681 N N . MET A 1 893 ? -44.915 -27.313 70.630 1.00 91.56 893 MET A N 1
ATOM 6682 C CA . MET A 1 893 ? -45.229 -25.890 70.513 1.00 91.56 893 MET A CA 1
ATOM 6683 C C . MET A 1 893 ? -44.871 -25.227 71.837 1.00 91.56 893 MET A C 1
ATOM 6685 O O . MET A 1 893 ? -45.556 -25.430 72.839 1.00 91.56 893 MET A O 1
ATOM 6689 N N . GLN A 1 894 ? -43.794 -24.447 71.835 1.00 90.62 894 GLN A N 1
ATOM 6690 C CA . GLN A 1 894 ? -43.463 -23.561 72.942 1.00 90.62 894 GLN A CA 1
ATOM 6691 C C . GLN A 1 894 ? -44.064 -22.184 72.649 1.00 90.62 894 GLN A C 1
ATOM 6693 O O . GLN A 1 894 ? -43.759 -21.564 71.632 1.00 90.62 894 GLN A O 1
ATOM 6698 N N . ILE A 1 895 ? -44.962 -21.744 73.523 1.00 89.38 895 ILE A N 1
ATOM 6699 C CA . ILE A 1 895 ? -45.689 -20.481 73.457 1.00 89.38 895 ILE A CA 1
ATOM 6700 C C . ILE A 1 895 ? -45.318 -19.730 74.733 1.00 89.38 895 ILE A C 1
ATOM 6702 O O . ILE A 1 895 ? -45.982 -19.877 75.758 1.00 89.38 895 ILE A O 1
ATOM 6706 N N . ASP A 1 896 ? -44.210 -18.988 74.673 1.00 87.69 896 ASP A N 1
ATOM 6707 C CA . ASP A 1 896 ? -43.592 -18.350 75.843 1.00 87.69 896 ASP A CA 1
ATOM 6708 C C . ASP A 1 896 ? -43.355 -19.384 76.970 1.00 87.69 896 ASP A C 1
ATOM 6710 O O . ASP A 1 896 ? -42.729 -20.424 76.720 1.00 87.69 896 ASP A O 1
ATOM 6714 N N . SER A 1 897 ? -43.902 -19.163 78.170 1.00 90.94 897 SER A N 1
ATOM 6715 C CA . SER A 1 897 ? -43.828 -20.086 79.312 1.00 90.94 897 SER A CA 1
ATOM 6716 C C . SER A 1 897 ? -44.802 -21.277 79.253 1.00 90.94 897 SER A C 1
ATOM 6718 O O . SER A 1 897 ? -44.918 -22.016 80.234 1.00 90.94 897 SER A O 1
ATOM 6720 N N . ILE A 1 898 ? -45.541 -21.479 78.154 1.00 93.44 898 ILE A N 1
ATOM 6721 C CA . ILE A 1 898 ? -46.436 -22.631 77.956 1.00 93.44 898 ILE A CA 1
ATOM 6722 C C . ILE A 1 898 ? -45.815 -23.592 76.947 1.00 93.44 898 ILE A C 1
ATOM 6724 O O . ILE A 1 898 ? -45.570 -23.252 75.793 1.00 93.44 898 ILE A O 1
ATOM 6728 N N . ASN A 1 899 ? -45.642 -24.841 77.359 1.00 93.25 899 ASN A N 1
ATOM 6729 C CA . ASN A 1 899 ? -45.205 -25.925 76.504 1.00 93.25 899 ASN A CA 1
ATOM 6730 C C . ASN A 1 899 ? -46.362 -26.885 76.200 1.00 93.25 899 ASN A C 1
ATOM 6732 O O . ASN A 1 899 ? -46.900 -27.526 77.106 1.00 93.25 899 ASN A O 1
ATOM 6736 N N . ILE A 1 900 ? -46.704 -27.025 74.919 1.00 93.75 900 ILE A N 1
ATOM 6737 C CA . ILE A 1 900 ? -47.639 -28.034 74.420 1.00 93.75 900 ILE A CA 1
ATOM 6738 C C . ILE A 1 900 ? -46.827 -29.123 73.717 1.00 93.75 900 ILE A C 1
ATOM 6740 O O . ILE A 1 900 ? -46.261 -28.910 72.643 1.00 93.75 900 ILE A O 1
ATOM 6744 N N . THR A 1 901 ? -46.786 -30.307 74.322 1.00 92.44 901 THR A N 1
ATOM 6745 C CA . THR A 1 901 ? -46.091 -31.488 73.787 1.00 92.44 901 THR A CA 1
ATOM 6746 C C . THR A 1 901 ? -46.988 -32.705 73.885 1.00 92.44 901 THR A C 1
ATOM 6748 O O . THR A 1 901 ? -47.488 -33.019 74.966 1.00 92.44 901 THR A O 1
ATOM 6751 N N . ASN A 1 902 ? -47.148 -33.429 72.775 1.00 87.25 902 ASN A N 1
ATOM 6752 C CA . ASN A 1 902 ? -48.041 -34.582 72.668 1.00 87.25 902 ASN A CA 1
ATOM 6753 C C . ASN A 1 902 ? -49.477 -34.234 73.114 1.00 87.25 902 ASN A C 1
ATOM 6755 O O . ASN A 1 902 ? -50.193 -33.520 72.421 1.00 87.25 902 ASN A O 1
ATOM 6759 N N . ASN A 1 903 ? -49.887 -34.737 74.278 1.00 85.69 903 ASN A N 1
ATOM 6760 C CA . ASN A 1 903 ? -51.194 -34.555 74.905 1.00 85.69 903 ASN A CA 1
ATOM 6761 C C . ASN A 1 903 ? -51.125 -33.750 76.219 1.00 85.69 903 ASN A C 1
ATOM 6763 O O . ASN A 1 903 ? -52.081 -33.772 76.993 1.00 85.69 903 ASN A O 1
ATOM 6767 N N . VAL A 1 904 ? -49.992 -33.103 76.504 1.00 87.75 904 VAL A N 1
ATOM 6768 C CA . VAL A 1 904 ? -49.745 -32.380 77.755 1.00 87.75 904 VAL A CA 1
ATOM 6769 C C . VAL A 1 904 ? -49.538 -30.899 77.460 1.00 87.75 904 VAL A C 1
ATOM 6771 O O . VAL A 1 904 ? -48.756 -30.534 76.580 1.00 87.75 904 VAL A O 1
ATOM 6774 N N . ILE A 1 905 ? -50.235 -30.061 78.226 1.00 90.81 905 ILE A N 1
ATOM 6775 C CA . ILE A 1 905 ? -50.030 -28.616 78.293 1.00 90.81 905 ILE A CA 1
ATOM 6776 C C . ILE A 1 905 ? -49.425 -28.339 79.671 1.00 90.81 905 ILE A C 1
ATOM 6778 O O . ILE A 1 905 ? -50.068 -28.609 80.685 1.00 90.81 905 ILE A O 1
ATOM 6782 N N . THR A 1 906 ? -48.191 -27.843 79.704 1.00 91.38 906 THR A N 1
ATOM 6783 C CA . THR A 1 906 ? -47.413 -27.628 80.934 1.00 91.38 906 THR A CA 1
ATOM 6784 C C . THR A 1 906 ? -46.830 -26.225 80.935 1.00 91.38 906 THR A C 1
ATOM 6786 O O . THR A 1 906 ? -46.333 -25.764 79.910 1.00 91.38 906 THR A O 1
ATOM 6789 N N . THR A 1 907 ? -46.826 -25.560 82.083 1.00 91.56 907 THR A N 1
ATOM 6790 C CA . THR A 1 907 ? -46.052 -24.336 82.296 1.00 91.56 907 THR A CA 1
ATOM 6791 C C . THR A 1 907 ? -44.577 -24.663 82.540 1.00 91.56 907 THR A C 1
ATOM 6793 O O . THR A 1 907 ? -44.247 -25.549 83.328 1.00 91.56 907 THR A O 1
ATOM 6796 N N . THR A 1 908 ? -43.666 -23.989 81.838 1.00 89.44 908 THR A N 1
ATOM 6797 C CA . THR A 1 908 ? -42.216 -24.239 81.941 1.00 89.44 908 THR A CA 1
ATOM 6798 C C . THR A 1 908 ? -41.557 -23.466 83.075 1.00 89.44 908 THR A C 1
ATOM 6800 O O . THR A 1 908 ? -40.537 -23.909 83.604 1.00 89.44 908 THR A O 1
ATOM 6803 N N . ASP A 1 909 ? -42.141 -22.334 83.464 1.00 90.00 909 ASP A N 1
ATOM 6804 C CA . ASP A 1 909 ? -41.647 -21.525 84.571 1.00 90.00 909 ASP A CA 1
ATOM 6805 C C . ASP A 1 909 ? -42.066 -22.115 85.918 1.00 90.00 909 ASP A C 1
ATOM 6807 O O . ASP A 1 909 ? -43.192 -22.577 86.120 1.00 90.00 909 ASP A O 1
ATOM 6811 N N . SER A 1 910 ? -41.137 -22.094 86.872 1.00 89.38 910 SER A N 1
ATOM 6812 C CA . SER A 1 910 ? -41.341 -22.712 88.179 1.00 89.38 910 SER A CA 1
ATOM 6813 C C . SER A 1 910 ? -42.458 -22.009 88.956 1.00 89.38 910 SER A C 1
ATOM 6815 O O . SER A 1 910 ? -42.334 -20.834 89.306 1.00 89.38 910 SER A O 1
ATOM 6817 N N . ASN A 1 911 ? -43.510 -22.761 89.292 1.00 83.00 911 ASN A N 1
ATOM 6818 C CA . ASN A 1 911 ? -44.744 -22.292 89.942 1.00 83.00 911 ASN A CA 1
ATOM 6819 C C . ASN A 1 911 ? -45.634 -21.371 89.076 1.00 83.00 911 ASN A C 1
ATOM 6821 O O . ASN A 1 911 ? -46.440 -20.632 89.634 1.00 83.00 911 ASN A O 1
ATOM 6825 N N . ALA A 1 912 ? -45.513 -21.396 87.744 1.00 82.56 912 ALA A N 1
ATOM 6826 C CA . ALA A 1 912 ? -46.455 -20.698 86.867 1.00 82.56 912 ALA A CA 1
ATOM 6827 C C . ALA A 1 912 ? -47.758 -21.500 86.665 1.00 82.56 912 ALA A C 1
ATOM 6829 O O . ALA A 1 912 ? -47.726 -22.720 86.482 1.00 82.56 912 ALA A O 1
ATOM 6830 N N . ASP A 1 913 ? -48.899 -20.808 86.660 1.00 87.81 913 ASP A N 1
ATOM 6831 C CA . ASP A 1 913 ? -50.236 -21.400 86.517 1.00 87.81 913 ASP A CA 1
ATOM 6832 C C . ASP A 1 913 ? -50.652 -21.578 85.045 1.00 87.81 913 ASP A C 1
ATOM 6834 O O . ASP A 1 913 ? -50.416 -20.706 84.207 1.00 87.81 913 ASP A O 1
ATOM 6838 N N . LEU A 1 914 ? -51.348 -22.677 84.727 1.00 89.56 914 LEU A N 1
ATOM 6839 C CA . LEU A 1 914 ? -51.987 -22.867 83.420 1.00 89.56 914 LEU A CA 1
ATOM 6840 C C . LEU A 1 914 ? -53.408 -22.281 83.426 1.00 89.56 914 LEU A C 1
ATOM 6842 O O . LEU A 1 914 ? -54.341 -22.899 83.942 1.00 89.56 914 LEU A O 1
ATOM 6846 N N . GLU A 1 915 ? -53.592 -21.107 82.818 1.00 82.81 915 GLU A N 1
ATOM 6847 C CA . GLU A 1 915 ? -54.903 -20.453 82.746 1.00 82.81 915 GLU A CA 1
ATOM 6848 C C . GLU A 1 915 ? -55.679 -20.824 81.466 1.00 82.81 915 GLU A C 1
ATOM 6850 O O . GLU A 1 915 ? -55.232 -20.581 80.346 1.00 82.81 915 GLU A O 1
ATOM 6855 N N . LEU A 1 916 ? -56.891 -21.369 81.625 1.00 85.62 916 LEU A N 1
ATOM 6856 C CA . LEU A 1 916 ? -57.819 -21.659 80.525 1.00 85.62 916 LEU A CA 1
ATOM 6857 C C . LEU A 1 916 ? -59.017 -20.700 80.604 1.00 85.62 916 LEU A C 1
ATOM 6859 O O . LEU A 1 916 ? -59.824 -20.784 81.530 1.00 85.62 916 LEU A O 1
ATOM 6863 N N . ARG A 1 917 ? -59.137 -19.779 79.635 1.00 80.88 917 ARG A N 1
ATOM 6864 C CA . ARG A 1 917 ? -60.158 -18.708 79.611 1.00 80.88 917 ARG A CA 1
ATOM 6865 C C . ARG A 1 917 ? -60.955 -18.694 78.307 1.00 80.88 917 ARG A C 1
ATOM 6867 O O . ARG A 1 917 ? -60.379 -18.778 77.226 1.00 80.88 917 ARG A O 1
ATOM 6874 N N . ALA A 1 918 ? -62.270 -18.522 78.402 1.00 81.06 918 ALA A N 1
ATOM 6875 C CA . ALA A 1 918 ? -63.132 -18.276 77.248 1.00 81.06 918 ALA A CA 1
ATOM 6876 C C . ALA A 1 918 ? -63.423 -16.771 77.086 1.00 81.06 918 ALA A C 1
ATOM 6878 O O . ALA A 1 918 ? -63.364 -16.014 78.054 1.00 81.06 918 ALA A O 1
ATOM 6879 N N . ASN A 1 919 ? -63.725 -16.335 75.859 1.00 65.44 919 ASN A N 1
ATOM 6880 C CA . ASN A 1 919 ? -64.006 -14.933 75.532 1.00 65.44 919 ASN A CA 1
ATOM 6881 C C . ASN A 1 919 ? -65.521 -14.694 75.360 1.00 65.44 919 ASN A C 1
ATOM 6883 O O . ASN A 1 919 ? -66.220 -15.508 74.751 1.00 65.44 919 ASN A O 1
ATOM 6887 N N . GLY A 1 920 ? -66.027 -13.565 75.863 1.00 74.06 920 GLY A N 1
ATOM 6888 C CA . GLY A 1 920 ? -67.442 -13.196 75.788 1.00 74.06 920 GLY A CA 1
ATOM 6889 C C . GLY A 1 920 ? -68.357 -14.172 76.536 1.00 74.06 920 GLY A C 1
ATOM 6890 O O . GLY A 1 920 ? -68.155 -14.440 77.714 1.00 74.06 920 GLY A O 1
ATOM 6891 N N . THR A 1 921 ? -69.376 -14.693 75.849 1.00 72.00 921 THR A N 1
ATOM 6892 C CA . THR A 1 921 ? -70.322 -15.699 76.373 1.00 72.00 921 THR A CA 1
ATOM 6893 C C . THR A 1 921 ? -69.886 -17.148 76.120 1.00 72.00 921 THR A C 1
ATOM 6895 O O . THR A 1 921 ? -70.663 -18.071 76.363 1.00 72.00 921 THR A O 1
ATOM 6898 N N . GLY A 1 922 ? -68.669 -17.375 75.615 1.00 66.06 922 GLY A N 1
ATOM 6899 C CA . GLY A 1 922 ? -68.109 -18.720 75.498 1.00 66.06 922 GLY A CA 1
ATOM 6900 C C . GLY A 1 922 ? -67.820 -19.335 76.871 1.00 66.06 922 GLY A C 1
ATOM 6901 O O . GLY A 1 922 ? -67.463 -18.629 77.810 1.00 66.06 922 GLY A O 1
ATOM 6902 N N . GLY A 1 923 ? -67.932 -20.658 76.978 1.00 76.31 923 GLY A N 1
ATOM 6903 C CA . GLY A 1 923 ? -67.461 -21.422 78.135 1.00 76.31 923 GLY A CA 1
ATOM 6904 C C . GLY A 1 923 ? -66.200 -22.214 77.795 1.00 76.31 923 GLY A C 1
ATOM 6905 O O . GLY A 1 923 ? -66.019 -22.625 76.646 1.00 76.31 923 GLY A O 1
ATOM 6906 N N . ILE A 1 924 ? -65.347 -22.477 78.787 1.00 76.19 924 ILE A N 1
ATOM 6907 C CA . ILE A 1 924 ? -64.346 -23.538 78.648 1.00 76.19 924 ILE A CA 1
ATOM 6908 C C . ILE A 1 924 ? -65.084 -24.870 78.769 1.00 76.19 924 ILE A C 1
ATOM 6910 O O . ILE A 1 924 ? -65.429 -25.290 79.867 1.00 76.19 924 ILE A O 1
ATOM 6914 N N . ARG A 1 925 ? -65.301 -25.558 77.645 1.00 70.19 925 ARG A N 1
ATOM 6915 C CA . ARG A 1 925 ? -65.615 -26.990 77.684 1.00 70.19 925 ARG A CA 1
ATOM 6916 C C . ARG A 1 925 ? -64.331 -27.755 77.994 1.00 70.19 925 ARG A C 1
ATOM 6918 O O . ARG A 1 925 ? -63.603 -28.112 77.071 1.00 70.19 925 ARG A O 1
ATOM 6925 N N . LEU A 1 926 ? -64.099 -28.086 79.267 1.00 72.75 926 LEU A N 1
ATOM 6926 C CA . LEU A 1 926 ? -63.188 -29.178 79.656 1.00 72.75 926 LEU A CA 1
ATOM 6927 C C . LEU A 1 926 ? -63.864 -30.541 79.413 1.00 72.75 926 LEU A C 1
ATOM 6929 O O . LEU A 1 926 ? -63.949 -31.383 80.303 1.00 72.75 926 LEU A O 1
ATOM 6933 N N . GLU A 1 927 ? -64.440 -30.696 78.218 1.00 68.81 927 GLU A N 1
ATOM 6934 C CA . GLU A 1 927 ? -65.569 -31.573 77.878 1.00 68.81 927 GLU A CA 1
ATOM 6935 C C . GLU A 1 927 ? -66.764 -31.422 78.842 1.00 68.81 927 GLU A C 1
ATOM 6937 O O . GLU A 1 927 ? -67.797 -30.907 78.413 1.00 68.81 927 GLU A O 1
ATOM 6942 N N . SER A 1 928 ? -66.615 -31.783 80.125 1.00 61.69 928 SER A N 1
ATOM 6943 C CA . SER A 1 928 ? -67.433 -31.278 81.244 1.00 61.69 928 SER A CA 1
ATOM 6944 C C . SER A 1 928 ? -66.765 -31.325 82.644 1.00 61.69 928 SER A C 1
ATOM 6946 O O . SER A 1 928 ? -67.493 -31.262 83.623 1.00 61.69 928 SER A O 1
ATOM 6948 N N . PHE A 1 929 ? -65.443 -31.488 82.823 1.00 59.91 929 PHE A N 1
ATOM 6949 C CA . PHE A 1 929 ? -64.862 -31.725 84.168 1.00 59.91 929 PHE A CA 1
ATOM 6950 C C . PHE A 1 929 ? -63.652 -30.861 84.540 1.00 59.91 929 PHE A C 1
ATOM 6952 O O . PHE A 1 929 ? -62.684 -30.752 83.788 1.00 59.91 929 PHE A O 1
ATOM 6959 N N . ARG A 1 930 ? -63.665 -30.342 85.777 1.00 51.91 930 ARG A N 1
ATOM 6960 C CA . ARG A 1 930 ? -62.550 -29.625 86.416 1.00 51.91 930 ARG A CA 1
ATOM 6961 C C . ARG A 1 930 ? -62.037 -30.383 87.646 1.00 51.91 930 ARG A C 1
ATOM 6963 O O . ARG A 1 930 ? -62.824 -30.842 88.473 1.00 51.91 930 ARG A O 1
ATOM 6970 N N . PHE A 1 931 ? -60.711 -30.433 87.782 1.00 61.75 931 PHE A N 1
ATOM 6971 C CA . PHE A 1 931 ? -59.976 -31.085 88.868 1.00 61.75 931 PHE A CA 1
ATOM 6972 C C . PHE A 1 931 ? -59.103 -30.038 89.580 1.00 61.75 931 PHE A C 1
ATOM 6974 O O . PHE A 1 931 ? -58.262 -29.418 88.935 1.00 61.75 931 PHE A O 1
ATOM 6981 N N . ASP A 1 932 ? -59.306 -29.815 90.881 1.00 53.97 932 ASP A N 1
ATOM 6982 C CA . ASP A 1 932 ? -58.582 -28.798 91.663 1.00 53.97 932 ASP A CA 1
ATOM 6983 C C . ASP A 1 932 ? -58.074 -29.401 92.981 1.00 53.97 932 ASP A C 1
ATOM 6985 O O . ASP A 1 932 ? -58.803 -29.478 93.974 1.00 53.97 932 ASP A O 1
ATOM 6989 N N . GLN A 1 933 ? -56.832 -29.899 92.950 1.00 66.31 933 GLN A N 1
ATOM 6990 C CA . GLN A 1 933 ? -56.172 -30.667 94.015 1.00 66.31 933 GLN A CA 1
ATOM 6991 C C . GLN A 1 933 ? -57.013 -31.868 94.495 1.00 66.31 933 GLN A C 1
ATOM 6993 O O . GLN A 1 933 ? -56.878 -32.966 93.961 1.00 66.31 933 GLN A O 1
ATOM 6998 N N . SER A 1 934 ? -57.895 -31.646 95.472 1.00 53.91 934 SER A N 1
ATOM 6999 C CA . SER A 1 934 ? -58.779 -32.649 96.089 1.00 53.91 934 SER A CA 1
ATOM 7000 C C . SER A 1 934 ? -60.275 -32.421 95.798 1.00 53.91 934 SER A C 1
ATOM 7002 O O . SER A 1 934 ? -61.111 -33.132 96.351 1.00 53.91 934 SER A O 1
ATOM 7004 N N . THR A 1 935 ? -60.629 -31.424 94.976 1.00 61.62 935 THR A N 1
ATOM 7005 C CA . THR A 1 935 ? -62.012 -30.980 94.704 1.00 61.62 935 THR A CA 1
ATOM 7006 C C . THR A 1 935 ? -62.394 -31.209 93.236 1.00 61.62 935 THR A C 1
ATOM 7008 O O . THR A 1 935 ? -61.557 -31.047 92.347 1.00 61.62 935 THR A O 1
ATOM 7011 N N . ILE A 1 936 ? -63.655 -31.576 92.970 1.00 71.88 936 ILE A N 1
ATOM 7012 C CA . ILE A 1 936 ? -64.175 -31.905 91.628 1.00 71.88 936 ILE A CA 1
ATOM 7013 C C . ILE A 1 936 ? -65.495 -31.160 91.361 1.00 71.88 936 ILE A C 1
ATOM 7015 O O . ILE A 1 936 ? -66.368 -31.124 92.228 1.00 71.88 936 ILE A O 1
ATOM 7019 N N . THR A 1 937 ? -65.645 -30.630 90.142 1.00 50.09 937 THR A N 1
ATOM 7020 C CA . THR A 1 937 ? -66.832 -29.905 89.640 1.00 50.09 937 THR A CA 1
ATOM 7021 C C . THR A 1 937 ? -67.150 -30.368 88.206 1.00 50.09 937 THR A C 1
ATOM 7023 O O . THR A 1 937 ? -66.215 -30.633 87.446 1.00 50.09 937 THR A O 1
ATOM 7026 N N . ASN A 1 938 ? -68.433 -30.462 87.821 1.00 63.25 938 ASN A N 1
ATOM 7027 C CA . ASN A 1 938 ? -68.876 -30.923 86.489 1.00 63.25 938 ASN A CA 1
ATOM 7028 C C . ASN A 1 938 ? -69.844 -29.927 85.801 1.00 63.25 938 ASN A C 1
ATOM 7030 O O . ASN A 1 938 ? -70.711 -29.364 86.463 1.00 63.25 938 ASN A O 1
ATOM 7034 N N . ASP A 1 939 ? -69.695 -29.734 84.487 1.00 48.00 939 ASP A N 1
ATOM 7035 C CA . ASP A 1 939 ? -70.399 -28.742 83.658 1.00 48.00 939 ASP A CA 1
ATOM 7036 C C . ASP A 1 939 ? -71.699 -29.244 83.004 1.00 48.00 939 ASP A C 1
ATOM 7038 O O . ASP A 1 939 ? -72.503 -28.425 82.549 1.00 48.00 939 ASP A O 1
ATOM 7042 N N . SER A 1 940 ? -71.926 -30.561 82.888 1.00 50.06 940 SER A N 1
ATOM 7043 C CA . SER A 1 940 ? -73.158 -31.065 82.263 1.00 50.06 940 SER A CA 1
ATOM 7044 C C . SER A 1 940 ? -73.626 -32.437 82.756 1.00 50.06 940 SER A C 1
ATOM 7046 O O . SER A 1 940 ? -72.858 -33.265 83.247 1.00 50.06 940 SER A O 1
ATOM 7048 N N . GLY A 1 941 ? -74.938 -32.657 82.640 1.00 47.31 941 GLY A N 1
ATOM 7049 C CA . GLY A 1 941 ? -75.654 -33.741 83.303 1.00 47.31 941 GLY A CA 1
ATOM 7050 C C . GLY A 1 941 ? -76.011 -33.370 84.738 1.00 47.31 941 GLY A C 1
ATOM 7051 O O . GLY A 1 941 ? -76.253 -32.206 85.058 1.00 47.31 941 GLY A O 1
ATOM 7052 N N . ASP A 1 942 ? -75.996 -34.390 85.578 1.00 36.44 942 ASP A N 1
ATOM 7053 C CA . ASP A 1 942 ? -75.760 -34.306 87.006 1.00 36.44 942 ASP A CA 1
ATOM 7054 C C . ASP A 1 942 ? -74.278 -33.953 87.281 1.00 36.44 942 ASP A C 1
ATOM 7056 O O . ASP A 1 942 ? -73.394 -34.751 86.965 1.00 36.44 942 ASP A O 1
ATOM 7060 N N . MET A 1 943 ? -74.004 -32.796 87.915 1.00 44.50 943 MET A N 1
ATOM 7061 C CA . MET A 1 943 ? -72.750 -32.279 88.517 1.00 44.50 943 MET A CA 1
ATOM 7062 C C . MET A 1 943 ? -72.353 -33.195 89.673 1.00 44.50 943 MET A C 1
ATOM 7064 O O . MET A 1 943 ? -72.374 -32.844 90.838 1.00 44.50 943 MET A O 1
ATOM 7068 N N . THR A 1 944 ? -72.147 -34.458 89.336 1.00 36.00 944 THR A N 1
ATOM 7069 C CA . THR A 1 944 ? -72.857 -35.539 90.010 1.00 36.00 944 THR A CA 1
ATOM 7070 C C . THR A 1 944 ? -72.798 -35.405 91.538 1.00 36.00 944 THR A C 1
ATOM 7072 O O . THR A 1 944 ? -71.807 -35.767 92.164 1.00 36.00 944 THR A O 1
ATOM 7075 N N . LEU A 1 945 ? -73.840 -34.869 92.195 1.00 30.25 945 LEU A N 1
ATOM 7076 C CA . LEU A 1 945 ? -75.161 -34.373 91.744 1.00 30.25 945 LEU A CA 1
ATOM 7077 C C . LEU A 1 945 ? -75.348 -32.850 91.316 1.00 30.25 945 LEU A C 1
ATOM 7079 O O . LEU A 1 945 ? -75.035 -32.026 92.169 1.00 30.25 945 LEU A O 1
ATOM 7083 N N . THR A 1 946 ? -75.934 -32.379 90.170 1.00 42.69 946 THR A N 1
ATOM 7084 C CA . THR A 1 946 ? -76.241 -30.897 89.983 1.00 42.69 946 THR A CA 1
ATOM 7085 C C . THR A 1 946 ? -77.416 -30.396 90.801 1.00 42.69 946 THR A C 1
ATOM 7087 O O . THR A 1 946 ? -77.287 -29.363 91.457 1.00 42.69 946 THR A O 1
ATOM 7090 N N . PRO A 1 947 ? -78.578 -31.069 90.838 1.00 39.56 947 PRO A N 1
ATOM 7091 C CA . PRO A 1 947 ? -79.233 -32.075 89.995 1.00 39.56 947 PRO A CA 1
ATOM 7092 C C . PRO A 1 947 ? -79.191 -32.138 88.463 1.00 39.56 947 PRO A C 1
ATOM 7094 O O . PRO A 1 947 ? -78.386 -32.829 87.874 1.00 39.56 947 PRO A O 1
ATOM 7097 N N . ALA A 1 948 ? -80.231 -31.604 87.833 1.00 32.28 948 ALA A N 1
ATOM 7098 C CA . ALA A 1 948 ? -81.085 -32.452 86.995 1.00 32.28 948 ALA A CA 1
ATOM 7099 C C . ALA A 1 948 ? -81.655 -33.692 87.755 1.00 32.28 948 ALA A C 1
ATOM 7101 O O . ALA A 1 948 ? -82.849 -33.638 88.038 1.00 32.28 948 ALA A O 1
ATOM 7102 N N . SER A 1 949 ? -80.892 -34.742 88.148 1.00 53.56 949 SER A N 1
ATOM 7103 C CA . SER A 1 949 ? -81.442 -35.993 88.764 1.00 53.56 949 SER A CA 1
ATOM 7104 C C . SER A 1 949 ? -81.517 -36.140 90.315 1.00 53.56 949 SER A C 1
ATOM 7106 O O . SER A 1 949 ? -82.648 -36.228 90.792 1.00 53.56 949 SER A O 1
ATOM 7108 N N . GLY A 1 950 ? -80.441 -36.181 91.147 1.00 44.62 950 GLY A N 1
ATOM 7109 C CA . GLY A 1 950 ? -80.665 -36.020 92.616 1.00 44.62 950 GLY A CA 1
ATOM 7110 C C . GLY A 1 950 ? -79.646 -36.200 93.786 1.00 44.62 950 GLY A C 1
ATOM 7111 O O . GLY A 1 950 ? -80.064 -35.884 94.896 1.00 44.62 950 GLY A O 1
ATOM 7112 N N . VAL A 1 951 ? -78.404 -36.717 93.685 1.00 56.47 951 VAL A N 1
ATOM 7113 C CA . VAL A 1 951 ? -77.642 -37.302 94.859 1.00 56.47 951 VAL A CA 1
ATOM 7114 C C . VAL A 1 951 ? -76.217 -36.673 95.120 1.00 56.47 951 VAL A C 1
ATOM 7116 O O . VAL A 1 951 ? -75.824 -35.816 94.348 1.00 56.47 951 VAL A O 1
ATOM 7119 N N . ALA A 1 952 ? -75.422 -37.015 96.169 1.00 54.72 952 ALA A N 1
ATOM 7120 C CA . ALA A 1 952 ? -73.989 -36.599 96.380 1.00 54.72 952 ALA A CA 1
ATOM 7121 C C . ALA A 1 952 ? -73.206 -37.462 97.443 1.00 54.72 952 ALA A C 1
ATOM 7123 O O . ALA A 1 952 ? -73.861 -38.117 98.251 1.00 54.72 952 ALA A O 1
ATOM 7124 N N . ARG A 1 953 ? -71.841 -37.482 97.492 1.00 58.12 953 ARG A N 1
ATOM 7125 C CA . ARG A 1 953 ? -70.985 -38.364 98.377 1.00 58.12 953 ARG A CA 1
ATOM 7126 C C . ARG A 1 953 ? -69.622 -37.757 98.848 1.00 58.12 953 ARG A C 1
ATOM 7128 O O . ARG A 1 953 ? -69.035 -36.979 98.108 1.00 58.12 953 ARG A O 1
ATOM 7135 N N . VAL A 1 954 ? -69.091 -38.158 100.032 1.00 59.12 954 VAL A N 1
ATOM 7136 C CA . VAL A 1 954 ? -67.775 -37.758 100.644 1.00 59.12 954 VAL A CA 1
ATOM 7137 C C . VAL A 1 954 ? -67.158 -38.901 101.512 1.00 59.12 954 VAL A C 1
ATOM 7139 O O . VAL A 1 954 ? -67.927 -39.576 102.187 1.00 59.12 954 VAL A O 1
ATOM 7142 N N . ASP A 1 955 ? -65.819 -39.103 101.549 1.00 54.72 955 ASP A N 1
ATOM 7143 C CA . ASP A 1 955 ? -65.141 -40.298 102.156 1.00 54.72 955 ASP A CA 1
ATOM 7144 C C . ASP A 1 955 ? -63.971 -40.056 103.167 1.00 54.72 955 ASP A C 1
ATOM 7146 O O . ASP A 1 955 ? -63.290 -41.001 103.570 1.00 54.72 955 ASP A O 1
ATOM 7150 N N . GLY A 1 956 ? -63.674 -38.824 103.599 1.00 63.22 956 GLY A N 1
ATOM 7151 C CA . GLY A 1 956 ? -62.591 -38.589 104.580 1.00 63.22 956 GLY A CA 1
ATOM 7152 C C . GLY A 1 956 ? -62.900 -39.156 105.980 1.00 63.22 956 GLY A C 1
ATOM 7153 O O . GLY A 1 956 ? -64.056 -39.165 106.390 1.00 63.22 956 GLY A O 1
ATOM 7154 N N . THR A 1 957 ? -61.884 -39.525 106.778 1.00 65.38 957 THR A N 1
ATOM 7155 C CA . THR A 1 957 ? -62.048 -40.049 108.165 1.00 65.38 957 THR A CA 1
ATOM 7156 C C . THR A 1 957 ? -62.590 -39.033 109.191 1.00 65.38 957 THR A C 1
ATOM 7158 O O . THR A 1 957 ? -62.630 -39.318 110.387 1.00 65.38 957 THR A O 1
ATOM 7161 N N . GLY A 1 958 ? -62.988 -37.844 108.729 1.00 75.00 958 GLY A N 1
ATOM 7162 C CA . GLY A 1 958 ? -63.743 -36.847 109.483 1.00 75.00 958 GLY A CA 1
ATOM 7163 C C . GLY A 1 958 ? -65.253 -37.065 109.347 1.00 75.00 958 GLY A C 1
ATOM 7164 O O . GLY A 1 958 ? -65.778 -38.106 109.730 1.00 75.00 958 GLY A O 1
ATOM 7165 N N . SER A 1 959 ? -65.970 -36.063 108.835 1.00 70.50 959 SER A N 1
ATOM 7166 C CA . SER A 1 959 ? -67.433 -36.086 108.721 1.00 70.50 959 SER A CA 1
ATOM 7167 C C . SER A 1 959 ? -67.945 -35.333 107.491 1.00 70.50 959 SER A C 1
ATOM 7169 O O . SER A 1 959 ? -67.252 -34.489 106.922 1.00 70.50 959 SER A O 1
ATOM 7171 N N . ILE A 1 960 ? -69.192 -35.617 107.101 1.00 72.25 960 ILE A N 1
ATOM 7172 C CA . ILE A 1 960 ? -69.949 -34.817 106.132 1.00 72.25 960 ILE A CA 1
ATOM 7173 C C . ILE A 1 960 ? -70.770 -33.753 106.877 1.00 72.25 960 ILE A C 1
ATOM 7175 O O . ILE A 1 960 ? -71.454 -34.059 107.855 1.00 72.25 960 ILE A O 1
ATOM 7179 N N . ARG A 1 961 ? -70.705 -32.491 106.436 1.00 70.75 961 ARG A N 1
ATOM 7180 C CA . ARG A 1 961 ? -71.477 -31.383 107.023 1.00 70.75 961 ARG A CA 1
ATOM 7181 C C . ARG A 1 961 ? -72.711 -31.078 106.175 1.00 70.75 961 ARG A C 1
ATOM 7183 O O . ARG A 1 961 ? -72.589 -30.793 104.990 1.00 70.75 961 ARG A O 1
ATOM 7190 N N . ILE A 1 962 ? -73.874 -31.064 106.821 1.00 76.56 962 ILE A N 1
ATOM 7191 C CA . ILE A 1 962 ? -75.169 -30.644 106.261 1.00 76.56 962 ILE A CA 1
ATOM 7192 C C . ILE A 1 962 ? -75.605 -29.281 106.848 1.00 76.56 962 ILE A C 1
ATOM 7194 O O . ILE A 1 962 ? -74.956 -28.758 107.758 1.00 76.56 962 ILE A O 1
ATOM 7198 N N . SER A 1 963 ? -76.656 -28.659 106.303 1.00 70.44 963 SER A N 1
ATOM 7199 C CA . SER A 1 963 ? -77.069 -27.269 106.607 1.00 70.44 963 SER A CA 1
ATOM 7200 C C . SER A 1 963 ? -77.625 -27.052 108.032 1.00 70.44 963 SER A C 1
ATOM 7202 O O . SER A 1 963 ? -78.103 -27.998 108.656 1.00 70.44 963 SER A O 1
ATOM 7204 N N . SER A 1 964 ? -77.624 -25.804 108.541 1.00 77.81 964 SER A N 1
ATOM 7205 C CA . SER A 1 964 ? -78.099 -25.455 109.903 1.00 77.81 964 SER A CA 1
ATOM 7206 C C . SER A 1 964 ? -78.800 -24.082 110.030 1.00 77.81 964 SER A C 1
ATOM 7208 O O . SER A 1 964 ? -78.351 -23.147 109.371 1.00 77.81 964 SER A O 1
ATOM 7210 N N . GLY A 1 965 ? -79.804 -23.911 110.914 1.00 76.94 965 GLY A N 1
ATOM 7211 C CA . GLY A 1 965 ? -80.442 -22.597 111.209 1.00 76.94 965 GLY A CA 1
ATOM 7212 C C . GLY A 1 965 ? -81.585 -22.602 112.252 1.00 76.94 965 GLY A C 1
ATOM 7213 O O . GLY A 1 965 ? -81.858 -23.633 112.852 1.00 76.94 965 GLY A O 1
ATOM 7214 N N . THR A 1 966 ? -82.278 -21.479 112.474 1.00 81.94 966 THR A N 1
ATOM 7215 C CA . THR A 1 966 ? -83.334 -21.325 113.509 1.00 81.94 966 THR A CA 1
ATOM 7216 C C . THR A 1 966 ? -84.700 -21.915 113.101 1.00 81.94 966 THR A C 1
ATOM 7218 O O . THR A 1 966 ? -84.917 -22.310 111.952 1.00 81.94 966 THR A O 1
ATOM 7221 N N . THR A 1 967 ? -85.659 -21.970 114.031 1.00 76.69 967 THR A N 1
ATOM 7222 C CA . THR A 1 967 ? -87.007 -22.551 113.836 1.00 76.69 967 THR A CA 1
ATOM 7223 C C . THR A 1 967 ? -87.832 -21.774 112.814 1.00 76.69 967 THR A C 1
ATOM 7225 O O . THR A 1 967 ? -88.524 -22.369 111.989 1.00 76.69 967 THR A O 1
ATOM 7228 N N . ALA A 1 968 ? -87.691 -20.446 112.800 1.00 69.94 968 ALA A N 1
ATOM 7229 C CA . ALA A 1 968 ? -88.301 -19.568 111.802 1.00 69.94 968 ALA A CA 1
ATOM 7230 C C . ALA A 1 968 ? -87.715 -19.744 110.378 1.00 69.94 968 ALA A C 1
ATOM 7232 O O . ALA A 1 968 ? -88.177 -19.093 109.446 1.00 69.94 968 ALA A O 1
ATOM 7233 N N . GLN A 1 969 ? -86.701 -20.603 110.194 1.00 80.38 969 GLN A N 1
ATOM 7234 C CA . GLN A 1 969 ? -85.955 -20.800 108.942 1.00 80.38 969 GLN A CA 1
ATOM 7235 C C . GLN A 1 969 ? -86.144 -22.208 108.341 1.00 80.38 969 GLN A C 1
ATOM 7237 O O . GLN A 1 969 ? -85.222 -22.760 107.730 1.00 80.38 969 GLN A O 1
ATOM 7242 N N . ARG A 1 970 ? -87.318 -22.826 108.526 1.00 82.88 970 ARG A N 1
ATOM 7243 C CA . ARG A 1 970 ? -87.692 -24.098 107.876 1.00 82.88 970 ARG A CA 1
ATOM 7244 C C . ARG A 1 970 ? -88.242 -23.868 106.451 1.00 82.88 970 ARG A C 1
ATOM 7246 O O . ARG A 1 970 ? -88.885 -22.847 106.214 1.00 82.88 970 ARG A O 1
ATOM 7253 N N . PRO A 1 971 ? -88.038 -24.800 105.498 1.00 76.56 971 PRO A N 1
ATOM 7254 C CA . PRO A 1 971 ? -88.697 -24.760 104.190 1.00 76.56 971 PRO A CA 1
ATOM 7255 C C . PRO A 1 971 ? -90.227 -24.805 104.324 1.00 76.56 971 PRO A C 1
ATOM 7257 O O . PRO A 1 971 ? -90.751 -25.652 105.042 1.00 76.56 971 PRO A O 1
ATOM 7260 N N . GLY A 1 972 ? -90.942 -23.934 103.603 1.00 60.44 972 GLY A N 1
ATOM 7261 C CA . GLY A 1 972 ? -92.416 -23.900 103.601 1.00 60.44 972 GLY A CA 1
ATOM 7262 C C . GLY A 1 972 ? -93.090 -25.000 102.766 1.00 60.44 972 GLY A C 1
ATOM 7263 O O . GLY A 1 972 ? -94.280 -25.244 102.928 1.00 60.44 972 GLY A O 1
ATOM 7264 N N . THR A 1 973 ? -92.335 -25.672 101.893 1.00 62.56 973 THR A N 1
ATOM 7265 C CA . THR A 1 973 ? -92.779 -26.798 101.048 1.00 62.56 973 THR A CA 1
ATOM 7266 C C . THR A 1 973 ? -91.650 -27.837 100.957 1.00 62.56 973 THR A C 1
ATOM 7268 O O . THR A 1 973 ? -90.832 -27.759 100.036 1.00 62.56 973 THR A O 1
ATOM 7271 N N . PRO A 1 974 ? -91.513 -28.748 101.937 1.00 75.12 974 PRO A N 1
ATOM 7272 C CA . PRO A 1 974 ? -90.378 -29.665 102.017 1.00 75.12 974 PRO A CA 1
ATOM 7273 C C . PRO A 1 974 ? -90.668 -31.020 101.341 1.00 75.12 974 PRO A C 1
ATOM 7275 O O . PRO A 1 974 ? -91.810 -31.334 101.010 1.00 75.12 974 PRO A O 1
ATOM 7278 N N . VAL A 1 975 ? -89.622 -31.823 101.115 1.00 66.81 975 VAL A N 1
ATOM 7279 C CA . VAL A 1 975 ? -89.688 -33.104 100.379 1.00 66.81 975 VAL A CA 1
ATOM 7280 C C . VAL A 1 975 ? -89.140 -34.238 101.250 1.00 66.81 975 VAL A C 1
ATOM 7282 O O . VAL A 1 975 ? -88.182 -34.036 101.999 1.00 66.81 975 VAL A O 1
ATOM 7285 N N . ALA A 1 976 ? -89.753 -35.423 101.173 1.00 73.38 976 ALA A N 1
ATOM 7286 C CA . ALA A 1 976 ? -89.367 -36.584 101.975 1.00 73.38 976 ALA A CA 1
ATOM 7287 C C . ALA A 1 976 ? -87.896 -36.984 101.736 1.00 73.38 976 ALA A C 1
ATOM 7289 O O . ALA A 1 976 ? -87.473 -37.158 100.593 1.00 73.38 976 ALA A O 1
ATOM 7290 N N . GLY A 1 977 ? -87.127 -37.130 102.821 1.00 65.00 977 GLY A N 1
ATOM 7291 C CA . GLY A 1 977 ? -85.703 -37.501 102.787 1.00 65.00 977 GLY A CA 1
ATOM 7292 C C . GLY A 1 977 ? -84.699 -36.354 102.996 1.00 65.00 977 GLY A C 1
ATOM 7293 O O . GLY A 1 977 ? -83.497 -36.608 103.017 1.00 65.00 977 GLY A O 1
ATOM 7294 N N . MET A 1 978 ? -85.149 -35.106 103.185 1.00 79.25 978 MET A N 1
ATOM 7295 C CA . MET A 1 978 ? -84.272 -33.980 103.561 1.00 79.25 978 MET A CA 1
ATOM 7296 C C . MET A 1 978 ? -83.762 -34.086 105.013 1.00 79.25 978 MET A C 1
ATOM 7298 O O . MET A 1 978 ? -84.523 -34.464 105.904 1.00 79.25 978 MET A O 1
ATOM 7302 N N . ILE A 1 979 ? -82.505 -33.680 105.264 1.00 77.12 979 ILE A N 1
ATOM 7303 C CA . ILE A 1 979 ? -81.840 -33.728 106.585 1.00 77.12 979 ILE A CA 1
ATOM 7304 C C . ILE A 1 979 ? -81.067 -32.415 106.851 1.00 77.12 979 ILE A C 1
ATOM 7306 O O . ILE A 1 979 ? -80.348 -31.940 105.970 1.00 77.12 979 ILE A O 1
ATOM 7310 N N . ARG A 1 980 ? -81.191 -31.824 108.054 1.00 84.69 980 ARG A N 1
ATOM 7311 C CA . ARG A 1 980 ? -80.463 -30.604 108.498 1.00 84.69 980 ARG A CA 1
ATOM 7312 C C . ARG A 1 980 ? -80.305 -30.524 110.031 1.00 84.69 980 ARG A C 1
ATOM 7314 O O . ARG A 1 980 ? -80.737 -31.420 110.748 1.00 84.69 980 ARG A O 1
ATOM 7321 N N . TYR A 1 981 ? -79.694 -29.448 110.533 1.00 84.19 981 TYR A N 1
ATOM 7322 C CA . TYR A 1 981 ? -79.524 -29.128 111.962 1.00 84.19 981 TYR A CA 1
ATOM 7323 C C . TYR A 1 981 ? -80.252 -27.818 112.355 1.00 84.19 981 TYR A C 1
ATOM 7325 O O . TYR A 1 981 ? -80.457 -26.943 111.510 1.00 84.19 981 TYR A O 1
ATOM 7333 N N . ASN A 1 982 ? -80.633 -27.642 113.624 1.00 81.50 982 ASN A N 1
ATOM 7334 C CA . ASN A 1 982 ? -81.360 -26.460 114.112 1.00 81.50 982 ASN A CA 1
ATOM 7335 C C . ASN A 1 982 ? -80.666 -25.787 115.313 1.00 81.50 982 ASN A C 1
ATOM 7337 O O . ASN A 1 982 ? -80.170 -26.482 116.191 1.00 81.50 982 ASN A O 1
ATOM 7341 N N . THR A 1 983 ? -80.613 -24.449 115.363 1.00 81.25 983 THR A N 1
ATOM 7342 C CA . THR A 1 983 ? -79.831 -23.679 116.356 1.00 81.25 983 THR A CA 1
ATOM 7343 C C . THR A 1 983 ? -80.625 -23.042 117.499 1.00 81.25 983 THR A C 1
ATOM 7345 O O . THR A 1 983 ? -80.011 -22.731 118.513 1.00 81.25 983 THR A O 1
ATOM 7348 N N . ASP A 1 984 ? -81.950 -22.876 117.397 1.00 76.94 984 ASP A N 1
ATOM 7349 C CA . ASP A 1 984 ? -82.760 -22.519 118.585 1.00 76.94 984 ASP A CA 1
ATOM 7350 C C . ASP A 1 984 ? -82.920 -23.740 119.502 1.00 76.94 984 ASP A C 1
ATOM 7352 O O . ASP A 1 984 ? -83.041 -23.621 120.717 1.00 76.94 984 ASP A O 1
ATOM 7356 N N . THR A 1 985 ? -82.941 -24.927 118.887 1.00 72.81 985 THR A N 1
ATOM 7357 C CA . THR A 1 985 ? -83.269 -26.214 119.522 1.00 72.81 985 THR A CA 1
ATOM 7358 C C . THR A 1 985 ? -82.077 -27.170 119.627 1.00 72.81 985 THR A C 1
ATOM 7360 O O . THR A 1 985 ? -82.142 -28.137 120.376 1.00 72.81 985 THR A O 1
ATOM 7363 N N . SER A 1 986 ? -80.968 -26.891 118.931 1.00 78.12 986 SER A N 1
ATOM 7364 C CA . SER A 1 986 ? -79.700 -27.647 118.973 1.00 78.12 986 SER A CA 1
ATOM 7365 C C . SER A 1 986 ? -79.774 -29.128 118.541 1.00 78.12 986 SER A C 1
ATOM 7367 O O . SER A 1 986 ? -79.022 -29.962 119.052 1.00 78.12 986 SER A O 1
ATOM 7369 N N . LEU A 1 987 ? -80.637 -29.474 117.574 1.00 78.19 987 LEU A N 1
ATOM 7370 C CA . LEU A 1 987 ? -80.922 -30.861 117.149 1.00 78.19 987 LEU A CA 1
ATOM 7371 C C . LEU A 1 987 ? -80.780 -31.101 115.634 1.00 78.19 987 LEU A C 1
ATOM 7373 O O . LEU A 1 987 ? -80.942 -30.183 114.831 1.00 78.19 987 LEU A O 1
ATOM 7377 N N . PHE A 1 988 ? -80.539 -32.360 115.241 1.00 84.88 988 PHE A N 1
ATOM 7378 C CA . PHE A 1 988 ? -80.718 -32.827 113.858 1.00 84.88 988 PHE A CA 1
ATOM 7379 C C . PHE A 1 988 ? -82.195 -33.149 113.582 1.00 84.88 988 PHE A C 1
ATOM 7381 O O . PHE A 1 988 ? -82.840 -33.866 114.352 1.00 84.88 988 PHE A O 1
ATOM 7388 N N . GLU A 1 989 ? -82.712 -32.639 112.466 1.00 80.75 989 GLU A N 1
ATOM 7389 C CA . GLU A 1 989 ? -84.111 -32.764 112.050 1.00 80.75 989 GLU A CA 1
ATOM 7390 C C . GLU A 1 989 ? -84.225 -33.309 110.616 1.00 80.75 989 GLU A C 1
ATOM 7392 O O . GLU A 1 989 ? -83.410 -32.997 109.739 1.00 80.75 989 GLU A O 1
ATOM 7397 N N . GLY A 1 990 ? -85.253 -34.128 110.388 1.00 85.19 990 GLY A N 1
ATOM 7398 C CA . GLY A 1 990 ? -85.610 -34.686 109.084 1.00 85.19 990 GLY A CA 1
ATOM 7399 C C . GLY A 1 990 ? -87.083 -34.438 108.762 1.00 85.19 990 GLY A C 1
ATOM 7400 O O . GLY A 1 990 ? -87.900 -34.272 109.671 1.00 85.19 990 GLY A O 1
ATOM 7401 N N . TYR A 1 991 ? -87.424 -34.399 107.473 1.00 77.75 991 TYR A N 1
ATOM 7402 C CA . TYR A 1 991 ? -88.808 -34.226 107.022 1.00 77.75 991 TYR A CA 1
ATOM 7403 C C . TYR A 1 991 ? -89.385 -35.527 106.455 1.00 77.75 991 TYR A C 1
ATOM 7405 O O . TYR A 1 991 ? -88.816 -36.118 105.531 1.00 77.75 991 TYR A O 1
ATOM 7413 N N . ASP A 1 992 ? -90.521 -35.955 107.009 1.00 64.88 992 ASP A N 1
ATOM 7414 C CA . ASP A 1 992 ? -91.173 -37.238 106.714 1.00 64.88 992 ASP A CA 1
ATOM 7415 C C . ASP A 1 992 ? -92.199 -37.175 105.567 1.00 64.88 992 ASP A C 1
ATOM 7417 O O . ASP A 1 992 ? -92.526 -38.199 104.970 1.00 64.88 992 ASP A O 1
ATOM 7421 N N . GLY A 1 993 ? -92.678 -35.972 105.236 1.00 66.69 993 GLY A N 1
ATOM 7422 C CA . GLY A 1 993 ? -93.770 -35.725 104.291 1.00 66.69 993 GLY A CA 1
ATOM 7423 C C . GLY A 1 993 ? -94.946 -34.930 104.875 1.00 66.69 993 GLY A C 1
ATOM 7424 O O . GLY A 1 993 ? -95.820 -34.525 104.114 1.00 66.69 993 GLY A O 1
ATOM 7425 N N . SER A 1 994 ? -94.979 -34.694 106.192 1.00 70.62 994 SER A N 1
ATOM 7426 C CA . SER A 1 994 ? -96.025 -33.927 106.888 1.00 70.62 994 SER A CA 1
ATOM 7427 C C . SER A 1 994 ? -95.454 -32.875 107.842 1.00 70.62 994 SER A C 1
ATOM 7429 O O . SER A 1 994 ? -95.825 -31.703 107.745 1.00 70.62 994 SER A O 1
ATOM 7431 N N . ILE A 1 995 ? -94.527 -33.252 108.728 1.00 70.44 995 ILE A N 1
ATOM 7432 C CA . ILE A 1 995 ? -93.968 -32.374 109.770 1.00 70.44 995 ILE A CA 1
ATOM 7433 C C . ILE A 1 995 ? -92.444 -32.517 109.887 1.00 70.44 995 ILE A C 1
ATOM 7435 O O . ILE A 1 995 ? -91.838 -33.483 109.433 1.00 70.44 995 ILE A O 1
ATOM 7439 N N . TRP A 1 996 ? -91.798 -31.519 110.493 1.00 79.31 996 TRP A N 1
ATOM 7440 C CA . TRP A 1 996 ? -90.374 -31.592 110.831 1.00 79.31 996 TRP A CA 1
ATOM 7441 C C . TRP A 1 996 ? -90.194 -32.321 112.160 1.00 79.31 996 TRP A C 1
ATOM 7443 O O . TRP A 1 996 ? -90.627 -31.811 113.195 1.00 79.31 996 TRP A O 1
ATOM 7453 N N . ILE A 1 997 ? -89.535 -33.480 112.129 1.00 75.12 997 ILE A N 1
ATOM 7454 C CA . ILE A 1 997 ? -89.308 -34.329 113.304 1.00 75.12 997 ILE A CA 1
ATOM 7455 C C . ILE A 1 997 ? -87.837 -34.325 113.730 1.00 75.12 997 ILE A C 1
ATOM 7457 O O . ILE A 1 997 ? -86.926 -34.230 112.902 1.00 75.12 997 ILE A O 1
ATOM 7461 N N . ALA A 1 998 ? -87.601 -34.450 115.036 1.00 72.75 998 ALA A N 1
ATOM 7462 C CA . ALA A 1 998 ? -86.269 -34.677 115.587 1.00 72.75 998 ALA A CA 1
ATOM 7463 C C . ALA A 1 998 ? -85.867 -36.150 115.411 1.00 72.75 998 ALA A C 1
ATOM 7465 O O . ALA A 1 998 ? -86.670 -37.054 115.638 1.00 72.75 998 ALA A O 1
ATOM 7466 N N . LEU A 1 999 ? -84.613 -36.404 115.038 1.00 74.31 999 LEU A N 1
ATOM 7467 C CA . LEU A 1 999 ? -84.110 -37.757 114.769 1.00 74.31 999 LEU A CA 1
ATOM 7468 C C . LEU A 1 999 ? -83.536 -38.410 116.045 1.00 74.31 999 LEU A C 1
ATOM 7470 O O . LEU A 1 999 ? -82.345 -38.704 116.117 1.00 74.31 999 LEU A O 1
ATOM 7474 N N . THR A 1 1000 ? -84.366 -38.584 117.083 1.00 63.56 1000 THR A N 1
ATOM 7475 C CA . THR A 1 1000 ? -83.950 -39.121 118.398 1.00 63.56 1000 THR A CA 1
ATOM 7476 C C . THR A 1 1000 ? -85.093 -39.803 119.173 1.00 63.56 1000 THR A C 1
ATOM 7478 O O . THR A 1 1000 ? -86.266 -39.591 118.874 1.00 63.56 1000 THR A O 1
ATOM 7481 N N . GLY A 1 1001 ? -84.754 -40.616 120.181 1.00 66.94 1001 GLY A N 1
ATOM 7482 C CA . GLY A 1 1001 ? -85.687 -41.239 121.129 1.00 66.94 1001 GLY A CA 1
ATOM 7483 C C . GLY A 1 1001 ? -85.062 -42.401 121.914 1.00 66.94 1001 GLY A C 1
ATOM 7484 O O . GLY A 1 1001 ? -84.046 -42.955 121.495 1.00 66.94 1001 GLY A O 1
ATOM 7485 N N . VAL A 1 1002 ? -85.672 -42.780 123.044 1.00 66.00 1002 VAL A N 1
ATOM 7486 C CA . VAL A 1 1002 ? -85.297 -43.974 123.826 1.00 66.00 1002 VAL A CA 1
ATOM 7487 C C . VAL A 1 1002 ? -86.432 -44.989 123.744 1.00 66.00 1002 VAL A C 1
ATOM 7489 O O . VAL A 1 1002 ? -87.526 -44.746 124.250 1.00 66.00 1002 VAL A O 1
ATOM 7492 N N . TYR A 1 1003 ? -86.137 -46.120 123.111 1.00 75.50 1003 TYR A N 1
ATOM 7493 C CA . TYR A 1 1003 ? -87.024 -47.266 122.945 1.00 75.50 1003 TYR A CA 1
ATOM 7494 C C . TYR A 1 1003 ? -86.217 -48.534 123.229 1.00 75.50 1003 TYR A C 1
ATOM 7496 O O . TYR A 1 1003 ? -85.025 -48.586 122.903 1.00 75.50 1003 TYR A O 1
ATOM 7504 N N . ASP A 1 1004 ? -86.851 -49.553 123.797 1.00 68.44 1004 ASP A N 1
ATOM 7505 C CA . ASP A 1 1004 ? -86.331 -50.917 123.754 1.00 68.44 1004 ASP A CA 1
ATOM 7506 C C . ASP A 1 1004 ? -86.550 -51.565 122.369 1.00 68.44 1004 ASP A C 1
ATOM 7508 O O . ASP A 1 1004 ? -86.976 -50.923 121.402 1.00 68.44 1004 ASP A O 1
ATOM 7512 N N . ILE A 1 1005 ? -86.141 -52.829 122.230 1.00 71.69 1005 ILE A N 1
ATOM 7513 C CA . ILE A 1 1005 ? -86.034 -53.504 120.927 1.00 71.69 1005 ILE A CA 1
ATOM 7514 C C . ILE A 1 1005 ? -87.410 -53.841 120.332 1.00 71.69 1005 ILE A C 1
ATOM 7516 O O . ILE A 1 1005 ? -87.599 -53.697 119.123 1.00 71.69 1005 ILE A O 1
ATOM 7520 N N . ASP A 1 1006 ? -88.363 -54.254 121.163 1.00 66.00 1006 ASP A N 1
ATOM 7521 C CA . ASP A 1 1006 ? -89.762 -54.532 120.821 1.00 66.00 1006 ASP A CA 1
ATOM 7522 C C . ASP A 1 1006 ? -90.713 -53.340 121.049 1.00 66.00 1006 ASP A C 1
ATOM 7524 O O . ASP A 1 1006 ? -91.835 -53.358 120.539 1.00 66.00 1006 ASP A O 1
ATOM 7528 N N . ARG A 1 1007 ? -90.212 -52.245 121.640 1.00 70.06 1007 ARG A N 1
ATOM 7529 C CA . ARG A 1 1007 ? -90.830 -50.907 121.745 1.00 70.06 1007 ARG A CA 1
ATOM 7530 C C . ARG A 1 1007 ? -92.013 -50.793 122.711 1.00 70.06 1007 ARG A C 1
ATOM 7532 O O . ARG A 1 1007 ? -92.825 -49.879 122.550 1.00 70.06 1007 ARG A O 1
ATOM 7539 N N . ASP A 1 1008 ? -92.121 -51.676 123.702 1.00 72.44 1008 ASP A N 1
ATOM 7540 C CA . ASP A 1 1008 ? -93.199 -51.630 124.702 1.00 72.44 1008 ASP A CA 1
ATOM 7541 C C . ASP A 1 1008 ? -92.833 -50.848 125.980 1.00 72.44 1008 ASP A C 1
ATOM 7543 O O . ASP A 1 1008 ? -93.727 -50.393 126.707 1.00 72.44 1008 ASP A O 1
ATOM 7547 N N . THR A 1 1009 ? -91.535 -50.607 126.203 1.00 81.56 1009 THR A N 1
ATOM 7548 C CA . THR A 1 1009 ? -91.015 -49.757 127.277 1.00 81.56 1009 THR A CA 1
ATOM 7549 C C . THR A 1 1009 ? -90.329 -48.533 126.673 1.00 81.56 1009 THR A C 1
ATOM 7551 O O . THR A 1 1009 ? -89.274 -48.604 126.041 1.00 81.56 1009 THR A O 1
ATOM 7554 N N . TYR A 1 1010 ? -90.959 -47.373 126.855 1.00 79.75 1010 TYR A N 1
ATOM 7555 C CA . TYR A 1 1010 ? -90.556 -46.115 126.231 1.00 79.75 1010 TYR A CA 1
ATOM 7556 C C . TYR A 1 1010 ? -90.929 -44.914 127.105 1.00 79.75 1010 TYR A C 1
ATOM 7558 O O . TYR A 1 1010 ? -91.778 -44.985 127.998 1.00 79.75 1010 TYR A O 1
ATOM 7566 N N . ILE A 1 1011 ? -90.274 -43.785 126.845 1.00 81.94 1011 ILE A N 1
ATOM 7567 C CA . ILE A 1 1011 ? -90.559 -42.511 127.509 1.00 81.94 1011 ILE A CA 1
ATOM 7568 C C . ILE A 1 1011 ? -91.133 -41.565 126.462 1.00 81.94 1011 ILE A C 1
ATOM 7570 O O . ILE A 1 1011 ? -90.505 -41.350 125.424 1.00 81.94 1011 ILE A O 1
ATOM 7574 N N . THR A 1 1012 ? -92.288 -40.961 126.743 1.00 73.88 1012 THR A N 1
ATOM 7575 C CA . THR A 1 1012 ? -92.777 -39.823 125.957 1.00 73.88 1012 THR A CA 1
ATOM 7576 C C . THR A 1 1012 ? -92.740 -38.555 126.788 1.00 73.88 1012 THR A C 1
ATOM 7578 O O . THR A 1 1012 ? -93.091 -38.554 127.966 1.00 73.88 1012 THR A O 1
ATOM 7581 N N . ALA A 1 1013 ? -92.321 -37.453 126.171 1.00 73.19 1013 ALA A N 1
ATOM 7582 C CA . ALA A 1 1013 ? -92.480 -36.126 126.762 1.00 73.19 1013 ALA A CA 1
ATOM 7583 C C . ALA A 1 1013 ? -93.928 -35.603 126.648 1.00 73.19 1013 ALA A C 1
ATOM 7585 O O . ALA A 1 1013 ? -94.267 -34.619 127.290 1.00 73.19 1013 ALA A O 1
ATOM 7586 N N . GLU A 1 1014 ? -94.760 -36.256 125.829 1.00 71.88 1014 GLU A N 1
ATOM 7587 C CA . GLU A 1 1014 ? -96.090 -35.805 125.415 1.00 71.88 1014 GLU A CA 1
ATOM 7588 C C . GLU A 1 1014 ? -96.939 -37.028 124.999 1.00 71.88 1014 GLU A C 1
ATOM 7590 O O . GLU A 1 1014 ? -96.391 -38.001 124.473 1.00 71.88 1014 GLU A O 1
ATOM 7595 N N . LEU A 1 1015 ? -98.256 -37.039 125.245 1.00 71.00 1015 LEU A N 1
ATOM 7596 C CA . LEU A 1 1015 ? -99.118 -38.188 124.892 1.00 71.00 1015 LEU A CA 1
ATOM 7597 C C . LEU A 1 1015 ? -99.556 -38.194 123.423 1.00 71.00 1015 LEU A C 1
ATOM 7599 O O . LEU A 1 1015 ? -99.674 -39.254 122.811 1.00 71.00 1015 LEU A O 1
ATOM 7603 N N . THR A 1 1016 ? -99.822 -37.008 122.882 1.00 67.69 1016 THR A N 1
ATOM 7604 C CA . THR A 1 1016 ? -100.332 -36.793 121.526 1.00 67.69 1016 THR A CA 1
ATOM 7605 C C . THR A 1 1016 ? -99.464 -35.714 120.888 1.00 67.69 1016 THR A C 1
ATOM 7607 O O . THR A 1 1016 ? -99.546 -34.580 121.352 1.00 67.69 1016 THR A O 1
ATOM 7610 N N . PRO A 1 1017 ? -98.640 -36.022 119.869 1.00 62.47 1017 PRO A N 1
ATOM 7611 C CA . PRO A 1 1017 ? -97.679 -35.062 119.327 1.00 62.47 1017 PRO A CA 1
ATOM 7612 C C . PRO A 1 1017 ? -98.318 -33.734 118.888 1.00 62.47 1017 PRO A C 1
ATOM 7614 O O . PRO A 1 1017 ? -99.153 -33.721 117.980 1.00 62.47 1017 PRO A O 1
ATOM 7617 N N . GLY A 1 1018 ? -97.892 -32.625 119.501 1.00 63.75 1018 GLY A N 1
ATOM 7618 C CA . GLY A 1 1018 ? -98.333 -31.263 119.170 1.00 63.75 1018 GLY A CA 1
ATOM 7619 C C . GLY A 1 1018 ? -99.562 -30.743 119.931 1.00 63.75 1018 GLY A C 1
ATOM 7620 O O . GLY A 1 1018 ? -100.210 -29.813 119.450 1.00 63.75 1018 GLY A O 1
ATOM 7621 N N . ALA A 1 1019 ? -99.900 -31.332 121.080 1.00 61.19 1019 ALA A N 1
ATOM 7622 C CA . ALA A 1 1019 ? -100.976 -30.902 121.980 1.00 61.19 1019 ALA A CA 1
ATOM 7623 C C . ALA A 1 1019 ? -100.489 -30.138 123.237 1.00 61.19 1019 ALA A C 1
ATOM 7625 O O . ALA A 1 1019 ? -101.323 -29.575 123.943 1.00 61.19 1019 ALA A O 1
ATOM 7626 N N . ASP A 1 1020 ? -99.175 -30.128 123.484 1.00 66.12 1020 ASP A N 1
ATOM 7627 C CA . ASP A 1 1020 ? -98.424 -29.463 124.561 1.00 66.12 1020 ASP A CA 1
ATOM 7628 C C . ASP A 1 1020 ? -99.000 -29.696 125.970 1.00 66.12 1020 ASP A C 1
ATOM 7630 O O . ASP A 1 1020 ? -99.596 -28.818 126.594 1.00 66.12 1020 ASP A O 1
ATOM 7634 N N . ASP A 1 1021 ? -98.870 -30.937 126.459 1.00 72.56 1021 ASP A N 1
ATOM 7635 C CA . ASP A 1 1021 ? -99.448 -31.371 127.740 1.00 72.56 1021 ASP A CA 1
ATOM 7636 C C . ASP A 1 1021 ? -98.487 -31.340 128.948 1.00 72.56 1021 ASP A C 1
ATOM 7638 O O . ASP A 1 1021 ? -98.869 -31.783 130.037 1.00 72.56 1021 ASP A O 1
ATOM 7642 N N . ASP A 1 1022 ? -97.268 -30.807 128.774 1.00 77.00 1022 ASP A N 1
ATOM 7643 C CA . ASP A 1 1022 ? -96.239 -30.596 129.815 1.00 77.00 1022 ASP A CA 1
ATOM 7644 C C . ASP A 1 1022 ? -95.929 -31.834 130.698 1.00 77.00 1022 ASP A C 1
ATOM 7646 O O . ASP A 1 1022 ? -95.433 -31.715 131.826 1.00 77.00 1022 ASP A O 1
ATOM 7650 N N . THR A 1 1023 ? -96.247 -33.047 130.225 1.00 74.88 1023 THR A N 1
ATOM 7651 C CA . THR A 1 1023 ? -96.303 -34.244 131.073 1.00 74.88 1023 THR A CA 1
ATOM 7652 C C . THR A 1 1023 ? -95.415 -35.371 130.543 1.00 74.88 1023 THR A C 1
ATOM 7654 O O . THR A 1 1023 ? -95.803 -36.148 129.666 1.00 74.88 1023 THR A O 1
ATOM 7657 N N . ILE A 1 1024 ? -94.243 -35.552 131.161 1.00 81.12 1024 ILE A N 1
ATOM 7658 C CA . ILE A 1 1024 ? -93.372 -36.698 130.863 1.00 81.12 1024 ILE A CA 1
ATOM 7659 C C . ILE A 1 1024 ? -94.014 -37.973 131.410 1.00 81.12 1024 ILE A C 1
ATOM 7661 O O . ILE A 1 1024 ? -94.380 -38.049 132.587 1.00 81.12 1024 ILE A O 1
ATOM 7665 N N . ARG A 1 1025 ? -94.121 -38.985 130.549 1.00 82.19 1025 ARG A N 1
ATOM 7666 C CA . ARG A 1 1025 ? -94.774 -40.268 130.803 1.00 82.19 1025 ARG A CA 1
ATOM 7667 C C . ARG A 1 1025 ? -93.801 -41.416 130.616 1.00 82.19 1025 ARG A C 1
ATOM 7669 O O . ARG A 1 1025 ? -93.160 -41.551 129.575 1.00 82.19 1025 ARG A O 1
ATOM 7676 N N . PHE A 1 1026 ? -93.740 -42.263 131.633 1.00 82.56 1026 PHE A N 1
ATOM 7677 C CA . PHE A 1 1026 ? -92.947 -43.482 131.629 1.00 82.56 1026 PHE A CA 1
ATOM 7678 C C . PHE A 1 1026 ? -93.883 -44.657 131.360 1.00 82.56 1026 PHE A C 1
ATOM 7680 O O . PHE A 1 1026 ? -94.775 -44.933 132.170 1.00 82.56 1026 PHE A O 1
ATOM 7687 N N . TYR A 1 1027 ? -93.686 -45.330 130.229 1.00 77.38 1027 TYR A N 1
ATOM 7688 C CA . TYR A 1 1027 ? -94.385 -46.561 129.880 1.00 77.38 1027 TYR A CA 1
ATOM 7689 C C . TYR A 1 1027 ? -93.462 -47.745 130.132 1.00 77.38 1027 TYR A C 1
ATOM 7691 O O . TYR A 1 1027 ? -92.321 -47.745 129.674 1.00 77.38 1027 TYR A O 1
ATOM 7699 N N . ALA A 1 1028 ? -93.956 -48.743 130.860 1.00 78.94 1028 ALA A N 1
ATOM 7700 C CA . ALA A 1 1028 ? -93.266 -50.009 131.079 1.00 78.94 1028 ALA A CA 1
ATOM 7701 C C . ALA A 1 1028 ? -94.264 -51.150 130.866 1.00 78.94 1028 ALA A C 1
ATOM 7703 O O . ALA A 1 1028 ? -95.339 -51.145 131.473 1.00 78.94 1028 ALA A O 1
ATOM 7704 N N . GLY A 1 1029 ? -93.943 -52.087 129.968 1.00 76.56 1029 GLY A N 1
ATOM 7705 C CA . GLY A 1 1029 ? -94.890 -53.115 129.520 1.00 76.56 1029 GLY A CA 1
ATOM 7706 C C . GLY A 1 1029 ? -96.181 -52.518 128.942 1.00 76.56 1029 GLY A C 1
ATOM 7707 O O . GLY A 1 1029 ? -97.277 -52.977 129.266 1.00 76.56 1029 GLY A O 1
ATOM 7708 N N . GLY A 1 1030 ? -96.074 -51.414 128.192 1.00 72.12 1030 GLY A N 1
ATOM 7709 C CA . GLY A 1 1030 ? -97.204 -50.684 127.602 1.00 72.12 1030 GLY A CA 1
ATOM 7710 C C . GLY A 1 1030 ? -98.131 -49.937 128.579 1.00 72.12 1030 GLY A C 1
ATOM 7711 O O . GLY A 1 1030 ? -99.056 -49.257 128.134 1.00 72.12 1030 GLY A O 1
ATOM 7712 N N . VAL A 1 1031 ? -97.913 -50.017 129.897 1.00 76.06 1031 VAL A N 1
ATOM 7713 C CA . VAL A 1 1031 ? -98.739 -49.339 130.913 1.00 76.06 1031 VAL A CA 1
ATOM 7714 C C . VAL A 1 1031 ? -98.043 -48.069 131.399 1.00 76.06 1031 VAL A C 1
ATOM 7716 O O . VAL A 1 1031 ? -96.843 -48.068 131.668 1.00 76.06 1031 VAL A O 1
ATOM 7719 N N . LEU A 1 1032 ? -98.807 -46.981 131.545 1.00 79.38 1032 LEU A N 1
ATOM 7720 C CA . LEU A 1 1032 ? -98.330 -45.738 132.151 1.00 79.38 1032 LEU A CA 1
ATOM 7721 C C . LEU A 1 1032 ? -98.056 -45.960 133.647 1.00 79.38 1032 LEU A C 1
ATOM 7723 O O . LEU A 1 1032 ? -98.994 -46.036 134.440 1.00 79.38 1032 LEU A O 1
ATOM 7727 N N . VAL A 1 1033 ? -96.781 -46.056 134.031 1.00 74.31 1033 VAL A N 1
ATOM 7728 C CA . VAL A 1 1033 ? -96.372 -46.339 135.422 1.00 74.31 1033 VAL A CA 1
ATOM 7729 C C . VAL A 1 1033 ? -96.087 -45.082 136.245 1.00 74.31 1033 VAL A C 1
ATOM 7731 O O . VAL A 1 1033 ? -96.191 -45.119 137.471 1.00 74.31 1033 VAL A O 1
ATOM 7734 N N . ALA A 1 1034 ? -95.761 -43.962 135.596 1.00 74.81 1034 ALA A N 1
ATOM 7735 C CA . ALA A 1 1034 ? -95.562 -42.674 136.256 1.00 74.81 1034 ALA A CA 1
ATOM 7736 C C . ALA A 1 1034 ? -95.781 -41.506 135.286 1.00 74.81 1034 ALA A C 1
ATOM 7738 O O . ALA A 1 1034 ? -95.423 -41.607 134.108 1.00 74.81 1034 ALA A O 1
ATOM 7739 N N . ASN A 1 1035 ? -96.302 -40.380 135.792 1.00 81.25 1035 ASN A N 1
ATOM 7740 C CA . ASN A 1 1035 ? -96.245 -39.104 135.080 1.00 81.25 1035 ASN A CA 1
ATOM 7741 C C . ASN A 1 1035 ? -95.765 -37.945 135.972 1.00 81.25 1035 ASN A C 1
ATOM 7743 O O . ASN A 1 1035 ? -96.179 -37.810 137.124 1.00 81.25 1035 ASN A O 1
ATOM 7747 N N . VAL A 1 1036 ? -94.868 -37.123 135.423 1.00 77.25 1036 VAL A N 1
ATOM 7748 C CA . VAL A 1 1036 ? -94.316 -35.908 136.046 1.00 77.25 1036 VAL A CA 1
ATOM 7749 C C . VAL A 1 1036 ? -94.876 -34.690 135.331 1.00 77.25 1036 VAL A C 1
ATOM 7751 O O . VAL A 1 1036 ? -94.805 -34.626 134.106 1.00 77.25 1036 VAL A O 1
ATOM 7754 N N . ASN A 1 1037 ? -95.344 -33.703 136.097 1.00 76.38 1037 ASN A N 1
ATOM 7755 C CA . ASN A 1 1037 ? -95.540 -32.338 135.615 1.00 76.38 1037 ASN A CA 1
ATOM 7756 C C . ASN A 1 1037 ? -95.047 -31.312 136.658 1.00 76.38 1037 ASN A C 1
ATOM 7758 O O . ASN A 1 1037 ? -94.540 -31.674 137.721 1.00 76.38 1037 ASN A O 1
ATOM 7762 N N . SER A 1 1038 ? -95.199 -30.021 136.361 1.00 70.25 1038 SER A N 1
ATOM 7763 C CA . SER A 1 1038 ? -94.659 -28.904 137.155 1.00 70.25 1038 SER A CA 1
ATOM 7764 C C . SER A 1 1038 ? -95.231 -28.727 138.573 1.00 70.25 1038 SER A C 1
ATOM 7766 O O . SER A 1 1038 ? -94.662 -27.965 139.355 1.00 70.25 1038 SER A O 1
ATOM 7768 N N . THR A 1 1039 ? -96.333 -29.398 138.933 1.00 64.06 1039 THR A N 1
ATOM 7769 C CA . THR A 1 1039 ? -97.006 -29.227 140.243 1.00 64.06 1039 THR A CA 1
ATOM 7770 C C . THR A 1 1039 ? -97.305 -30.529 140.983 1.00 64.06 1039 THR A C 1
ATOM 7772 O O . THR A 1 1039 ? -97.558 -30.496 142.188 1.00 64.06 1039 THR A O 1
ATOM 7775 N N . ARG A 1 1040 ? -97.263 -31.678 140.300 1.00 69.56 1040 ARG A N 1
ATOM 7776 C CA . ARG A 1 1040 ? -97.492 -32.997 140.897 1.00 69.56 1040 ARG A CA 1
ATOM 7777 C C . ARG A 1 1040 ? -96.582 -34.055 140.281 1.00 69.56 1040 ARG A C 1
ATOM 7779 O O . ARG A 1 1040 ? -96.338 -34.069 139.076 1.00 69.56 1040 ARG A O 1
ATOM 7786 N N . PHE A 1 1041 ? -96.171 -35.001 141.118 1.00 74.25 1041 PHE A N 1
ATOM 7787 C CA . PHE A 1 1041 ? -95.757 -36.320 140.661 1.00 74.25 1041 PHE A CA 1
ATOM 7788 C C . PHE A 1 1041 ? -96.932 -37.265 140.900 1.00 74.25 1041 PHE A C 1
ATOM 7790 O O . PHE A 1 1041 ? -97.255 -37.577 142.045 1.00 74.25 1041 PHE A O 1
ATOM 7797 N N . ASP A 1 1042 ? -97.627 -37.633 139.826 1.00 72.50 1042 ASP A N 1
ATOM 7798 C CA . ASP A 1 1042 ? -98.814 -38.481 139.892 1.00 72.50 1042 ASP A CA 1
ATOM 7799 C C . ASP A 1 1042 ? -98.398 -39.922 139.583 1.00 72.50 1042 ASP A C 1
ATOM 7801 O O . ASP A 1 1042 ? -98.063 -40.272 138.444 1.00 72.50 1042 ASP A O 1
ATOM 7805 N N . ILE A 1 1043 ? -98.353 -40.739 140.637 1.00 71.25 1043 ILE A N 1
ATOM 7806 C CA . ILE A 1 1043 ? -97.965 -42.146 140.564 1.00 71.25 1043 ILE A CA 1
ATOM 7807 C C . ILE A 1 1043 ? -99.019 -43.027 141.210 1.00 71.25 1043 ILE A C 1
ATOM 7809 O O . ILE A 1 1043 ? -99.587 -42.705 142.252 1.00 71.25 1043 ILE A O 1
ATOM 7813 N N . THR A 1 1044 ? -99.228 -44.200 140.620 1.00 66.12 1044 THR A N 1
ATOM 7814 C CA . THR A 1 1044 ? -100.258 -45.151 141.054 1.00 66.12 1044 THR A CA 1
ATOM 7815 C C . THR A 1 1044 ? -100.002 -45.709 142.460 1.00 66.12 1044 THR A C 1
ATOM 7817 O O . THR A 1 1044 ? -100.935 -46.186 143.106 1.00 66.12 1044 THR A O 1
ATOM 7820 N N . LYS A 1 1045 ? -98.750 -45.679 142.947 1.00 59.69 1045 LYS A N 1
ATOM 7821 C CA . LYS A 1 1045 ? -98.382 -46.140 144.293 1.00 59.69 1045 LYS A CA 1
ATOM 7822 C C . LYS A 1 1045 ? -97.074 -45.511 144.791 1.00 59.69 1045 LYS A C 1
ATOM 7824 O O . LYS A 1 1045 ? -96.021 -45.754 144.211 1.00 59.69 1045 LYS A O 1
ATOM 7829 N N . LEU A 1 1046 ? -97.137 -44.787 145.909 1.00 64.75 1046 LEU A N 1
ATOM 7830 C CA . LEU A 1 1046 ? -95.984 -44.310 146.684 1.00 64.75 1046 LEU A CA 1
ATOM 7831 C C . LEU A 1 1046 ? -95.941 -45.066 148.025 1.00 64.75 1046 LEU A C 1
ATOM 7833 O O . LEU A 1 1046 ? -96.987 -45.251 148.642 1.00 64.75 1046 LEU A O 1
ATOM 7837 N N . ILE A 1 1047 ? -94.764 -45.520 148.470 1.00 61.31 1047 ILE A N 1
ATOM 7838 C CA . ILE A 1 1047 ? -94.578 -46.230 149.752 1.00 61.31 1047 ILE A CA 1
ATOM 7839 C C . ILE A 1 1047 ? -93.574 -45.439 150.606 1.00 61.31 1047 ILE A C 1
ATOM 7841 O O . ILE A 1 1047 ? -92.445 -45.227 150.169 1.00 61.31 1047 ILE A O 1
ATOM 7845 N N . VAL A 1 1048 ? -94.005 -44.989 151.791 1.00 61.12 1048 VAL A N 1
ATOM 7846 C CA . VAL A 1 1048 ? -93.267 -44.182 152.794 1.00 61.12 1048 VAL A CA 1
ATOM 7847 C C . VAL A 1 1048 ? -93.839 -44.535 154.184 1.00 61.12 1048 VAL A C 1
ATOM 7849 O O . VAL A 1 1048 ? -95.028 -44.838 154.230 1.00 61.12 1048 VAL A O 1
ATOM 7852 N N . ASP A 1 1049 ? -93.045 -44.522 155.272 1.00 52.53 1049 ASP A N 1
ATOM 7853 C CA . ASP A 1 1049 ? -93.394 -45.267 156.513 1.00 52.53 1049 ASP A CA 1
ATOM 7854 C C . ASP A 1 1049 ? -93.542 -44.446 157.827 1.00 52.53 1049 ASP A C 1
ATOM 7856 O O . ASP A 1 1049 ? -94.563 -44.575 158.492 1.00 52.53 1049 ASP A O 1
ATOM 7860 N N . ASP A 1 1050 ? -92.605 -43.560 158.219 1.00 57.00 1050 ASP A N 1
ATOM 7861 C CA . ASP A 1 1050 ? -92.674 -42.868 159.542 1.00 57.00 1050 ASP A CA 1
ATOM 7862 C C . ASP A 1 1050 ? -93.860 -41.889 159.693 1.00 57.00 1050 ASP A C 1
ATOM 7864 O O . ASP A 1 1050 ? -94.202 -41.457 160.798 1.00 57.00 1050 ASP A O 1
ATOM 7868 N N . ILE A 1 1051 ? -94.512 -41.555 158.577 1.00 48.44 1051 ILE A N 1
ATOM 7869 C CA . ILE A 1 1051 ? -95.925 -41.201 158.595 1.00 48.44 1051 ILE A CA 1
ATOM 7870 C C . ILE A 1 1051 ? -96.711 -42.446 158.167 1.00 48.44 1051 ILE A C 1
ATOM 7872 O O . ILE A 1 1051 ? -96.853 -42.764 156.987 1.00 48.44 1051 ILE A O 1
ATOM 7876 N N . GLU A 1 1052 ? -97.323 -43.100 159.152 1.00 50.53 1052 GLU A N 1
ATOM 7877 C CA . GLU A 1 1052 ? -98.645 -43.657 158.923 1.00 50.53 1052 GLU A CA 1
ATOM 7878 C C . GLU A 1 1052 ? -99.563 -42.452 158.641 1.00 50.53 1052 GLU A C 1
ATOM 7880 O O . GLU A 1 1052 ? -99.879 -41.666 159.540 1.00 50.53 1052 GLU A O 1
ATOM 7885 N N . ILE A 1 1053 ? -99.964 -42.245 157.380 1.00 55.50 1053 ILE A N 1
ATOM 7886 C CA . ILE A 1 1053 ? -101.022 -41.272 157.069 1.00 55.50 1053 ILE A CA 1
ATOM 7887 C C . ILE A 1 1053 ? -102.314 -41.825 157.677 1.00 55.50 1053 ILE A C 1
ATOM 7889 O O . ILE A 1 1053 ? -102.834 -42.824 157.184 1.00 55.50 1053 ILE A O 1
ATOM 7893 N N . SER A 1 1054 ? -102.860 -41.179 158.713 1.00 51.94 1054 SER A N 1
ATOM 7894 C CA . SER A 1 1054 ? -104.086 -41.656 159.366 1.00 51.94 1054 SER A CA 1
ATOM 7895 C C . SER A 1 1054 ? -104.981 -40.544 159.920 1.00 51.94 1054 SER A C 1
ATOM 7897 O O . SER A 1 1054 ? -104.519 -39.484 160.350 1.00 51.94 1054 SER A O 1
ATOM 7899 N N . GLY A 1 1055 ? -106.289 -40.806 159.919 1.00 49.59 1055 GLY A N 1
ATOM 7900 C CA . GLY A 1 1055 ? -107.343 -39.882 160.332 1.00 49.59 1055 GLY A CA 1
ATOM 7901 C C . GLY A 1 1055 ? -108.626 -40.614 160.754 1.00 49.59 1055 GLY A C 1
ATOM 7902 O O . GLY A 1 1055 ? -108.811 -41.792 160.474 1.00 49.59 1055 GLY A O 1
ATOM 7903 N N . ASN A 1 1056 ? -109.563 -39.976 161.456 1.00 55.75 1056 ASN A N 1
ATOM 7904 C CA . ASN A 1 1056 ? -109.621 -38.543 161.770 1.00 55.75 1056 ASN A CA 1
ATOM 7905 C C . ASN A 1 1056 ? -108.951 -38.146 163.104 1.00 55.75 1056 ASN A C 1
ATOM 7907 O O . ASN A 1 1056 ? -109.073 -36.994 163.513 1.00 55.75 1056 ASN A O 1
ATOM 7911 N N . THR A 1 1057 ? -108.199 -39.051 163.744 1.00 48.41 1057 THR A N 1
ATOM 7912 C CA . THR A 1 1057 ? -107.199 -38.670 164.756 1.00 48.41 1057 THR A CA 1
ATOM 7913 C C . THR A 1 1057 ? -105.837 -39.237 164.381 1.00 48.41 1057 THR A C 1
ATOM 7915 O O . THR A 1 1057 ? -105.715 -40.419 164.080 1.00 48.41 1057 THR A O 1
ATOM 7918 N N . LEU A 1 1058 ? -104.821 -38.384 164.455 1.00 58.78 1058 LEU A N 1
ATOM 7919 C CA . LEU A 1 1058 ? -103.420 -38.683 164.181 1.00 58.78 1058 LEU A CA 1
ATOM 7920 C C . LEU A 1 1058 ? -102.720 -39.097 165.492 1.00 58.78 1058 LEU A C 1
ATOM 7922 O O . LEU A 1 1058 ? -102.883 -38.408 166.504 1.00 58.78 1058 LEU A O 1
ATOM 7926 N N . LYS A 1 1059 ? -101.981 -40.217 165.521 1.00 56.59 1059 LYS A N 1
ATOM 7927 C CA . LYS A 1 1059 ? -101.264 -40.689 166.725 1.00 56.59 1059 LYS A CA 1
ATOM 7928 C C . LYS A 1 1059 ? -100.091 -41.627 166.392 1.00 56.59 1059 LYS A C 1
ATOM 7930 O O . LYS A 1 1059 ? -100.057 -42.202 165.317 1.00 56.59 1059 LYS A O 1
ATOM 7935 N N . THR A 1 1060 ? -99.181 -41.811 167.349 1.00 59.62 1060 THR A N 1
ATOM 7936 C CA . THR A 1 1060 ? -98.020 -42.716 167.292 1.00 59.62 1060 THR A CA 1
ATOM 7937 C C . THR A 1 1060 ? -98.184 -43.965 168.178 1.00 59.62 1060 THR A C 1
ATOM 7939 O O . THR A 1 1060 ? -98.919 -43.950 169.179 1.00 59.62 1060 THR A O 1
ATOM 7942 N N . THR A 1 1061 ? -97.432 -45.025 167.855 1.00 57.75 1061 THR A N 1
ATOM 7943 C CA . THR A 1 1061 ? -97.073 -46.129 168.766 1.00 57.75 1061 THR A CA 1
ATOM 7944 C C . THR A 1 1061 ? -95.565 -46.362 168.742 1.00 57.75 1061 THR A C 1
ATOM 7946 O O . THR A 1 1061 ? -95.034 -46.670 167.678 1.00 57.75 1061 THR A O 1
ATOM 7949 N N . GLY A 1 1062 ? -94.920 -46.329 169.914 1.00 56.16 1062 GLY A N 1
ATOM 7950 C CA . GLY A 1 1062 ? -93.461 -46.468 170.032 1.00 56.16 1062 GLY A CA 1
ATOM 7951 C C . GLY A 1 1062 ? -92.740 -45.131 169.948 1.00 56.16 1062 GLY A C 1
ATOM 7952 O O . GLY A 1 1062 ? -93.168 -44.293 169.128 1.00 56.16 1062 GLY A O 1
#